Protein AF-A0A970D8H0-F1 (afdb_monomer)

Secondary structure (DSSP, 8-state):
---SS-HHHHHHHHHHHHHHHHHTTTTTTHHHHHHHHHTT--S-HHHHHHHHHHHHHHHHHHHHHHHHHHTT-HHHHHHHHHHHHHHHHHHHHTT-HHHHHHHHHTHHHHHHHHHHHHH-HHHHHHHHHHHHHHHHHHHHHHHHHHHHHHH---TTTTPBTTB-HHHHHHHHHHHHHHHHHHHHTS-HHHHHHH-HHHHHHHHHHHHHHHHHHHHTT-HHHHHHHHHHHHHHHHHHHHH-STTHHHHHHHHHHHHHHHHHHHHHHHH---TT-GGGG--S-SS------S------PPP------------PPPP---PPP---------------------------------------------------------------PPPP---S-----EEEEESS-EEEBSSTT-S--SEEEPTT-EEEEEEETTEEEEEETTEEEEEEGGGEESS-----EEEEESS-EEEBSSTT-S--SEEEPTT-EEEEEEETTEEEEEETTEEEEEEGGGEESSPPPHHHHHHHHHHHHT-TTTT-S-GGG-EEEETTT--EEEHHHHHHHHHHH--S-HHHHHHHHHHHHHHT--SSEE--HHHHHHHHT------HHHHHHHHHHHHHHSTTT-S-TTHHHHHTTT---S-HHHHHHHHHHHHHHHHHHHHHHHHHHHHHHHHHHHT-HHHHHHHHHHHTTHHHHHHT--SSS-HHHHHHHHHHHHHHHHHTT----TTSHHHHHHHHHHTTS---

Sequence (752 aa):
MLIKDSRIMSIIKKTALYFFVLSFSLSNISFFNMVLSYVGYQGNITVLSSAIYAFFNLFILIYFLYYVISHRAYKVLLIIGIVNLIYVMPFLIGLDVRGIALYLMFPLPISLMTGILTLNQELRKELTDVFCKLRYVYGILAIAYICFLVFYPEDGRGTLIDFTYGNVAWFFLPPIFFYTGLLYKQNIKQKFKQNKLAVIERFVILLILNIAVFYTGLRSGIISLVFTNILFLAGYLFFDSKYKKQYLQNFVVILLPFLIAFMVGSLVKLEASRINIISNNFLFEKNIHGVKKINEETSEISDSKTETSEIKIPQTQISNKRDLESEVSESKNSQINNFETKTSEVKVTQTVVSENEVSDKEAQETRVSETKENLSDSVTTTNATIPTDNLSQIGEISRRYVTSPLHVRPEKNTEISLGILPKGSIIEGFQDGAWFKIIYQEKEAYVAFEFTSEEQMLDKKTLYVMYPLPIRPEKNTKELLGVLPRWTKVEGFQDDAWFKFFYDGKEAFIAFSALREEPPTEAELRANEIDHILAENSGCRITEKLNVIDVEDNQVKTVQAVFMKHILENDFPKKYTEKTLREDVLKNTEKYMIVRDRDRDRIARFRFKNDRYNLWNMAFQEFKKSPVIGHGALSFQEKYDNYFPHNIFLEILADFGIVGFAVVMFLVIFLLIKSLKLIKKAKDNLMLILLLFGLSYIPAFLFYNSLYGDNALAYLITLLATYVILNANEKPNHSDETKVNSDEKTFNLENG

Mean predicted aligned error: 16.37 Å

Radius of gyration: 44.58 Å; Cα contacts (8 Å, |Δi|>4): 913; chains: 1; bounding box: 115×64×140 Å

Solvent-accessible surface area (backbone atoms only — not comparable to full-atom values): 43843 Å² total; per-residue (Å²): 134,85,87,79,90,44,75,65,56,59,49,35,49,48,53,21,50,50,48,59,62,44,54,64,23,34,52,73,48,32,49,47,32,25,55,39,56,78,70,63,58,87,65,67,46,70,61,54,24,45,52,54,52,52,57,53,44,48,32,38,53,53,42,42,55,50,50,34,62,76,68,66,38,56,69,57,56,53,53,52,49,51,58,48,49,66,70,49,40,57,30,62,74,71,62,34,64,63,55,46,50,52,36,65,68,49,24,45,51,41,30,54,54,34,44,52,50,59,72,35,67,67,56,48,49,53,49,52,49,46,57,65,62,45,46,59,59,54,36,52,53,27,51,50,51,51,48,42,30,70,76,53,70,50,96,59,35,47,37,52,70,75,32,46,19,58,42,56,25,41,37,44,45,53,60,48,45,49,52,51,41,55,52,61,76,45,62,59,75,60,44,41,72,76,42,46,63,73,47,50,54,54,49,51,40,50,22,48,38,38,35,38,33,48,45,26,41,35,57,50,54,54,49,26,60,55,50,34,55,54,50,50,46,52,52,46,48,69,57,43,64,89,50,42,72,56,48,57,52,43,46,60,61,65,46,42,34,52,54,50,24,51,51,47,65,72,73,51,83,46,84,9,22,32,49,84,71,65,57,90,53,73,87,73,68,70,82,87,74,90,72,79,86,70,82,89,72,80,93,79,88,83,90,83,86,88,83,91,82,91,79,86,84,78,91,76,82,88,79,78,90,83,92,86,87,81,88,93,77,87,83,90,83,82,88,79,87,90,79,87,83,83,88,84,89,85,90,86,86,87,85,81,91,78,82,87,88,86,84,81,88,78,90,85,81,91,87,90,80,88,84,86,83,88,80,84,85,87,88,77,92,78,90,81,88,83,86,86,79,88,90,77,85,84,52,73,75,44,67,33,23,27,70,43,74,37,58,33,13,70,47,83,93,52,91,55,64,82,44,71,44,53,57,60,39,78,47,56,32,25,69,58,81,70,28,28,41,30,74,54,93,96,32,72,25,26,34,59,33,90,43,48,31,77,66,75,79,64,68,73,44,61,34,25,27,71,46,75,40,63,30,16,72,49,85,94,58,89,62,69,79,48,63,44,54,57,65,42,78,46,61,32,28,76,53,87,68,30,30,42,30,73,52,98,91,36,72,27,28,34,60,38,90,48,47,39,73,66,78,78,51,72,67,58,48,51,51,49,50,48,46,57,77,36,45,64,56,65,86,52,86,53,62,57,63,27,48,28,32,34,53,88,79,69,42,82,38,32,46,46,53,55,52,52,49,53,46,64,75,42,87,60,35,34,71,55,47,56,46,56,56,24,48,30,43,67,68,66,65,54,74,60,45,47,68,46,77,95,45,28,73,56,54,40,67,59,75,88,67,89,38,61,71,52,30,44,50,50,30,54,52,51,14,66,77,28,50,57,58,24,71,36,76,63,44,60,24,65,31,45,77,74,42,65,42,24,18,33,68,46,42,38,25,23,19,23,2,54,54,43,39,50,53,53,52,50,51,53,52,50,32,49,55,48,34,55,52,50,36,43,73,70,65,38,68,64,60,49,38,53,54,51,39,38,57,38,46,51,43,38,37,60,62,61,32,53,83,72,77,38,45,58,57,35,30,37,53,34,40,34,51,47,45,35,67,70,56,69,77,67,69,88,75,85,74,59,76,77,55,59,73,57,59,70,66,62,77,78,76,85,87,131

Foldseek 3Di:
DDDDDDPVLVVLLLLLLLLLLQLQQCLQLLVQLLVCVVVVPPDDSSVVSQVVLVVSLVSLVVNLVCVCVVVVVVVLVVLLVVLLCVQCVVCVVVVPPPLNSLSSRFLSSLLSVLLVVLVDPVSLVVSLVSLVVCLVVLLVVLVVLVVCLQPPQDPLLSAGVSRALVSQLSNLLLSLLLLLLVLLVDLLVVVCVVPVPVSVSSLSSNLSSLLSNLQSLPLLSLVLNVVSLVLSLVLVCLQDVVCNVSSVVSSVSSCVSNVVSVVCCVPDDRNSGPNVVCDPPSAADDPPDDDDDPDPDDDDDDDDDDDDDDDDDDDDDDDDDDDDDDDDDDDDDDDDDDDDDDDDDDDDDDDDDDDDDDDDDDDDDDDDDDDDDDDDDDDDDDDDDDDDDDDDDDADKAKKFFQAFWFKAQDPPDPDGPDTDHGGDIFIAGDDDQWGWGQDPNHIIITGCVRIGSDGPFDKAKKFFQAFWFKALDPPDPDGPGTDHGGDIFIAGDDPQWTWGDDPNHIIITGPVRIDRDHDDPVRVVLSVQCVLQVVCPVPPDQQQGWWQFLPVRDTDGLQVLLLVQLQVDLAASVVSLQVVLVCLVVVVCPTIGDRPVCSVVSSPDDHDLGLVSLLVSLVSLLVVVQAFADAPCSSCNRHVNDHNQAALSNQSRHGHPNSSVVVVVVLVVLLVLQSVLCSVVVPSSLSSQLSSLVSCNSSNGHPDYSRSDNSVSSNVSNSSSSNVVCVPDDDDPPCPVPVVVPVVVVPPDDD

Structure (mmCIF, N/CA/C/O backbone):
data_AF-A0A970D8H0-F1
#
_entry.id   AF-A0A970D8H0-F1
#
loop_
_atom_site.group_PDB
_atom_site.id
_atom_site.type_symbol
_atom_site.label_atom_id
_atom_site.label_alt_id
_atom_site.label_comp_id
_atom_site.label_asym_id
_atom_site.label_entity_id
_atom_site.label_seq_id
_atom_site.pdbx_PDB_ins_code
_atom_site.Cartn_x
_atom_site.Cartn_y
_atom_site.Cartn_z
_atom_site.occupancy
_atom_site.B_iso_or_equiv
_atom_site.auth_seq_id
_atom_site.auth_comp_id
_atom_site.auth_asym_id
_atom_site.auth_atom_id
_atom_site.pdbx_PDB_model_num
ATOM 1 N N . MET A 1 1 ? 3.253 -6.433 46.957 1.00 43.56 1 MET A N 1
ATOM 2 C CA . MET A 1 1 ? 3.809 -5.204 47.562 1.00 43.56 1 MET A CA 1
ATOM 3 C C . MET A 1 1 ? 5.094 -4.915 46.810 1.00 43.56 1 MET A C 1
ATOM 5 O O . MET A 1 1 ? 5.953 -5.776 46.836 1.00 43.56 1 MET A O 1
ATOM 9 N N . LEU A 1 2 ? 5.263 -3.827 46.061 1.00 43.75 2 LEU A N 1
ATOM 10 C CA . LEU A 1 2 ? 4.332 -2.762 45.635 1.00 43.75 2 LEU A CA 1
ATOM 11 C C . LEU A 1 2 ? 3.839 -3.105 44.193 1.00 43.75 2 LEU A C 1
ATOM 13 O O . LEU A 1 2 ? 4.274 -4.114 43.657 1.00 43.75 2 LEU A O 1
ATOM 17 N N . ILE A 1 3 ? 2.873 -2.477 43.517 1.00 47.69 3 ILE A N 1
ATOM 18 C CA . ILE A 1 3 ? 2.381 -1.092 43.460 1.00 47.69 3 ILE A CA 1
ATOM 19 C C . ILE A 1 3 ? 0.852 -1.100 43.608 1.00 47.69 3 ILE A C 1
ATOM 21 O O . ILE A 1 3 ? 0.180 -1.871 42.931 1.00 47.69 3 ILE A O 1
ATOM 25 N N . LYS A 1 4 ? 0.303 -0.225 44.457 1.00 48.69 4 LYS A N 1
ATOM 26 C CA . LYS A 1 4 ? -1.138 0.058 44.550 1.00 48.69 4 LYS A CA 1
ATOM 27 C C . LYS A 1 4 ? -1.308 1.565 44.349 1.00 48.69 4 LYS A C 1
ATOM 29 O O . LYS A 1 4 ? -0.745 2.324 45.130 1.00 48.69 4 LYS A O 1
ATOM 34 N N . ASP A 1 5 ? -1.953 1.957 43.251 1.00 61.97 5 ASP A N 1
ATOM 35 C CA . ASP A 1 5 ? -2.220 3.341 42.811 1.00 61.97 5 ASP A CA 1
ATOM 36 C C . ASP A 1 5 ? -1.145 4.392 43.144 1.00 61.97 5 ASP A C 1
ATOM 38 O O . ASP A 1 5 ? -1.390 5.408 43.794 1.00 61.97 5 ASP A O 1
ATOM 42 N N . SER A 1 6 ? 0.074 4.183 42.637 1.00 73.06 6 SER A N 1
ATOM 43 C CA . SER A 1 6 ? 1.087 5.239 42.659 1.00 73.06 6 SER A CA 1
ATOM 44 C C . SER A 1 6 ? 0.789 6.314 41.604 1.00 73.06 6 SER A C 1
ATOM 46 O O . SER A 1 6 ? 0.359 6.022 40.483 1.00 73.06 6 SER A O 1
ATOM 48 N N . ARG A 1 7 ? 1.119 7.576 41.916 1.00 87.19 7 ARG A N 1
ATOM 49 C CA . ARG A 1 7 ? 1.082 8.704 40.960 1.00 87.19 7 ARG A CA 1
ATOM 50 C C . ARG A 1 7 ? 1.844 8.387 39.663 1.00 87.19 7 ARG A C 1
ATOM 52 O O . ARG A 1 7 ? 1.413 8.789 38.586 1.00 87.19 7 ARG A O 1
ATOM 59 N N . ILE A 1 8 ? 2.926 7.612 39.774 1.00 89.50 8 ILE A N 1
ATOM 60 C CA . ILE A 1 8 ? 3.741 7.110 38.659 1.00 89.50 8 ILE A CA 1
ATOM 61 C C . ILE A 1 8 ? 2.909 6.213 37.729 1.00 89.50 8 ILE A C 1
ATOM 63 O O . ILE A 1 8 ? 2.913 6.425 36.521 1.00 89.50 8 ILE A O 1
ATOM 67 N N . MET A 1 9 ? 2.132 5.265 38.263 1.00 91.31 9 MET A N 1
ATOM 68 C CA . MET A 1 9 ? 1.297 4.385 37.437 1.00 91.31 9 MET A CA 1
ATOM 69 C C . MET A 1 9 ? 0.149 5.142 36.744 1.00 91.31 9 MET A C 1
ATOM 71 O O . MET A 1 9 ? -0.193 4.836 35.603 1.00 91.31 9 MET A O 1
ATOM 75 N N . SER A 1 10 ? -0.392 6.193 37.376 1.00 91.75 10 SER A N 1
ATOM 76 C CA . SER A 1 10 ? -1.355 7.100 36.727 1.00 91.75 10 SER A CA 1
ATOM 77 C C . SER A 1 10 ? -0.744 7.834 35.523 1.00 91.75 10 SER A C 1
ATOM 79 O O . SER A 1 10 ? -1.415 8.001 34.504 1.00 91.75 10 SER A O 1
ATOM 81 N N . ILE A 1 11 ? 0.530 8.237 35.614 1.00 94.75 11 ILE A N 1
ATOM 82 C CA . ILE A 1 11 ? 1.281 8.825 34.493 1.00 94.75 11 ILE A CA 1
ATOM 83 C C . ILE A 1 11 ? 1.514 7.770 33.406 1.00 94.75 11 ILE A C 1
ATOM 85 O O . ILE A 1 11 ? 1.162 8.016 32.258 1.00 94.75 11 ILE A O 1
ATOM 89 N N . ILE A 1 12 ? 2.006 6.577 33.762 1.00 96.31 12 ILE A N 1
ATOM 90 C CA . ILE A 1 12 ? 2.275 5.488 32.805 1.00 96.31 12 ILE A CA 1
ATOM 91 C C . ILE A 1 12 ? 1.011 5.105 32.019 1.00 96.31 12 ILE A C 1
ATOM 93 O O . ILE A 1 12 ? 1.059 5.069 30.790 1.00 96.31 12 ILE A O 1
ATOM 97 N N . LYS A 1 13 ? -0.137 4.916 32.694 1.00 95.94 13 LYS A N 1
ATOM 98 C CA . LYS A 1 13 ? -1.435 4.656 32.041 1.00 95.94 13 LYS A CA 1
ATOM 99 C C . LYS A 1 13 ? -1.795 5.750 31.031 1.00 95.94 13 LYS A C 1
ATOM 101 O O . LYS A 1 13 ? -2.219 5.447 29.918 1.00 95.94 13 LYS A O 1
ATOM 106 N N . LYS A 1 14 ? -1.627 7.024 31.407 1.00 96.19 14 LYS A N 1
ATOM 107 C CA . LYS A 1 14 ? -1.938 8.167 30.536 1.00 96.19 14 LYS A CA 1
ATOM 108 C C . LYS A 1 14 ? -1.000 8.221 29.332 1.00 96.19 14 LYS A C 1
ATOM 110 O O . LYS A 1 14 ? -1.498 8.318 28.217 1.00 96.19 14 LYS A O 1
ATOM 115 N N . THR A 1 15 ? 0.313 8.087 29.520 1.00 97.19 15 THR A N 1
ATOM 116 C CA . THR A 1 15 ? 1.281 8.055 28.410 1.00 97.19 15 THR A CA 1
ATOM 117 C C . THR A 1 15 ? 0.987 6.903 27.448 1.00 97.19 15 THR A C 1
ATOM 119 O O . THR A 1 15 ? 0.927 7.131 26.243 1.00 97.19 15 THR A O 1
ATOM 122 N N . ALA A 1 16 ? 0.705 5.700 27.963 1.00 97.88 16 ALA A N 1
ATOM 123 C CA . ALA A 1 16 ? 0.327 4.543 27.150 1.00 97.88 16 ALA A CA 1
ATOM 124 C C . ALA A 1 16 ? -0.957 4.787 26.332 1.00 97.88 16 ALA A C 1
ATOM 126 O O . ALA A 1 16 ? -0.975 4.516 25.135 1.00 97.88 16 ALA A O 1
ATOM 127 N N . LEU A 1 17 ? -2.011 5.348 26.941 1.00 97.44 17 LEU A N 1
ATOM 128 C CA . LEU A 1 17 ? -3.257 5.706 26.247 1.00 97.44 17 LEU A CA 1
ATOM 129 C C . LEU A 1 17 ? -3.054 6.775 25.163 1.00 97.44 17 LEU A C 1
ATOM 131 O O . LEU A 1 17 ? -3.566 6.622 24.056 1.00 97.44 17 LEU A O 1
ATOM 135 N N . TYR A 1 18 ? -2.326 7.854 25.468 1.00 97.69 18 TYR A N 1
ATOM 136 C CA . TYR A 1 18 ? -2.051 8.925 24.505 1.00 97.69 18 TYR A CA 1
ATOM 137 C C . TYR A 1 18 ? -1.205 8.423 23.335 1.00 97.69 18 TYR A C 1
ATOM 139 O O . TYR A 1 18 ? -1.556 8.679 22.184 1.00 97.69 18 TYR A O 1
ATOM 147 N N . PHE A 1 19 ? -0.138 7.666 23.604 1.00 97.38 19 PHE A N 1
ATOM 148 C CA . PHE A 1 19 ? 0.702 7.121 22.543 1.00 97.38 19 PHE A CA 1
ATOM 149 C C . PHE A 1 19 ? -0.032 6.069 21.706 1.00 97.38 19 PHE A C 1
ATOM 151 O O . PHE A 1 19 ? 0.063 6.102 20.485 1.00 97.38 19 PHE A O 1
ATOM 158 N N . PHE A 1 20 ? -0.852 5.208 22.319 1.00 97.12 20 PHE A N 1
ATOM 159 C CA . PHE A 1 20 ? -1.690 4.258 21.583 1.00 97.12 20 PHE A CA 1
ATOM 160 C C . PHE A 1 20 ? -2.683 4.956 20.639 1.00 97.12 20 PHE A C 1
ATOM 162 O O . PHE A 1 20 ? -2.843 4.509 19.509 1.00 97.12 20 PHE A O 1
ATOM 169 N N . VAL A 1 21 ? -3.297 6.082 21.026 1.00 96.19 21 VAL A N 1
ATOM 170 C CA . VAL A 1 21 ? -4.140 6.863 20.094 1.00 96.19 21 VAL A CA 1
ATOM 171 C C . VAL A 1 21 ? -3.310 7.487 18.970 1.00 96.19 21 VAL A C 1
ATOM 173 O O . VAL A 1 21 ? -3.695 7.399 17.806 1.00 96.19 21 VAL A O 1
ATOM 176 N N . LEU A 1 22 ? -2.157 8.078 19.296 1.00 95.75 22 LEU A N 1
ATOM 177 C CA . LEU A 1 22 ? -1.285 8.727 18.312 1.00 95.75 22 LEU A CA 1
ATOM 178 C C . LEU A 1 22 ? -0.647 7.732 17.331 1.00 95.75 22 LEU A C 1
ATOM 180 O O . LEU A 1 22 ? -0.468 8.071 16.166 1.00 95.75 22 LEU A O 1
ATOM 184 N N . SER A 1 23 ? -0.345 6.503 17.754 1.00 94.81 23 SER A N 1
ATOM 185 C CA . SER A 1 23 ? 0.338 5.485 16.940 1.00 94.81 23 SER A CA 1
ATOM 186 C C . SER A 1 23 ? -0.389 5.126 15.634 1.00 94.81 23 SER A C 1
ATOM 188 O O . SER A 1 23 ? 0.272 4.844 14.637 1.00 94.81 23 SER A O 1
ATOM 190 N N . PHE A 1 24 ? -1.725 5.242 15.596 1.00 94.19 24 PHE A N 1
ATOM 191 C CA . PHE A 1 24 ? -2.524 5.111 14.369 1.00 94.19 24 PHE A CA 1
ATOM 192 C C . PHE A 1 24 ? -2.334 6.277 13.383 1.00 94.19 24 PHE A C 1
ATOM 194 O O . PHE A 1 24 ? -2.541 6.096 12.189 1.00 94.19 24 PHE A O 1
ATOM 201 N N . SER A 1 25 ? -1.949 7.463 13.869 1.00 94.06 25 SER A N 1
ATOM 202 C CA . SER A 1 25 ? -1.750 8.683 13.072 1.00 94.06 25 SER A CA 1
ATOM 203 C C . SER A 1 25 ? -0.288 8.925 12.673 1.00 94.06 25 SER A C 1
ATOM 205 O O . SER A 1 25 ? -0.028 9.445 11.592 1.00 94.06 25 SER A O 1
ATOM 207 N N . LEU A 1 26 ? 0.685 8.565 13.519 1.00 91.81 26 LEU A N 1
ATOM 208 C CA . LEU A 1 26 ? 2.108 8.922 13.346 1.00 91.81 26 LEU A CA 1
ATOM 209 C C . LEU A 1 26 ? 2.777 8.344 12.078 1.00 91.81 26 LEU A C 1
ATOM 211 O O . LEU A 1 26 ? 3.888 8.752 11.742 1.00 91.81 26 LEU A O 1
ATOM 215 N N . SER A 1 27 ? 2.113 7.424 11.364 1.00 87.31 27 SER A N 1
ATOM 216 C CA . SER A 1 27 ? 2.677 6.693 10.216 1.00 87.31 27 SER A CA 1
ATOM 217 C C . SER A 1 27 ? 4.005 6.019 10.591 1.00 87.31 27 SER A C 1
ATOM 219 O O . SER A 1 27 ? 5.055 6.280 10.003 1.00 87.31 27 SER A O 1
ATOM 221 N N . ASN A 1 28 ? 3.956 5.182 11.635 1.00 90.12 28 ASN A N 1
ATOM 222 C CA . ASN A 1 28 ? 5.126 4.597 12.295 1.00 90.12 28 ASN A CA 1
ATOM 223 C C . ASN A 1 28 ? 6.135 5.692 12.701 1.00 90.12 28 ASN A C 1
ATOM 225 O O . ASN A 1 28 ? 5.778 6.588 13.465 1.00 90.12 28 ASN A O 1
ATOM 229 N N . ILE A 1 29 ? 7.379 5.641 12.219 1.00 94.12 29 ILE A N 1
ATOM 230 C CA . ILE A 1 29 ? 8.413 6.640 12.544 1.00 94.12 29 ILE A CA 1
ATOM 231 C C . ILE A 1 29 ? 8.333 7.927 11.711 1.00 94.12 29 ILE A C 1
ATOM 233 O O . ILE A 1 29 ? 8.966 8.913 12.083 1.00 94.12 29 ILE A O 1
ATOM 237 N N . SER A 1 30 ? 7.579 7.963 10.605 1.00 94.50 30 SER A N 1
ATOM 238 C CA . SER A 1 30 ? 7.696 9.055 9.628 1.00 94.50 30 SER A CA 1
ATOM 239 C C . SER A 1 30 ? 7.324 10.429 10.192 1.00 94.50 30 SER A C 1
ATOM 241 O O . SER A 1 30 ? 7.944 11.415 9.807 1.00 94.50 30 SER A O 1
ATOM 243 N N . PHE A 1 31 ? 6.373 10.528 11.129 1.00 94.75 31 PHE A N 1
ATOM 244 C CA . PHE A 1 31 ? 6.075 11.811 11.781 1.00 94.75 31 PHE A CA 1
ATOM 245 C C . PHE A 1 31 ? 7.261 12.333 12.610 1.00 94.75 31 PHE A C 1
ATOM 247 O O . PHE A 1 31 ? 7.518 13.534 12.629 1.00 94.75 31 PHE A O 1
ATOM 254 N N . PHE A 1 32 ? 8.010 11.448 13.276 1.00 95.31 32 PHE A N 1
ATOM 255 C CA . PHE A 1 32 ? 9.215 11.850 14.002 1.00 95.31 32 PHE A CA 1
ATOM 256 C C . PHE A 1 32 ? 10.344 12.236 13.041 1.00 95.31 32 PHE A C 1
ATOM 258 O O . PHE A 1 32 ? 11.023 13.225 13.310 1.00 95.31 32 PHE A O 1
ATOM 265 N N . ASN A 1 33 ? 10.476 11.553 11.892 1.00 95.75 33 ASN A N 1
ATOM 266 C CA . ASN A 1 33 ? 11.417 11.961 10.843 1.00 95.75 33 ASN A CA 1
ATOM 267 C C . ASN A 1 33 ? 11.124 13.398 10.388 1.00 95.75 33 ASN A C 1
ATOM 269 O O . ASN A 1 33 ? 11.987 14.260 10.511 1.00 95.75 33 ASN A O 1
ATOM 273 N N . MET A 1 34 ? 9.878 13.667 9.984 1.00 94.94 34 MET A N 1
ATOM 274 C CA . MET A 1 34 ? 9.394 14.991 9.577 1.00 94.94 34 MET A CA 1
ATOM 275 C C . MET A 1 34 ? 9.774 16.089 10.580 1.00 94.94 34 MET A C 1
ATOM 277 O O . MET A 1 34 ? 10.337 17.117 10.209 1.00 94.94 34 MET A O 1
ATOM 281 N N . VAL A 1 35 ? 9.479 15.869 11.867 1.00 94.44 35 VAL A N 1
ATOM 282 C CA . VAL A 1 35 ? 9.750 16.847 12.930 1.00 94.44 35 VAL A CA 1
ATOM 283 C C . VAL A 1 35 ? 11.253 17.069 13.123 1.00 94.44 35 VAL A C 1
ATOM 285 O O . VAL A 1 35 ? 11.673 18.216 13.251 1.00 94.44 35 VAL A O 1
ATOM 288 N N . LEU A 1 36 ? 12.072 16.013 13.111 1.00 95.38 36 LEU A N 1
ATOM 289 C CA . LEU A 1 36 ? 13.529 16.138 13.234 1.00 95.38 36 LEU A CA 1
ATOM 290 C C . LEU A 1 36 ? 14.148 16.876 12.038 1.00 95.38 36 LEU A C 1
ATOM 292 O O . LEU A 1 36 ? 15.030 17.714 12.238 1.00 95.38 36 LEU A O 1
ATOM 296 N N . SER A 1 37 ? 13.651 16.628 10.825 1.00 93.12 37 SER A N 1
ATOM 297 C CA . SER A 1 37 ? 14.110 17.295 9.604 1.00 93.12 37 SER A CA 1
ATOM 298 C C . SER A 1 37 ? 13.735 18.781 9.578 1.00 93.12 37 SER A C 1
ATOM 300 O O . SER A 1 37 ? 14.594 19.610 9.286 1.00 93.12 37 SER A O 1
ATOM 302 N N . TYR A 1 38 ? 12.515 19.161 9.989 1.00 90.94 38 TYR A N 1
ATOM 303 C CA . TYR A 1 38 ? 12.141 20.581 10.148 1.00 90.94 38 TYR A CA 1
ATOM 304 C C . TYR A 1 38 ? 12.889 21.295 11.289 1.00 90.94 38 TYR A C 1
ATOM 306 O O . TYR A 1 38 ? 13.072 22.508 11.229 1.00 90.94 38 TYR A O 1
ATOM 314 N N . VAL A 1 39 ? 13.353 20.565 12.309 1.00 94.69 39 VAL A N 1
ATOM 315 C CA . VAL A 1 39 ? 14.242 21.088 13.368 1.00 94.69 39 VAL A CA 1
ATOM 316 C C . VAL A 1 39 ? 15.717 21.136 12.912 1.00 94.69 39 VAL A C 1
ATOM 318 O O . VAL A 1 39 ? 16.568 21.674 13.616 1.00 94.69 39 VAL A O 1
ATOM 321 N N . GLY A 1 40 ? 16.037 20.630 11.715 1.00 93.12 40 GLY A N 1
ATOM 322 C CA . GLY A 1 40 ? 17.380 20.682 11.133 1.00 93.12 40 GLY A CA 1
ATOM 323 C C . GLY A 1 40 ? 18.371 19.686 11.743 1.00 93.12 40 GLY A C 1
ATOM 324 O O . GLY A 1 40 ? 19.579 19.931 11.714 1.00 93.12 40 GLY A O 1
ATOM 325 N N . TYR A 1 41 ? 17.897 18.574 12.313 1.00 94.62 41 TYR A N 1
ATOM 326 C CA . TYR A 1 41 ? 18.754 17.567 12.944 1.00 94.62 41 TYR A CA 1
ATOM 327 C C . TYR A 1 41 ? 19.682 16.875 11.927 1.00 94.62 41 TYR A C 1
ATOM 329 O O . TYR A 1 41 ? 19.228 16.156 11.043 1.00 94.62 41 TYR A O 1
ATOM 337 N N . GLN A 1 42 ? 20.997 17.057 12.089 1.00 91.25 42 GLN A N 1
ATOM 338 C CA . GLN A 1 42 ? 22.031 16.575 11.154 1.00 91.25 42 GLN A CA 1
ATOM 339 C C . GLN A 1 42 ? 22.482 15.114 11.382 1.00 91.25 42 GLN A C 1
ATOM 341 O O . GLN A 1 42 ? 23.388 14.635 10.702 1.00 91.25 42 GLN A O 1
ATOM 346 N N . GLY A 1 43 ? 21.922 14.415 12.375 1.00 92.62 43 GLY A N 1
ATOM 347 C CA . GLY A 1 43 ? 22.277 13.024 12.684 1.00 92.62 43 GLY A CA 1
ATOM 348 C C . GLY A 1 43 ? 21.445 11.999 11.907 1.00 92.62 43 GLY A C 1
ATOM 349 O O . GLY A 1 43 ? 20.681 12.336 11.006 1.00 92.62 43 GLY A O 1
ATOM 350 N N . ASN A 1 44 ? 21.541 10.719 12.284 1.00 94.19 44 ASN A N 1
ATOM 351 C CA . ASN A 1 44 ? 20.695 9.678 11.693 1.00 94.19 44 ASN A CA 1
ATOM 352 C C . ASN A 1 44 ? 19.252 9.798 12.220 1.00 94.19 44 ASN A C 1
ATOM 354 O O . ASN A 1 44 ? 18.903 9.257 13.273 1.00 94.19 44 ASN A O 1
ATOM 358 N N . ILE A 1 45 ? 18.428 10.528 11.465 1.00 94.56 45 ILE A N 1
ATOM 359 C CA . ILE A 1 45 ? 17.015 10.810 11.744 1.00 94.56 45 ILE A CA 1
ATOM 360 C C . ILE A 1 45 ? 16.233 9.516 12.016 1.00 94.56 45 ILE A C 1
ATOM 362 O O . ILE A 1 45 ? 15.571 9.406 13.045 1.00 94.56 45 ILE A O 1
ATOM 366 N N . THR A 1 46 ? 16.368 8.504 11.154 1.00 92.88 46 THR A N 1
ATOM 367 C CA . THR A 1 46 ? 15.666 7.214 11.276 1.00 92.88 46 THR A CA 1
ATOM 368 C C . THR A 1 46 ? 15.991 6.492 12.585 1.00 92.88 46 THR A C 1
ATOM 370 O O . THR A 1 46 ? 15.085 5.961 13.231 1.00 92.88 46 THR A O 1
ATOM 373 N N . VAL A 1 47 ? 17.257 6.493 13.018 1.00 94.31 47 VAL A N 1
ATOM 374 C CA . VAL A 1 47 ? 17.669 5.885 14.296 1.00 94.31 47 VAL A CA 1
ATOM 375 C C . VAL A 1 47 ? 17.087 6.653 15.484 1.00 94.31 47 VAL A C 1
ATOM 377 O O . VAL A 1 47 ? 16.530 6.030 16.389 1.00 94.31 47 VAL A O 1
ATOM 380 N N . LEU A 1 48 ? 17.142 7.990 15.475 1.00 95.75 48 LEU A N 1
ATOM 381 C CA . LEU A 1 48 ? 16.605 8.804 16.571 1.00 95.75 48 LEU A CA 1
ATOM 382 C C . LEU A 1 48 ? 15.074 8.688 16.673 1.00 95.75 48 LEU A C 1
ATOM 384 O O . LEU A 1 48 ? 14.553 8.428 17.758 1.00 95.75 48 LEU A O 1
ATOM 388 N N . SER A 1 49 ? 14.352 8.776 15.553 1.00 96.12 49 SER A N 1
ATOM 389 C CA . SER A 1 49 ? 12.907 8.518 15.491 1.00 96.12 49 SER A CA 1
ATOM 390 C C . SER A 1 49 ? 12.537 7.129 16.005 1.00 96.12 49 SER A C 1
ATOM 392 O O . SER A 1 49 ? 11.542 6.974 16.716 1.00 96.12 49 SER A O 1
ATOM 394 N N . SER A 1 50 ? 13.347 6.116 15.682 1.00 94.94 50 SER A N 1
ATOM 395 C CA . SER A 1 50 ? 13.115 4.746 16.143 1.00 94.94 50 SER A CA 1
ATOM 396 C C . SER A 1 50 ? 13.327 4.603 17.649 1.00 94.94 50 SER A C 1
ATOM 398 O O . SER A 1 50 ? 12.501 3.985 18.321 1.00 94.94 50 SER A O 1
ATOM 400 N N . ALA A 1 51 ? 14.363 5.238 18.204 1.00 95.31 51 ALA A N 1
ATOM 401 C CA . ALA A 1 51 ? 14.596 5.286 19.645 1.00 95.31 51 ALA A CA 1
ATOM 402 C C . ALA A 1 51 ? 13.458 6.010 20.394 1.00 95.31 51 ALA A C 1
ATOM 404 O O . ALA A 1 51 ? 12.988 5.515 21.418 1.00 95.31 51 ALA A O 1
ATOM 405 N N . ILE A 1 52 ? 12.960 7.132 19.858 1.00 95.25 52 ILE A N 1
ATOM 406 C CA . ILE A 1 52 ? 11.814 7.873 20.416 1.00 95.25 52 ILE A CA 1
ATOM 407 C C . ILE A 1 52 ? 10.548 7.001 20.418 1.00 95.25 52 ILE A C 1
ATOM 409 O O . ILE A 1 52 ? 9.873 6.891 21.443 1.00 95.25 52 ILE A O 1
ATOM 413 N N . TYR A 1 53 ? 10.235 6.340 19.300 1.00 96.06 53 TYR A N 1
ATOM 414 C CA . TYR A 1 53 ? 9.056 5.474 19.190 1.00 96.06 53 TYR A CA 1
ATOM 415 C C . TYR A 1 53 ? 9.157 4.259 20.135 1.00 96.06 53 TYR A C 1
ATOM 417 O O . TYR A 1 53 ? 8.212 3.949 20.863 1.00 96.06 53 TYR A O 1
ATOM 425 N N . ALA A 1 54 ? 10.325 3.607 20.197 1.00 95.06 54 ALA A N 1
ATOM 426 C CA . ALA A 1 54 ? 10.581 2.481 21.097 1.00 95.06 54 ALA A CA 1
ATOM 427 C C . ALA A 1 54 ? 10.504 2.875 22.587 1.00 95.06 54 ALA A C 1
ATOM 429 O O . ALA A 1 54 ? 9.961 2.122 23.398 1.00 95.06 54 ALA A O 1
ATOM 430 N N . PHE A 1 55 ? 10.967 4.076 22.950 1.00 96.06 55 PHE A N 1
ATOM 431 C CA . PHE A 1 55 ? 10.816 4.620 24.301 1.00 96.06 55 PHE A CA 1
ATOM 432 C C . PHE A 1 55 ? 9.340 4.779 24.697 1.00 96.06 55 PHE A C 1
ATOM 434 O O . PHE A 1 55 ? 8.957 4.409 25.807 1.00 96.06 55 PHE A O 1
ATOM 441 N N . PHE A 1 56 ? 8.477 5.255 23.793 1.00 96.31 56 PHE A N 1
ATOM 442 C CA . PHE A 1 56 ? 7.044 5.347 24.080 1.00 96.31 56 PHE A CA 1
ATOM 443 C C . PHE A 1 56 ? 6.342 3.976 24.136 1.00 96.31 56 PHE A C 1
ATOM 445 O O . PHE A 1 56 ? 5.481 3.775 24.999 1.00 96.31 56 PHE A O 1
ATOM 452 N N . ASN A 1 57 ? 6.753 3.001 23.317 1.00 96.56 57 ASN A N 1
ATOM 453 C CA . ASN A 1 57 ? 6.269 1.614 23.409 1.00 96.56 57 ASN A CA 1
ATOM 454 C C . ASN A 1 57 ? 6.502 0.986 24.792 1.00 96.56 57 ASN A C 1
ATOM 456 O O . ASN A 1 57 ? 5.667 0.211 25.266 1.00 96.56 57 ASN A O 1
ATOM 460 N N . LEU A 1 58 ? 7.596 1.343 25.475 1.00 96.62 58 LEU A N 1
ATOM 461 C CA . LEU A 1 58 ? 7.897 0.837 26.815 1.00 96.62 58 LEU A CA 1
ATOM 462 C C . LEU A 1 58 ? 6.798 1.192 27.835 1.00 96.62 58 LEU A C 1
ATOM 464 O O . LEU A 1 58 ? 6.497 0.383 28.711 1.00 96.62 58 LEU A O 1
ATOM 468 N N . PHE A 1 59 ? 6.123 2.341 27.695 1.00 97.62 59 PHE A N 1
ATOM 469 C CA . PHE A 1 59 ? 4.979 2.692 28.549 1.00 97.62 59 PHE A CA 1
ATOM 470 C C . PHE A 1 59 ? 3.775 1.775 28.311 1.00 97.62 59 PHE A C 1
ATOM 472 O O . PHE A 1 59 ? 3.113 1.390 29.276 1.00 97.62 59 PHE A O 1
ATOM 479 N N . ILE A 1 60 ? 3.511 1.390 27.056 1.00 97.69 60 ILE A N 1
ATOM 480 C CA . ILE A 1 60 ? 2.460 0.418 26.723 1.00 97.69 60 ILE A CA 1
ATOM 481 C C . ILE A 1 60 ? 2.803 -0.950 27.324 1.00 97.69 60 ILE A C 1
ATOM 483 O O . ILE A 1 60 ? 1.953 -1.546 27.983 1.00 97.69 60 ILE A O 1
ATOM 487 N N . LEU A 1 61 ? 4.046 -1.419 27.175 1.00 96.94 61 LEU A N 1
ATOM 488 C CA . LEU A 1 61 ? 4.493 -2.702 27.725 1.00 96.94 61 LEU A CA 1
ATOM 489 C C . LEU A 1 61 ? 4.424 -2.739 29.263 1.00 96.94 61 LEU A C 1
ATOM 491 O O . LEU A 1 61 ? 3.878 -3.685 29.831 1.00 96.94 61 LEU A O 1
ATOM 495 N N . ILE A 1 62 ? 4.917 -1.701 29.948 1.00 96.75 62 ILE A N 1
ATOM 496 C CA . ILE A 1 62 ? 4.864 -1.611 31.416 1.00 96.75 62 ILE A CA 1
ATOM 497 C C . ILE A 1 62 ? 3.413 -1.534 31.905 1.00 96.75 62 ILE A C 1
ATOM 499 O O . ILE A 1 62 ? 3.054 -2.244 32.848 1.00 96.75 62 ILE A O 1
ATOM 503 N N . TYR A 1 63 ? 2.560 -0.723 31.264 1.00 96.75 63 TYR A N 1
ATOM 504 C CA . TYR A 1 63 ? 1.140 -0.661 31.619 1.00 96.75 63 TYR A CA 1
ATOM 505 C C . TYR A 1 63 ? 0.441 -2.008 31.399 1.00 96.75 63 TYR A C 1
ATOM 507 O O . TYR A 1 63 ? -0.333 -2.443 32.252 1.00 96.75 63 TYR A O 1
ATOM 515 N N . PHE A 1 64 ? 0.755 -2.694 30.297 1.00 96.62 64 PHE A N 1
ATOM 516 C CA . PHE A 1 64 ? 0.200 -4.002 29.972 1.00 96.62 64 PHE A CA 1
ATOM 517 C C . PHE A 1 64 ? 0.541 -5.052 31.035 1.00 96.62 64 PHE A C 1
ATOM 519 O O . PHE A 1 64 ? -0.358 -5.681 31.597 1.00 96.62 64 PHE A O 1
ATOM 526 N N . LEU A 1 65 ? 1.828 -5.191 31.368 1.00 95.50 65 LEU A N 1
ATOM 527 C CA . LEU A 1 65 ? 2.296 -6.132 32.387 1.00 95.50 65 LEU A CA 1
ATOM 528 C C . LEU A 1 65 ? 1.710 -5.804 33.767 1.00 95.50 65 LEU A C 1
ATOM 530 O O . LEU A 1 65 ? 1.197 -6.700 34.440 1.00 95.50 65 LEU A O 1
ATOM 534 N N . TYR A 1 66 ? 1.701 -4.525 34.161 1.00 94.50 66 TYR A N 1
ATOM 535 C CA . TYR A 1 66 ? 1.060 -4.088 35.404 1.00 94.50 66 TYR A CA 1
ATOM 536 C C . TYR A 1 66 ? -0.425 -4.466 35.438 1.00 94.50 66 TYR A C 1
ATOM 538 O O . TYR A 1 66 ? -0.892 -5.027 36.432 1.00 94.50 66 TYR A O 1
ATOM 546 N N . TYR A 1 67 ? -1.171 -4.197 34.363 1.00 94.38 67 TYR A N 1
ATOM 547 C CA . TYR A 1 67 ? -2.598 -4.492 34.298 1.00 94.38 67 TYR A CA 1
ATOM 548 C C . TYR A 1 67 ? -2.866 -5.997 34.412 1.00 94.38 67 TYR A C 1
ATOM 550 O O . TYR A 1 67 ? -3.684 -6.400 35.242 1.00 94.38 67 TYR A O 1
ATOM 558 N N . VAL A 1 68 ? -2.156 -6.821 33.629 1.00 94.00 68 VAL A N 1
ATOM 559 C CA . VAL A 1 68 ? -2.305 -8.285 33.632 1.00 94.00 68 VAL A CA 1
ATOM 560 C C . VAL A 1 68 ? -2.025 -8.872 35.013 1.00 94.00 68 VAL A C 1
ATOM 562 O O . VAL A 1 68 ? -2.817 -9.683 35.492 1.00 94.00 68 VAL A O 1
ATOM 565 N N . ILE A 1 69 ? -0.949 -8.440 35.677 1.00 93.38 69 ILE A N 1
ATOM 566 C CA . ILE A 1 69 ? -0.587 -8.918 37.017 1.00 93.38 69 ILE A CA 1
ATOM 567 C C . ILE A 1 69 ? -1.628 -8.468 38.052 1.00 93.38 69 ILE A C 1
ATOM 569 O O . ILE A 1 69 ? -2.124 -9.287 38.826 1.00 93.38 69 ILE A O 1
ATOM 573 N N . SER A 1 70 ? -2.008 -7.187 38.042 1.00 90.75 70 SER A N 1
ATOM 574 C CA . SER A 1 70 ? -2.875 -6.595 39.074 1.00 90.75 70 SER A CA 1
ATOM 575 C C . SER A 1 70 ? -4.315 -7.109 39.013 1.00 90.75 70 SER A C 1
ATOM 577 O O . SER A 1 70 ? -4.936 -7.320 40.051 1.00 90.75 70 SER A O 1
ATOM 579 N N . HIS A 1 71 ? -4.830 -7.367 37.807 1.00 89.44 71 HIS A N 1
ATOM 580 C CA . HIS A 1 71 ? -6.187 -7.879 37.577 1.00 89.44 71 HIS A CA 1
ATOM 581 C C . HIS A 1 71 ? -6.222 -9.404 37.361 1.00 89.44 71 HIS A C 1
ATOM 583 O O . HIS A 1 71 ? -7.273 -9.950 37.031 1.00 89.44 71 HIS A O 1
ATOM 589 N N . ARG A 1 72 ? -5.083 -10.101 37.520 1.00 91.00 72 ARG A N 1
ATOM 590 C CA . ARG A 1 72 ? -4.918 -11.550 37.266 1.00 91.00 72 ARG A CA 1
ATOM 591 C C . ARG A 1 72 ? -5.399 -11.987 35.870 1.00 91.00 72 ARG A C 1
ATOM 593 O O . ARG A 1 72 ? -5.893 -13.099 35.681 1.00 91.00 72 ARG A O 1
ATOM 600 N N . ALA A 1 73 ? -5.246 -11.120 34.869 1.00 89.88 73 ALA A N 1
ATOM 601 C CA . ALA A 1 73 ? -5.816 -11.277 33.528 1.00 89.88 73 ALA A CA 1
ATOM 602 C C . ALA A 1 73 ? -5.017 -12.243 32.621 1.00 89.88 73 ALA A C 1
ATOM 604 O O . ALA A 1 73 ? -4.920 -12.045 31.411 1.00 89.88 73 ALA A O 1
ATOM 605 N N . TYR A 1 74 ? -4.441 -13.308 33.185 1.00 91.19 74 TYR A N 1
ATOM 606 C CA . TYR A 1 74 ? -3.496 -14.207 32.507 1.00 91.19 74 TYR A CA 1
ATOM 607 C C . TYR A 1 74 ? -4.076 -14.908 31.265 1.00 91.19 74 TYR A C 1
ATOM 609 O O . TYR A 1 74 ? -3.340 -15.209 30.329 1.00 91.19 74 TYR A O 1
ATOM 617 N N . LYS A 1 75 ? -5.404 -15.099 31.198 1.00 89.31 75 LYS A N 1
ATOM 618 C CA . LYS A 1 75 ? -6.082 -15.591 29.983 1.00 89.31 75 LYS A CA 1
ATOM 619 C C . LYS A 1 75 ? -5.868 -14.660 28.783 1.00 89.31 75 LYS A C 1
ATOM 621 O O . LYS A 1 75 ? -5.678 -15.142 27.674 1.00 89.31 75 LYS A O 1
ATOM 626 N N . VAL A 1 76 ? -5.861 -13.343 29.002 1.00 89.75 76 VAL A N 1
ATOM 627 C CA . VAL A 1 76 ? -5.624 -12.347 27.945 1.00 89.75 76 VAL A CA 1
ATOM 628 C C . VAL A 1 76 ? -4.170 -12.356 27.495 1.00 89.75 76 VAL A C 1
ATOM 630 O O . VAL A 1 76 ? -3.924 -12.333 26.295 1.00 89.75 76 VAL A O 1
ATOM 633 N N . LEU A 1 77 ? -3.220 -12.491 28.427 1.00 92.75 77 LEU A N 1
ATOM 634 C CA . LEU A 1 77 ? -1.803 -12.680 28.099 1.00 92.75 77 LEU A CA 1
ATOM 635 C C . LEU A 1 77 ? -1.591 -13.894 27.180 1.00 92.75 77 LEU A C 1
ATOM 637 O O . LEU A 1 77 ? -0.893 -13.778 26.179 1.00 92.75 77 LEU A O 1
ATOM 641 N N . LEU A 1 78 ? -2.235 -15.028 27.479 1.00 92.44 78 LEU A N 1
ATOM 642 C CA . LEU A 1 78 ? -2.142 -16.242 26.664 1.00 92.44 78 LEU A CA 1
ATOM 643 C C . LEU A 1 78 ? -2.766 -16.067 25.268 1.00 92.44 78 LEU A C 1
ATOM 645 O O . LEU A 1 78 ? -2.146 -16.449 24.279 1.00 92.44 78 LEU A O 1
ATOM 649 N N . ILE A 1 79 ? -3.954 -15.455 25.161 1.00 92.12 79 ILE A N 1
ATOM 650 C CA . ILE A 1 79 ? -4.603 -15.208 23.858 1.00 92.12 79 ILE A CA 1
ATOM 651 C C . ILE A 1 79 ? -3.751 -14.266 22.997 1.00 92.12 79 ILE A C 1
ATOM 653 O O . ILE A 1 79 ? -3.501 -14.559 21.831 1.00 92.12 79 ILE A O 1
ATOM 657 N N . ILE A 1 80 ? -3.277 -13.154 23.570 1.00 94.12 80 ILE A N 1
ATOM 658 C CA . ILE A 1 80 ? -2.413 -12.191 22.872 1.00 94.12 80 ILE A CA 1
ATOM 659 C C . ILE A 1 80 ? -1.096 -12.856 22.465 1.00 94.12 80 ILE A C 1
ATOM 661 O O . ILE A 1 80 ? -0.663 -12.664 21.332 1.00 94.12 80 ILE A O 1
ATOM 665 N N . GLY A 1 81 ? -0.491 -13.663 23.342 1.00 93.25 81 GLY A N 1
ATOM 666 C CA . GLY A 1 81 ? 0.728 -14.414 23.044 1.00 93.25 81 GLY A CA 1
ATOM 667 C C . GLY A 1 81 ? 0.572 -15.323 21.825 1.00 93.25 81 GLY A C 1
ATOM 668 O O . GLY A 1 81 ? 1.413 -15.280 20.935 1.00 93.25 81 GLY A O 1
ATOM 669 N N . ILE A 1 82 ? -0.536 -16.066 21.727 1.00 93.38 82 ILE A N 1
ATOM 670 C CA . ILE A 1 82 ? -0.838 -16.917 20.563 1.00 93.38 82 ILE A CA 1
ATOM 671 C C . ILE A 1 82 ? -1.062 -16.077 19.296 1.00 93.38 82 ILE A C 1
ATOM 673 O O . ILE A 1 82 ? -0.481 -16.384 18.258 1.00 93.38 82 ILE A O 1
ATOM 677 N N . VAL A 1 83 ? -1.857 -15.000 19.368 1.00 92.00 83 VAL A N 1
ATOM 678 C CA . VAL A 1 83 ? -2.114 -14.109 18.216 1.00 92.00 83 VAL A CA 1
ATOM 679 C C . VAL A 1 83 ? -0.815 -13.488 17.690 1.00 92.00 83 VAL A C 1
ATOM 681 O O . VAL A 1 83 ? -0.596 -13.462 16.481 1.00 92.00 83 VAL A O 1
ATOM 684 N N . ASN A 1 84 ? 0.065 -13.036 18.586 1.00 93.75 84 ASN A N 1
ATOM 685 C CA . ASN A 1 84 ? 1.352 -12.452 18.213 1.00 93.75 84 ASN A CA 1
ATOM 686 C C . ASN A 1 84 ? 2.322 -13.500 17.668 1.00 93.75 84 ASN A C 1
ATOM 688 O O . ASN A 1 84 ? 2.975 -13.234 16.665 1.00 93.75 84 ASN A O 1
ATOM 692 N N . LEU A 1 85 ? 2.390 -14.685 18.287 1.00 93.12 85 LEU A N 1
ATOM 693 C CA . LEU A 1 85 ? 3.242 -15.780 17.826 1.00 93.12 85 LEU A CA 1
ATOM 694 C C . LEU A 1 85 ? 2.890 -16.183 16.391 1.00 93.12 85 LEU A C 1
ATOM 696 O O . LEU A 1 85 ? 3.788 -16.267 15.565 1.00 93.12 85 LEU A O 1
ATOM 700 N N . ILE A 1 86 ? 1.600 -16.358 16.078 1.00 90.06 86 ILE A N 1
ATOM 701 C CA . ILE A 1 86 ? 1.130 -16.681 14.720 1.00 90.06 86 ILE A CA 1
ATOM 702 C C . ILE A 1 86 ? 1.546 -15.596 13.717 1.00 90.06 86 ILE A C 1
ATOM 704 O O . ILE A 1 86 ? 2.010 -15.917 12.627 1.00 90.06 86 ILE A O 1
ATOM 708 N N . TYR A 1 87 ? 1.393 -14.320 14.078 1.00 89.31 87 TYR A N 1
ATOM 709 C CA . TYR A 1 87 ? 1.640 -13.207 13.161 1.00 89.31 87 TYR A CA 1
ATOM 710 C C . TYR A 1 87 ? 3.141 -12.943 12.926 1.00 89.31 87 TYR A C 1
ATOM 712 O O . TYR A 1 87 ? 3.530 -12.591 11.815 1.00 89.31 87 TYR A O 1
ATOM 720 N N . VAL A 1 88 ? 3.998 -13.142 13.936 1.00 92.44 88 VAL A N 1
ATOM 721 C CA . VAL A 1 88 ? 5.464 -13.012 13.797 1.00 92.44 88 VAL A CA 1
ATOM 722 C C . VAL A 1 88 ? 6.137 -14.288 13.269 1.00 92.44 88 VAL A C 1
ATOM 724 O O . VAL A 1 88 ? 7.293 -14.239 12.851 1.00 92.44 88 VAL A O 1
ATOM 727 N N . MET A 1 89 ? 5.425 -15.423 13.252 1.00 91.56 89 MET A N 1
ATOM 728 C CA . MET A 1 89 ? 5.951 -16.732 12.844 1.00 91.56 89 MET A CA 1
ATOM 729 C C . MET A 1 89 ? 6.711 -16.732 11.504 1.00 91.56 89 MET A C 1
ATOM 731 O O . MET A 1 89 ? 7.766 -17.360 11.462 1.00 91.56 89 MET A O 1
ATOM 735 N N . PRO A 1 90 ? 6.264 -16.039 10.432 1.00 90.69 90 PRO A N 1
ATOM 736 C CA . PRO A 1 90 ? 6.993 -16.020 9.162 1.00 90.69 90 PRO A CA 1
ATOM 737 C C . PRO A 1 90 ? 8.411 -15.452 9.312 1.00 90.69 90 PRO A C 1
ATOM 739 O O . PRO A 1 90 ? 9.378 -16.090 8.905 1.00 90.69 90 PRO A O 1
ATOM 742 N N . PHE A 1 91 ? 8.549 -14.315 10.004 1.00 91.38 91 PHE A N 1
ATOM 743 C CA . PHE A 1 91 ? 9.848 -13.690 10.269 1.00 91.38 91 PHE A CA 1
ATOM 744 C C . PHE A 1 91 ? 10.719 -14.530 11.219 1.00 91.38 91 PHE A C 1
ATOM 746 O O . PHE A 1 91 ? 11.937 -14.547 11.072 1.00 91.38 91 PHE A O 1
ATOM 753 N N . LEU A 1 92 ? 10.116 -15.264 12.168 1.00 90.88 92 LEU A N 1
ATOM 754 C CA . LEU A 1 92 ? 10.849 -16.212 13.020 1.00 90.88 92 LEU A CA 1
ATOM 755 C C . LEU A 1 92 ? 11.381 -17.420 12.235 1.00 90.88 92 LEU A C 1
ATOM 757 O O . LEU A 1 92 ? 12.499 -17.853 12.496 1.00 90.88 92 LEU A O 1
ATOM 761 N N . ILE A 1 93 ? 10.603 -17.963 11.293 1.00 88.88 93 ILE A N 1
ATOM 762 C CA . ILE A 1 93 ? 11.007 -19.109 10.462 1.00 88.88 93 ILE A CA 1
ATOM 763 C C . ILE A 1 93 ? 12.112 -18.700 9.480 1.00 88.88 93 ILE A C 1
ATOM 765 O O . ILE A 1 93 ? 13.105 -19.413 9.362 1.00 88.88 93 ILE A O 1
ATOM 769 N N . GLY A 1 94 ? 11.978 -17.539 8.829 1.00 83.31 94 GLY A N 1
ATOM 770 C CA . GLY A 1 94 ? 13.005 -16.983 7.938 1.00 83.31 94 GLY A CA 1
ATOM 771 C C . GLY A 1 94 ? 14.222 -16.377 8.653 1.00 83.31 94 GLY A C 1
ATOM 772 O O . GLY A 1 94 ? 15.157 -15.942 7.988 1.00 83.31 94 GLY A O 1
ATOM 773 N N . LEU A 1 95 ? 14.220 -16.327 9.993 1.00 88.81 95 LEU A N 1
ATOM 774 C CA . LEU A 1 95 ? 15.218 -15.637 10.827 1.00 88.81 95 LEU A CA 1
ATOM 775 C C . LEU A 1 95 ? 15.430 -14.153 10.450 1.00 88.81 95 LEU A C 1
ATOM 777 O O . LEU A 1 95 ? 16.503 -13.590 10.680 1.00 88.81 95 LEU A O 1
ATOM 781 N N . ASP A 1 96 ? 14.398 -13.492 9.918 1.00 89.44 96 ASP A N 1
ATOM 782 C CA . ASP A 1 96 ? 14.444 -12.078 9.546 1.00 89.44 96 ASP A CA 1
ATOM 783 C C . ASP A 1 96 ? 14.437 -11.181 10.794 1.00 89.44 96 ASP A C 1
ATOM 785 O O . ASP A 1 96 ? 13.397 -10.754 11.307 1.00 89.44 96 ASP A O 1
ATOM 789 N N . VAL A 1 97 ? 15.641 -10.856 11.265 1.00 92.06 97 VAL A N 1
ATOM 790 C CA . VAL A 1 97 ? 15.889 -9.944 12.390 1.00 92.06 97 VAL A CA 1
ATOM 791 C C . VAL A 1 97 ? 15.222 -8.578 12.177 1.00 92.06 97 VAL A C 1
ATOM 793 O O . VAL A 1 97 ? 14.757 -7.972 13.146 1.00 92.06 97 VAL A O 1
ATOM 796 N N . ARG A 1 98 ? 15.126 -8.091 10.931 1.00 90.94 98 ARG A N 1
ATOM 797 C CA . ARG A 1 98 ? 14.499 -6.802 10.615 1.00 90.94 98 ARG A CA 1
ATOM 798 C C . ARG A 1 98 ? 12.981 -6.901 10.739 1.00 90.94 98 ARG A C 1
ATOM 800 O O . ARG A 1 98 ? 12.391 -6.072 11.427 1.00 90.94 98 ARG A O 1
ATOM 807 N N . GLY A 1 99 ? 12.352 -7.903 10.135 1.00 90.50 99 GLY A N 1
ATOM 808 C CA . GLY A 1 99 ? 10.918 -8.174 10.260 1.00 90.50 99 GLY A CA 1
ATOM 809 C C . GLY A 1 99 ? 10.488 -8.417 11.706 1.00 90.50 99 GLY A C 1
ATOM 810 O O . GLY A 1 99 ? 9.515 -7.817 12.164 1.00 90.50 99 GLY A O 1
ATOM 811 N N . ILE A 1 100 ? 11.271 -9.184 12.475 1.00 93.44 100 ILE A N 1
ATOM 812 C CA . ILE A 1 100 ? 11.072 -9.366 13.922 1.00 93.44 100 ILE A CA 1
ATOM 813 C C . ILE A 1 100 ? 11.149 -8.016 14.653 1.00 93.44 100 ILE A C 1
ATOM 815 O O . ILE A 1 100 ? 10.245 -7.689 15.421 1.00 93.44 100 ILE A O 1
ATOM 819 N N . ALA A 1 101 ? 12.179 -7.200 14.408 1.00 92.81 101 ALA A N 1
ATOM 820 C CA . ALA A 1 101 ? 12.323 -5.896 15.058 1.00 92.81 101 ALA A CA 1
ATOM 821 C C . ALA A 1 101 ? 11.161 -4.941 14.725 1.00 92.81 101 ALA A C 1
ATOM 823 O O . ALA A 1 101 ? 10.591 -4.329 15.629 1.00 92.81 101 ALA A O 1
ATOM 824 N N . LEU A 1 102 ? 10.752 -4.864 13.453 1.00 92.06 102 LEU A N 1
ATOM 825 C CA . LEU A 1 102 ? 9.592 -4.082 13.010 1.00 92.06 102 LEU A CA 1
ATOM 826 C C . LEU A 1 102 ? 8.288 -4.594 13.651 1.00 92.06 102 LEU A C 1
ATOM 828 O O . LEU A 1 102 ? 7.446 -3.790 14.062 1.00 92.06 102 LEU A O 1
ATOM 832 N N . TYR A 1 103 ? 8.137 -5.914 13.810 1.00 93.56 103 TYR A N 1
ATOM 833 C CA . TYR A 1 103 ? 6.979 -6.518 14.468 1.00 93.56 103 TYR A CA 1
ATOM 834 C C . TYR A 1 103 ? 6.896 -6.182 15.968 1.00 93.56 103 TYR A C 1
ATOM 836 O O . TYR A 1 103 ? 5.835 -5.819 16.485 1.00 93.56 103 TYR A O 1
ATOM 844 N N . LEU A 1 104 ? 8.026 -6.260 16.675 1.00 93.62 104 LEU A N 1
ATOM 845 C CA . LEU A 1 104 ? 8.121 -5.863 18.082 1.00 93.62 104 LEU A CA 1
ATOM 846 C C . LEU A 1 104 ? 7.884 -4.353 18.275 1.00 93.62 104 LEU A C 1
ATOM 848 O O . LEU A 1 104 ? 7.478 -3.929 19.358 1.00 93.62 104 LEU A O 1
ATOM 852 N N . MET A 1 105 ? 8.126 -3.549 17.235 1.00 93.38 105 MET A N 1
ATOM 853 C CA . MET A 1 105 ? 8.085 -2.090 17.287 1.00 93.38 105 MET A CA 1
ATOM 854 C C . MET A 1 105 ? 6.722 -1.471 16.941 1.00 93.38 105 MET A C 1
ATOM 856 O O . MET A 1 105 ? 6.391 -0.453 17.550 1.00 93.38 105 MET A O 1
ATOM 860 N N . PHE A 1 106 ? 5.925 -2.036 16.023 1.00 93.31 106 PHE A N 1
ATOM 861 C CA . PHE A 1 106 ? 4.618 -1.448 15.667 1.00 93.31 106 PHE A CA 1
ATOM 862 C C . PHE A 1 106 ? 3.408 -2.357 15.982 1.00 93.31 106 PHE A C 1
ATOM 864 O O . PHE A 1 106 ? 2.630 -1.984 16.867 1.00 93.31 106 PHE A O 1
ATOM 871 N N . PRO A 1 107 ? 3.235 -3.566 15.405 1.00 94.88 107 PRO A N 1
ATOM 872 C CA . PRO A 1 107 ? 2.034 -4.370 15.663 1.00 94.88 107 PRO A CA 1
ATOM 873 C C . PRO A 1 107 ? 1.914 -4.932 17.092 1.00 94.88 107 PRO A C 1
ATOM 875 O O . PRO A 1 107 ? 0.808 -4.961 17.644 1.00 94.88 107 PRO A O 1
ATOM 878 N N . LEU A 1 108 ? 3.020 -5.357 17.726 1.00 95.56 108 LEU A N 1
ATOM 879 C CA . LEU A 1 108 ? 2.975 -5.931 19.079 1.00 95.56 108 LEU A CA 1
ATOM 880 C C . LEU A 1 108 ? 2.392 -4.941 20.116 1.00 95.56 108 LEU A C 1
ATOM 882 O O . LEU A 1 108 ? 1.379 -5.296 20.727 1.00 95.56 108 LEU A O 1
ATOM 886 N N . PRO A 1 109 ? 2.924 -3.713 20.310 1.00 96.12 109 PRO A N 1
ATOM 887 C CA . PRO A 1 109 ? 2.371 -2.733 21.255 1.00 96.12 109 PRO A CA 1
ATOM 888 C C . PRO A 1 109 ? 0.879 -2.443 21.039 1.00 96.12 109 PRO A C 1
ATOM 890 O O . PRO A 1 109 ? 0.115 -2.347 22.005 1.00 96.12 109 PRO A O 1
ATOM 893 N N . ILE A 1 110 ? 0.445 -2.377 19.776 1.00 96.38 110 ILE A N 1
ATOM 894 C CA . ILE A 1 110 ? -0.965 -2.208 19.412 1.00 96.38 110 ILE A CA 1
ATOM 895 C C . ILE A 1 110 ? -1.800 -3.376 19.953 1.00 96.38 110 ILE A C 1
ATOM 897 O O . ILE A 1 110 ? -2.816 -3.146 20.615 1.00 96.38 110 ILE A O 1
ATOM 901 N N . SER A 1 111 ? -1.369 -4.624 19.739 1.00 96.19 111 SER A N 1
ATOM 902 C CA . SER A 1 111 ? -2.081 -5.810 20.240 1.00 96.19 111 SER A CA 1
ATOM 903 C C . SER A 1 111 ? -2.178 -5.842 21.776 1.00 96.19 111 SER A C 1
ATOM 905 O O . SER A 1 111 ? -3.261 -6.098 22.313 1.00 96.19 111 SER A O 1
ATOM 907 N N . LEU A 1 112 ? -1.092 -5.496 22.488 1.00 96.94 112 LEU A N 1
ATOM 908 C CA . LEU A 1 112 ? -1.037 -5.483 23.955 1.00 96.94 112 LEU A CA 1
ATOM 909 C C . LEU A 1 112 ? -2.140 -4.587 24.535 1.00 96.94 112 LEU A C 1
ATOM 911 O O . LEU A 1 112 ? -2.959 -5.023 25.350 1.00 96.94 112 LEU A O 1
ATOM 915 N N . MET A 1 113 ? -2.192 -3.335 24.074 1.00 97.00 113 MET A N 1
ATOM 916 C CA . MET A 1 113 ? -3.169 -2.360 24.554 1.00 97.00 113 MET A CA 1
ATOM 917 C C . MET A 1 113 ? -4.597 -2.716 24.118 1.00 97.00 113 MET A C 1
ATOM 919 O O . MET A 1 113 ? -5.544 -2.573 24.895 1.00 97.00 113 MET A O 1
ATOM 923 N N . THR A 1 114 ? -4.757 -3.249 22.903 1.00 96.94 114 THR A N 1
ATOM 924 C CA . THR A 1 114 ? -6.057 -3.669 22.359 1.00 96.94 114 THR A CA 1
ATOM 925 C C . THR A 1 114 ? -6.711 -4.753 23.208 1.00 96.94 114 THR A C 1
ATOM 927 O O . THR A 1 114 ? -7.889 -4.640 23.544 1.00 96.94 114 THR A O 1
ATOM 930 N N . GLY A 1 115 ? -5.961 -5.779 23.618 1.00 95.12 115 GLY A N 1
ATOM 931 C CA . GLY A 1 115 ? -6.523 -6.855 24.433 1.00 95.12 115 GLY A CA 1
ATOM 932 C C . GLY A 1 115 ? -7.010 -6.381 25.809 1.00 95.12 115 GLY A C 1
ATOM 933 O O . GLY A 1 115 ? -8.075 -6.810 26.253 1.00 95.12 115 GLY A O 1
ATOM 934 N N . ILE A 1 116 ? -6.324 -5.424 26.448 1.00 94.75 116 ILE A N 1
ATOM 935 C CA . ILE A 1 116 ? -6.805 -4.799 27.698 1.00 94.75 116 ILE A CA 1
ATOM 936 C C . ILE A 1 116 ? -8.047 -3.938 27.447 1.00 94.75 116 ILE A C 1
ATOM 938 O O . ILE A 1 116 ? -9.002 -3.983 28.230 1.00 94.75 116 ILE A O 1
ATOM 942 N N . LEU A 1 117 ? -8.078 -3.195 26.337 1.00 95.38 117 LEU A N 1
ATOM 943 C CA . LEU A 1 117 ? -9.256 -2.435 25.917 1.00 95.38 117 LEU A CA 1
ATOM 944 C C . LEU A 1 117 ? -10.479 -3.327 25.660 1.00 95.38 117 LEU A C 1
ATOM 946 O O . LEU A 1 117 ? -11.597 -2.815 25.742 1.00 95.38 117 LEU A O 1
ATOM 950 N N . THR A 1 118 ? -10.319 -4.640 25.429 1.00 93.19 118 THR A N 1
ATOM 951 C CA . THR A 1 118 ? -11.470 -5.559 25.383 1.00 93.19 118 THR A CA 1
ATOM 952 C C . THR A 1 118 ? -12.067 -5.855 26.758 1.00 93.19 118 THR A C 1
ATOM 954 O O . THR A 1 118 ? -13.292 -5.854 26.895 1.00 93.19 118 THR A O 1
ATOM 957 N N . LEU A 1 119 ? -11.235 -5.988 27.797 1.00 90.06 119 LEU A N 1
ATOM 958 C CA . LEU A 1 119 ? -11.681 -6.201 29.177 1.00 90.06 119 LEU A CA 1
ATOM 959 C C . LEU A 1 119 ? -12.344 -4.951 29.770 1.00 90.06 119 LEU A C 1
ATOM 961 O O . LEU A 1 119 ? -13.493 -4.996 30.203 1.00 90.06 119 LEU A O 1
ATOM 965 N N . ASN A 1 120 ? -11.634 -3.821 29.799 1.00 90.44 120 ASN A N 1
ATOM 966 C CA . ASN A 1 120 ? -11.995 -2.719 30.692 1.00 90.44 120 ASN A CA 1
ATOM 967 C C . ASN A 1 120 ? -12.841 -1.621 30.013 1.00 90.44 120 ASN A C 1
ATOM 969 O O . ASN A 1 120 ? -12.335 -0.831 29.216 1.00 90.44 120 ASN A O 1
ATOM 973 N N . GLN A 1 121 ? -14.122 -1.512 30.393 1.00 91.69 121 GLN A N 1
ATOM 974 C CA . GLN A 1 121 ? -15.026 -0.466 29.894 1.00 91.69 121 GLN A CA 1
ATOM 975 C C . GLN A 1 121 ? -14.644 0.949 30.369 1.00 91.69 121 GLN A C 1
ATOM 977 O O . GLN A 1 121 ? -14.872 1.913 29.640 1.00 91.69 121 GLN A O 1
ATOM 982 N N . GLU A 1 122 ? -14.045 1.104 31.553 1.00 93.06 122 GLU A N 1
ATOM 983 C CA . GLU A 1 122 ? -13.514 2.392 32.017 1.00 93.06 122 GLU A CA 1
ATOM 984 C C . GLU A 1 122 ? -12.342 2.841 31.139 1.00 93.06 122 GLU A C 1
ATOM 986 O O . GLU A 1 122 ? -12.329 3.974 30.666 1.00 93.06 122 GLU A O 1
ATOM 991 N N . LEU A 1 123 ? -11.437 1.924 30.786 1.00 95.06 123 LEU A N 1
ATOM 992 C CA . LEU A 1 123 ? -10.336 2.227 29.870 1.00 95.06 123 LEU A CA 1
ATOM 993 C C . LEU A 1 123 ? -10.845 2.603 28.464 1.00 95.06 123 LEU A C 1
ATOM 995 O O . LEU A 1 123 ? -10.281 3.488 27.824 1.00 95.06 123 LEU A O 1
ATOM 999 N N . ARG A 1 124 ? -11.966 2.016 28.005 1.00 96.44 124 ARG A N 1
ATOM 1000 C CA . ARG A 1 124 ? -12.664 2.455 26.776 1.00 96.44 124 ARG A CA 1
ATOM 1001 C C . ARG A 1 124 ? -13.237 3.882 26.894 1.00 96.44 124 ARG A C 1
ATOM 1003 O O . ARG A 1 124 ? -13.283 4.597 25.889 1.00 96.44 124 ARG A O 1
ATOM 1010 N N . LYS A 1 125 ? -13.645 4.328 28.093 1.00 96.56 125 LYS A N 1
ATOM 1011 C CA . LYS A 1 125 ? -14.030 5.731 28.361 1.00 96.56 125 LYS A CA 1
ATOM 1012 C C . LYS A 1 125 ? -12.797 6.643 28.357 1.00 96.56 125 LYS A C 1
ATOM 1014 O O . LYS A 1 125 ? -12.805 7.637 27.642 1.00 96.56 125 LYS A O 1
ATOM 1019 N N . GLU A 1 126 ? -11.716 6.280 29.050 1.00 96.88 126 GLU A N 1
ATOM 1020 C CA . GLU A 1 126 ? -10.467 7.062 29.056 1.00 96.88 126 GLU A CA 1
ATOM 1021 C C . GLU A 1 126 ? -9.869 7.229 27.649 1.00 96.88 126 GLU A C 1
ATOM 1023 O O . GLU A 1 126 ? -9.466 8.329 27.277 1.00 96.88 126 GLU A O 1
ATOM 1028 N N . LEU A 1 127 ? -9.884 6.176 26.826 1.00 97.12 127 LEU A N 1
ATOM 1029 C CA . LEU A 1 127 ? -9.482 6.237 25.418 1.00 97.12 127 LEU A CA 1
ATOM 1030 C C . LEU A 1 127 ? -10.357 7.213 24.610 1.00 97.12 127 LEU A C 1
ATOM 1032 O O . LEU A 1 127 ? -9.847 8.006 23.817 1.00 97.12 127 LEU A O 1
ATOM 1036 N N . THR A 1 128 ? -11.675 7.192 24.843 1.00 96.69 128 THR A N 1
ATOM 1037 C CA . THR A 1 128 ? -12.623 8.134 24.223 1.00 96.69 128 THR A CA 1
ATOM 1038 C C . THR A 1 128 ? -12.296 9.580 24.600 1.00 96.69 128 THR A C 1
ATOM 1040 O O . THR A 1 128 ? -12.345 10.474 23.753 1.00 96.69 128 THR A O 1
ATOM 1043 N N . ASP A 1 129 ? -11.915 9.801 25.853 1.00 96.50 129 ASP A N 1
ATOM 1044 C CA . ASP A 1 129 ? -11.481 11.086 26.387 1.00 96.50 129 ASP A CA 1
ATOM 1045 C C . ASP A 1 129 ? -10.164 11.577 25.772 1.00 96.50 129 ASP A C 1
ATOM 1047 O O . ASP A 1 129 ? -10.028 12.774 25.522 1.00 96.50 129 ASP A O 1
ATOM 1051 N N . VAL A 1 130 ? -9.202 10.685 25.509 1.00 97.62 130 VAL A N 1
ATOM 1052 C CA . VAL A 1 130 ? -7.941 11.022 24.824 1.00 97.62 130 VAL A CA 1
ATOM 1053 C C . VAL A 1 130 ? -8.211 11.494 23.396 1.00 97.62 130 VAL A C 1
ATOM 1055 O O . VAL A 1 130 ? -7.790 12.595 23.042 1.00 97.62 130 VAL A O 1
ATOM 1058 N N . PHE A 1 131 ? -8.994 10.744 22.612 1.00 96.44 131 PHE A N 1
ATOM 1059 C CA . PHE A 1 131 ? -9.463 11.200 21.296 1.00 96.44 131 PHE A CA 1
ATOM 1060 C C . PHE A 1 131 ? -10.179 12.560 21.395 1.00 96.44 131 PHE A C 1
ATOM 1062 O O . PHE A 1 131 ? -9.881 13.482 20.639 1.00 96.44 131 PHE A O 1
ATOM 1069 N N . CYS A 1 132 ? -11.079 12.737 22.370 1.00 94.00 132 CYS A N 1
ATOM 1070 C CA . CYS A 1 132 ? -11.771 14.013 22.567 1.00 94.00 132 CYS A CA 1
ATOM 1071 C C . CYS A 1 132 ? -10.836 15.170 22.969 1.00 94.00 132 CYS A C 1
ATOM 1073 O O . CYS A 1 132 ? -11.152 16.314 22.652 1.00 94.00 132 CYS A O 1
ATOM 1075 N N . LYS A 1 133 ? -9.709 14.921 23.645 1.00 95.62 133 LYS A N 1
ATOM 1076 C CA . LYS A 1 133 ? -8.723 15.953 24.022 1.00 95.62 133 LYS A CA 1
ATOM 1077 C C . LYS A 1 133 ? -7.811 16.319 22.847 1.00 95.62 133 LYS A C 1
ATOM 1079 O O . LYS A 1 133 ? -7.586 17.500 22.601 1.00 95.62 133 LYS A O 1
ATOM 1084 N N . LEU A 1 134 ? -7.378 15.333 22.059 1.00 96.56 134 LEU A N 1
ATOM 1085 C CA . LEU A 1 134 ? -6.524 15.540 20.882 1.00 96.56 134 LEU A CA 1
ATOM 1086 C C . LEU A 1 134 ? -7.236 16.233 19.704 1.00 96.56 134 LEU A C 1
ATOM 1088 O O . LEU A 1 134 ? -6.565 16.712 18.793 1.00 96.56 134 LEU A O 1
ATOM 1092 N N . ARG A 1 135 ? -8.572 16.347 19.709 1.00 95.31 135 ARG A N 1
ATOM 1093 C CA . ARG A 1 135 ? -9.353 16.940 18.602 1.00 95.31 135 ARG A CA 1
ATOM 1094 C C . ARG A 1 135 ? -8.901 18.335 18.162 1.00 95.31 135 ARG A C 1
ATOM 1096 O O . ARG A 1 135 ? -8.914 18.614 16.966 1.00 95.31 135 ARG A O 1
ATOM 1103 N N . TYR A 1 136 ? -8.463 19.178 19.097 1.00 95.44 136 TYR A N 1
ATOM 1104 C CA . TYR A 1 136 ? -7.935 20.506 18.773 1.00 95.44 136 TYR A CA 1
ATOM 1105 C C . TYR A 1 136 ? -6.537 20.432 18.144 1.00 95.44 136 TYR A C 1
ATOM 1107 O O . TYR A 1 136 ? -6.272 21.167 17.202 1.00 95.44 136 TYR A O 1
ATOM 1115 N N . VAL A 1 137 ? -5.679 19.505 18.589 1.00 96.62 137 VAL A N 1
ATOM 1116 C CA . VAL A 1 137 ? -4.351 19.265 17.994 1.00 96.62 137 VAL A CA 1
ATOM 1117 C C . VAL A 1 137 ? -4.502 18.808 16.542 1.00 96.62 137 VAL A C 1
ATOM 1119 O O . VAL A 1 137 ? -3.905 19.396 15.646 1.00 96.62 137 VAL A O 1
ATOM 1122 N N . TYR A 1 138 ? -5.374 17.826 16.290 1.00 97.62 138 TYR A N 1
ATOM 1123 C CA . TYR A 1 138 ? -5.693 17.377 14.933 1.00 97.62 138 TYR A CA 1
ATOM 1124 C C . TYR A 1 138 ? -6.288 18.499 14.066 1.00 97.62 138 TYR A C 1
ATOM 1126 O O . TYR A 1 138 ? -5.891 18.644 12.914 1.00 97.62 138 TYR A O 1
ATOM 1134 N N . GLY A 1 139 ? -7.198 19.316 14.611 1.00 97.44 139 GLY A N 1
ATOM 1135 C CA . GLY A 1 139 ? -7.775 20.461 13.897 1.00 97.44 139 GLY A CA 1
ATOM 1136 C C . GLY A 1 139 ? -6.741 21.531 13.527 1.00 97.44 139 GLY A C 1
ATOM 1137 O O . GLY A 1 139 ? -6.717 21.981 12.386 1.00 97.44 139 GLY A O 1
ATOM 1138 N N . ILE A 1 140 ? -5.851 21.894 14.457 1.00 97.56 140 ILE A N 1
ATOM 1139 C CA . ILE A 1 140 ? -4.768 22.865 14.226 1.00 97.56 140 ILE A CA 1
ATOM 1140 C C . ILE A 1 140 ? -3.784 22.341 13.175 1.00 97.56 140 ILE A C 1
ATOM 1142 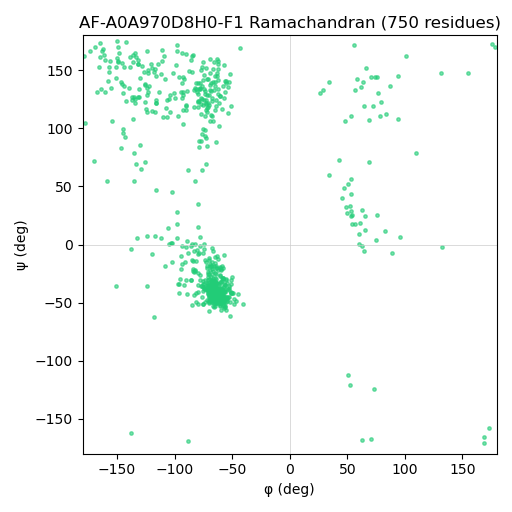O O . ILE A 1 140 ? -3.442 23.076 12.253 1.00 97.56 140 ILE A O 1
ATOM 1146 N N . LEU A 1 141 ? -3.372 21.072 13.258 1.00 96.88 141 LEU A N 1
ATOM 1147 C CA . LEU A 1 141 ? -2.463 20.469 12.276 1.00 96.88 141 LEU A CA 1
ATOM 1148 C C . LEU A 1 141 ? -3.102 20.346 10.882 1.00 96.88 141 LEU A C 1
ATOM 1150 O O . LEU A 1 141 ? -2.416 20.529 9.880 1.00 96.88 141 LEU A O 1
ATOM 1154 N N . ALA A 1 142 ? -4.411 20.098 10.799 1.00 97.94 142 ALA A N 1
ATOM 1155 C CA . ALA A 1 142 ? -5.138 20.090 9.531 1.00 97.94 142 ALA A CA 1
ATOM 1156 C C . ALA A 1 142 ? -5.243 21.493 8.910 1.00 97.94 142 ALA A C 1
ATOM 1158 O O . ALA A 1 142 ? -5.031 21.635 7.707 1.00 97.94 142 ALA A O 1
ATOM 1159 N N . ILE A 1 143 ? -5.485 22.537 9.716 1.00 97.56 143 ILE A N 1
ATOM 1160 C CA . ILE A 1 143 ? -5.401 23.935 9.257 1.00 97.56 143 ILE A CA 1
ATOM 1161 C C . ILE A 1 143 ? -3.976 24.249 8.787 1.00 97.56 143 ILE A C 1
ATOM 1163 O O . ILE A 1 143 ? -3.811 24.779 7.695 1.00 97.56 143 ILE A O 1
ATOM 1167 N N . ALA A 1 144 ? -2.949 23.879 9.558 1.00 95.81 144 ALA A N 1
ATOM 1168 C CA . ALA A 1 144 ? -1.551 24.118 9.200 1.00 95.81 144 ALA A CA 1
ATOM 1169 C C . ALA A 1 144 ? -1.160 23.442 7.873 1.00 95.81 144 ALA A C 1
ATOM 1171 O O . ALA A 1 144 ? -0.488 24.065 7.055 1.00 95.81 144 ALA A O 1
ATOM 1172 N N . TYR A 1 145 ? -1.635 22.218 7.612 1.00 95.75 145 TYR A N 1
ATOM 1173 C CA . TYR A 1 145 ? -1.433 21.546 6.325 1.00 95.75 145 TYR A CA 1
ATOM 1174 C C . TYR A 1 145 ? -2.153 22.254 5.167 1.00 95.75 145 TYR A C 1
ATOM 1176 O O . TYR A 1 145 ? -1.569 22.439 4.103 1.00 95.75 145 TYR A O 1
ATOM 1184 N N . ILE A 1 146 ? -3.395 22.709 5.367 1.00 94.94 146 ILE A N 1
ATOM 1185 C CA . ILE A 1 146 ? -4.124 23.481 4.347 1.00 94.94 146 ILE A CA 1
ATOM 1186 C C . ILE A 1 146 ? -3.414 24.820 4.076 1.00 94.94 146 ILE A C 1
ATOM 1188 O O . ILE A 1 146 ? -3.263 25.197 2.919 1.00 94.94 146 ILE A O 1
ATOM 1192 N N . CYS A 1 147 ? -2.903 25.502 5.106 1.00 94.44 147 CYS A N 1
ATOM 1193 C CA . CYS A 1 147 ? -2.082 26.705 4.950 1.00 94.44 147 CYS A CA 1
ATOM 1194 C C . CYS A 1 147 ? -0.765 26.421 4.209 1.00 94.44 147 CYS A C 1
ATOM 1196 O O . CYS A 1 147 ? -0.391 27.195 3.334 1.00 94.44 147 CYS A O 1
ATOM 1198 N N . PHE A 1 148 ? -0.083 25.307 4.496 1.00 92.62 148 PHE A N 1
ATOM 1199 C CA . PHE A 1 148 ? 1.099 24.878 3.741 1.00 92.62 148 PHE A CA 1
ATOM 1200 C C . PHE A 1 148 ? 0.780 24.724 2.243 1.00 92.62 148 PHE A C 1
ATOM 1202 O O . PHE A 1 148 ? 1.477 25.300 1.414 1.00 92.62 148 PHE A O 1
ATOM 1209 N N . LEU A 1 149 ? -0.333 24.066 1.896 1.00 92.31 149 LEU A N 1
ATOM 1210 C CA . LEU A 1 149 ? -0.785 23.922 0.504 1.00 92.31 149 LEU A CA 1
ATOM 1211 C C . LEU A 1 149 ? -1.192 25.241 -0.186 1.00 92.31 149 LEU A C 1
ATOM 1213 O O . LEU A 1 149 ? -1.291 25.270 -1.412 1.00 92.31 149 LEU A O 1
ATOM 1217 N N . VAL A 1 150 ? -1.464 26.303 0.578 1.00 91.94 150 VAL A N 1
ATOM 1218 C CA . VAL A 1 150 ? -1.782 27.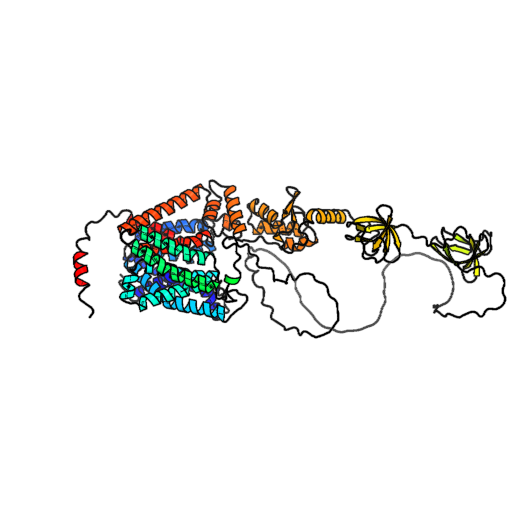648 0.062 1.00 91.94 150 VAL A CA 1
ATOM 1219 C C . VAL A 1 150 ? -0.517 28.491 -0.125 1.00 91.94 150 VAL A C 1
ATOM 1221 O O . VAL A 1 150 ? -0.404 29.193 -1.124 1.00 91.94 150 VAL A O 1
ATOM 1224 N N . PHE A 1 151 ? 0.421 28.444 0.827 1.00 89.12 151 PHE A N 1
ATOM 1225 C CA . PHE A 1 151 ? 1.560 29.371 0.885 1.00 89.12 151 PHE A CA 1
ATOM 1226 C C . PHE A 1 151 ? 2.896 28.791 0.395 1.00 89.12 151 PHE A C 1
ATOM 1228 O O . PHE A 1 151 ? 3.807 29.566 0.119 1.00 89.12 151 PHE A O 1
ATOM 1235 N N . TYR A 1 152 ? 3.018 27.466 0.255 1.00 82.88 152 TYR A N 1
ATOM 1236 C CA . TYR A 1 152 ? 4.242 26.788 -0.196 1.00 82.88 152 TYR A CA 1
ATOM 1237 C C . TYR A 1 152 ? 3.968 25.863 -1.403 1.00 82.88 152 TYR A C 1
ATOM 1239 O O . TYR A 1 152 ? 3.991 24.636 -1.268 1.00 82.88 152 TYR A O 1
ATOM 1247 N N . PRO A 1 153 ? 3.691 26.425 -2.598 1.00 66.88 153 PRO A N 1
ATOM 1248 C CA . PRO A 1 153 ? 3.472 25.668 -3.832 1.00 66.88 153 PRO A CA 1
ATOM 1249 C C . PRO A 1 153 ? 4.785 25.145 -4.444 1.00 66.88 153 PRO A C 1
ATOM 1251 O O . PRO A 1 153 ? 5.169 25.510 -5.551 1.00 66.88 153 PRO A O 1
ATOM 1254 N N . GLU A 1 154 ? 5.476 24.262 -3.724 1.00 66.12 154 GLU A N 1
ATOM 1255 C CA . GLU A 1 154 ? 6.620 23.510 -4.252 1.00 66.12 154 GLU A CA 1
ATOM 1256 C C . GLU A 1 154 ? 6.181 22.225 -4.986 1.00 66.12 154 GLU A C 1
ATOM 1258 O O . GLU A 1 154 ? 5.118 21.651 -4.725 1.00 66.12 154 GLU A O 1
ATOM 1263 N N . ASP A 1 155 ? 7.052 21.709 -5.865 1.00 64.69 155 ASP A N 1
ATOM 1264 C CA . ASP A 1 155 ? 6.840 20.507 -6.698 1.00 64.69 155 ASP A CA 1
ATOM 1265 C C . ASP A 1 155 ? 6.517 19.210 -5.913 1.00 64.69 155 ASP A C 1
ATOM 1267 O O . ASP A 1 155 ? 6.134 18.196 -6.505 1.00 64.69 155 ASP A O 1
ATOM 1271 N N . GLY A 1 156 ? 6.626 19.222 -4.579 1.00 65.12 156 GLY A N 1
ATOM 1272 C CA . GLY A 1 156 ? 6.318 18.097 -3.687 1.00 65.12 156 GLY A CA 1
ATOM 1273 C C . GLY A 1 156 ? 4.844 17.660 -3.653 1.00 65.12 156 GLY A C 1
ATOM 1274 O O . GLY A 1 156 ? 4.539 16.597 -3.101 1.00 65.12 156 GLY A O 1
ATOM 1275 N N . ARG A 1 157 ? 3.916 18.432 -4.244 1.00 80.25 157 ARG A N 1
ATOM 1276 C CA . ARG A 1 157 ? 2.481 18.083 -4.395 1.00 80.25 157 ARG A CA 1
ATOM 1277 C C . ARG A 1 157 ? 1.794 17.689 -3.077 1.00 80.25 157 ARG A C 1
ATOM 1279 O O . ARG A 1 157 ? 1.066 16.695 -3.006 1.00 80.25 157 ARG A O 1
ATOM 1286 N N . GLY A 1 158 ? 2.064 18.448 -2.016 1.00 78.50 158 GLY A N 1
ATOM 1287 C CA . GLY A 1 158 ? 1.484 18.222 -0.692 1.00 78.50 158 GLY A CA 1
ATOM 1288 C C . GLY A 1 158 ? 2.200 17.154 0.134 1.00 78.50 158 GLY A C 1
ATOM 1289 O O . GLY A 1 158 ? 1.677 16.731 1.165 1.00 78.50 158 GLY A O 1
ATOM 1290 N N . THR A 1 159 ? 3.380 16.729 -0.313 1.00 86.19 159 THR A N 1
ATOM 1291 C CA . THR A 1 159 ? 4.391 16.048 0.503 1.00 86.19 159 THR A CA 1
ATOM 1292 C C . THR A 1 159 ? 5.109 17.075 1.377 1.00 86.19 159 THR A C 1
ATOM 1294 O O . THR A 1 159 ? 5.465 18.148 0.897 1.00 86.19 159 THR A O 1
ATOM 1297 N N . LEU A 1 160 ? 5.320 16.735 2.646 1.00 89.25 160 LEU A N 1
ATOM 1298 C CA . LEU A 1 160 ? 6.184 17.460 3.580 1.00 89.25 160 LEU A CA 1
ATOM 1299 C C . LEU A 1 160 ? 7.552 16.756 3.642 1.00 89.25 160 LEU A C 1
ATOM 1301 O O . LEU A 1 160 ? 7.685 15.616 3.187 1.00 89.25 160 LEU A O 1
ATOM 1305 N N . ILE A 1 161 ? 8.569 17.407 4.215 1.00 89.44 161 ILE A N 1
ATOM 1306 C CA . ILE A 1 161 ? 9.913 16.814 4.345 1.00 89.44 161 ILE A CA 1
ATOM 1307 C C . ILE A 1 161 ? 9.814 15.481 5.113 1.00 89.44 161 ILE A C 1
ATOM 1309 O O . ILE A 1 161 ? 9.211 15.421 6.182 1.00 89.44 161 ILE A O 1
ATOM 1313 N N . ASP A 1 162 ? 10.338 14.402 4.524 1.00 87.44 162 ASP A N 1
ATOM 1314 C CA . ASP A 1 162 ? 10.264 13.011 5.014 1.00 87.44 162 ASP A CA 1
ATOM 1315 C C . ASP A 1 162 ? 8.848 12.462 5.314 1.00 87.44 162 ASP A C 1
ATOM 1317 O O . ASP A 1 162 ? 8.690 11.433 5.983 1.00 87.44 162 ASP A O 1
ATOM 1321 N N . PHE A 1 163 ? 7.790 13.105 4.800 1.00 91.69 163 PHE A N 1
ATOM 1322 C CA . PHE A 1 163 ? 6.406 12.769 5.143 1.00 91.69 163 PHE A CA 1
ATOM 1323 C C . PHE A 1 163 ? 5.449 12.930 3.957 1.00 91.69 163 PHE A C 1
ATOM 1325 O O . PHE A 1 163 ? 4.989 14.021 3.617 1.00 91.69 163 PHE A O 1
ATOM 1332 N N . THR A 1 164 ? 5.133 11.804 3.312 1.00 91.88 164 THR A N 1
ATOM 1333 C CA . THR A 1 164 ? 4.319 11.781 2.086 1.00 91.88 164 THR A CA 1
ATOM 1334 C C . THR A 1 164 ? 2.904 12.325 2.307 1.00 91.88 164 THR A C 1
ATOM 1336 O O . THR A 1 164 ? 2.341 12.203 3.395 1.00 91.88 164 THR A O 1
ATOM 1339 N N . TYR A 1 165 ? 2.266 12.817 1.241 1.00 90.56 165 TYR A N 1
ATOM 1340 C CA . TYR A 1 165 ? 0.825 13.121 1.233 1.00 90.56 165 TYR A CA 1
ATOM 1341 C C . TYR A 1 165 ? -0.039 11.942 1.743 1.00 90.56 165 TYR A C 1
ATOM 1343 O O . TYR A 1 165 ? -1.080 12.148 2.366 1.00 90.56 165 TYR A O 1
ATOM 1351 N N . GLY A 1 166 ? 0.403 10.693 1.533 1.00 91.88 166 GLY A N 1
ATOM 1352 C CA . GLY A 1 166 ? -0.254 9.498 2.063 1.00 91.88 166 GLY A CA 1
ATOM 1353 C C . GLY A 1 166 ? -0.141 9.381 3.585 1.00 91.88 166 GLY A C 1
ATOM 1354 O O . GLY A 1 166 ? -1.121 9.034 4.244 1.00 91.88 166 GLY A O 1
ATOM 1355 N N . ASN A 1 167 ? 1.012 9.746 4.151 1.00 94.44 167 ASN A N 1
ATOM 1356 C CA . ASN A 1 167 ? 1.229 9.808 5.597 1.00 94.44 167 ASN A CA 1
ATOM 1357 C C . ASN A 1 167 ? 0.352 10.905 6.225 1.00 94.44 167 ASN A C 1
ATOM 1359 O O . ASN A 1 167 ? -0.256 10.685 7.269 1.00 94.44 167 ASN A O 1
ATOM 1363 N N . VAL A 1 168 ? 0.216 12.063 5.561 1.00 95.88 168 VAL A N 1
ATOM 1364 C CA . VAL A 1 168 ? -0.688 13.145 5.996 1.00 95.88 168 VAL A CA 1
ATOM 1365 C C . VAL A 1 168 ? -2.144 12.672 6.036 1.00 95.88 168 VAL A C 1
ATOM 1367 O O . VAL A 1 168 ? -2.860 12.940 7.001 1.00 95.88 168 VAL A O 1
ATOM 1370 N N . ALA A 1 169 ? -2.591 11.910 5.034 1.00 95.69 169 ALA A N 1
ATOM 1371 C CA . ALA A 1 169 ? -3.942 11.355 5.029 1.00 95.69 169 ALA A CA 1
ATOM 1372 C C . ALA A 1 169 ? -4.148 10.370 6.190 1.00 95.69 169 ALA A C 1
ATOM 1374 O O . ALA A 1 169 ? -5.128 10.483 6.931 1.00 95.69 169 ALA A O 1
ATOM 1375 N N . TRP A 1 170 ? -3.206 9.442 6.395 1.00 94.44 170 TRP A N 1
ATOM 1376 C CA . TRP A 1 170 ? -3.254 8.486 7.505 1.00 94.44 170 TRP A CA 1
ATOM 1377 C C . TRP A 1 170 ? -3.058 9.126 8.884 1.00 94.44 170 TRP A C 1
ATOM 1379 O O . TRP A 1 170 ? -3.528 8.568 9.869 1.00 94.44 170 TRP A O 1
ATOM 1389 N N . PHE A 1 171 ? -2.507 10.337 8.974 1.00 96.62 171 PHE A N 1
ATOM 1390 C CA . PHE A 1 171 ? -2.508 11.113 10.213 1.00 96.62 171 PHE A CA 1
ATOM 1391 C C . PHE A 1 171 ? -3.926 11.558 10.619 1.00 96.62 171 PHE A C 1
ATOM 1393 O O . PHE A 1 171 ? -4.293 11.463 11.795 1.00 96.62 171 PHE A O 1
ATOM 1400 N N . PHE A 1 172 ? -4.752 11.992 9.659 1.00 97.88 172 PHE A N 1
ATOM 1401 C CA . PHE A 1 172 ? -6.096 12.535 9.916 1.00 97.88 172 PHE A CA 1
ATOM 1402 C C . PHE A 1 172 ? -7.246 11.515 9.817 1.00 97.88 172 PHE A C 1
ATOM 1404 O O . PHE A 1 172 ? -8.304 11.741 10.406 1.00 97.88 172 PHE A O 1
ATOM 1411 N N . LEU A 1 173 ? -7.073 10.380 9.135 1.00 97.56 173 LEU A N 1
ATOM 1412 C CA . LEU A 1 173 ? -8.108 9.338 9.015 1.00 97.56 173 LEU A CA 1
ATOM 1413 C C . LEU A 1 173 ? -8.533 8.686 10.357 1.00 97.56 173 LEU A C 1
ATOM 1415 O O . LEU A 1 173 ? -9.740 8.616 10.605 1.00 97.56 173 LEU A O 1
ATOM 1419 N N . PRO A 1 174 ? -7.626 8.280 11.273 1.00 97.50 174 PRO A N 1
ATOM 1420 C CA . PRO A 1 174 ? -8.000 7.670 12.552 1.00 97.50 174 PRO A CA 1
ATOM 1421 C C . PRO A 1 174 ? -8.960 8.520 13.413 1.00 97.50 174 PRO A C 1
ATOM 1423 O O . PRO A 1 174 ? -9.994 7.991 13.839 1.00 97.50 174 PRO A O 1
ATOM 1426 N N . PRO A 1 175 ? -8.715 9.827 13.664 1.00 97.69 175 PRO A N 1
ATOM 1427 C CA . PRO A 1 175 ? -9.673 10.646 14.403 1.00 97.69 175 PRO A CA 1
ATOM 1428 C C . PRO A 1 175 ? -10.992 10.852 13.642 1.00 97.69 175 PRO A C 1
ATOM 1430 O O . PRO A 1 175 ? -12.039 10.874 14.286 1.00 97.69 175 PRO A O 1
ATOM 1433 N N . ILE A 1 176 ? -10.999 10.919 12.300 1.00 97.94 176 ILE A N 1
ATOM 1434 C CA . ILE A 1 176 ? -12.249 10.958 11.511 1.00 97.94 176 ILE A CA 1
ATOM 1435 C C . ILE A 1 176 ? -13.095 9.704 11.772 1.00 97.94 176 ILE A C 1
ATOM 1437 O O . ILE A 1 176 ? -14.290 9.827 12.061 1.00 97.94 176 ILE A O 1
ATOM 1441 N N . PHE A 1 177 ? -12.492 8.510 11.722 1.00 98.00 177 PHE A N 1
ATOM 1442 C CA . PHE A 1 177 ? -13.186 7.244 11.987 1.00 98.00 177 PHE A CA 1
ATOM 1443 C C . PHE A 1 177 ? -13.802 7.233 13.395 1.00 98.00 177 PHE A C 1
ATOM 1445 O O . PHE A 1 177 ? -14.983 6.922 13.573 1.00 98.00 177 PHE A O 1
ATOM 1452 N N . PHE A 1 178 ? -13.027 7.644 14.403 1.00 97.31 178 PHE A N 1
ATOM 1453 C CA . PHE A 1 178 ? -13.473 7.630 15.795 1.00 97.31 178 PHE A CA 1
ATOM 1454 C C . PHE A 1 178 ? -14.553 8.689 16.091 1.00 97.31 178 PHE A C 1
ATOM 1456 O O . PHE A 1 178 ? -15.570 8.382 16.721 1.00 97.31 178 PHE A O 1
ATOM 1463 N N . TYR A 1 179 ? -14.399 9.927 15.601 1.00 95.88 179 TYR A N 1
ATOM 1464 C CA . TYR A 1 179 ? -15.402 10.986 15.785 1.00 95.88 179 TYR A CA 1
ATOM 1465 C C . TYR A 1 179 ? -16.713 10.676 15.055 1.00 95.88 179 TYR A C 1
ATOM 1467 O O . TYR A 1 179 ? -17.783 10.965 15.596 1.00 95.88 179 TYR A O 1
ATOM 1475 N N . THR A 1 180 ? -16.647 10.025 13.888 1.00 96.06 180 THR A N 1
ATOM 1476 C CA . THR A 1 180 ? -17.826 9.504 13.178 1.00 96.06 180 THR A CA 1
ATOM 1477 C C . THR A 1 180 ? -18.613 8.555 14.083 1.00 96.06 180 THR A C 1
ATOM 1479 O O . THR A 1 180 ? -19.794 8.791 14.352 1.00 96.06 180 THR A O 1
ATOM 1482 N N . GLY A 1 181 ? -17.949 7.548 14.663 1.00 94.94 181 GLY A N 1
ATOM 1483 C CA . GLY A 1 181 ? -18.576 6.616 15.603 1.00 94.94 181 GLY A CA 1
ATOM 1484 C C . GLY A 1 181 ? -19.178 7.281 16.843 1.00 94.94 181 GLY A C 1
ATOM 1485 O O . GLY A 1 181 ? -20.288 6.929 17.258 1.00 94.94 181 GLY A O 1
ATOM 1486 N N . LEU A 1 182 ? -18.497 8.286 17.405 1.00 93.38 182 LEU A N 1
ATOM 1487 C CA . LEU A 1 182 ? -19.039 9.074 18.513 1.00 93.38 182 LEU A CA 1
ATOM 1488 C C . LEU A 1 182 ? -20.304 9.842 18.116 1.00 93.38 182 LEU A C 1
ATOM 1490 O O . LEU A 1 182 ? -21.229 9.908 18.925 1.00 93.38 182 LEU A O 1
ATOM 1494 N N . LEU A 1 183 ? -20.375 10.429 16.918 1.00 92.88 183 LEU A N 1
ATOM 1495 C CA . LEU A 1 183 ? -21.565 11.154 16.458 1.00 92.88 183 LEU A CA 1
ATOM 1496 C C . LEU A 1 183 ? -22.761 10.210 16.256 1.00 92.88 183 LEU A C 1
ATOM 1498 O O . LEU A 1 183 ? -23.851 10.527 16.732 1.00 92.88 183 LEU A O 1
ATOM 1502 N N . TYR A 1 184 ? -22.562 9.024 15.668 1.00 92.44 184 TYR A N 1
ATOM 1503 C CA . TYR A 1 184 ? -23.633 8.027 15.512 1.00 92.44 184 TYR A CA 1
ATOM 1504 C C . TYR A 1 184 ? -24.255 7.581 16.841 1.00 92.44 184 TYR A C 1
ATOM 1506 O O . TYR A 1 184 ? -25.476 7.438 16.918 1.00 92.44 184 TYR A O 1
ATOM 1514 N N . LYS A 1 185 ? -23.438 7.429 17.894 1.00 89.38 185 LYS A N 1
ATOM 1515 C CA . LYS A 1 185 ? -23.875 7.071 19.257 1.00 89.38 185 LYS A CA 1
ATOM 1516 C C . LYS A 1 185 ? -24.858 8.078 19.876 1.00 89.38 185 LYS A C 1
ATOM 1518 O O . LYS A 1 185 ? -25.560 7.749 20.829 1.00 89.38 185 LYS A O 1
ATOM 1523 N N . GLN A 1 186 ? -24.880 9.322 19.399 1.00 86.81 186 GLN A N 1
ATOM 1524 C CA . GLN A 1 186 ? -25.597 10.430 20.034 1.00 86.81 186 GLN A CA 1
ATOM 1525 C C . GLN A 1 186 ? -26.922 10.732 19.321 1.00 86.81 186 GLN A C 1
ATOM 1527 O O . GLN A 1 186 ? -27.025 10.648 18.100 1.00 86.81 186 GLN A O 1
ATOM 1532 N N . ASN A 1 187 ? -27.941 11.171 20.065 1.00 85.81 187 ASN A N 1
ATOM 1533 C CA . ASN A 1 187 ? -29.104 11.825 19.462 1.00 85.81 187 ASN A CA 1
ATOM 1534 C C . ASN A 1 187 ? -28.711 13.264 19.094 1.00 85.81 187 ASN A C 1
ATOM 1536 O O . ASN A 1 187 ? -28.838 14.177 19.911 1.00 85.81 187 ASN A O 1
ATOM 1540 N N . ILE A 1 188 ? -28.189 13.461 17.877 1.00 86.62 188 ILE A N 1
ATOM 1541 C CA . ILE A 1 188 ? -27.641 14.752 17.433 1.00 86.62 188 ILE A CA 1
ATOM 1542 C C . ILE A 1 188 ? -28.705 15.856 17.528 1.00 86.62 188 ILE A C 1
ATOM 1544 O O . ILE A 1 188 ? -28.409 16.945 18.013 1.00 86.62 188 ILE A O 1
ATOM 1548 N N . LYS A 1 189 ? -29.964 15.564 17.170 1.00 85.00 189 LYS A N 1
ATOM 1549 C CA . LYS A 1 189 ? -31.076 16.529 17.235 1.00 85.00 189 LYS A CA 1
ATOM 1550 C C . LYS A 1 189 ? -31.393 16.979 18.665 1.00 85.00 189 LYS A C 1
ATOM 1552 O O . LYS A 1 189 ? -31.645 18.162 18.885 1.00 85.00 189 LYS A O 1
ATOM 1557 N N . GLN A 1 190 ? -31.376 16.066 19.637 1.00 86.81 190 GLN A N 1
ATOM 1558 C CA . GLN A 1 190 ? -31.555 16.410 21.053 1.00 86.81 190 GLN A CA 1
ATOM 1559 C C . GLN A 1 190 ? -30.342 17.174 21.592 1.00 86.81 190 GLN A C 1
ATOM 1561 O O . GLN A 1 190 ? -30.500 18.218 22.223 1.00 86.81 190 GLN A O 1
ATOM 1566 N N . LYS A 1 191 ? -29.127 16.711 21.284 1.00 86.31 191 LYS A N 1
ATOM 1567 C CA . LYS A 1 191 ? -27.904 17.326 21.803 1.00 86.31 191 LYS A CA 1
ATOM 1568 C C . LYS A 1 191 ? -27.643 18.720 21.230 1.00 86.31 191 LYS A C 1
ATOM 1570 O O . LYS A 1 191 ? -27.140 19.576 21.944 1.00 86.31 191 LYS A O 1
ATOM 1575 N N . PHE A 1 192 ? -28.054 18.979 19.988 1.00 87.62 192 PHE A N 1
ATOM 1576 C CA . PHE A 1 192 ? -28.012 20.307 19.369 1.00 87.62 192 PHE A CA 1
ATOM 1577 C C . PHE A 1 192 ? -28.972 21.303 20.043 1.00 87.62 192 PHE A C 1
ATOM 1579 O O . PHE A 1 192 ? -28.673 22.493 20.076 1.00 87.62 192 PHE A O 1
ATOM 1586 N N . LYS A 1 193 ? -30.090 20.836 20.628 1.00 89.50 193 LYS A N 1
ATOM 1587 C CA . LYS A 1 193 ? -30.941 21.676 21.494 1.00 89.50 193 LYS A CA 1
ATOM 1588 C C . LYS A 1 193 ? -30.283 21.970 22.846 1.00 89.50 193 LYS A C 1
ATOM 1590 O O . LYS A 1 193 ? -30.417 23.080 23.338 1.00 89.50 193 LYS A O 1
ATOM 1595 N N . GLN A 1 194 ? -29.602 20.987 23.441 1.00 90.31 194 GLN A N 1
ATOM 1596 C CA . GLN A 1 194 ? -28.986 21.110 24.771 1.00 90.31 194 GLN A CA 1
ATOM 1597 C C . GLN A 1 194 ? -27.688 21.933 24.759 1.00 90.31 194 GLN A C 1
ATOM 1599 O O . GLN A 1 194 ? -27.484 22.782 25.615 1.00 90.31 194 GLN A O 1
ATOM 1604 N N . ASN A 1 195 ? -26.797 21.685 23.796 1.00 89.94 195 ASN A N 1
ATOM 1605 C CA . ASN A 1 195 ? -25.544 22.417 23.631 1.00 89.94 195 ASN A CA 1
ATOM 1606 C C . ASN A 1 195 ? -25.190 22.513 22.138 1.00 89.94 195 ASN A C 1
ATOM 1608 O O . ASN A 1 195 ? -24.414 21.722 21.594 1.00 89.94 195 ASN A O 1
ATOM 1612 N N . LYS A 1 196 ? -25.789 23.509 21.474 1.00 90.00 196 LYS A N 1
ATOM 1613 C CA . LYS A 1 196 ? -25.584 23.825 20.053 1.00 90.00 196 LYS A CA 1
ATOM 1614 C C . LYS A 1 196 ? -24.100 23.994 19.704 1.00 90.00 196 LYS A C 1
ATOM 1616 O O . LYS A 1 196 ? -23.642 23.433 18.710 1.00 90.00 196 LYS A O 1
ATOM 1621 N N . LEU A 1 197 ? -23.350 24.731 20.528 1.00 90.00 197 LEU A N 1
ATOM 1622 C CA . LEU A 1 197 ? -21.953 25.083 20.259 1.00 90.00 197 LEU A CA 1
ATOM 1623 C C . LEU A 1 197 ? -21.045 23.844 20.245 1.00 90.00 197 LEU A C 1
ATOM 1625 O O . LEU A 1 197 ? -20.324 23.630 19.276 1.00 90.00 197 LEU A O 1
ATOM 1629 N N . ALA A 1 198 ? -21.148 22.973 21.254 1.00 87.12 198 ALA A N 1
ATOM 1630 C CA . ALA A 1 198 ? -20.341 21.754 21.347 1.00 87.12 198 ALA A CA 1
ATOM 1631 C C . ALA A 1 198 ? -20.688 20.691 20.285 1.00 87.12 198 ALA A C 1
ATOM 1633 O O . ALA A 1 198 ? -19.904 19.764 20.071 1.00 87.12 198 ALA A O 1
ATOM 1634 N N . VAL A 1 199 ? -21.851 20.793 19.628 1.00 88.00 199 VAL A N 1
ATOM 1635 C CA . VAL A 1 199 ? -22.171 19.992 18.435 1.00 88.00 199 VAL A CA 1
ATOM 1636 C C . VAL A 1 199 ? -21.534 20.616 17.192 1.00 88.00 199 VAL A C 1
ATOM 1638 O O . VAL A 1 199 ? -20.833 19.909 16.472 1.00 88.00 199 VAL A O 1
ATOM 1641 N N . ILE A 1 200 ? -21.705 21.925 16.969 1.00 90.50 200 ILE A N 1
ATOM 1642 C CA . ILE A 1 200 ? -21.112 22.641 15.823 1.00 90.50 200 ILE A CA 1
ATOM 1643 C C . ILE A 1 200 ? -19.584 22.508 15.813 1.00 90.50 200 ILE A C 1
ATOM 1645 O O . ILE A 1 200 ? -19.021 22.171 14.779 1.00 90.50 200 ILE A O 1
ATOM 1649 N N . GLU A 1 201 ? -18.917 22.679 16.957 1.00 91.88 201 GLU A N 1
ATOM 1650 C CA . GLU A 1 201 ? -17.460 22.538 17.097 1.00 91.88 201 GLU A CA 1
ATOM 1651 C C . GLU A 1 201 ? -16.953 21.183 16.564 1.00 91.88 201 GLU A C 1
ATOM 1653 O O . GLU A 1 201 ? -16.006 21.124 15.780 1.00 91.88 201 GLU A O 1
ATOM 1658 N N . ARG A 1 202 ? -17.640 20.086 16.910 1.00 90.06 202 ARG A N 1
ATOM 1659 C CA . ARG A 1 202 ? -17.298 18.730 16.447 1.00 90.06 202 ARG A CA 1
ATOM 1660 C C . ARG A 1 202 ? -17.506 18.565 14.944 1.00 90.06 202 ARG A C 1
ATOM 1662 O O . ARG A 1 202 ? -16.716 17.880 14.302 1.00 90.06 202 ARG A O 1
ATOM 1669 N N . PHE A 1 203 ? -18.540 19.196 14.387 1.00 92.50 203 PHE A N 1
ATOM 1670 C CA . PHE A 1 203 ? -18.795 19.205 12.946 1.00 92.50 203 PHE A CA 1
ATOM 1671 C C . PHE A 1 203 ? -17.763 20.031 12.171 1.00 92.50 203 PHE A C 1
ATOM 1673 O O . PHE A 1 203 ? -17.318 19.585 11.118 1.00 92.50 203 PHE A O 1
ATOM 1680 N N . VAL A 1 204 ? -17.328 21.175 12.706 1.00 95.12 204 VAL A N 1
ATOM 1681 C CA . VAL A 1 204 ? -16.264 22.006 12.118 1.00 95.12 204 VAL A CA 1
ATOM 1682 C C . VAL A 1 204 ? -14.926 21.265 12.129 1.00 95.12 204 VAL A C 1
ATOM 1684 O O . VAL A 1 204 ? -14.268 21.197 11.095 1.00 95.12 204 VAL A O 1
ATOM 1687 N N . ILE A 1 205 ? -14.552 20.630 13.246 1.00 96.12 205 ILE A N 1
ATOM 1688 C CA . ILE A 1 205 ? -13.332 19.807 13.320 1.00 96.12 205 ILE A CA 1
ATOM 1689 C C . ILE A 1 205 ? -13.402 18.642 12.321 1.00 96.12 205 ILE A C 1
ATOM 1691 O O . ILE A 1 205 ? -12.453 18.422 11.572 1.00 96.12 205 ILE A O 1
ATOM 1695 N N . LEU A 1 206 ? -14.528 17.921 12.257 1.00 96.38 206 LEU A N 1
ATOM 1696 C CA . LEU A 1 206 ? -14.704 16.817 11.309 1.00 96.38 206 LEU A CA 1
ATOM 1697 C C . LEU A 1 206 ? -14.616 17.291 9.847 1.00 96.38 206 LEU A C 1
ATOM 1699 O O . LEU A 1 206 ? -13.987 16.616 9.034 1.00 96.38 206 LEU A O 1
ATOM 1703 N N . LEU A 1 207 ? -15.191 18.453 9.521 1.00 97.50 207 LEU A N 1
ATOM 1704 C CA . LEU A 1 207 ? -15.108 19.072 8.196 1.00 97.50 207 LEU A CA 1
ATOM 1705 C C . LEU A 1 207 ? -13.666 19.443 7.823 1.00 97.50 207 LEU A C 1
ATOM 1707 O O . LEU A 1 207 ? -13.204 19.046 6.759 1.00 97.50 207 LEU A O 1
ATOM 1711 N N . ILE A 1 208 ? -12.941 20.138 8.703 1.00 97.94 208 ILE A N 1
ATOM 1712 C CA . ILE A 1 208 ? -11.541 20.533 8.476 1.00 97.94 208 ILE A CA 1
ATOM 1713 C C . ILE A 1 208 ? -10.657 19.299 8.231 1.00 97.94 208 ILE A C 1
ATOM 1715 O O . ILE A 1 208 ? -9.852 19.290 7.302 1.00 97.94 208 ILE A O 1
ATOM 1719 N N . LEU A 1 209 ? -10.855 18.225 9.005 1.00 98.19 209 LEU A N 1
ATOM 1720 C CA . LEU A 1 209 ? -10.134 16.963 8.817 1.00 98.19 209 LEU A CA 1
ATOM 1721 C C . LEU A 1 209 ? -10.483 16.283 7.481 1.00 98.19 209 LEU A C 1
ATOM 1723 O O . LEU A 1 209 ? -9.587 15.781 6.806 1.00 98.19 209 LEU A O 1
ATOM 1727 N N . ASN A 1 210 ? -11.755 16.301 7.061 1.00 97.50 210 ASN A N 1
ATOM 1728 C CA . ASN A 1 210 ? -12.153 15.795 5.742 1.00 97.50 210 ASN A CA 1
ATOM 1729 C C . ASN A 1 210 ? -11.509 16.620 4.612 1.00 97.50 210 ASN A C 1
ATOM 1731 O O . ASN A 1 210 ? -10.975 16.030 3.678 1.00 97.50 210 ASN A O 1
ATOM 1735 N N . ILE A 1 211 ? -11.505 17.957 4.709 1.00 97.00 211 ILE A N 1
ATOM 1736 C CA . ILE A 1 211 ? -10.872 18.856 3.726 1.00 97.00 211 ILE A CA 1
ATOM 1737 C C . ILE A 1 211 ? -9.369 18.562 3.604 1.00 97.00 211 ILE A C 1
ATOM 1739 O O . ILE A 1 211 ? -8.869 18.411 2.491 1.00 97.00 211 ILE A O 1
ATOM 1743 N N . ALA A 1 212 ? -8.659 18.412 4.728 1.00 96.69 212 ALA A N 1
ATOM 1744 C CA . ALA A 1 212 ? -7.239 18.063 4.718 1.00 96.69 212 ALA A CA 1
ATOM 1745 C C . ALA A 1 212 ? -6.985 16.711 4.025 1.00 96.69 212 ALA A C 1
ATOM 1747 O O . ALA A 1 212 ? -6.140 16.640 3.135 1.00 96.69 212 ALA A O 1
ATOM 1748 N N . VAL A 1 213 ? -7.756 15.662 4.355 1.00 96.50 213 VAL A N 1
ATOM 1749 C CA . VAL A 1 213 ? -7.651 14.347 3.688 1.00 96.50 213 VAL A CA 1
ATOM 1750 C C . VAL A 1 213 ? -7.952 14.449 2.190 1.00 96.50 213 VAL A C 1
ATOM 1752 O O . VAL A 1 213 ? -7.213 13.865 1.398 1.00 96.50 213 VAL A O 1
ATOM 1755 N N . PHE A 1 214 ? -8.969 15.209 1.773 1.00 93.94 214 PHE A N 1
ATOM 1756 C CA . PHE A 1 214 ? -9.262 15.436 0.354 1.00 93.94 214 PHE A CA 1
ATOM 1757 C C . PHE A 1 214 ? -8.071 16.064 -0.383 1.00 93.94 214 PHE A C 1
ATOM 1759 O O . PHE A 1 214 ? -7.632 15.521 -1.398 1.00 93.94 214 PHE A O 1
ATOM 1766 N N . TYR A 1 215 ? -7.481 17.137 0.152 1.00 93.94 215 TYR A N 1
ATOM 1767 C CA . TYR A 1 215 ? -6.346 17.805 -0.491 1.00 93.94 215 TYR A CA 1
ATOM 1768 C C . TYR A 1 215 ? -5.028 17.006 -0.484 1.00 93.94 215 TYR A C 1
ATOM 1770 O O . TYR A 1 215 ? -4.128 17.341 -1.254 1.00 93.94 215 TYR A O 1
ATOM 1778 N N . THR A 1 216 ? -4.904 15.908 0.271 1.00 93.62 216 THR A N 1
ATOM 1779 C CA . THR A 1 216 ? -3.784 14.962 0.061 1.00 93.62 216 THR A CA 1
ATOM 1780 C C . THR A 1 216 ? -3.866 14.222 -1.277 1.00 93.62 216 THR A C 1
ATOM 1782 O O . THR A 1 216 ? -2.883 13.642 -1.731 1.00 93.62 216 THR A O 1
ATOM 1785 N N . GLY A 1 217 ? -5.053 14.150 -1.891 1.00 90.06 217 GLY A N 1
ATOM 1786 C CA . GLY A 1 217 ? -5.303 13.325 -3.069 1.00 90.06 217 GLY A CA 1
ATOM 1787 C C . GLY A 1 217 ? -5.080 11.817 -2.861 1.00 90.06 217 GLY A C 1
ATOM 1788 O O . GLY A 1 217 ? -4.920 11.086 -3.848 1.00 90.06 217 GLY A O 1
ATOM 1789 N N . LEU A 1 218 ? -5.052 11.318 -1.613 1.00 89.81 218 LEU A N 1
ATOM 1790 C CA . LEU A 1 218 ? -4.948 9.884 -1.337 1.00 89.81 218 LEU A CA 1
ATOM 1791 C C . LEU A 1 218 ? -6.291 9.187 -1.613 1.00 89.81 218 LEU A C 1
ATOM 1793 O O . LEU A 1 218 ? -7.187 9.147 -0.770 1.00 89.81 218 LEU A O 1
ATOM 1797 N N . ARG A 1 219 ? -6.391 8.562 -2.790 1.00 87.31 219 ARG A N 1
ATOM 1798 C CA . ARG A 1 219 ? -7.568 7.816 -3.280 1.00 87.31 219 ARG A CA 1
ATOM 1799 C C . ARG A 1 219 ? -8.157 6.843 -2.243 1.00 87.31 219 ARG A C 1
ATOM 1801 O O . ARG A 1 219 ? -9.356 6.880 -1.989 1.00 87.31 219 ARG A O 1
ATOM 1808 N N . SER A 1 220 ? -7.327 6.013 -1.602 1.00 88.31 220 SER A N 1
ATOM 1809 C CA . SER A 1 220 ? -7.760 5.058 -0.562 1.00 88.31 220 SER A CA 1
ATOM 1810 C C . SER A 1 220 ? -8.255 5.747 0.715 1.00 88.31 220 SER A C 1
ATOM 1812 O O . SER A 1 220 ? -9.203 5.269 1.340 1.00 88.31 220 SER A O 1
ATOM 1814 N N . GLY A 1 221 ? -7.681 6.899 1.070 1.00 91.88 221 GLY A N 1
ATOM 1815 C CA . GLY A 1 221 ? -8.168 7.744 2.160 1.00 91.88 221 GLY A CA 1
ATOM 1816 C C . GLY A 1 221 ? -9.557 8.311 1.871 1.00 91.88 221 GLY A C 1
ATOM 1817 O O . GLY A 1 221 ? -10.465 8.140 2.678 1.00 91.88 221 GLY A O 1
ATOM 1818 N N . ILE A 1 222 ? -9.761 8.883 0.680 1.00 92.12 222 ILE A N 1
ATOM 1819 C CA . ILE A 1 222 ? -11.062 9.418 0.238 1.00 92.12 222 ILE A CA 1
ATOM 1820 C C . ILE A 1 222 ? -12.136 8.312 0.202 1.00 92.12 222 ILE A C 1
ATOM 1822 O O . ILE A 1 222 ? -13.246 8.522 0.693 1.00 92.12 222 ILE A O 1
ATOM 1826 N N . ILE A 1 223 ? -11.802 7.108 -0.286 1.00 93.00 223 ILE A N 1
ATOM 1827 C CA . ILE A 1 223 ? -12.692 5.931 -0.219 1.00 93.00 223 ILE A CA 1
ATOM 1828 C C . ILE A 1 223 ? -13.036 5.594 1.240 1.00 93.00 223 ILE A C 1
ATOM 1830 O O . ILE A 1 223 ? -14.200 5.337 1.551 1.00 93.00 223 ILE A O 1
ATOM 1834 N N . SER A 1 224 ? -12.055 5.642 2.147 1.00 94.94 224 SER A N 1
ATOM 1835 C CA . SER A 1 224 ? -12.262 5.368 3.575 1.00 94.94 224 SER A CA 1
ATOM 1836 C C . SER A 1 224 ? -13.235 6.350 4.235 1.00 94.94 224 SER A C 1
ATOM 1838 O O . SER A 1 224 ? -14.017 5.919 5.078 1.00 94.94 224 SER A O 1
ATOM 1840 N N . LEU A 1 225 ? -13.278 7.628 3.833 1.00 94.56 225 LEU A N 1
ATOM 1841 C CA . LEU A 1 225 ? -14.259 8.602 4.348 1.00 94.56 225 LEU A CA 1
ATOM 1842 C C . LEU A 1 225 ? -15.712 8.167 4.062 1.00 94.56 225 LEU A C 1
ATOM 1844 O O . LEU A 1 225 ? -16.564 8.182 4.958 1.00 94.56 225 LEU A O 1
ATOM 1848 N N . VAL A 1 226 ? -15.994 7.734 2.827 1.00 93.38 226 VAL A N 1
ATOM 1849 C CA . VAL A 1 226 ? -17.323 7.243 2.414 1.00 93.38 226 VAL A CA 1
ATOM 1850 C C . VAL A 1 226 ? -17.627 5.896 3.063 1.00 93.38 226 VAL A C 1
ATOM 1852 O O . VAL A 1 226 ? -18.694 5.709 3.653 1.00 93.38 226 VAL A O 1
ATOM 1855 N N . PHE A 1 227 ? -16.671 4.967 2.992 1.00 96.44 227 PHE A N 1
ATOM 1856 C CA . PHE A 1 227 ? -16.806 3.616 3.525 1.00 96.44 227 PHE A CA 1
ATOM 1857 C C . PHE A 1 227 ? -17.112 3.630 5.028 1.00 96.44 227 PHE A C 1
ATOM 1859 O O . PHE A 1 227 ? -18.052 2.968 5.460 1.00 96.44 227 PHE A O 1
ATOM 1866 N N . THR A 1 228 ? -16.406 4.461 5.802 1.00 96.88 228 THR A N 1
ATOM 1867 C CA . THR A 1 228 ? -16.644 4.678 7.241 1.00 96.88 228 THR A CA 1
ATOM 1868 C C . THR A 1 228 ? -18.092 5.082 7.516 1.00 96.88 228 THR A C 1
ATOM 1870 O O . THR A 1 228 ? -18.742 4.512 8.391 1.00 96.88 228 THR A O 1
ATOM 1873 N N . ASN A 1 229 ? -18.640 6.035 6.756 1.00 94.56 229 ASN A N 1
ATOM 1874 C CA . ASN A 1 229 ? -20.011 6.510 6.957 1.00 94.56 229 ASN A CA 1
ATOM 1875 C C . ASN A 1 229 ? -21.064 5.420 6.701 1.00 94.56 229 ASN A C 1
ATOM 1877 O O . ASN A 1 229 ? -22.009 5.287 7.480 1.00 94.56 229 ASN A O 1
ATOM 1881 N N . ILE A 1 230 ? -20.879 4.614 5.653 1.00 96.56 230 ILE A N 1
ATOM 1882 C CA . ILE A 1 230 ? -21.758 3.481 5.325 1.00 96.56 230 ILE A CA 1
ATOM 1883 C C . ILE A 1 230 ? -21.623 2.369 6.380 1.00 96.56 230 ILE A C 1
ATOM 1885 O O . ILE A 1 230 ? -22.628 1.865 6.884 1.00 96.56 230 ILE A O 1
ATOM 1889 N N . LEU A 1 231 ? -20.388 2.028 6.759 1.00 97.38 231 LEU A N 1
ATOM 1890 C CA . LEU A 1 231 ? -20.051 1.020 7.766 1.00 97.38 231 LEU A CA 1
ATOM 1891 C C . LEU A 1 231 ? -20.663 1.347 9.134 1.00 97.38 231 LEU A C 1
ATOM 1893 O O . LEU A 1 231 ? -21.279 0.480 9.756 1.00 97.38 231 LEU A O 1
ATOM 1897 N N . PHE A 1 232 ? -20.543 2.594 9.599 1.00 96.81 232 PHE A N 1
ATOM 1898 C CA . PHE A 1 232 ? -21.118 3.005 10.878 1.00 96.81 232 PHE A CA 1
ATOM 1899 C C . PHE A 1 232 ? -22.652 3.022 10.857 1.00 96.81 232 PHE A C 1
ATOM 1901 O O . PHE A 1 232 ? -23.261 2.566 11.828 1.00 96.81 232 PHE A O 1
ATOM 1908 N N . LEU A 1 233 ? -23.292 3.446 9.757 1.00 95.81 233 LEU A N 1
ATOM 1909 C CA . LEU A 1 233 ? -24.745 3.309 9.608 1.00 95.81 233 LEU A CA 1
ATOM 1910 C C . LEU A 1 233 ? -25.170 1.833 9.679 1.00 95.81 233 LEU A C 1
ATOM 1912 O O . LEU A 1 233 ? -26.058 1.494 10.461 1.00 95.81 233 LEU A O 1
ATOM 1916 N N . ALA A 1 234 ? -24.527 0.948 8.913 1.00 95.38 234 ALA A N 1
ATOM 1917 C CA . ALA A 1 234 ? -24.837 -0.482 8.906 1.00 95.38 234 ALA A CA 1
ATOM 1918 C C . ALA A 1 234 ? -24.641 -1.126 10.292 1.00 95.38 234 ALA A C 1
ATOM 1920 O O . ALA A 1 234 ? -25.514 -1.856 10.767 1.00 95.38 234 ALA A O 1
ATOM 1921 N N . GLY A 1 235 ? -23.538 -0.800 10.975 1.00 94.88 235 GLY A N 1
ATOM 1922 C CA . GLY A 1 235 ? -23.233 -1.281 12.322 1.00 94.88 235 GLY A CA 1
ATOM 1923 C C . GLY A 1 235 ? -24.279 -0.868 13.359 1.00 94.88 235 GLY A C 1
ATOM 1924 O O . GLY A 1 235 ? -24.767 -1.718 14.105 1.00 94.88 235 GLY A O 1
ATOM 1925 N N . TYR A 1 236 ? -24.690 0.405 13.378 1.00 94.06 236 TYR A N 1
ATOM 1926 C CA . TYR A 1 236 ? -25.720 0.879 14.310 1.00 94.06 236 TYR A CA 1
ATOM 1927 C C . TYR A 1 236 ? -27.129 0.364 13.973 1.00 94.06 236 TYR A C 1
ATOM 1929 O O . TYR A 1 236 ? -27.876 0.024 14.891 1.00 94.06 236 TYR A O 1
ATOM 1937 N N . LEU A 1 237 ? -27.477 0.213 12.687 1.00 93.12 237 LEU A N 1
ATOM 1938 C CA . LEU A 1 237 ? -28.739 -0.412 12.265 1.00 93.12 237 LEU A CA 1
ATOM 1939 C C . LEU A 1 237 ? -28.827 -1.898 12.648 1.00 93.12 237 LEU A C 1
ATOM 1941 O O . LEU A 1 237 ? -29.906 -2.369 13.006 1.00 93.12 237 LEU A O 1
ATOM 1945 N N . PHE A 1 238 ? -27.711 -2.634 12.596 1.00 90.00 238 PHE A N 1
ATOM 1946 C CA . PHE A 1 238 ? -27.643 -4.000 13.116 1.00 90.00 238 PHE A CA 1
ATOM 1947 C C . PHE A 1 238 ? -27.739 -4.024 14.647 1.00 90.00 238 PHE A C 1
ATOM 1949 O O . PHE A 1 238 ? -28.430 -4.876 15.212 1.00 90.00 238 PHE A O 1
ATOM 1956 N N . PHE A 1 239 ? -27.047 -3.107 15.326 1.00 89.56 239 PHE A N 1
ATOM 1957 C CA . PHE A 1 239 ? -26.948 -3.061 16.782 1.00 89.56 239 PHE A CA 1
ATOM 1958 C C . PHE A 1 239 ? -28.295 -2.755 17.456 1.00 89.56 239 PHE A C 1
ATOM 1960 O O . PHE A 1 239 ? -28.750 -3.575 18.253 1.00 89.56 239 PHE A O 1
ATOM 1967 N N . ASP A 1 240 ? -28.981 -1.667 17.089 1.00 85.62 240 ASP A N 1
ATOM 1968 C CA . ASP A 1 240 ? -30.302 -1.329 17.642 1.00 85.62 240 ASP A CA 1
ATOM 1969 C C . ASP A 1 240 ? -31.301 -0.876 16.559 1.00 85.62 240 ASP A C 1
ATOM 1971 O O . ASP A 1 240 ? -31.258 0.233 16.024 1.00 85.62 240 ASP A O 1
ATOM 1975 N N . SER A 1 241 ? -32.274 -1.738 16.265 1.00 80.81 241 SER A N 1
ATOM 1976 C CA . SER A 1 241 ? -33.337 -1.458 15.300 1.00 80.81 241 SER A CA 1
ATOM 1977 C C . SER A 1 241 ? -34.367 -0.432 15.794 1.00 80.81 241 SER A C 1
ATOM 1979 O O . SER A 1 241 ? -35.046 0.175 14.963 1.00 80.81 241 SER A O 1
ATOM 1981 N N . LYS A 1 242 ? -34.485 -0.192 17.111 1.00 86.88 242 LYS A N 1
ATOM 1982 C CA . LYS A 1 242 ? -35.461 0.743 17.706 1.00 86.88 242 LYS A CA 1
ATOM 1983 C C . LYS A 1 242 ? -35.192 2.187 17.281 1.00 86.88 242 LYS A C 1
ATOM 1985 O O . LYS A 1 242 ? -36.127 2.937 17.006 1.00 86.88 242 LYS A O 1
ATOM 1990 N N . TYR A 1 243 ? -33.919 2.565 17.156 1.00 87.94 243 TYR A N 1
ATOM 1991 C CA . TYR A 1 243 ? -33.500 3.924 16.797 1.00 87.94 243 TYR A CA 1
ATOM 1992 C C . TYR A 1 243 ? -33.175 4.100 15.301 1.00 87.94 243 TYR A C 1
ATOM 1994 O O . TYR A 1 243 ? -32.595 5.115 14.918 1.00 87.94 243 TYR A O 1
ATOM 2002 N N . LYS A 1 244 ? -33.613 3.183 14.419 1.00 90.06 244 LYS A N 1
ATOM 2003 C CA . LYS A 1 244 ? -33.385 3.232 12.954 1.00 90.06 244 LYS A CA 1
ATOM 2004 C C . LYS A 1 244 ? -33.623 4.616 12.325 1.00 90.06 244 LYS A C 1
ATOM 2006 O O . LYS A 1 244 ? -32.812 5.068 11.519 1.00 90.06 244 LYS A O 1
ATOM 2011 N N . LYS A 1 245 ? -34.697 5.318 12.715 1.00 90.56 245 LYS A N 1
ATOM 2012 C CA . LYS A 1 245 ? -35.011 6.675 12.218 1.00 90.56 245 LYS A CA 1
ATOM 2013 C C . LYS A 1 245 ? -33.983 7.725 12.665 1.00 90.56 245 LYS A C 1
ATOM 2015 O O . LYS A 1 245 ? -33.655 8.611 11.883 1.00 90.56 245 LYS A O 1
ATOM 2020 N N . GLN A 1 246 ? -33.456 7.612 13.885 1.00 91.06 246 GLN A N 1
ATOM 2021 C CA . GLN A 1 246 ? -32.396 8.482 14.402 1.00 91.06 246 GLN A CA 1
ATOM 2022 C C . GLN A 1 246 ? -31.060 8.192 13.710 1.00 91.06 246 GLN A C 1
ATOM 2024 O O . GLN A 1 246 ? -30.382 9.132 13.315 1.00 91.06 246 GLN A O 1
ATOM 2029 N N . TYR A 1 247 ? -30.692 6.924 13.501 1.00 92.88 247 TYR A N 1
ATOM 2030 C CA . TYR A 1 247 ? -29.435 6.585 12.821 1.00 92.88 247 TYR A CA 1
ATOM 2031 C C . TYR A 1 247 ? -29.421 7.021 11.351 1.00 92.88 247 TYR A C 1
ATOM 2033 O O . TYR A 1 247 ? -28.407 7.536 10.888 1.00 92.88 247 TYR A O 1
ATOM 2041 N N . LEU A 1 248 ? -30.551 6.915 10.643 1.00 92.69 248 LEU A N 1
ATOM 2042 C CA . LEU A 1 248 ? -30.674 7.436 9.279 1.00 92.69 248 LEU A CA 1
ATOM 2043 C C . LEU A 1 248 ? -30.605 8.976 9.232 1.00 92.69 248 LEU A C 1
ATOM 2045 O O . LEU A 1 248 ? -29.995 9.535 8.327 1.00 92.69 248 LEU A O 1
ATOM 2049 N N . GLN A 1 249 ? -31.171 9.670 10.229 1.00 90.62 249 GLN A N 1
ATOM 2050 C CA . GLN A 1 249 ? -31.008 11.123 10.372 1.00 90.62 249 GLN A CA 1
ATOM 2051 C C . GLN A 1 249 ? -29.556 11.505 10.691 1.00 90.62 249 GLN A C 1
ATOM 2053 O O . GLN A 1 249 ? -29.023 12.421 10.070 1.00 90.62 249 GLN A O 1
ATOM 2058 N N . ASN A 1 250 ? -28.894 10.780 11.598 1.00 92.69 250 ASN A N 1
ATOM 2059 C CA . ASN A 1 250 ? -27.480 10.977 11.910 1.00 92.69 250 ASN A CA 1
ATOM 2060 C C . ASN A 1 250 ? -26.604 10.786 10.659 1.00 92.69 250 ASN A C 1
ATOM 2062 O O . ASN A 1 250 ? -25.756 11.636 10.412 1.00 92.69 250 ASN A O 1
ATOM 2066 N N . PHE A 1 251 ? -26.841 9.755 9.836 1.00 94.12 251 PHE A N 1
ATOM 2067 C CA . PHE A 1 251 ? -26.106 9.536 8.580 1.00 94.12 251 PHE A CA 1
ATOM 2068 C C . PHE A 1 251 ? -26.142 10.759 7.658 1.00 94.12 251 PHE A C 1
ATOM 2070 O O . PHE A 1 251 ? -25.088 11.212 7.225 1.00 94.12 251 PHE A O 1
ATOM 2077 N N . VAL A 1 252 ? -27.317 11.354 7.419 1.00 92.19 252 VAL A N 1
ATOM 2078 C CA . VAL A 1 252 ? -27.434 12.540 6.548 1.00 92.19 252 VAL A CA 1
ATOM 2079 C C . VAL A 1 252 ? -26.631 13.730 7.092 1.00 92.19 252 VAL A C 1
ATOM 2081 O O . VAL A 1 252 ? -25.982 14.433 6.321 1.00 92.19 252 VAL A O 1
ATOM 2084 N N . VAL A 1 253 ? -26.621 13.945 8.413 1.00 91.31 253 VAL A N 1
ATOM 2085 C CA . VAL A 1 253 ? -25.865 15.057 9.019 1.00 91.31 253 VAL A CA 1
ATOM 2086 C C . VAL A 1 253 ? -24.355 14.769 9.057 1.00 91.31 253 VAL A C 1
ATOM 2088 O O . VAL A 1 253 ? -23.565 15.681 8.839 1.00 91.31 253 VAL A O 1
ATOM 2091 N N . ILE A 1 254 ? -23.929 13.523 9.293 1.00 93.44 254 ILE A N 1
ATOM 2092 C CA . ILE A 1 254 ? -22.503 13.140 9.366 1.00 93.44 254 ILE A CA 1
ATOM 2093 C C . ILE A 1 254 ? -21.867 13.015 7.967 1.00 93.44 254 ILE A C 1
ATOM 2095 O O . ILE A 1 254 ? -20.677 13.286 7.810 1.00 93.44 254 ILE A O 1
ATOM 2099 N N . LEU A 1 255 ? -22.661 12.721 6.933 1.00 94.38 255 LEU A N 1
ATOM 2100 C CA . LEU A 1 255 ? -22.234 12.760 5.531 1.00 94.38 255 LEU A CA 1
ATOM 2101 C C . LEU A 1 255 ? -22.007 14.198 5.018 1.00 94.38 255 LEU A C 1
ATOM 2103 O O . LEU A 1 255 ? -21.216 14.403 4.098 1.00 94.38 255 LEU A O 1
ATOM 2107 N N . LEU A 1 256 ? -22.654 15.209 5.611 1.00 94.19 256 LEU A N 1
ATOM 2108 C CA . LEU A 1 256 ? -22.559 16.601 5.156 1.00 94.19 256 LEU A CA 1
ATOM 2109 C C . LEU A 1 256 ? -21.114 17.163 5.180 1.00 94.19 256 LEU A C 1
ATOM 2111 O O . LEU A 1 256 ? -20.712 17.725 4.165 1.00 94.19 256 LEU A O 1
ATOM 2115 N N . PRO A 1 257 ? -20.291 16.979 6.236 1.00 94.62 257 PRO A N 1
ATOM 2116 C CA . PRO A 1 257 ? -18.858 17.292 6.204 1.00 94.62 257 PRO A CA 1
ATOM 2117 C C . PRO A 1 257 ? -18.083 16.704 5.020 1.00 94.62 257 PRO A C 1
ATOM 2119 O O . PRO A 1 257 ? -17.250 17.399 4.444 1.00 94.62 257 PRO A O 1
ATOM 2122 N N . PHE A 1 258 ? -18.366 15.458 4.629 1.00 93.75 258 PHE A N 1
ATOM 2123 C CA . PHE A 1 258 ? -17.734 14.831 3.465 1.00 93.75 258 PHE A CA 1
ATOM 2124 C C . PHE A 1 258 ? -18.181 15.505 2.159 1.00 93.75 258 PHE A C 1
ATOM 2126 O O . PHE A 1 258 ? -17.344 15.828 1.320 1.00 93.75 258 PHE A O 1
ATOM 2133 N N . LEU A 1 259 ? -19.483 15.774 2.005 1.00 94.94 259 LEU A N 1
ATOM 2134 C CA . LEU A 1 259 ? -20.028 16.440 0.816 1.00 94.94 259 LEU A CA 1
ATOM 2135 C C . LEU A 1 259 ? -19.511 17.878 0.671 1.00 94.94 259 LEU A C 1
ATOM 2137 O O . LEU A 1 259 ? -19.159 18.286 -0.431 1.00 94.94 259 LEU A O 1
ATOM 2141 N N . ILE A 1 260 ? -19.404 18.632 1.770 1.00 95.75 260 ILE A N 1
ATOM 2142 C CA . ILE A 1 260 ? -18.811 19.977 1.752 1.00 95.75 260 ILE A CA 1
ATOM 2143 C C . ILE A 1 260 ? -17.320 19.892 1.405 1.00 95.75 260 ILE A C 1
ATOM 2145 O O . ILE A 1 260 ? -16.863 20.667 0.573 1.00 95.75 260 ILE A O 1
ATOM 2149 N N . ALA A 1 261 ? -16.565 18.946 1.975 1.00 94.12 261 ALA A N 1
ATOM 2150 C CA . ALA A 1 261 ? -15.148 18.780 1.650 1.00 94.12 261 ALA A CA 1
ATOM 2151 C C . ALA A 1 261 ? -14.915 18.393 0.176 1.00 94.12 261 ALA A C 1
ATOM 2153 O O . ALA A 1 261 ? -14.008 18.936 -0.454 1.00 94.12 261 ALA A O 1
ATOM 2154 N N . PHE A 1 262 ? -15.771 17.536 -0.392 1.00 91.94 262 PHE A N 1
ATOM 2155 C CA . PHE A 1 262 ? -15.785 17.222 -1.823 1.00 91.94 262 PHE A CA 1
ATOM 2156 C C . PHE A 1 262 ? -16.072 18.466 -2.675 1.00 91.94 262 PHE A C 1
ATOM 2158 O O . PHE A 1 262 ? -15.304 18.776 -3.583 1.00 91.94 262 PHE A O 1
ATOM 2165 N N . MET A 1 263 ? -17.133 19.219 -2.354 1.00 93.12 263 MET A N 1
ATOM 2166 C CA . MET A 1 263 ? -17.475 20.455 -3.068 1.00 93.12 263 MET A CA 1
ATOM 2167 C C . MET A 1 263 ? -16.326 21.469 -3.010 1.00 93.12 263 MET A C 1
ATOM 2169 O O . MET A 1 263 ? -15.912 21.971 -4.053 1.00 93.12 263 MET A O 1
ATOM 2173 N N . VAL A 1 264 ? -15.753 21.711 -1.825 1.00 92.94 264 VAL A N 1
ATOM 2174 C CA . VAL A 1 264 ? -14.600 22.606 -1.632 1.00 92.94 264 VAL A CA 1
ATOM 2175 C C . VAL A 1 264 ? -13.410 22.152 -2.477 1.00 92.94 264 VAL A C 1
ATOM 2177 O O . VAL A 1 264 ? -12.927 22.946 -3.274 1.00 92.94 264 VAL A O 1
ATOM 2180 N N . GLY A 1 265 ? -12.992 20.885 -2.388 1.00 86.31 265 GLY A N 1
ATOM 2181 C CA . GLY A 1 265 ? -11.862 20.359 -3.166 1.00 86.31 265 GLY A CA 1
ATOM 2182 C C . GLY A 1 265 ? -12.104 20.263 -4.681 1.00 86.31 265 GLY A C 1
ATOM 2183 O O . GLY A 1 265 ? -11.149 20.102 -5.436 1.00 86.31 265 GLY A O 1
ATOM 2184 N N . SER A 1 266 ? -13.359 20.364 -5.136 1.00 85.94 266 SER A N 1
ATOM 2185 C CA . SER A 1 266 ? -13.716 20.427 -6.563 1.00 85.94 266 SER A CA 1
ATOM 2186 C C . SER A 1 266 ? -13.768 21.855 -7.125 1.00 85.94 266 SER A C 1
ATOM 2188 O O . SER A 1 266 ? -13.488 22.057 -8.306 1.00 85.94 266 SER A O 1
ATOM 2190 N N . LEU A 1 267 ? -14.111 22.842 -6.286 1.00 88.69 267 LEU A N 1
ATOM 2191 C CA . LEU A 1 267 ? -14.269 24.251 -6.669 1.00 88.69 267 LEU A CA 1
ATOM 2192 C C . LEU A 1 267 ? -13.008 25.085 -6.404 1.00 88.69 267 LEU A C 1
ATOM 2194 O O . LEU A 1 267 ? -12.711 26.007 -7.159 1.00 88.69 267 LEU A O 1
ATOM 2198 N N . VAL A 1 268 ? -12.269 24.770 -5.339 1.00 91.38 268 VAL A N 1
ATOM 2199 C CA . VAL A 1 268 ? -11.055 25.473 -4.918 1.00 91.38 268 VAL A CA 1
ATOM 2200 C C . VAL A 1 268 ? -9.850 24.594 -5.235 1.00 91.38 268 VAL A C 1
ATOM 2202 O O . VAL A 1 268 ? -9.622 23.566 -4.601 1.00 91.38 268 VAL A O 1
ATOM 2205 N N . LYS A 1 269 ? -9.060 25.005 -6.228 1.00 87.75 269 LYS A N 1
ATOM 2206 C CA . LYS A 1 269 ? -7.797 24.346 -6.570 1.00 87.75 269 LYS A CA 1
ATOM 2207 C C . LYS A 1 269 ? -6.665 24.983 -5.774 1.00 87.75 269 LYS A C 1
ATOM 2209 O O . LYS A 1 269 ? -6.358 26.153 -5.972 1.00 87.75 269 LYS A O 1
ATOM 2214 N N . LEU A 1 270 ? -6.040 24.204 -4.897 1.00 89.62 270 LEU A N 1
ATOM 2215 C CA . LEU A 1 270 ? -4.756 24.550 -4.285 1.00 89.62 270 LEU A CA 1
ATOM 2216 C C . LEU A 1 270 ? -3.666 23.931 -5.153 1.00 89.62 270 LEU A C 1
ATOM 2218 O O . LEU A 1 270 ? -3.645 22.709 -5.271 1.00 89.62 270 LEU A O 1
ATOM 2222 N N . GLU A 1 271 ? -2.801 24.722 -5.788 1.00 86.12 271 GLU A N 1
ATOM 2223 C CA . GLU A 1 271 ? -1.846 24.222 -6.798 1.00 86.12 271 GLU A CA 1
ATOM 2224 C C . GLU A 1 271 ? -0.930 23.123 -6.243 1.00 86.12 271 GLU A C 1
ATOM 2226 O O . GLU A 1 271 ? -0.752 22.080 -6.876 1.00 86.12 271 GLU A O 1
ATOM 2231 N N . ALA A 1 272 ? -0.479 23.297 -4.997 1.00 88.12 272 ALA A N 1
ATOM 2232 C CA . ALA A 1 272 ? 0.309 22.328 -4.243 1.00 88.12 272 ALA A CA 1
ATOM 2233 C C . ALA A 1 272 ? -0.411 20.989 -3.976 1.00 88.12 272 ALA A C 1
ATOM 2235 O O . ALA A 1 272 ? 0.218 20.046 -3.512 1.00 88.12 272 ALA A O 1
ATOM 2236 N N . SER A 1 273 ? -1.722 20.864 -4.199 1.00 90.06 273 SER A N 1
ATOM 2237 C CA . SER A 1 273 ? -2.468 19.641 -3.883 1.00 90.06 273 SER A CA 1
ATOM 2238 C C . SER A 1 273 ? -2.335 18.565 -4.964 1.00 90.06 273 SER A C 1
ATOM 2240 O O . SER A 1 273 ? -2.596 18.794 -6.148 1.00 90.06 273 SER A O 1
ATOM 2242 N N . ARG A 1 274 ? -2.075 17.319 -4.538 1.00 88.00 274 ARG A N 1
ATOM 2243 C CA . ARG A 1 274 ? -2.140 16.136 -5.413 1.00 88.00 274 ARG A CA 1
ATOM 2244 C C . ARG A 1 274 ? -3.528 15.922 -6.046 1.00 88.00 274 ARG A C 1
ATOM 2246 O O . ARG A 1 274 ? -3.610 15.209 -7.044 1.00 88.00 274 ARG A O 1
ATOM 2253 N N . ILE A 1 275 ? -4.614 16.512 -5.522 1.00 86.69 275 ILE A N 1
ATOM 2254 C CA . ILE A 1 275 ? -5.966 16.339 -6.094 1.00 86.69 275 ILE A CA 1
ATOM 2255 C C . ILE A 1 275 ? -6.014 16.748 -7.579 1.00 86.69 275 ILE A C 1
ATOM 2257 O O . ILE A 1 275 ? -6.656 16.071 -8.379 1.00 86.69 275 ILE A O 1
ATOM 2261 N N . ASN A 1 276 ? -5.248 17.778 -7.963 1.00 84.81 276 ASN A N 1
ATOM 2262 C CA . ASN A 1 276 ? -5.231 18.369 -9.306 1.00 84.81 276 ASN A CA 1
ATOM 2263 C C . ASN A 1 276 ? -4.734 17.423 -10.414 1.00 84.81 276 ASN A C 1
ATOM 2265 O O . ASN A 1 276 ? -4.954 17.699 -11.592 1.00 84.81 276 ASN A O 1
ATOM 2269 N N . ILE A 1 277 ? -4.035 16.341 -10.053 1.00 80.44 277 ILE A N 1
ATOM 2270 C CA . ILE A 1 277 ? -3.378 15.419 -10.995 1.00 80.44 277 ILE A CA 1
ATOM 2271 C C . ILE A 1 277 ? -3.943 13.992 -10.954 1.00 80.44 277 ILE A C 1
ATOM 2273 O O . ILE A 1 277 ? -3.377 13.087 -11.565 1.00 80.44 277 ILE A O 1
ATOM 2277 N N . ILE A 1 278 ? -5.036 13.765 -10.219 1.00 75.50 278 ILE A N 1
ATOM 2278 C CA . ILE A 1 278 ? -5.696 12.457 -10.146 1.00 75.50 278 ILE A CA 1
ATOM 2279 C C . ILE A 1 278 ? -6.332 12.141 -11.501 1.00 75.50 278 ILE A C 1
ATOM 2281 O O . ILE A 1 278 ? -7.318 12.756 -11.896 1.00 75.50 278 ILE A O 1
ATOM 2285 N N . SER A 1 279 ? -5.791 11.144 -12.202 1.00 67.38 279 SER A N 1
ATOM 2286 C CA . SER A 1 279 ? -6.377 10.655 -13.453 1.00 67.38 279 SER A CA 1
ATOM 2287 C C . SER A 1 279 ? -7.781 10.062 -13.256 1.00 67.38 279 SER A C 1
ATOM 2289 O O . SER A 1 279 ? -8.039 9.368 -12.266 1.00 67.38 279 SER A O 1
ATOM 2291 N N . ASN A 1 280 ? -8.653 10.258 -14.256 1.00 65.06 280 ASN A N 1
ATOM 2292 C CA . ASN A 1 280 ? -10.053 9.795 -14.286 1.00 65.06 280 ASN A CA 1
ATOM 2293 C C . ASN A 1 280 ? -10.224 8.303 -13.932 1.00 65.06 280 ASN A C 1
ATOM 2295 O O . ASN A 1 280 ? -11.246 7.910 -13.370 1.00 65.06 280 ASN A O 1
ATOM 2299 N N . ASN A 1 281 ? -9.206 7.471 -14.185 1.00 62.88 281 ASN A N 1
ATOM 2300 C CA . ASN A 1 281 ? -9.132 6.091 -13.703 1.00 62.88 281 ASN A CA 1
ATOM 2301 C C . ASN A 1 281 ? -8.839 6.055 -12.189 1.00 62.88 281 ASN A C 1
ATOM 2303 O O . ASN A 1 281 ? -7.758 5.646 -11.762 1.00 62.88 281 ASN A O 1
ATOM 2307 N N . PHE A 1 282 ? -9.809 6.470 -11.365 1.00 65.81 282 PHE A N 1
ATOM 2308 C CA . PHE A 1 282 ? -9.677 6.695 -9.915 1.00 65.81 282 PHE A CA 1
ATOM 2309 C C . PHE A 1 282 ? -9.219 5.467 -9.091 1.00 65.81 282 PHE A C 1
ATOM 2311 O O . PHE A 1 282 ? -8.623 5.622 -8.021 1.00 65.81 282 PHE A O 1
ATOM 2318 N N . LEU A 1 283 ? -9.376 4.247 -9.611 1.00 61.25 283 LEU A N 1
ATOM 2319 C CA . LEU A 1 283 ? -8.863 3.019 -8.982 1.00 61.25 283 LEU A CA 1
ATOM 2320 C C . LEU A 1 283 ? -7.495 2.567 -9.540 1.00 61.25 283 LEU A C 1
ATOM 2322 O O . LEU A 1 283 ? -6.609 2.203 -8.766 1.00 61.25 283 LEU A O 1
ATOM 2326 N N . PHE A 1 284 ? -7.300 2.648 -10.862 1.00 55.59 284 PHE A N 1
ATOM 2327 C CA . PHE A 1 284 ? -6.227 1.963 -11.606 1.00 55.59 284 PHE A CA 1
ATOM 2328 C C . PHE A 1 284 ? -5.225 2.926 -12.279 1.00 55.59 284 PHE A C 1
ATOM 2330 O O . PHE A 1 284 ? -4.898 2.792 -13.458 1.00 55.59 284 PHE A O 1
ATOM 2337 N N . GLU A 1 285 ? -4.744 3.929 -11.543 1.00 49.97 285 GLU A N 1
ATOM 2338 C CA . GLU A 1 285 ? -3.710 4.859 -12.023 1.00 49.97 285 GLU A CA 1
ATOM 2339 C C . GLU A 1 285 ? -2.359 4.147 -12.173 1.00 49.97 285 GLU A C 1
ATOM 2341 O O . GLU A 1 285 ? -1.685 3.847 -11.188 1.00 49.97 285 GLU A O 1
ATOM 2346 N N . LYS A 1 286 ? -1.955 3.895 -13.426 1.00 51.34 286 LYS A N 1
ATOM 2347 C CA . LYS A 1 286 ? -0.554 3.612 -13.762 1.00 51.34 286 LYS A CA 1
ATOM 2348 C C . LYS A 1 286 ? 0.274 4.864 -13.462 1.00 51.34 286 LYS A C 1
ATOM 2350 O O . LYS A 1 286 ? -0.162 5.975 -13.762 1.00 51.34 286 LYS A O 1
ATOM 2355 N N . ASN A 1 287 ? 1.476 4.697 -12.912 1.00 41.25 287 ASN A N 1
ATOM 2356 C CA . ASN A 1 287 ? 2.357 5.819 -12.570 1.00 41.25 287 ASN A CA 1
ATOM 2357 C C . ASN A 1 287 ? 2.949 6.479 -13.833 1.00 41.25 287 ASN A C 1
ATOM 2359 O O . ASN A 1 287 ? 4.071 6.179 -14.248 1.00 41.25 287 ASN A O 1
ATOM 2363 N N . ILE A 1 288 ? 2.192 7.402 -14.438 1.00 36.22 288 ILE A N 1
ATOM 2364 C CA . ILE A 1 288 ? 2.636 8.284 -15.530 1.00 36.22 288 ILE A CA 1
ATOM 2365 C C . ILE A 1 288 ? 3.247 9.558 -14.923 1.00 36.22 288 ILE A C 1
ATOM 2367 O O . ILE A 1 288 ? 2.732 10.667 -15.060 1.00 36.22 288 ILE A O 1
ATOM 2371 N N . HIS A 1 289 ? 4.349 9.394 -14.194 1.00 32.09 289 HIS A N 1
ATOM 2372 C CA . HIS A 1 289 ? 5.203 10.487 -13.725 1.00 32.09 289 HIS A CA 1
ATOM 2373 C C . HIS A 1 289 ? 6.624 10.219 -14.233 1.00 32.09 289 HIS A C 1
ATOM 2375 O O . HIS A 1 289 ? 7.120 9.101 -14.118 1.00 32.09 289 HIS A O 1
ATOM 2381 N N . GLY A 1 290 ? 7.235 11.221 -14.873 1.00 33.16 290 GLY A N 1
ATOM 2382 C CA . GLY A 1 290 ? 8.456 11.054 -15.678 1.00 33.16 290 GLY A CA 1
ATOM 2383 C C . GLY A 1 290 ? 8.404 11.707 -17.066 1.00 33.16 290 GLY A C 1
ATOM 2384 O O . GLY A 1 290 ? 9.399 11.687 -17.781 1.00 33.16 290 GLY A O 1
ATOM 2385 N N . VAL A 1 291 ? 7.278 12.322 -17.445 1.00 27.97 291 VAL A N 1
ATOM 2386 C CA . VAL A 1 291 ? 7.175 13.188 -18.629 1.00 27.97 291 VAL A CA 1
ATOM 2387 C C . VAL A 1 291 ? 6.992 14.628 -18.152 1.00 27.97 291 VAL A C 1
ATOM 2389 O O . VAL A 1 291 ? 5.931 14.972 -17.632 1.00 27.97 291 VAL A O 1
ATOM 2392 N N . LYS A 1 292 ? 8.011 15.482 -18.339 1.00 27.78 292 LYS A N 1
ATOM 2393 C CA . LYS A 1 292 ? 7.761 16.926 -18.463 1.00 27.78 292 LYS A CA 1
ATOM 2394 C C . LYS A 1 292 ? 6.852 17.100 -19.679 1.00 27.78 292 LYS A C 1
ATOM 2396 O O . LYS A 1 292 ? 7.205 16.605 -20.749 1.00 27.78 292 LYS A O 1
ATOM 2401 N N . LYS A 1 293 ? 5.727 17.807 -19.538 1.00 26.52 293 LYS A N 1
ATOM 2402 C CA . LYS A 1 293 ? 5.021 18.339 -20.709 1.00 26.52 293 LYS A CA 1
ATOM 2403 C C . LYS A 1 293 ? 5.973 19.303 -21.419 1.00 26.52 293 LYS A C 1
ATOM 2405 O O . LYS A 1 293 ? 6.182 20.418 -20.960 1.00 26.52 293 LYS A O 1
ATOM 2410 N N . ILE A 1 294 ? 6.569 18.837 -22.508 1.00 26.38 294 ILE A N 1
ATOM 2411 C CA . ILE A 1 294 ? 6.881 19.698 -23.644 1.00 26.38 294 ILE A CA 1
ATOM 2412 C C . ILE A 1 294 ? 5.549 19.812 -24.385 1.00 26.38 294 ILE A C 1
ATOM 2414 O O . ILE A 1 294 ? 4.896 18.783 -24.579 1.00 26.38 294 ILE A O 1
ATOM 2418 N N . ASN A 1 295 ? 5.105 21.026 -24.705 1.00 25.86 295 ASN A N 1
ATOM 2419 C CA . ASN A 1 295 ? 3.812 21.214 -25.355 1.00 25.86 295 ASN A CA 1
ATOM 2420 C C . ASN A 1 295 ? 3.807 20.524 -26.723 1.00 25.86 295 ASN A C 1
ATOM 2422 O O . ASN A 1 295 ? 4.694 20.743 -27.546 1.00 25.86 295 ASN A O 1
ATOM 2426 N N . GLU A 1 296 ? 2.779 19.714 -26.960 1.00 27.09 296 GLU A N 1
ATOM 2427 C CA . GLU A 1 296 ? 2.334 19.375 -28.307 1.00 27.09 296 GLU A CA 1
ATOM 2428 C C . GLU A 1 296 ? 1.508 20.565 -28.803 1.00 27.09 296 GLU A C 1
ATOM 2430 O O . GLU A 1 296 ? 0.289 20.596 -28.647 1.00 27.09 296 GLU A O 1
ATOM 2435 N N . GLU A 1 297 ? 2.189 21.580 -29.331 1.00 25.25 297 GLU A N 1
ATOM 2436 C CA . GLU A 1 297 ? 1.552 22.600 -30.164 1.00 25.25 297 GLU A CA 1
ATOM 2437 C C . GLU A 1 297 ? 1.691 22.200 -31.635 1.00 25.25 297 GLU A C 1
ATOM 2439 O O . GLU A 1 297 ? 2.687 21.611 -32.063 1.00 25.25 297 GLU A O 1
ATOM 2444 N N . THR A 1 298 ? 0.609 22.414 -32.376 1.00 24.72 298 THR A N 1
ATOM 2445 C CA . THR A 1 298 ? 0.391 21.877 -33.719 1.00 24.72 298 THR A CA 1
ATOM 2446 C C . THR A 1 298 ? 1.257 22.555 -34.771 1.00 24.72 298 THR A C 1
ATOM 2448 O O . THR A 1 298 ? 1.593 23.731 -34.668 1.00 24.72 298 THR A O 1
ATOM 2451 N N . SER A 1 299 ? 1.565 21.812 -35.832 1.00 24.42 299 SER A N 1
ATOM 2452 C CA . SER A 1 299 ? 2.242 22.333 -37.015 1.00 24.42 299 SER A CA 1
ATOM 2453 C C . SER A 1 299 ? 1.393 23.374 -37.747 1.00 24.42 299 SER A C 1
ATOM 2455 O O . SER A 1 299 ? 0.355 23.023 -38.306 1.00 24.42 299 SER A O 1
ATOM 2457 N N . GLU A 1 300 ? 1.894 24.600 -37.852 1.00 22.89 300 GLU A N 1
ATOM 2458 C CA . GLU A 1 300 ? 1.509 25.549 -38.899 1.00 22.89 300 GLU A CA 1
ATOM 2459 C C . GLU A 1 300 ? 2.739 26.372 -39.320 1.00 22.89 300 GLU A C 1
ATOM 2461 O O . GLU A 1 300 ? 3.710 26.477 -38.569 1.00 22.89 300 GLU A O 1
ATOM 2466 N N . ILE A 1 301 ? 2.754 26.858 -40.565 1.00 24.03 301 ILE A N 1
ATOM 2467 C CA . ILE A 1 301 ? 3.952 27.402 -41.226 1.00 24.03 301 ILE A CA 1
ATOM 2468 C C . ILE A 1 301 ? 3.750 28.886 -41.534 1.00 24.03 301 ILE A C 1
ATOM 2470 O O . ILE A 1 301 ? 2.848 29.238 -42.291 1.00 24.03 301 ILE A O 1
ATOM 2474 N N . SER A 1 302 ? 4.653 29.740 -41.048 1.00 22.50 302 SER A N 1
ATOM 2475 C CA . SER A 1 302 ? 4.854 31.094 -41.580 1.00 22.50 302 SER A CA 1
ATOM 2476 C C . SER A 1 302 ? 6.266 31.598 -41.280 1.00 22.50 302 SER A C 1
ATOM 2478 O O . SER A 1 302 ? 6.742 31.464 -40.153 1.00 22.50 302 SER A O 1
ATOM 2480 N N . ASP A 1 303 ? 6.928 32.192 -42.271 1.00 23.12 303 ASP A N 1
ATOM 2481 C CA . ASP A 1 303 ? 8.318 32.634 -42.163 1.00 23.12 303 ASP A CA 1
ATOM 2482 C C . ASP A 1 303 ? 8.518 33.943 -41.374 1.00 23.12 303 ASP A C 1
ATOM 2484 O O . ASP A 1 303 ? 7.756 34.903 -41.502 1.00 23.12 303 ASP A O 1
ATOM 2488 N N . SER A 1 304 ? 9.687 34.040 -40.731 1.00 22.92 304 SER A N 1
ATOM 2489 C CA . SER A 1 304 ? 10.728 35.042 -41.047 1.00 22.92 304 SER A CA 1
ATOM 2490 C C . SER A 1 304 ? 11.324 35.838 -39.873 1.00 22.92 304 SER A C 1
ATOM 2492 O O . SER A 1 304 ? 10.653 36.237 -38.929 1.00 22.92 304 SER A O 1
ATOM 2494 N N . LYS A 1 305 ? 12.610 36.157 -40.082 1.00 24.20 305 LYS A N 1
ATOM 2495 C CA . LYS A 1 305 ? 13.453 37.191 -39.457 1.00 24.20 305 LYS A CA 1
ATOM 2496 C C . LYS A 1 305 ? 14.009 36.958 -38.046 1.00 24.20 305 LYS A C 1
ATOM 2498 O O . LYS A 1 305 ? 13.341 36.630 -37.077 1.00 24.20 305 LYS A O 1
ATOM 2503 N N . THR A 1 306 ? 15.315 37.193 -38.008 1.00 22.69 306 THR A N 1
ATOM 2504 C CA . THR A 1 306 ? 16.231 37.274 -36.874 1.00 22.69 306 THR A CA 1
ATOM 2505 C C . THR A 1 306 ? 15.936 38.446 -35.948 1.00 22.69 306 THR A C 1
ATOM 2507 O O . THR A 1 306 ? 15.756 39.558 -36.437 1.00 22.69 306 THR A O 1
ATOM 2510 N N . GLU A 1 307 ? 16.146 38.247 -34.647 1.00 22.23 307 GLU A N 1
ATOM 2511 C CA . GLU A 1 307 ? 16.879 39.226 -33.837 1.00 22.23 307 GLU A CA 1
ATOM 2512 C C . GLU A 1 307 ? 17.604 38.535 -32.669 1.00 22.23 307 GLU A C 1
ATOM 2514 O O . GLU A 1 307 ? 17.228 37.441 -32.246 1.00 22.23 307 GLU A O 1
ATOM 2519 N N . THR A 1 308 ? 18.704 39.127 -32.199 1.00 23.47 308 THR A N 1
ATOM 2520 C CA . THR A 1 308 ? 19.583 38.554 -31.167 1.00 23.47 308 THR A CA 1
ATOM 2521 C C . THR A 1 308 ? 19.372 39.224 -29.814 1.00 23.47 308 THR A C 1
ATOM 2523 O O . THR A 1 308 ? 19.528 40.438 -29.709 1.00 23.47 308 THR A O 1
ATOM 2526 N N . SER A 1 309 ? 19.155 38.442 -28.755 1.00 23.31 309 SER A N 1
ATOM 2527 C CA . SER A 1 309 ? 19.228 38.933 -27.372 1.00 23.31 309 SER A CA 1
ATOM 2528 C C . SER A 1 309 ? 19.778 37.869 -26.421 1.00 23.31 309 SER A C 1
ATOM 2530 O O . SER A 1 309 ? 19.412 36.697 -26.509 1.00 23.31 309 SER A O 1
ATOM 2532 N N . GLU A 1 310 ? 20.647 38.281 -25.500 1.00 22.89 310 GLU A N 1
ATOM 2533 C CA . GLU A 1 310 ? 21.303 37.404 -24.526 1.00 22.89 310 GLU A CA 1
ATOM 2534 C C . GLU A 1 310 ? 20.329 36.889 -23.452 1.00 22.89 310 GLU A C 1
ATOM 2536 O O . GLU A 1 310 ? 19.517 37.650 -22.925 1.00 22.89 310 GLU A O 1
ATOM 2541 N N . ILE A 1 311 ? 20.481 35.629 -23.028 1.00 23.47 311 ILE A N 1
ATOM 2542 C CA . ILE A 1 311 ? 19.833 35.109 -21.814 1.00 23.47 311 ILE A CA 1
ATOM 2543 C C . ILE A 1 311 ? 20.911 34.644 -20.834 1.00 23.47 311 ILE A C 1
ATOM 2545 O O . ILE A 1 311 ? 21.650 33.693 -21.086 1.00 23.47 311 ILE A O 1
ATOM 2549 N N . LYS A 1 312 ? 20.996 35.332 -19.690 1.00 22.06 312 LYS A N 1
ATOM 2550 C CA . LYS A 1 312 ? 21.932 35.015 -18.603 1.00 22.06 312 LYS A CA 1
ATOM 2551 C C . LYS A 1 312 ? 21.540 33.704 -17.924 1.00 22.06 312 LYS A C 1
ATOM 2553 O O . LYS A 1 312 ? 20.385 33.527 -17.549 1.00 22.06 312 LYS A O 1
ATOM 2558 N N . ILE A 1 313 ? 22.517 32.826 -17.704 1.00 21.36 313 ILE A N 1
ATOM 2559 C CA . ILE A 1 313 ? 22.348 31.559 -16.979 1.00 21.36 313 ILE A CA 1
ATOM 2560 C C . ILE A 1 313 ? 22.349 31.831 -15.462 1.00 21.36 313 ILE A C 1
ATOM 2562 O O . ILE A 1 313 ? 23.379 32.268 -14.942 1.00 21.36 313 ILE A O 1
ATOM 2566 N N . PRO A 1 314 ? 21.269 31.533 -14.715 1.00 22.30 314 PRO A N 1
ATOM 2567 C CA . PRO A 1 314 ? 21.298 31.535 -13.257 1.00 22.30 314 PRO A CA 1
ATOM 2568 C C . PRO A 1 314 ? 21.855 30.196 -12.759 1.00 22.30 314 PRO A C 1
ATOM 2570 O O . PRO A 1 314 ? 21.260 29.140 -12.983 1.00 22.30 314 PRO A O 1
ATOM 2573 N N . GLN A 1 315 ? 22.986 30.224 -12.055 1.00 24.48 315 GLN A N 1
ATOM 2574 C CA . GLN A 1 315 ? 23.495 29.041 -11.359 1.00 24.48 315 GLN A CA 1
ATOM 2575 C C . GLN A 1 315 ? 22.510 28.621 -10.257 1.00 24.48 315 GLN A C 1
ATOM 2577 O O . GLN A 1 315 ? 22.203 29.405 -9.361 1.00 24.48 315 GLN A O 1
ATOM 2582 N N . THR A 1 316 ? 22.044 27.373 -10.293 1.00 23.83 316 THR A N 1
ATOM 2583 C CA . THR A 1 316 ? 21.277 26.744 -9.205 1.00 23.83 316 THR A CA 1
ATOM 2584 C C . THR A 1 316 ? 21.845 25.362 -8.885 1.00 23.83 316 THR A C 1
ATOM 2586 O O . THR A 1 316 ? 22.594 24.780 -9.670 1.00 23.83 316 THR A O 1
ATOM 2589 N N . GLN A 1 317 ? 21.621 24.911 -7.651 1.00 23.70 317 GLN A N 1
ATOM 2590 C CA . GLN A 1 317 ? 22.570 24.043 -6.952 1.00 23.70 317 GLN A CA 1
ATOM 2591 C C . GLN A 1 317 ? 22.432 22.549 -7.273 1.00 23.70 317 GLN A C 1
ATOM 2593 O O . GLN A 1 317 ? 21.340 22.022 -7.475 1.00 23.70 317 GLN A O 1
ATOM 2598 N N . ILE A 1 318 ? 23.570 21.852 -7.222 1.00 22.14 318 ILE A N 1
ATOM 2599 C CA . ILE A 1 318 ? 23.650 20.391 -7.279 1.00 22.14 318 ILE A CA 1
ATOM 2600 C C . ILE A 1 318 ? 23.162 19.827 -5.936 1.00 22.14 318 ILE A C 1
ATOM 2602 O O . ILE A 1 318 ? 23.917 19.762 -4.965 1.00 22.14 318 ILE A O 1
ATOM 2606 N N . SER A 1 319 ? 21.900 19.400 -5.872 1.00 23.36 319 SER A N 1
ATOM 2607 C CA . SER A 1 319 ? 21.408 18.573 -4.768 1.00 23.36 319 SER A CA 1
ATOM 2608 C C . SER A 1 319 ? 21.930 17.140 -4.932 1.00 23.36 319 SER A C 1
ATOM 2610 O O . SER A 1 319 ? 21.725 16.481 -5.953 1.00 23.36 319 SER A O 1
ATOM 2612 N N . ASN A 1 320 ? 22.688 16.663 -3.943 1.00 23.77 320 ASN A N 1
ATOM 2613 C CA . ASN A 1 320 ? 23.445 15.420 -4.076 1.00 23.77 320 ASN A CA 1
ATOM 2614 C C . ASN A 1 320 ? 22.555 14.169 -4.110 1.00 23.77 320 ASN A C 1
ATOM 2616 O O . ASN A 1 320 ? 21.808 13.896 -3.172 1.00 23.77 320 ASN A O 1
ATOM 2620 N N . LYS A 1 321 ? 22.767 13.325 -5.127 1.00 24.30 321 LYS A N 1
ATOM 2621 C CA . LYS A 1 321 ? 22.419 11.898 -5.075 1.00 24.30 321 LYS A CA 1
ATOM 2622 C C . LYS A 1 321 ? 23.168 11.234 -3.914 1.00 24.30 321 LYS A C 1
ATOM 2624 O O . LYS A 1 321 ? 24.388 11.114 -3.978 1.00 24.30 321 LYS A O 1
ATOM 2629 N N . ARG A 1 322 ? 22.445 10.714 -2.921 1.00 23.42 322 ARG A N 1
ATOM 2630 C CA . ARG A 1 322 ? 22.915 9.645 -2.024 1.00 23.42 322 ARG A CA 1
ATOM 2631 C C . ARG A 1 322 ? 21.743 8.735 -1.671 1.00 23.42 322 ARG A C 1
ATOM 2633 O O . ARG A 1 322 ? 20.986 9.045 -0.767 1.00 23.42 322 ARG A O 1
ATOM 2640 N N . ASP A 1 323 ? 21.624 7.643 -2.420 1.00 23.39 323 ASP A N 1
ATOM 2641 C CA . ASP A 1 323 ? 20.735 6.505 -2.139 1.00 23.39 323 ASP A CA 1
ATOM 2642 C C . ASP A 1 323 ? 21.254 5.269 -2.900 1.00 23.39 323 ASP A C 1
ATOM 2644 O O . ASP A 1 323 ? 20.594 4.693 -3.766 1.00 23.39 323 ASP A O 1
ATOM 2648 N N . LEU A 1 324 ? 22.531 4.940 -2.665 1.00 25.88 324 LEU A N 1
ATOM 2649 C CA . LEU A 1 324 ? 23.206 3.752 -3.200 1.00 25.88 324 LEU A CA 1
ATOM 2650 C C . LEU A 1 324 ? 24.579 3.573 -2.525 1.00 25.88 324 LEU A C 1
ATOM 2652 O O . LEU A 1 324 ? 25.594 3.838 -3.148 1.00 25.88 324 LEU A O 1
ATOM 2656 N N . GLU A 1 325 ? 24.599 3.172 -1.247 1.00 22.00 325 GLU A N 1
ATOM 2657 C CA . GLU A 1 325 ? 25.685 2.367 -0.641 1.00 22.00 325 GLU A CA 1
ATOM 2658 C C . GLU A 1 325 ? 25.389 2.014 0.828 1.00 22.00 325 GLU A C 1
ATOM 2660 O O . GLU A 1 325 ? 25.536 2.828 1.737 1.00 22.00 325 GLU A O 1
ATOM 2665 N N . SER A 1 326 ? 25.001 0.759 1.056 1.00 22.05 326 SER A N 1
ATOM 2666 C CA . SER A 1 326 ? 25.131 0.058 2.337 1.00 22.05 326 SER A CA 1
ATOM 2667 C C . SER A 1 326 ? 25.110 -1.452 2.077 1.00 22.05 326 SER A C 1
ATOM 2669 O O . SER A 1 326 ? 24.328 -1.912 1.247 1.00 22.05 326 SER A O 1
ATOM 2671 N N . GLU A 1 327 ? 25.938 -2.200 2.810 1.00 22.14 327 GLU A N 1
ATOM 2672 C CA . GLU A 1 327 ? 25.928 -3.674 2.899 1.00 22.14 327 GLU A CA 1
ATOM 2673 C C . GLU A 1 327 ? 26.350 -4.460 1.636 1.00 22.14 327 GLU A C 1
ATOM 2675 O O . GLU A 1 327 ? 25.576 -5.203 1.037 1.00 22.14 327 GLU A O 1
ATOM 2680 N N . VAL A 1 328 ? 27.656 -4.410 1.328 1.00 22.11 328 VAL A N 1
ATOM 2681 C CA . VAL A 1 328 ? 28.423 -5.636 1.013 1.00 22.11 328 VAL A CA 1
ATOM 2682 C C . VAL A 1 328 ? 29.714 -5.658 1.840 1.00 22.11 328 VAL A C 1
ATOM 2684 O O . VAL A 1 328 ? 30.777 -5.230 1.398 1.00 22.11 328 VAL A O 1
ATOM 2687 N N . SER A 1 329 ? 29.607 -6.174 3.059 1.00 21.89 329 SER A N 1
ATOM 2688 C CA . SER A 1 329 ? 30.707 -6.711 3.867 1.00 21.89 329 SER A CA 1
ATOM 2689 C C . SER A 1 329 ? 30.088 -7.686 4.894 1.00 21.89 329 SER A C 1
ATOM 2691 O O . SER A 1 329 ? 28.906 -7.577 5.202 1.00 21.89 329 SER A O 1
ATOM 2693 N N . GLU A 1 330 ? 30.772 -8.709 5.405 1.00 23.61 330 GLU A N 1
ATOM 2694 C CA . GLU A 1 330 ? 32.198 -9.017 5.309 1.00 23.61 330 GLU A CA 1
ATOM 2695 C C . GLU A 1 330 ? 32.443 -10.539 5.394 1.00 23.61 330 GLU A C 1
ATOM 2697 O O . GLU A 1 330 ? 31.813 -11.223 6.197 1.00 23.61 330 GLU A O 1
ATOM 2702 N N . SER A 1 331 ? 33.410 -11.072 4.639 1.00 21.42 331 SER A N 1
ATOM 2703 C CA . SER A 1 331 ? 33.981 -12.405 4.891 1.00 21.42 331 SER A CA 1
ATOM 2704 C C . SER A 1 331 ? 35.484 -12.400 4.594 1.00 21.42 331 SER A C 1
ATOM 2706 O O . SER A 1 331 ? 35.914 -12.576 3.454 1.00 21.42 331 SER A O 1
ATOM 2708 N N . LYS A 1 332 ? 36.297 -12.142 5.623 1.00 24.08 332 LYS A N 1
ATOM 2709 C CA . LYS A 1 332 ? 37.766 -12.135 5.532 1.00 24.08 332 LYS A CA 1
ATOM 2710 C C . LYS A 1 332 ? 38.312 -13.564 5.374 1.00 24.08 332 LYS A C 1
ATOM 2712 O O . LYS A 1 332 ? 37.869 -14.436 6.115 1.00 24.08 332 LYS A O 1
ATOM 2717 N N . ASN A 1 333 ? 39.364 -13.769 4.569 1.00 22.20 333 ASN A N 1
ATOM 2718 C CA . ASN A 1 333 ? 40.738 -13.789 5.109 1.00 22.20 333 ASN A CA 1
ATOM 2719 C C . ASN A 1 333 ? 41.855 -13.779 4.027 1.00 22.20 333 ASN A C 1
ATOM 2721 O O . ASN A 1 333 ? 41.602 -13.994 2.849 1.00 22.20 333 ASN A O 1
ATOM 2725 N N . SER A 1 334 ? 43.088 -13.581 4.516 1.00 22.11 334 SER A N 1
ATOM 2726 C CA . SER A 1 334 ? 44.412 -13.966 3.988 1.00 22.11 334 SER A CA 1
ATOM 2727 C C . SER A 1 334 ? 45.002 -13.314 2.720 1.00 22.11 334 SER A C 1
ATOM 2729 O O . SER A 1 334 ? 44.731 -13.760 1.615 1.00 22.11 334 SER A O 1
ATOM 2731 N N . GLN A 1 335 ? 46.013 -12.457 2.977 1.00 21.98 335 GLN A N 1
ATOM 2732 C CA . GLN A 1 335 ? 47.382 -12.499 2.398 1.00 21.98 335 GLN A CA 1
ATOM 2733 C C . GLN A 1 335 ? 47.613 -12.036 0.934 1.00 21.98 335 GLN A C 1
ATOM 2735 O O . GLN A 1 335 ? 46.809 -12.322 0.062 1.00 21.98 335 GLN A O 1
ATOM 2740 N N . ILE A 1 336 ? 48.732 -11.378 0.562 1.00 22.25 336 ILE A N 1
ATOM 2741 C CA . ILE A 1 336 ? 49.773 -10.592 1.287 1.00 22.25 336 ILE A CA 1
ATOM 2742 C C . ILE A 1 336 ? 50.593 -9.767 0.243 1.00 22.25 336 ILE A C 1
ATOM 2744 O O . ILE A 1 336 ? 50.438 -10.024 -0.947 1.00 22.25 336 ILE A O 1
ATOM 2748 N N . ASN A 1 337 ? 51.503 -8.871 0.676 1.00 23.27 337 ASN A N 1
ATOM 2749 C CA . ASN A 1 337 ? 52.475 -8.080 -0.131 1.00 23.27 337 ASN A CA 1
ATOM 2750 C C . ASN A 1 337 ? 51.871 -6.925 -0.981 1.00 23.27 337 ASN A C 1
ATOM 2752 O O . ASN A 1 337 ? 50.913 -7.128 -1.712 1.00 23.27 337 ASN A O 1
ATOM 2756 N N . ASN A 1 338 ? 52.244 -5.650 -0.774 1.00 21.89 338 ASN A N 1
ATOM 2757 C CA . ASN A 1 338 ? 53.504 -4.911 -1.073 1.00 21.89 338 ASN A CA 1
ATOM 2758 C C . ASN A 1 338 ? 53.499 -4.321 -2.510 1.00 21.89 338 ASN A C 1
ATOM 2760 O O . ASN A 1 338 ? 53.118 -5.023 -3.435 1.00 21.89 338 ASN A O 1
ATOM 2764 N N . PHE A 1 339 ? 53.924 -3.078 -2.789 1.00 23.48 339 PHE A N 1
ATOM 2765 C CA . PHE A 1 339 ? 54.506 -2.033 -1.927 1.00 23.48 339 PHE A CA 1
ATOM 2766 C C . PHE A 1 339 ? 54.181 -0.605 -2.441 1.00 23.48 339 PHE A C 1
ATOM 2768 O O . PHE A 1 339 ? 53.580 -0.405 -3.491 1.00 23.48 339 PHE A O 1
ATOM 2775 N N . GLU A 1 340 ? 54.613 0.356 -1.632 1.00 21.41 340 GLU A N 1
ATOM 2776 C CA . GLU A 1 340 ? 54.817 1.805 -1.806 1.00 21.41 340 GLU A CA 1
ATOM 2777 C C . GLU A 1 340 ? 55.490 2.272 -3.139 1.00 21.41 340 GLU A C 1
ATOM 2779 O O . GLU A 1 340 ? 56.044 1.441 -3.846 1.0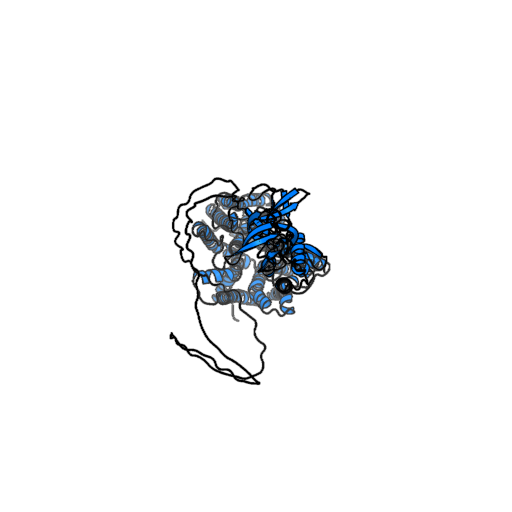0 21.41 340 GLU A O 1
ATOM 2784 N N . THR A 1 341 ? 55.562 3.563 -3.546 1.00 22.06 341 THR A N 1
ATOM 2785 C CA . THR A 1 341 ? 55.128 4.859 -2.948 1.00 22.06 341 THR A CA 1
ATOM 2786 C C . THR A 1 341 ? 54.916 6.001 -3.987 1.00 22.06 341 THR A C 1
ATOM 2788 O O . THR A 1 341 ? 55.641 6.111 -4.965 1.00 22.06 341 THR A O 1
ATOM 2791 N N . LYS A 1 342 ? 53.968 6.909 -3.681 1.00 22.00 342 LYS A N 1
ATOM 2792 C CA . LYS A 1 342 ? 53.976 8.403 -3.767 1.00 22.00 342 LYS A CA 1
ATOM 2793 C C . LYS A 1 342 ? 54.828 9.219 -4.793 1.00 22.00 342 LYS A C 1
ATOM 2795 O O . LYS A 1 342 ? 56.048 9.183 -4.763 1.00 22.00 342 LYS A O 1
ATOM 2800 N N . THR A 1 343 ? 54.134 10.193 -5.418 1.00 20.67 343 THR A N 1
ATOM 2801 C CA . THR A 1 343 ? 54.493 11.631 -5.673 1.00 20.67 343 THR A CA 1
ATOM 2802 C C . THR A 1 343 ? 55.782 12.004 -6.433 1.00 20.67 343 THR A C 1
ATOM 2804 O O . THR A 1 343 ? 56.882 11.651 -6.028 1.00 20.67 343 THR A O 1
ATOM 2807 N N . SER A 1 344 ? 55.715 12.917 -7.413 1.00 23.03 344 SER A N 1
ATOM 2808 C CA . SER A 1 344 ? 55.755 14.382 -7.158 1.00 23.03 344 SER A CA 1
ATOM 2809 C C . SER A 1 344 ? 55.249 15.238 -8.337 1.00 23.03 344 SER A C 1
ATOM 2811 O O . SER A 1 344 ? 55.063 14.740 -9.443 1.00 23.03 344 SER A O 1
ATOM 2813 N N . GLU A 1 345 ? 55.028 16.533 -8.090 1.00 20.06 345 GLU A N 1
ATOM 2814 C CA . GLU A 1 345 ? 54.642 17.551 -9.084 1.00 20.06 345 GLU A CA 1
ATOM 2815 C C . GLU A 1 345 ? 55.860 18.243 -9.736 1.00 20.06 345 GLU A C 1
ATOM 2817 O O . GLU A 1 345 ? 56.945 18.223 -9.160 1.00 20.06 345 GLU A O 1
ATOM 2822 N N . VAL A 1 346 ? 55.644 18.939 -10.870 1.00 21.97 346 VAL A N 1
ATOM 2823 C CA . VAL A 1 346 ? 56.019 20.356 -11.163 1.00 21.97 346 VAL A CA 1
ATOM 2824 C C . VAL A 1 346 ? 56.188 20.605 -12.682 1.00 21.97 346 VAL A C 1
ATOM 2826 O O . VAL A 1 346 ? 56.560 19.726 -13.451 1.00 21.97 346 VAL A O 1
ATOM 2829 N N . LYS A 1 347 ? 55.851 21.827 -13.124 1.00 20.95 347 LYS A N 1
ATOM 2830 C CA . LYS A 1 347 ? 55.971 22.339 -14.507 1.00 20.95 347 LYS A CA 1
ATOM 2831 C C . LYS A 1 347 ? 57.428 22.671 -14.883 1.00 20.95 347 LYS A C 1
ATOM 2833 O O . LYS A 1 347 ? 58.154 23.148 -14.021 1.00 20.95 347 LYS A O 1
ATOM 2838 N N . VAL A 1 348 ? 57.757 22.681 -16.182 1.00 20.62 348 VAL A N 1
ATOM 2839 C CA . VAL A 1 348 ? 58.031 23.909 -16.984 1.00 20.62 348 VAL A CA 1
ATOM 2840 C C . VAL A 1 348 ? 58.345 23.543 -18.451 1.00 20.62 348 VAL A C 1
ATOM 2842 O O . VAL A 1 348 ? 58.538 22.382 -18.794 1.00 20.62 348 VAL A O 1
ATOM 2845 N N . THR A 1 349 ? 58.247 24.538 -19.330 1.00 20.12 349 THR A N 1
ATOM 2846 C CA . THR A 1 349 ? 58.213 24.474 -20.796 1.00 20.12 349 THR A CA 1
ATOM 2847 C C . THR A 1 349 ? 59.595 24.406 -21.485 1.00 20.12 349 THR A C 1
ATOM 2849 O O . THR A 1 349 ? 60.578 24.909 -20.956 1.00 20.12 349 THR A O 1
ATOM 2852 N N . GLN A 1 350 ? 59.570 23.988 -22.762 1.00 22.20 350 GLN A N 1
ATOM 2853 C CA . GLN A 1 350 ? 60.316 24.562 -23.910 1.00 22.20 350 GLN A CA 1
ATOM 2854 C C . GLN A 1 350 ? 61.708 24.018 -24.364 1.00 22.20 350 GLN A C 1
ATOM 2856 O O . GLN A 1 350 ? 62.755 24.480 -23.925 1.00 22.20 350 GLN A O 1
ATOM 2861 N N . THR A 1 351 ? 61.652 23.329 -25.521 1.00 20.22 351 THR A N 1
ATOM 2862 C CA . THR A 1 351 ? 62.474 23.503 -26.761 1.00 20.22 351 THR A CA 1
ATOM 2863 C C . THR A 1 351 ? 63.767 22.700 -27.049 1.00 20.22 351 THR A C 1
ATOM 2865 O O . THR A 1 351 ? 64.625 22.527 -26.198 1.00 20.22 351 THR A O 1
ATOM 2868 N N . VAL A 1 352 ? 63.906 22.423 -28.365 1.00 21.55 352 VAL A N 1
ATOM 2869 C CA . VAL A 1 352 ? 65.071 22.090 -29.236 1.00 21.55 352 VAL A CA 1
ATOM 2870 C C . VAL A 1 352 ? 65.749 20.705 -29.167 1.00 21.55 352 VAL A C 1
ATOM 2872 O O . VAL A 1 352 ? 65.944 20.167 -28.089 1.00 21.55 352 VAL A O 1
ATOM 2875 N N . VAL A 1 353 ? 66.192 20.246 -30.361 1.00 21.55 353 VAL A N 1
ATOM 2876 C CA . VAL A 1 353 ? 67.186 19.182 -30.680 1.00 21.55 353 VAL A CA 1
ATOM 2877 C C . VAL A 1 353 ? 66.817 17.753 -30.230 1.00 21.55 353 VAL A C 1
ATOM 2879 O O . VAL A 1 353 ? 66.427 17.551 -29.091 1.00 21.55 353 VAL A O 1
ATOM 2882 N N . SER A 1 354 ? 67.045 16.665 -30.969 1.00 20.25 354 SER A N 1
ATOM 2883 C CA . SER A 1 354 ? 66.999 16.232 -32.385 1.00 20.25 354 SER A CA 1
ATOM 2884 C C . SER A 1 354 ? 67.486 14.760 -32.375 1.00 20.25 354 SER A C 1
ATOM 2886 O O . SER A 1 354 ? 67.954 14.279 -31.348 1.00 20.25 354 SER A O 1
ATOM 2888 N N . GLU A 1 355 ? 67.342 14.058 -33.501 1.00 20.98 355 GLU A N 1
ATOM 2889 C CA . GLU A 1 355 ? 68.111 12.859 -33.906 1.00 20.98 355 GLU A CA 1
ATOM 2890 C C . GLU A 1 355 ? 68.222 11.627 -32.971 1.00 20.98 355 GLU A C 1
ATOM 2892 O O . GLU A 1 355 ? 68.941 11.581 -31.981 1.00 20.98 355 GLU A O 1
ATOM 2897 N N . ASN A 1 356 ? 67.555 10.555 -33.414 1.00 23.77 356 ASN A N 1
ATOM 2898 C CA . ASN A 1 356 ? 68.163 9.277 -33.815 1.00 23.77 356 ASN A CA 1
ATOM 2899 C C . ASN A 1 356 ? 69.524 8.876 -33.204 1.00 23.77 356 ASN A C 1
ATOM 2901 O O . ASN A 1 356 ? 70.535 9.507 -33.490 1.00 23.77 356 ASN A O 1
ATOM 2905 N N . GLU A 1 357 ? 69.597 7.638 -32.701 1.00 23.80 357 GLU A N 1
ATOM 2906 C CA . GLU A 1 357 ? 70.368 6.624 -33.440 1.00 23.80 357 GLU A CA 1
ATOM 2907 C C . GLU A 1 357 ? 69.806 5.204 -33.243 1.00 23.80 357 GLU A C 1
ATOM 2909 O O . GLU A 1 357 ? 68.874 4.993 -32.463 1.00 23.80 357 GLU A O 1
ATOM 2914 N N . VAL A 1 358 ? 70.308 4.248 -34.031 1.00 28.34 358 VAL A N 1
ATOM 2915 C CA . VAL A 1 358 ? 69.785 2.879 -34.187 1.00 28.34 358 VAL A CA 1
ATOM 2916 C C . VAL A 1 358 ? 70.898 1.861 -33.933 1.00 28.34 358 VAL A C 1
ATOM 2918 O O . VAL A 1 358 ? 72.054 2.104 -34.257 1.00 28.34 358 VAL A O 1
ATOM 2921 N N . SER A 1 359 ? 70.531 0.694 -33.405 1.00 22.83 359 SER A N 1
ATOM 2922 C CA . SER A 1 359 ? 71.375 -0.500 -33.289 1.00 22.83 359 SER A CA 1
ATOM 2923 C C . SER A 1 359 ? 70.453 -1.723 -33.490 1.00 22.83 359 SER A C 1
ATOM 2925 O O . SER A 1 359 ? 69.372 -1.760 -32.905 1.00 22.83 359 SER A O 1
ATOM 2927 N N . ASP A 1 360 ? 70.752 -2.713 -34.339 1.00 25.28 360 ASP A N 1
ATOM 2928 C CA . ASP A 1 360 ? 71.951 -2.882 -35.172 1.00 25.28 360 ASP A CA 1
ATOM 2929 C C . ASP A 1 360 ? 71.755 -3.910 -36.311 1.00 25.28 360 ASP A C 1
ATOM 2931 O O . ASP A 1 360 ? 70.866 -4.755 -36.212 1.00 25.28 360 ASP A O 1
ATOM 2935 N N . LYS A 1 361 ? 72.700 -3.910 -37.273 1.00 27.88 361 LYS A N 1
ATOM 2936 C CA . LYS A 1 361 ? 73.095 -5.038 -38.166 1.00 27.88 361 LYS A CA 1
ATOM 2937 C C . LYS A 1 361 ? 72.082 -5.562 -39.208 1.00 27.88 361 LYS A C 1
ATOM 2939 O O . LYS A 1 361 ? 70.876 -5.499 -39.027 1.00 27.88 361 LYS A O 1
ATOM 2944 N N . GLU A 1 362 ? 72.504 -6.129 -40.346 1.00 25.44 362 GLU A N 1
ATOM 2945 C CA . GLU A 1 362 ? 73.838 -6.306 -40.972 1.00 25.44 362 GLU A CA 1
ATOM 2946 C C . GLU A 1 362 ? 73.635 -6.163 -42.513 1.00 25.44 362 GLU A C 1
ATOM 2948 O O . GLU A 1 362 ? 72.553 -6.463 -43.011 1.00 25.44 362 GLU A O 1
ATOM 2953 N N . ALA A 1 363 ? 74.499 -5.449 -43.254 1.00 26.23 363 ALA A N 1
ATOM 2954 C CA . ALA A 1 363 ? 75.592 -5.988 -44.100 1.00 26.23 363 ALA A CA 1
ATOM 2955 C C . ALA A 1 363 ? 75.108 -6.902 -45.266 1.00 26.23 363 ALA A C 1
ATOM 2957 O O . ALA A 1 363 ? 74.289 -7.781 -45.041 1.00 26.23 363 ALA A O 1
ATOM 2958 N N . GLN A 1 364 ? 75.571 -6.837 -46.527 1.00 27.45 364 GLN A N 1
ATOM 2959 C CA . GLN A 1 364 ? 76.676 -6.142 -47.235 1.00 27.45 364 GLN A CA 1
ATOM 2960 C C . GLN A 1 364 ? 76.486 -6.437 -48.774 1.00 27.45 364 GLN A C 1
ATOM 2962 O O . GLN A 1 364 ? 75.724 -7.344 -49.095 1.00 27.45 364 GLN A O 1
ATOM 2967 N N . GLU A 1 365 ? 77.082 -5.819 -49.817 1.00 27.61 365 GLU A N 1
ATOM 2968 C CA . GLU A 1 365 ? 77.983 -4.657 -49.974 1.00 27.61 365 GLU A CA 1
ATOM 2969 C C . GLU A 1 365 ? 78.115 -4.190 -51.463 1.00 27.61 365 GLU A C 1
ATOM 2971 O O . GLU A 1 365 ? 78.504 -4.995 -52.300 1.00 27.61 365 GLU A O 1
ATOM 2976 N N . THR A 1 366 ? 77.976 -2.883 -51.769 1.00 25.45 366 THR A N 1
ATOM 2977 C CA . THR A 1 366 ? 78.638 -2.128 -52.895 1.00 25.45 366 THR A CA 1
ATOM 2978 C C . THR A 1 366 ? 78.480 -2.601 -54.375 1.00 25.45 366 THR A C 1
ATOM 2980 O O . THR A 1 366 ? 77.902 -3.643 -54.635 1.00 25.45 366 THR A O 1
ATOM 2983 N N . ARG A 1 367 ? 78.903 -1.909 -55.462 1.00 24.42 367 ARG A N 1
ATOM 2984 C CA . ARG A 1 367 ? 79.574 -0.609 -55.805 1.00 24.42 367 ARG A CA 1
ATOM 2985 C C . ARG A 1 367 ? 79.261 -0.329 -57.308 1.00 24.42 367 ARG A C 1
ATOM 2987 O O . ARG A 1 367 ? 79.004 -1.300 -58.009 1.00 24.42 367 ARG A O 1
ATOM 2994 N N . VAL A 1 368 ? 79.298 0.848 -57.952 1.00 26.52 368 VAL A N 1
ATOM 2995 C CA . VAL A 1 368 ? 79.563 2.299 -57.695 1.00 26.52 368 VAL A CA 1
ATOM 2996 C C . VAL A 1 368 ? 78.455 3.082 -58.500 1.00 26.52 368 VAL A C 1
ATOM 2998 O O . VAL A 1 368 ? 77.481 2.433 -58.865 1.00 26.52 368 VAL A O 1
ATOM 3001 N N . SER A 1 369 ? 78.409 4.379 -58.875 1.00 25.22 369 SER A N 1
ATOM 3002 C CA . SER A 1 369 ? 79.191 5.636 -58.722 1.00 25.22 369 SER A CA 1
ATOM 3003 C C . SER A 1 369 ? 78.335 6.860 -59.140 1.00 25.22 369 SER A C 1
ATOM 3005 O O . SER A 1 369 ? 77.476 6.722 -59.999 1.00 25.22 369 SER A O 1
ATOM 3007 N N . GLU A 1 370 ? 78.633 8.031 -58.556 1.00 25.30 370 GLU A N 1
ATOM 3008 C CA . GLU A 1 370 ? 78.832 9.382 -59.159 1.00 25.30 370 GLU A CA 1
ATOM 3009 C C . GLU A 1 370 ? 78.022 9.854 -60.407 1.00 25.30 370 GLU A C 1
ATOM 3011 O O . GLU A 1 370 ? 77.926 9.138 -61.392 1.00 25.30 370 GLU A O 1
ATOM 3016 N N . THR A 1 371 ? 77.545 11.112 -60.520 1.00 22.92 371 THR A N 1
ATOM 3017 C CA . THR A 1 371 ? 77.531 12.280 -59.595 1.00 22.92 371 THR A CA 1
ATOM 3018 C C . THR A 1 371 ? 76.481 13.357 -59.980 1.00 22.92 371 THR A C 1
ATOM 3020 O O . THR A 1 371 ? 76.109 13.468 -61.141 1.00 22.92 371 THR A O 1
ATOM 3023 N N . LYS A 1 372 ? 76.180 14.243 -59.004 1.00 24.06 372 LYS A N 1
ATOM 3024 C CA . LYS A 1 372 ? 75.887 15.703 -59.114 1.00 24.06 372 LYS A CA 1
ATOM 3025 C C . LYS A 1 372 ? 74.506 16.258 -59.563 1.00 24.06 372 LYS A C 1
ATOM 3027 O O . LYS A 1 372 ? 74.094 16.141 -60.705 1.00 24.06 372 LYS A O 1
ATOM 3032 N N . GLU A 1 373 ? 73.974 17.078 -58.639 1.00 23.52 373 GLU A N 1
ATOM 3033 C CA . GLU A 1 373 ? 73.478 18.470 -58.803 1.00 23.52 373 GLU A CA 1
ATOM 3034 C C . GLU A 1 373 ? 72.051 18.792 -59.322 1.00 23.52 373 GLU A C 1
ATOM 3036 O O . GLU A 1 373 ? 71.787 18.753 -60.514 1.00 23.52 373 GLU A O 1
ATOM 3041 N N . ASN A 1 374 ? 71.247 19.346 -58.388 1.00 23.62 374 ASN A N 1
ATOM 3042 C CA . ASN A 1 374 ? 70.525 20.643 -58.470 1.00 23.62 374 ASN A CA 1
ATOM 3043 C C . ASN A 1 374 ? 69.313 20.811 -59.429 1.00 23.62 374 ASN A C 1
ATOM 3045 O O . ASN A 1 374 ? 69.342 20.358 -60.562 1.00 23.62 374 ASN A O 1
ATOM 3049 N N . LEU A 1 375 ? 68.247 21.567 -59.098 1.00 25.33 375 LEU A N 1
ATOM 3050 C CA . LEU A 1 375 ? 67.713 22.085 -57.815 1.00 25.33 375 LEU A CA 1
ATOM 3051 C C . LEU A 1 375 ? 66.245 22.567 -58.025 1.00 25.33 375 LEU A C 1
ATOM 3053 O O . LEU A 1 375 ? 65.866 22.871 -59.150 1.00 25.33 375 LEU A O 1
ATOM 3057 N N . SER A 1 376 ? 65.477 22.709 -56.936 1.00 24.12 376 SER A N 1
ATOM 3058 C CA . SER A 1 376 ? 64.375 23.682 -56.715 1.00 24.12 376 SER A CA 1
ATOM 3059 C C . SER A 1 376 ? 63.272 23.905 -57.778 1.00 24.12 376 SER A C 1
ATOM 3061 O O . SER A 1 376 ? 63.440 24.672 -58.721 1.00 24.12 376 SER A O 1
ATOM 3063 N N . ASP A 1 377 ? 62.088 23.373 -57.463 1.00 24.38 377 ASP A N 1
ATOM 3064 C CA . ASP A 1 377 ? 60.854 24.119 -57.137 1.00 24.38 377 ASP A CA 1
ATOM 3065 C C . ASP A 1 377 ? 60.162 25.130 -58.082 1.00 24.38 377 ASP A C 1
ATOM 3067 O O . ASP A 1 377 ? 60.721 26.087 -58.607 1.00 24.38 377 ASP A O 1
ATOM 3071 N N . SER A 1 378 ? 58.827 25.042 -57.989 1.00 24.77 378 SER A N 1
ATOM 3072 C CA . SER A 1 378 ? 57.811 26.097 -58.154 1.00 24.77 378 SER A CA 1
ATOM 3073 C C . SER A 1 378 ? 57.419 26.547 -59.571 1.00 24.77 378 SER A C 1
ATOM 3075 O O . SER A 1 378 ? 58.110 27.296 -60.253 1.00 24.77 378 SER A O 1
ATOM 3077 N N . VAL A 1 379 ? 56.181 26.202 -59.942 1.00 25.44 379 VAL A N 1
ATOM 3078 C CA . VAL A 1 379 ? 55.395 26.909 -60.963 1.00 25.44 379 VAL A CA 1
ATOM 3079 C C . VAL A 1 379 ? 54.294 27.685 -60.244 1.00 25.44 379 VAL A C 1
ATOM 3081 O O . VAL A 1 379 ? 53.438 27.090 -59.593 1.00 25.44 379 VAL A O 1
ATOM 3084 N N . THR A 1 380 ? 54.312 29.014 -60.361 1.00 23.50 380 THR A N 1
ATOM 3085 C CA . THR A 1 380 ? 53.194 29.885 -59.962 1.00 23.50 380 THR A CA 1
ATOM 3086 C C . THR A 1 380 ? 52.526 30.439 -61.217 1.00 23.50 380 THR A C 1
ATOM 3088 O O . THR A 1 380 ? 53.192 30.742 -62.201 1.00 23.50 380 THR A O 1
ATOM 3091 N N . THR A 1 381 ? 51.201 30.557 -61.188 1.00 25.78 381 THR A N 1
ATOM 3092 C CA . THR A 1 381 ? 50.364 30.976 -62.318 1.00 25.78 381 THR A CA 1
ATOM 3093 C C . THR A 1 381 ? 50.654 32.393 -62.820 1.00 25.78 381 THR A C 1
ATOM 3095 O O . THR A 1 381 ? 50.586 33.343 -62.038 1.00 25.78 381 THR A O 1
ATOM 3098 N N . THR A 1 382 ? 50.769 32.561 -64.139 1.00 24.47 382 THR A N 1
ATOM 3099 C CA . THR A 1 382 ? 50.493 33.830 -64.832 1.00 24.47 382 THR A CA 1
ATOM 3100 C C . THR A 1 382 ? 49.699 33.580 -66.115 1.00 24.47 382 THR A C 1
ATOM 3102 O O . THR A 1 382 ? 50.102 32.802 -66.973 1.00 24.47 382 THR A O 1
ATOM 3105 N N . ASN A 1 383 ? 48.564 34.268 -66.263 1.00 27.20 383 ASN A N 1
ATOM 3106 C CA . ASN A 1 383 ? 47.864 34.370 -67.545 1.00 27.20 383 ASN A CA 1
ATOM 3107 C C . ASN A 1 383 ? 48.525 35.472 -68.384 1.00 27.20 383 ASN A C 1
ATOM 3109 O O . ASN A 1 383 ? 48.734 36.574 -67.874 1.00 27.20 383 ASN A O 1
ATOM 3113 N N . ALA A 1 384 ? 48.779 35.219 -69.669 1.00 26.06 384 ALA A N 1
ATOM 3114 C CA . ALA A 1 384 ? 49.199 36.241 -70.626 1.00 26.06 384 ALA A CA 1
ATOM 3115 C C . ALA A 1 384 ? 48.549 35.992 -71.997 1.00 26.06 384 ALA A C 1
ATOM 3117 O O . ALA A 1 384 ? 48.684 34.916 -72.574 1.00 26.06 384 ALA A O 1
ATOM 3118 N N . THR A 1 385 ? 47.823 36.987 -72.507 1.00 26.50 385 THR A N 1
ATOM 3119 C CA . THR A 1 385 ? 47.099 36.905 -73.785 1.00 26.50 385 THR A CA 1
ATOM 3120 C C . THR A 1 385 ? 48.050 37.073 -74.971 1.00 26.50 385 THR A C 1
ATOM 3122 O O . THR A 1 385 ? 48.860 37.999 -74.992 1.00 26.50 385 THR A O 1
ATOM 3125 N N . ILE A 1 386 ? 47.914 36.217 -75.986 1.00 32.06 386 ILE A N 1
ATOM 3126 C CA . ILE A 1 386 ? 48.678 36.289 -77.241 1.00 32.06 386 ILE A CA 1
ATOM 3127 C C . ILE A 1 386 ? 48.008 37.289 -78.208 1.00 32.06 386 ILE A C 1
ATOM 3129 O O . ILE A 1 386 ? 46.794 37.199 -78.404 1.00 32.06 386 ILE A O 1
ATOM 3133 N N . PRO A 1 387 ? 48.751 38.218 -78.844 1.00 29.70 387 PRO A N 1
ATOM 3134 C CA . PRO A 1 387 ? 48.230 39.031 -79.939 1.00 29.70 387 PRO A CA 1
ATOM 3135 C C . PRO A 1 387 ? 48.185 38.225 -81.248 1.00 29.70 387 PRO A C 1
ATOM 3137 O O . PRO A 1 387 ? 49.144 37.546 -81.612 1.00 29.70 387 PRO A O 1
ATOM 3140 N N . THR A 1 388 ? 47.069 38.311 -81.967 1.00 32.16 388 THR A N 1
ATOM 3141 C CA . THR A 1 388 ? 46.848 37.636 -83.254 1.00 32.16 388 THR A CA 1
ATOM 3142 C C . THR A 1 388 ? 47.499 38.374 -84.418 1.00 32.16 388 THR A C 1
ATOM 3144 O O . THR A 1 388 ? 47.283 39.578 -84.539 1.00 32.16 388 THR A O 1
ATOM 3147 N N . ASP A 1 389 ? 48.118 37.648 -85.354 1.00 27.58 389 ASP A N 1
A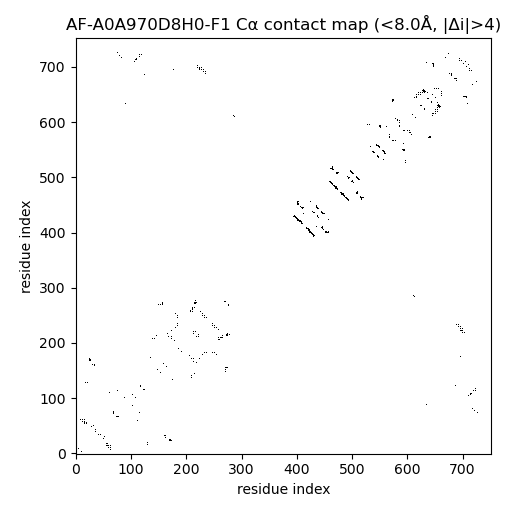TOM 3148 C CA . ASP A 1 389 ? 48.046 38.029 -86.770 1.00 27.58 389 ASP A CA 1
ATOM 3149 C C . ASP A 1 389 ? 48.279 36.847 -87.735 1.00 27.58 389 ASP A C 1
ATOM 3151 O O . ASP A 1 389 ? 48.915 35.860 -87.370 1.00 27.58 389 ASP A O 1
ATOM 3155 N N . ASN A 1 390 ? 47.786 36.991 -88.972 1.00 27.45 390 ASN A N 1
ATOM 3156 C CA . ASN A 1 390 ? 47.779 36.024 -90.091 1.00 27.45 390 ASN A CA 1
ATOM 3157 C C . ASN A 1 390 ? 46.960 34.720 -89.918 1.00 27.45 390 ASN A C 1
ATOM 3159 O O . ASN A 1 390 ? 47.241 33.857 -89.092 1.00 27.45 390 ASN A O 1
ATOM 3163 N N . LEU A 1 391 ? 45.968 34.535 -90.802 1.00 30.78 391 LEU A N 1
ATOM 3164 C CA . LEU A 1 391 ? 45.090 33.360 -90.856 1.00 30.78 391 LEU A CA 1
ATOM 3165 C C . LEU A 1 391 ? 45.620 32.271 -91.803 1.00 30.78 391 LEU A C 1
ATOM 3167 O O . LEU A 1 391 ? 45.974 32.557 -92.944 1.00 30.78 391 LEU A O 1
ATOM 3171 N N . SER A 1 392 ? 45.444 31.003 -91.424 1.00 29.70 392 SER A N 1
ATOM 3172 C CA . SER A 1 392 ? 44.763 30.020 -92.291 1.00 29.70 392 SER A CA 1
ATOM 3173 C C . SER A 1 392 ? 44.264 28.814 -91.479 1.00 29.70 392 SER A C 1
ATOM 3175 O O . SER A 1 392 ? 45.000 28.262 -90.674 1.00 29.70 392 SER A O 1
ATOM 3177 N N . GLN A 1 393 ? 42.991 28.444 -91.676 1.00 40.91 393 GLN A N 1
ATOM 3178 C CA . GLN A 1 393 ? 42.311 27.262 -91.106 1.00 40.91 393 GLN A CA 1
ATOM 3179 C C . GLN A 1 393 ? 42.585 26.952 -89.617 1.00 40.91 393 GLN A C 1
ATOM 3181 O O . GLN A 1 393 ? 43.192 25.940 -89.275 1.00 40.91 393 GLN A O 1
ATOM 3186 N N . ILE A 1 394 ? 42.020 27.765 -88.718 1.00 41.78 394 ILE A N 1
ATOM 3187 C CA . ILE A 1 394 ? 41.773 27.325 -87.337 1.00 41.78 394 ILE A CA 1
ATOM 3188 C C . ILE A 1 394 ? 40.536 26.419 -87.353 1.00 41.78 394 ILE A C 1
ATOM 3190 O O . ILE A 1 394 ? 39.431 26.889 -87.626 1.00 41.78 394 ILE A O 1
ATOM 3194 N N . GLY A 1 395 ? 40.725 25.125 -87.085 1.00 54.34 395 GLY A N 1
ATOM 3195 C CA . GLY A 1 395 ? 39.627 24.231 -86.717 1.00 54.34 395 GLY A CA 1
ATOM 3196 C C . GLY A 1 395 ? 39.101 24.590 -85.326 1.00 54.34 395 GLY A C 1
ATOM 3197 O O . GLY A 1 395 ? 39.864 25.049 -84.477 1.00 54.34 395 GLY A O 1
ATOM 3198 N N . GLU A 1 396 ? 37.803 24.407 -85.088 1.00 65.94 396 GLU A N 1
ATOM 3199 C CA . GLU A 1 396 ? 37.174 24.796 -83.823 1.00 65.94 396 GLU A CA 1
ATOM 3200 C C . GLU A 1 396 ? 37.793 24.026 -82.642 1.00 65.94 396 GLU A C 1
ATOM 3202 O O . GLU A 1 396 ? 37.824 22.790 -82.627 1.00 65.94 396 GLU A O 1
ATOM 3207 N N . ILE A 1 397 ? 38.339 24.769 -81.670 1.00 75.75 397 ILE A N 1
ATOM 3208 C CA . ILE A 1 397 ? 38.997 24.175 -80.505 1.00 75.75 397 ILE A CA 1
ATOM 3209 C C . ILE A 1 397 ? 37.916 23.591 -79.599 1.00 75.75 397 ILE A C 1
ATOM 3211 O O . ILE A 1 397 ? 37.091 24.314 -79.044 1.00 75.75 397 ILE A O 1
ATOM 3215 N N . SER A 1 398 ? 37.943 22.274 -79.440 1.00 80.56 398 SER A N 1
ATOM 3216 C CA . SER A 1 398 ? 37.014 21.510 -78.616 1.00 80.56 398 SER A CA 1
ATOM 3217 C C . SER A 1 398 ? 37.751 20.816 -77.472 1.00 80.56 398 SER A C 1
ATOM 3219 O O . SER A 1 398 ? 38.929 20.463 -77.571 1.00 80.56 398 SER A O 1
ATOM 3221 N N . ARG A 1 399 ? 37.036 20.607 -76.365 1.00 84.38 399 ARG A N 1
ATOM 3222 C CA . ARG A 1 399 ? 37.454 19.717 -75.281 1.00 84.38 399 ARG A CA 1
ATOM 3223 C C . ARG A 1 399 ? 36.856 18.338 -75.543 1.00 84.38 399 ARG A C 1
ATOM 3225 O O . ARG A 1 399 ? 35.660 18.237 -75.801 1.00 84.38 399 ARG A O 1
ATOM 3232 N N . ARG A 1 400 ? 37.672 17.286 -75.471 1.00 86.69 400 ARG A N 1
ATOM 3233 C CA . ARG A 1 400 ? 37.247 15.889 -75.657 1.00 86.69 400 ARG A CA 1
ATOM 3234 C C . ARG A 1 400 ? 37.818 14.990 -74.560 1.00 86.69 400 ARG A C 1
ATOM 3236 O O . ARG A 1 400 ? 38.793 15.338 -73.896 1.00 86.69 400 ARG A O 1
ATOM 3243 N N . TYR A 1 401 ? 37.216 13.820 -74.398 1.00 82.56 401 TYR A N 1
ATOM 3244 C CA . TYR A 1 401 ? 37.590 12.773 -73.454 1.00 82.56 401 TYR A CA 1
ATOM 3245 C C . TYR A 1 401 ? 38.085 11.540 -74.212 1.00 82.56 401 TYR A C 1
ATOM 3247 O O . TYR A 1 401 ? 37.423 11.052 -75.130 1.00 82.56 401 TYR A O 1
ATOM 3255 N N . VAL A 1 402 ? 39.237 11.010 -73.811 1.00 84.44 402 VAL A N 1
ATOM 3256 C CA . VAL A 1 402 ? 39.846 9.803 -74.388 1.00 84.44 402 VAL A CA 1
ATOM 3257 C C . VAL A 1 402 ? 39.026 8.555 -74.021 1.00 84.44 402 VAL A C 1
ATOM 3259 O O . VAL A 1 402 ? 38.853 8.248 -72.841 1.00 84.44 402 VAL A O 1
ATOM 3262 N N . THR A 1 403 ? 38.510 7.813 -75.007 1.00 80.38 403 THR A N 1
ATOM 3263 C CA . THR A 1 403 ? 37.552 6.705 -74.775 1.00 80.38 403 THR A CA 1
ATOM 3264 C C . THR A 1 403 ? 38.212 5.367 -74.426 1.00 80.38 403 THR A C 1
ATOM 3266 O O . THR A 1 403 ? 37.593 4.517 -73.786 1.00 80.38 403 THR A O 1
ATOM 3269 N N . SER A 1 404 ? 39.476 5.186 -74.804 1.00 78.38 404 SER A N 1
ATOM 3270 C CA . SER A 1 404 ? 40.330 4.017 -74.541 1.00 78.38 404 SER A CA 1
ATOM 3271 C C . SER A 1 404 ? 41.791 4.471 -74.445 1.00 78.38 404 SER A C 1
ATOM 3273 O O . SER A 1 404 ? 42.094 5.503 -75.033 1.00 78.38 404 SER A O 1
ATOM 3275 N N . PRO A 1 405 ? 42.712 3.747 -73.775 1.00 84.31 405 PRO A N 1
ATOM 3276 C CA . PRO A 1 405 ? 44.116 4.161 -73.673 1.00 84.31 405 PRO A CA 1
ATOM 3277 C C . PRO A 1 405 ? 44.725 4.491 -75.046 1.00 84.31 405 PRO A C 1
ATOM 3279 O O . PRO A 1 405 ? 44.736 3.645 -75.939 1.00 84.31 405 PRO A O 1
ATOM 3282 N N . LEU A 1 406 ? 45.180 5.734 -75.226 1.00 88.31 406 LEU A N 1
ATOM 3283 C CA . LEU A 1 406 ? 45.405 6.328 -76.545 1.00 88.31 406 LEU A CA 1
ATOM 3284 C C . LEU A 1 406 ? 46.831 6.858 -76.685 1.00 88.31 406 LEU A C 1
ATOM 3286 O O . LEU A 1 406 ? 47.280 7.706 -75.915 1.00 88.31 406 LEU A O 1
ATOM 3290 N N . HIS A 1 407 ? 47.542 6.355 -77.692 1.00 89.88 407 HIS A N 1
ATOM 3291 C CA . HIS A 1 407 ? 48.906 6.775 -77.999 1.00 89.88 407 HIS A CA 1
ATOM 3292 C C . HIS A 1 407 ? 48.936 8.194 -78.574 1.00 89.88 407 HIS A C 1
ATOM 3294 O O . HIS A 1 407 ? 48.361 8.451 -79.633 1.00 89.88 407 HIS A O 1
ATOM 3300 N N . VAL A 1 408 ? 49.673 9.077 -77.904 1.00 89.44 408 VAL A N 1
ATOM 3301 C CA . VAL A 1 408 ? 50.047 10.405 -78.398 1.00 89.44 408 VAL A CA 1
ATOM 3302 C C . VAL A 1 408 ? 51.202 10.242 -79.377 1.00 89.44 408 VAL A C 1
ATOM 3304 O O . VAL A 1 408 ? 52.232 9.675 -79.017 1.00 89.44 408 VAL A O 1
ATOM 3307 N N . ARG A 1 409 ? 51.046 10.721 -80.611 1.00 89.94 409 ARG A N 1
ATOM 3308 C CA . ARG A 1 409 ? 52.023 10.556 -81.701 1.00 89.94 409 ARG A CA 1
ATOM 3309 C C . ARG A 1 409 ? 52.569 11.925 -82.131 1.00 89.94 409 ARG A C 1
ATOM 3311 O O . ARG A 1 409 ? 51.807 12.891 -82.104 1.00 89.94 409 ARG A O 1
ATOM 3318 N N . PRO A 1 410 ? 53.852 12.046 -82.522 1.00 88.19 410 PRO A N 1
ATOM 3319 C CA . PRO A 1 410 ? 54.419 13.328 -82.952 1.00 88.19 410 PRO A CA 1
ATOM 3320 C C . PRO A 1 410 ? 53.813 13.794 -84.281 1.00 88.19 410 PRO A C 1
ATOM 3322 O O . PRO A 1 410 ? 53.574 14.979 -84.484 1.00 88.19 410 PRO A O 1
ATOM 3325 N N . GLU A 1 411 ? 53.504 12.848 -85.168 1.00 85.12 411 GLU A N 1
ATOM 3326 C CA . GLU A 1 411 ? 52.930 13.091 -86.488 1.00 85.12 411 GLU A CA 1
ATOM 3327 C C . GLU A 1 411 ? 51.835 12.059 -86.791 1.00 85.12 411 GLU A C 1
ATOM 3329 O O . GLU A 1 411 ? 51.868 10.919 -86.305 1.00 85.12 411 GLU A O 1
ATOM 3334 N N . LYS A 1 412 ? 50.868 12.448 -87.629 1.00 85.62 412 LYS A N 1
ATOM 3335 C CA . LYS A 1 412 ? 49.771 11.583 -88.090 1.00 85.62 412 LYS A CA 1
ATOM 3336 C C . LYS A 1 412 ? 50.310 10.275 -88.674 1.00 85.62 412 LYS A C 1
ATOM 3338 O O . LYS A 1 412 ? 51.283 10.275 -89.419 1.00 85.62 412 LYS A O 1
ATOM 3343 N N . ASN A 1 413 ? 49.635 9.167 -88.381 1.00 81.69 413 ASN A N 1
ATOM 3344 C CA . ASN A 1 413 ? 49.943 7.817 -88.875 1.00 81.69 413 ASN A CA 1
ATOM 3345 C C . ASN A 1 413 ? 51.315 7.228 -88.457 1.00 81.69 413 ASN A C 1
ATOM 3347 O O . ASN A 1 413 ? 51.588 6.082 -88.801 1.00 81.69 413 ASN A O 1
ATOM 3351 N N . THR A 1 414 ? 52.166 7.936 -87.703 1.00 85.50 414 THR A N 1
ATOM 3352 C CA . THR A 1 414 ? 53.466 7.391 -87.252 1.00 85.50 414 THR A CA 1
ATOM 3353 C C . THR A 1 414 ? 53.301 6.386 -86.111 1.00 85.50 414 THR A C 1
ATOM 3355 O O . THR A 1 414 ? 52.478 6.588 -85.224 1.00 85.50 414 THR A O 1
ATOM 3358 N N . GLU A 1 415 ? 54.079 5.299 -86.084 1.00 82.44 415 GLU A N 1
ATOM 3359 C CA . GLU A 1 415 ? 54.040 4.308 -84.985 1.00 82.44 415 GLU A CA 1
ATOM 3360 C C . GLU A 1 415 ? 54.737 4.786 -83.694 1.00 82.44 415 GLU A C 1
ATOM 3362 O O . GLU A 1 415 ? 54.633 4.147 -82.648 1.00 82.44 415 GLU A O 1
ATOM 3367 N N . ILE A 1 416 ? 55.419 5.933 -83.744 1.00 82.88 416 ILE A N 1
ATOM 3368 C CA . ILE A 1 416 ? 56.157 6.515 -82.620 1.00 82.88 416 ILE A CA 1
ATOM 3369 C C . ILE A 1 416 ? 55.178 7.083 -81.585 1.00 82.88 416 ILE A C 1
ATOM 3371 O O . ILE A 1 416 ? 54.392 7.980 -81.878 1.00 82.88 416 ILE A O 1
ATOM 3375 N N . SER A 1 417 ? 55.266 6.595 -80.349 1.00 88.31 417 SER A N 1
ATOM 3376 C CA . SER A 1 417 ? 54.431 7.023 -79.223 1.00 88.31 417 SER A CA 1
ATOM 3377 C C . SER A 1 417 ? 55.213 7.938 -78.273 1.00 88.31 417 SER A C 1
ATOM 3379 O O . SER A 1 417 ? 56.116 7.472 -77.585 1.00 88.31 417 SER A O 1
ATOM 3381 N N . LEU A 1 418 ? 54.825 9.213 -78.174 1.00 85.88 418 LEU A N 1
ATOM 3382 C CA . LEU A 1 418 ? 55.329 10.175 -77.177 1.00 85.88 418 LEU A CA 1
ATOM 3383 C C . LEU A 1 418 ? 54.822 9.877 -75.756 1.00 85.88 418 LEU A C 1
ATOM 3385 O O . LEU A 1 418 ? 55.427 10.289 -74.769 1.00 85.88 418 LEU A O 1
ATOM 3389 N N . GLY A 1 419 ? 53.692 9.179 -75.645 1.00 85.75 419 GLY A N 1
ATOM 3390 C CA . GLY A 1 419 ? 53.068 8.802 -74.381 1.00 85.75 419 GLY A CA 1
ATOM 3391 C C . GLY A 1 419 ? 51.728 8.110 -74.607 1.00 85.75 419 GLY A C 1
ATOM 3392 O O . GLY A 1 419 ? 51.236 8.057 -75.733 1.00 85.75 419 GLY A O 1
ATOM 3393 N N . ILE A 1 420 ? 51.133 7.586 -73.537 1.00 87.62 420 ILE A N 1
ATOM 3394 C CA . ILE A 1 420 ? 49.781 7.015 -73.557 1.00 87.62 420 ILE A CA 1
ATOM 3395 C C . ILE A 1 420 ? 48.907 7.863 -72.639 1.00 87.62 420 ILE A C 1
ATOM 3397 O O . ILE A 1 420 ? 49.189 7.976 -71.447 1.00 87.62 420 ILE A O 1
ATOM 3401 N N . LEU A 1 421 ? 47.835 8.430 -73.186 1.00 86.12 421 LEU A N 1
ATOM 3402 C CA . LEU A 1 421 ? 46.764 9.018 -72.391 1.00 86.12 421 LEU A CA 1
ATOM 3403 C C . LEU A 1 421 ? 45.858 7.885 -71.885 1.00 86.12 421 LEU A C 1
ATOM 3405 O O . LEU A 1 421 ? 45.361 7.112 -72.710 1.00 86.12 421 LEU A O 1
ATOM 3409 N N . PRO A 1 422 ? 45.633 7.733 -70.568 1.00 80.00 422 PRO A N 1
ATOM 3410 C CA . PRO A 1 422 ? 44.664 6.767 -70.060 1.00 80.00 422 PRO A CA 1
ATOM 3411 C C . PRO A 1 422 ? 43.228 7.099 -70.506 1.00 80.00 422 PRO A C 1
ATOM 3413 O O . PRO A 1 422 ? 42.899 8.235 -70.855 1.00 80.00 422 PRO A O 1
ATOM 3416 N N . LYS A 1 423 ? 42.338 6.096 -70.460 1.00 79.19 423 LYS A N 1
ATOM 3417 C CA . LYS A 1 423 ? 40.891 6.313 -70.637 1.00 79.19 423 LYS A CA 1
ATOM 3418 C C . LYS A 1 423 ? 40.409 7.382 -69.647 1.00 79.19 423 LYS A C 1
ATOM 3420 O O . LYS A 1 423 ? 40.763 7.340 -68.473 1.00 79.19 423 LYS A O 1
ATOM 3425 N N . GLY A 1 424 ? 39.585 8.309 -70.126 1.00 69.75 424 GLY A N 1
ATOM 3426 C CA . GLY A 1 424 ? 39.049 9.427 -69.352 1.00 69.75 424 GLY A CA 1
ATOM 3427 C C . GLY A 1 424 ? 39.921 10.686 -69.349 1.00 69.75 424 GLY A C 1
ATOM 3428 O O . GLY A 1 424 ? 39.450 11.716 -68.873 1.00 69.75 424 GLY A O 1
ATOM 3429 N N . SER A 1 425 ? 41.143 10.658 -69.902 1.00 80.62 425 SER A N 1
ATOM 3430 C CA . SER A 1 425 ? 41.958 11.870 -70.057 1.00 80.62 425 SER A CA 1
ATOM 3431 C C . SER A 1 425 ? 41.220 12.953 -70.842 1.00 80.62 425 SER A C 1
ATOM 3433 O O . SER A 1 425 ? 40.698 12.697 -71.928 1.00 80.62 425 SER A O 1
ATOM 3435 N N . ILE A 1 426 ? 41.228 14.169 -70.296 1.00 83.31 426 ILE A N 1
ATOM 3436 C CA . ILE A 1 426 ? 40.755 15.376 -70.972 1.00 83.31 426 ILE A CA 1
ATOM 3437 C C . ILE A 1 426 ? 41.848 15.847 -71.933 1.00 83.31 426 ILE A C 1
ATOM 3439 O O . ILE A 1 426 ? 43.017 15.926 -71.557 1.00 83.31 426 ILE A O 1
ATOM 3443 N N . ILE A 1 427 ? 41.455 16.173 -73.159 1.00 86.81 427 ILE A N 1
ATOM 3444 C CA . ILE A 1 427 ? 42.305 16.770 -74.187 1.00 86.81 427 ILE A CA 1
ATOM 3445 C C . ILE A 1 427 ? 41.613 17.991 -74.788 1.00 86.81 427 ILE A C 1
ATOM 3447 O O . ILE A 1 427 ? 40.398 17.999 -74.982 1.00 86.81 427 ILE A O 1
ATOM 3451 N N . GLU A 1 428 ? 42.398 19.016 -75.100 1.00 88.00 428 GLU A N 1
ATOM 3452 C CA . GLU A 1 428 ? 41.946 20.228 -75.782 1.00 88.00 428 GLU A CA 1
ATOM 3453 C C . GLU A 1 428 ? 42.763 20.406 -77.059 1.00 88.00 428 GLU A C 1
ATOM 3455 O O . GLU A 1 428 ? 43.972 20.158 -77.083 1.00 88.00 428 GLU A O 1
ATOM 3460 N N . GLY A 1 429 ? 42.078 20.755 -78.143 1.00 87.69 429 GLY A N 1
ATOM 3461 C CA . GLY A 1 429 ? 42.640 20.678 -79.484 1.00 87.69 429 GLY A CA 1
ATOM 3462 C C . GLY A 1 429 ? 41.579 20.870 -80.558 1.00 87.69 429 GLY A C 1
ATOM 3463 O O . GLY A 1 429 ? 40.438 21.205 -80.250 1.00 87.69 429 GLY A O 1
ATOM 3464 N N . PHE A 1 430 ? 41.934 20.639 -81.819 1.00 86.19 430 PHE A N 1
ATOM 3465 C CA . PHE A 1 430 ? 40.984 20.699 -82.934 1.00 86.19 430 PHE A CA 1
ATOM 3466 C C . PHE A 1 430 ? 41.028 19.430 -83.789 1.00 86.19 430 PHE A C 1
ATOM 3468 O O . PHE A 1 430 ? 42.043 18.730 -83.857 1.00 86.19 430 PHE A O 1
ATOM 3475 N N . GLN A 1 431 ? 39.906 19.119 -84.445 1.00 85.94 431 GLN A N 1
ATOM 3476 C CA . GLN A 1 431 ? 39.830 17.982 -85.358 1.00 85.94 431 GLN A CA 1
ATOM 3477 C C . GLN A 1 431 ? 40.571 18.286 -86.664 1.00 85.94 431 GLN A C 1
ATOM 3479 O O . GLN A 1 431 ? 40.363 19.317 -87.298 1.00 85.94 431 GLN A O 1
ATOM 3484 N N . ASP A 1 432 ? 41.405 17.340 -87.077 1.00 83.06 432 ASP A N 1
ATOM 3485 C CA . ASP A 1 432 ? 42.261 17.398 -88.254 1.00 83.06 432 ASP A CA 1
ATOM 3486 C C . ASP A 1 432 ? 42.138 16.065 -89.026 1.00 83.06 432 ASP A C 1
ATOM 3488 O O . ASP A 1 432 ? 43.017 15.192 -89.036 1.00 83.06 432 ASP A O 1
ATOM 3492 N N . GLY A 1 433 ? 40.952 15.874 -89.614 1.00 84.38 433 GLY A N 1
ATOM 3493 C CA . GLY A 1 433 ? 40.540 14.646 -90.295 1.00 84.38 433 GLY A CA 1
ATOM 3494 C C . GLY A 1 433 ? 40.233 13.504 -89.320 1.00 84.38 433 GLY A C 1
ATOM 3495 O O . GLY A 1 433 ? 39.403 13.647 -88.423 1.00 84.38 433 GLY A O 1
ATOM 3496 N N . ALA A 1 434 ? 40.904 12.364 -89.505 1.00 85.44 434 ALA A N 1
ATOM 3497 C CA . ALA A 1 434 ? 40.849 11.215 -88.591 1.00 85.44 434 ALA A CA 1
ATOM 3498 C C . ALA A 1 434 ? 41.709 11.403 -87.320 1.00 85.44 434 ALA A C 1
ATOM 3500 O O . ALA A 1 434 ? 41.746 10.530 -86.455 1.00 85.44 434 ALA A O 1
ATOM 3501 N N . TRP A 1 435 ? 42.407 12.535 -87.203 1.00 89.75 435 TRP A N 1
ATOM 3502 C CA . TRP A 1 435 ? 43.276 12.872 -86.081 1.00 89.75 435 TRP A CA 1
ATOM 3503 C C . TRP A 1 435 ? 42.723 14.076 -85.315 1.00 89.75 435 TRP A C 1
ATOM 3505 O O . TRP A 1 435 ? 41.993 14.899 -85.858 1.00 89.75 435 TRP A O 1
ATOM 3515 N N . PHE A 1 436 ? 43.080 14.180 -84.042 1.00 90.06 436 PHE A N 1
ATOM 3516 C CA . PHE A 1 436 ? 42.818 15.326 -83.185 1.00 90.06 436 PHE A CA 1
ATOM 3517 C C . PHE A 1 436 ? 44.166 15.925 -82.790 1.00 90.06 436 PHE A C 1
ATOM 3519 O O . PHE A 1 436 ? 45.023 15.213 -82.253 1.00 90.06 436 PHE A O 1
ATOM 3526 N N . LYS A 1 437 ? 44.382 17.202 -83.115 1.00 90.69 437 LYS A N 1
ATOM 3527 C CA . LYS A 1 437 ? 45.648 17.895 -82.868 1.00 90.69 437 LYS A CA 1
ATOM 3528 C C . LYS A 1 437 ? 45.613 18.541 -81.489 1.00 90.69 437 LYS A C 1
ATOM 3530 O O . LYS A 1 437 ? 44.758 19.384 -81.235 1.00 90.69 437 LYS A O 1
ATOM 3535 N N . ILE A 1 438 ? 46.545 18.149 -80.627 1.00 91.62 438 ILE A N 1
ATOM 3536 C CA . ILE A 1 438 ? 46.662 18.582 -79.229 1.00 91.62 438 ILE A CA 1
ATOM 3537 C C . ILE A 1 438 ? 48.049 19.182 -78.970 1.00 91.62 438 ILE A C 1
ATOM 3539 O O . ILE A 1 438 ? 48.977 18.984 -79.758 1.00 91.62 438 ILE A O 1
ATOM 3543 N N . ILE A 1 439 ? 48.214 19.863 -77.835 1.00 89.00 439 ILE A N 1
ATOM 3544 C CA . ILE A 1 439 ? 49.540 20.181 -77.289 1.00 89.00 439 ILE A CA 1
ATOM 3545 C C . ILE A 1 439 ? 49.853 19.176 -76.177 1.00 89.00 439 ILE A C 1
ATOM 3547 O O . ILE A 1 439 ? 49.074 19.010 -75.240 1.00 89.00 439 ILE A O 1
ATOM 3551 N N . TYR A 1 440 ? 50.996 18.501 -76.276 1.00 84.44 440 TYR A N 1
ATOM 3552 C CA . TYR A 1 440 ? 51.476 17.530 -75.295 1.00 84.44 440 TYR A CA 1
ATOM 3553 C C . TYR A 1 440 ? 52.958 17.790 -75.014 1.00 84.44 440 TYR A C 1
ATOM 3555 O O . TYR A 1 440 ? 53.773 17.788 -75.933 1.00 84.44 440 TYR A O 1
ATOM 3563 N N . GLN A 1 441 ? 53.306 18.040 -73.745 1.00 85.81 441 GLN A N 1
ATOM 3564 C CA . GLN A 1 441 ? 54.668 18.423 -73.326 1.00 85.81 441 GLN A CA 1
ATOM 3565 C C . GLN A 1 441 ? 55.236 19.594 -74.160 1.00 85.81 441 GLN A C 1
ATOM 3567 O O . GLN A 1 441 ? 56.310 19.493 -74.752 1.00 85.81 441 GLN A O 1
ATOM 3572 N N . GLU A 1 442 ? 54.462 20.686 -74.242 1.00 83.50 442 GLU A N 1
ATOM 3573 C CA . GLU A 1 442 ? 54.779 21.930 -74.977 1.00 83.50 442 GLU A CA 1
ATOM 3574 C C . GLU A 1 442 ? 54.989 21.773 -76.497 1.00 83.50 442 GLU A C 1
ATOM 3576 O O . GLU A 1 442 ? 55.386 22.719 -77.176 1.00 83.50 442 GLU A O 1
ATOM 3581 N N . LYS A 1 443 ? 54.687 20.599 -77.063 1.00 83.75 443 LYS A N 1
ATOM 3582 C CA . LYS A 1 443 ? 54.837 20.297 -78.491 1.00 83.75 443 LYS A CA 1
ATOM 3583 C C . LYS A 1 443 ? 53.504 19.927 -79.118 1.00 83.75 443 LYS A C 1
ATOM 3585 O O . LYS A 1 443 ? 52.613 19.399 -78.454 1.00 83.75 443 LYS A O 1
ATOM 3590 N N . GLU A 1 444 ? 53.378 20.191 -80.413 1.00 88.19 444 GLU A N 1
ATOM 3591 C CA . GLU A 1 444 ? 52.246 19.702 -81.194 1.00 88.19 444 GLU A CA 1
ATOM 3592 C C . GLU A 1 444 ? 52.282 18.171 -81.267 1.00 88.19 444 GLU A C 1
ATOM 3594 O O . GLU A 1 444 ? 53.339 17.576 -81.485 1.00 88.19 444 GLU A O 1
ATOM 3599 N N . ALA A 1 445 ? 51.127 17.538 -81.084 1.00 90.31 445 ALA A N 1
ATOM 3600 C CA . ALA A 1 445 ? 50.979 16.095 -81.171 1.00 90.31 445 ALA A CA 1
ATOM 3601 C C . ALA A 1 445 ? 49.584 15.709 -81.682 1.00 90.31 445 ALA A C 1
ATOM 3603 O O . ALA A 1 445 ? 48.651 16.513 -81.687 1.00 90.31 445 ALA A O 1
ATOM 3604 N N . TYR A 1 446 ? 49.438 14.454 -82.096 1.00 90.69 446 TYR A N 1
ATOM 3605 C CA . TYR A 1 446 ? 48.214 13.918 -82.681 1.00 90.69 446 TYR A CA 1
ATOM 3606 C C . TYR A 1 446 ? 47.751 12.668 -81.934 1.00 90.69 446 TYR A C 1
ATOM 3608 O O . TYR A 1 446 ? 48.543 11.776 -81.623 1.00 90.69 446 TYR A O 1
ATOM 3616 N N . VAL A 1 447 ? 46.444 12.580 -81.697 1.00 90.00 447 VAL A N 1
ATOM 3617 C CA . VAL A 1 447 ? 45.755 11.370 -81.223 1.00 90.00 447 VAL A CA 1
ATOM 3618 C C . VAL A 1 447 ? 44.641 11.003 -82.205 1.00 90.00 447 VAL A C 1
ATOM 3620 O O . VAL A 1 447 ? 44.116 11.879 -82.887 1.00 90.00 447 VAL A O 1
ATOM 3623 N N . ALA A 1 448 ? 44.299 9.722 -82.347 1.00 88.75 448 ALA A N 1
ATOM 3624 C CA . ALA A 1 448 ? 43.277 9.305 -83.312 1.00 88.75 448 ALA A CA 1
ATOM 3625 C C . ALA A 1 448 ? 41.872 9.719 -82.828 1.00 88.75 448 ALA A C 1
ATOM 3627 O O . ALA A 1 448 ? 41.466 9.379 -81.717 1.00 88.75 448 ALA A O 1
ATOM 3628 N N . PHE A 1 449 ? 41.145 10.475 -83.658 1.00 86.81 449 PHE A N 1
ATOM 3629 C CA . PHE A 1 449 ? 39.904 11.168 -83.284 1.00 86.81 449 PHE A CA 1
ATOM 3630 C C . PHE A 1 449 ? 38.760 10.209 -82.932 1.00 86.81 449 PHE A C 1
ATOM 3632 O O . PHE A 1 449 ? 37.959 10.504 -82.049 1.00 86.81 449 PHE A O 1
ATOM 3639 N N . GLU A 1 450 ? 38.716 9.039 -83.573 1.00 87.06 450 GLU A N 1
ATOM 3640 C CA . GLU A 1 450 ? 37.711 7.993 -83.330 1.00 87.06 450 GLU A CA 1
ATOM 3641 C C . GLU A 1 450 ? 37.707 7.463 -81.882 1.00 87.06 450 GLU A C 1
ATOM 3643 O O . GLU A 1 450 ? 36.686 6.971 -81.409 1.00 87.06 450 GLU A O 1
ATOM 3648 N N . PHE A 1 451 ? 38.813 7.636 -81.146 1.00 87.31 451 PHE A N 1
ATOM 3649 C CA . PHE A 1 451 ? 38.932 7.293 -79.725 1.00 87.31 451 PHE A CA 1
ATOM 3650 C C . PHE A 1 451 ? 38.732 8.515 -78.802 1.00 87.31 451 PHE A C 1
ATOM 3652 O O . PHE A 1 451 ? 39.293 8.577 -77.702 1.00 87.31 451 PHE A O 1
ATOM 3659 N N . THR A 1 452 ? 37.958 9.516 -79.249 1.00 83.75 452 THR A N 1
ATOM 3660 C CA . THR A 1 452 ? 37.694 10.763 -78.508 1.00 83.75 452 THR A CA 1
ATOM 3661 C C . THR A 1 452 ? 36.212 11.172 -78.538 1.00 83.75 452 THR A C 1
ATOM 3663 O O . THR A 1 452 ? 35.598 11.327 -79.595 1.00 83.75 452 THR A O 1
ATOM 3666 N N . SER A 1 453 ? 35.632 11.399 -77.360 1.00 79.00 453 SER A N 1
ATOM 3667 C CA . SER A 1 453 ? 34.219 11.758 -77.160 1.00 79.00 453 SER A CA 1
ATOM 3668 C C . SER A 1 453 ? 34.070 13.198 -76.660 1.00 79.00 453 SER A C 1
ATOM 3670 O O . SER A 1 453 ? 34.906 13.660 -75.892 1.00 79.00 453 SER A O 1
ATOM 3672 N N . GLU A 1 454 ? 33.003 13.903 -77.035 1.00 78.00 454 GLU A N 1
ATOM 3673 C CA . GLU A 1 454 ? 32.586 15.137 -76.336 1.00 78.00 454 GLU A CA 1
ATOM 3674 C C . GLU A 1 454 ? 31.910 14.828 -74.993 1.00 78.00 454 GLU A C 1
ATOM 3676 O O . GLU A 1 454 ? 32.042 15.586 -74.036 1.00 78.00 454 GLU A O 1
ATOM 3681 N N . GLU A 1 455 ? 31.219 13.690 -74.901 1.00 68.69 455 GLU A N 1
ATOM 3682 C CA . GLU A 1 455 ? 30.550 13.241 -73.683 1.00 68.69 455 GLU A CA 1
ATOM 3683 C C . GLU A 1 455 ? 31.548 12.576 -72.725 1.00 68.69 455 GLU A C 1
ATOM 3685 O O . GLU A 1 455 ? 32.329 11.699 -73.120 1.00 68.69 455 GLU A O 1
ATOM 3690 N N . GLN A 1 456 ? 31.512 12.990 -71.456 1.00 64.56 456 GLN A N 1
ATOM 3691 C CA . GLN A 1 456 ? 32.365 12.450 -70.403 1.00 64.56 456 GLN A CA 1
ATOM 3692 C C . GLN A 1 456 ? 31.993 10.995 -70.094 1.00 64.56 456 GLN A C 1
ATOM 3694 O O . GLN A 1 456 ? 30.870 10.697 -69.694 1.00 64.56 456 GLN A O 1
ATOM 3699 N N . MET A 1 457 ? 32.975 10.096 -70.197 1.00 56.06 457 MET A N 1
ATOM 3700 C CA . MET A 1 457 ? 32.863 8.701 -69.759 1.00 56.06 457 MET A CA 1
ATOM 3701 C C . MET A 1 457 ? 32.657 8.624 -68.237 1.00 56.06 457 MET A C 1
ATOM 3703 O O . MET A 1 457 ? 33.619 8.508 -67.477 1.00 56.06 457 MET A O 1
ATOM 3707 N N . LEU A 1 458 ? 31.403 8.678 -67.784 1.00 61.53 458 LEU A N 1
ATOM 3708 C CA . LEU A 1 458 ? 31.037 8.356 -66.408 1.00 61.53 458 LEU A CA 1
ATOM 3709 C C . LEU A 1 458 ? 31.127 6.839 -66.214 1.00 61.53 458 LEU A C 1
ATOM 3711 O O . LEU A 1 458 ? 30.321 6.082 -66.755 1.00 61.53 458 LEU A O 1
ATOM 3715 N N . ASP A 1 459 ? 32.105 6.381 -65.435 1.00 66.00 459 ASP A N 1
ATOM 3716 C CA . ASP A 1 459 ? 32.214 4.962 -65.103 1.00 66.00 459 ASP A CA 1
ATOM 3717 C C . ASP A 1 459 ? 31.045 4.533 -64.200 1.00 66.00 459 ASP A C 1
ATOM 3719 O O . ASP A 1 459 ? 30.768 5.133 -63.157 1.00 66.00 459 ASP A O 1
ATOM 3723 N N . LYS A 1 460 ? 30.331 3.485 -64.629 1.00 78.56 460 LYS A N 1
ATOM 3724 C CA . LYS A 1 460 ? 29.134 2.975 -63.952 1.00 78.56 460 LYS A CA 1
ATOM 3725 C C . LYS A 1 460 ? 29.511 2.361 -62.599 1.00 78.56 460 LYS A C 1
ATOM 3727 O O . LYS A 1 460 ? 30.094 1.277 -62.547 1.00 78.56 460 LYS A O 1
ATOM 3732 N N . LYS A 1 461 ? 29.120 3.010 -61.502 1.00 86.75 461 LYS A N 1
ATOM 3733 C CA . LYS A 1 461 ? 29.337 2.516 -60.137 1.00 86.75 461 LYS A CA 1
ATOM 3734 C C . LYS A 1 461 ? 28.205 1.594 -59.681 1.00 86.75 461 LYS A C 1
ATOM 3736 O O . LYS A 1 461 ? 27.043 1.760 -60.056 1.00 86.75 461 LYS A O 1
ATOM 3741 N N . THR A 1 462 ? 28.561 0.646 -58.818 1.00 90.94 462 THR A N 1
ATOM 3742 C CA . THR A 1 462 ? 27.630 -0.098 -57.959 1.00 90.94 462 THR A CA 1
ATOM 3743 C C . THR A 1 462 ? 27.772 0.450 -56.547 1.00 90.94 462 THR A C 1
ATOM 3745 O O . THR A 1 462 ? 28.886 0.478 -56.034 1.00 90.94 462 THR A O 1
ATOM 3748 N N . LEU A 1 463 ? 26.674 0.889 -55.932 1.00 93.19 463 LEU A N 1
ATOM 3749 C CA . LEU A 1 463 ? 26.670 1.522 -54.611 1.00 93.19 463 LEU A CA 1
ATOM 3750 C C . LEU A 1 463 ? 25.553 0.959 -53.724 1.00 93.19 463 LEU A C 1
ATOM 3752 O O . LEU A 1 463 ? 24.599 0.349 -54.211 1.00 93.19 463 LEU A O 1
ATOM 3756 N N . TYR A 1 464 ? 25.646 1.215 -52.421 1.00 92.81 464 TYR A N 1
ATOM 3757 C CA . TYR A 1 464 ? 24.677 0.783 -51.415 1.00 92.81 464 TYR A CA 1
ATOM 3758 C C . TYR A 1 464 ? 24.129 1.974 -50.628 1.00 92.81 464 TYR A C 1
ATOM 3760 O O . TYR A 1 464 ? 24.877 2.823 -50.140 1.00 92.81 464 TYR A O 1
ATOM 3768 N N . VAL A 1 465 ? 22.802 2.025 -50.506 1.00 92.38 465 VAL A N 1
ATOM 3769 C CA . VAL A 1 465 ? 22.052 3.102 -49.845 1.00 92.38 465 VAL A CA 1
ATOM 3770 C C . VAL A 1 465 ? 22.236 3.051 -48.322 1.00 92.38 465 VAL A C 1
ATOM 3772 O O . VAL A 1 465 ? 21.831 2.086 -47.683 1.00 92.38 465 VAL A O 1
ATOM 3775 N N . MET A 1 466 ? 22.813 4.085 -47.702 1.00 87.56 466 MET A N 1
ATOM 3776 C CA . MET A 1 466 ? 23.178 4.058 -46.273 1.00 87.56 466 MET A CA 1
ATOM 3777 C C . MET A 1 466 ? 22.009 4.308 -45.305 1.00 87.56 466 MET A C 1
ATOM 3779 O O . MET A 1 466 ? 22.062 3.863 -44.157 1.00 87.56 466 MET A O 1
ATOM 3783 N N . TYR A 1 467 ? 20.958 4.997 -45.758 1.00 84.62 467 TYR A N 1
ATOM 3784 C CA . TYR A 1 467 ? 19.753 5.381 -45.001 1.00 84.62 467 TYR A CA 1
ATOM 3785 C C . TYR A 1 467 ? 18.553 5.449 -45.963 1.00 84.62 467 TYR A C 1
ATOM 3787 O O . TYR A 1 467 ? 18.797 5.596 -47.156 1.00 84.62 467 TYR A O 1
ATOM 3795 N N . PRO A 1 468 ? 17.282 5.391 -45.513 1.00 86.94 468 PRO A N 1
ATOM 3796 C CA . PRO A 1 468 ? 16.127 5.504 -46.411 1.00 86.94 468 PRO A CA 1
ATOM 3797 C C . PRO A 1 468 ? 16.190 6.775 -47.277 1.00 86.94 468 PRO A C 1
ATOM 3799 O O . PRO A 1 468 ? 16.132 7.889 -46.753 1.00 86.94 468 PRO A O 1
ATOM 3802 N N . LEU A 1 469 ? 16.354 6.606 -48.593 1.00 91.12 469 LEU A N 1
ATOM 3803 C CA . LEU A 1 469 ? 16.836 7.657 -49.495 1.00 91.12 469 LEU A CA 1
ATOM 3804 C C . LEU A 1 469 ? 15.769 8.031 -50.539 1.00 91.12 469 LEU A C 1
ATOM 3806 O O . LEU A 1 469 ? 15.424 7.190 -51.372 1.00 91.12 469 LEU A O 1
ATOM 3810 N N . PRO A 1 470 ? 15.219 9.261 -50.513 1.00 91.38 470 PRO A N 1
ATOM 3811 C CA . PRO A 1 470 ? 14.153 9.654 -51.431 1.00 91.38 470 PRO A CA 1
ATOM 3812 C C . PRO A 1 470 ? 14.625 9.765 -52.889 1.00 91.38 470 PRO A C 1
ATOM 3814 O O . PRO A 1 470 ? 15.635 10.409 -53.173 1.00 91.38 470 PRO A O 1
ATOM 3817 N N . ILE A 1 471 ? 13.861 9.161 -53.801 1.00 93.69 471 ILE A N 1
ATOM 3818 C CA . ILE A 1 471 ? 14.103 9.111 -55.250 1.00 93.69 471 ILE A CA 1
ATOM 3819 C C . ILE A 1 471 ? 13.449 10.323 -55.909 1.00 93.69 471 ILE A C 1
ATOM 3821 O O . ILE A 1 471 ? 12.269 10.576 -55.664 1.00 93.69 471 ILE A O 1
ATOM 3825 N N . ARG A 1 472 ? 14.167 11.041 -56.776 1.00 92.75 472 ARG A N 1
ATOM 3826 C CA . ARG A 1 472 ? 13.660 12.228 -57.487 1.00 92.75 472 ARG A CA 1
ATOM 3827 C C . ARG A 1 472 ? 13.643 12.023 -59.003 1.00 92.75 472 ARG A C 1
ATOM 3829 O O . ARG A 1 472 ? 14.530 11.334 -59.503 1.00 92.75 472 ARG A O 1
ATOM 3836 N N . PRO A 1 473 ? 12.699 12.640 -59.740 1.00 91.94 473 PRO A N 1
ATOM 3837 C CA . PRO A 1 473 ? 12.723 12.625 -61.205 1.00 91.94 473 PRO A CA 1
ATOM 3838 C C . PRO A 1 473 ? 13.851 13.496 -61.780 1.00 91.94 473 PRO A C 1
ATOM 3840 O O . PRO A 1 473 ? 14.378 13.202 -62.844 1.00 91.94 473 PRO A O 1
ATOM 3843 N N . GLU A 1 474 ? 14.256 14.542 -61.057 1.00 89.00 474 GLU A N 1
ATOM 3844 C CA . GLU A 1 474 ? 15.254 15.529 -61.483 1.00 89.00 474 GLU A CA 1
ATOM 3845 C C . GLU A 1 474 ? 16.075 16.014 -60.276 1.00 89.00 474 GLU A C 1
ATOM 3847 O O . GLU A 1 474 ? 15.605 15.984 -59.131 1.00 89.00 474 GLU A O 1
ATOM 3852 N N . LYS A 1 475 ? 17.298 16.503 -60.523 1.00 88.25 475 LYS A N 1
ATOM 3853 C CA . LYS A 1 475 ? 18.169 17.094 -59.492 1.00 88.25 475 LYS A CA 1
ATOM 3854 C C . LYS A 1 475 ? 17.464 18.243 -58.759 1.00 88.25 475 LYS A C 1
ATOM 3856 O O . LYS A 1 475 ? 16.839 19.099 -59.374 1.00 88.25 475 LYS A O 1
ATOM 3861 N N . ASN A 1 476 ? 17.644 18.315 -57.441 1.00 84.75 476 ASN A N 1
ATOM 3862 C CA . ASN A 1 476 ? 17.159 19.392 -56.558 1.00 84.75 476 ASN A CA 1
ATOM 3863 C C . ASN A 1 476 ? 15.630 19.633 -56.500 1.00 84.75 476 ASN A C 1
ATOM 3865 O O . ASN A 1 476 ? 15.202 20.514 -55.751 1.00 84.75 476 ASN A O 1
ATOM 3869 N N . THR A 1 477 ? 14.790 18.885 -57.223 1.00 88.81 477 THR A N 1
ATOM 3870 C CA . THR A 1 477 ? 13.330 19.070 -57.161 1.00 88.81 477 THR A CA 1
ATOM 3871 C C . THR A 1 477 ? 12.762 18.619 -55.811 1.00 88.81 477 THR A C 1
ATOM 3873 O O . THR A 1 477 ? 13.388 17.860 -55.071 1.00 88.81 477 THR A O 1
ATOM 3876 N N . LYS A 1 478 ? 11.560 19.091 -55.451 1.00 85.31 478 LYS A N 1
ATOM 3877 C CA . LYS A 1 478 ? 10.856 18.641 -54.232 1.00 85.31 478 LYS A CA 1
ATOM 3878 C C . LYS A 1 478 ? 10.059 17.351 -54.445 1.00 85.31 478 LYS A C 1
ATOM 3880 O O . LYS A 1 478 ? 9.787 16.655 -53.470 1.00 85.31 478 LYS A O 1
ATOM 3885 N N . GLU A 1 479 ? 9.727 17.039 -55.696 1.00 87.25 479 GLU A N 1
ATOM 3886 C CA . GLU A 1 479 ? 8.982 15.850 -56.110 1.00 87.25 479 GLU A CA 1
ATOM 3887 C C . GLU A 1 479 ? 9.728 14.553 -55.766 1.00 87.25 479 GLU A C 1
ATOM 3889 O O . GLU A 1 479 ? 10.961 14.532 -55.681 1.00 87.25 479 GLU A O 1
ATOM 3894 N N . LEU A 1 480 ? 8.960 13.486 -55.527 1.00 89.56 480 LEU A N 1
ATOM 3895 C CA . LEU A 1 480 ? 9.447 12.175 -55.116 1.00 89.56 480 LEU A CA 1
ATOM 3896 C C . LEU A 1 480 ? 8.769 11.069 -55.926 1.00 89.56 480 LEU A C 1
ATOM 3898 O O . LEU A 1 480 ? 7.547 10.960 -55.912 1.00 89.56 480 LEU A O 1
ATOM 3902 N N . LEU A 1 481 ? 9.574 10.216 -56.560 1.00 87.81 481 LEU A N 1
ATOM 3903 C CA . LEU A 1 481 ? 9.113 8.985 -57.214 1.00 87.81 481 LEU A CA 1
ATOM 3904 C C . LEU A 1 481 ? 8.949 7.826 -56.217 1.00 87.81 481 LEU A C 1
ATOM 3906 O O . LEU A 1 481 ? 8.218 6.879 -56.477 1.00 87.81 481 LEU A O 1
ATOM 3910 N N . GLY A 1 482 ? 9.637 7.896 -55.075 1.00 88.75 482 GLY A N 1
ATOM 3911 C CA . GLY A 1 482 ? 9.642 6.858 -54.049 1.00 88.75 482 GLY A CA 1
ATOM 3912 C C . GLY A 1 482 ? 10.732 7.092 -53.003 1.00 88.75 482 GLY A C 1
ATOM 3913 O O . GLY A 1 482 ? 11.324 8.171 -52.930 1.00 88.75 482 GLY A O 1
ATOM 3914 N N . VAL A 1 483 ? 11.018 6.069 -52.198 1.00 90.25 483 VAL A N 1
ATOM 3915 C CA . VAL A 1 483 ? 12.130 6.048 -51.235 1.00 90.25 483 VAL A CA 1
ATOM 3916 C C . VAL A 1 483 ? 12.802 4.683 -51.319 1.00 90.25 483 VAL A C 1
ATOM 3918 O O . VAL A 1 483 ? 12.136 3.665 -51.138 1.00 90.25 483 VAL A O 1
ATOM 3921 N N . LEU A 1 484 ? 14.111 4.648 -51.571 1.00 89.88 484 LEU A N 1
ATOM 3922 C CA . LEU A 1 484 ? 14.883 3.408 -51.512 1.00 89.88 484 LEU A CA 1
ATOM 3923 C C . LEU A 1 484 ? 15.089 3.002 -50.045 1.00 89.88 484 LEU A C 1
ATOM 3925 O O . LEU A 1 484 ? 15.561 3.829 -49.257 1.00 89.88 484 LEU A O 1
ATOM 3929 N N . PRO A 1 485 ? 14.790 1.749 -49.658 1.00 86.81 485 PRO A N 1
ATOM 3930 C CA . PRO A 1 485 ? 15.163 1.221 -48.353 1.00 86.81 485 PRO A CA 1
ATOM 3931 C C . PRO A 1 485 ? 16.672 1.298 -48.098 1.00 86.81 485 PRO A C 1
ATOM 3933 O O . PRO A 1 485 ? 17.493 1.243 -49.021 1.00 86.81 485 PRO A O 1
ATOM 3936 N N . ARG A 1 486 ? 17.046 1.353 -46.818 1.00 88.88 486 ARG A N 1
ATOM 3937 C CA . ARG A 1 486 ? 18.437 1.190 -46.388 1.00 88.88 486 ARG A CA 1
ATOM 3938 C C . ARG A 1 486 ? 18.997 -0.152 -46.883 1.00 88.88 486 ARG A C 1
ATOM 3940 O O . ARG A 1 486 ? 18.293 -1.157 -46.883 1.00 88.88 486 ARG A O 1
ATOM 3947 N N . TRP A 1 487 ? 20.258 -0.123 -47.301 1.00 89.94 487 TRP A N 1
ATOM 3948 C CA . TRP A 1 487 ? 21.033 -1.197 -47.930 1.00 89.94 487 TRP A CA 1
ATOM 3949 C C . TRP A 1 487 ? 20.561 -1.672 -49.310 1.00 89.94 487 TRP A C 1
ATOM 3951 O O . TRP A 1 487 ? 21.090 -2.654 -49.828 1.00 89.94 487 TRP A O 1
ATOM 3961 N N . THR A 1 488 ? 19.654 -0.943 -49.970 1.00 90.56 488 THR A N 1
ATOM 3962 C CA . THR A 1 488 ? 19.342 -1.201 -51.385 1.00 90.56 488 THR A CA 1
ATOM 3963 C C . THR A 1 488 ? 20.597 -1.028 -52.248 1.00 90.56 488 THR A C 1
ATOM 3965 O O . THR A 1 488 ? 21.260 0.012 -52.179 1.00 90.56 488 THR A O 1
ATOM 3968 N N . LYS A 1 489 ? 20.908 -2.036 -53.072 1.00 92.88 489 LYS A N 1
ATOM 3969 C CA . LYS A 1 489 ? 21.928 -1.957 -54.127 1.00 92.88 489 LYS A CA 1
ATOM 3970 C C . LYS A 1 489 ? 21.411 -1.064 -55.257 1.00 92.88 489 LYS A C 1
ATOM 3972 O O . LYS A 1 489 ? 20.324 -1.308 -55.775 1.00 92.88 489 LYS A O 1
ATOM 3977 N N . VAL A 1 490 ? 22.202 -0.082 -55.673 1.00 92.38 490 VAL A N 1
ATOM 3978 C CA . VAL A 1 490 ? 21.929 0.770 -56.837 1.00 92.38 490 VAL A CA 1
ATOM 3979 C C . VAL A 1 490 ? 23.082 0.707 -57.832 1.00 92.38 490 VAL A C 1
ATOM 3981 O O . VAL A 1 490 ? 24.244 0.550 -57.461 1.00 92.38 490 VAL A O 1
ATOM 3984 N N . GLU A 1 491 ? 22.756 0.833 -59.113 1.00 91.19 491 GLU A N 1
ATOM 3985 C CA . GLU A 1 491 ? 23.713 0.808 -60.216 1.00 91.19 491 GLU A CA 1
ATOM 3986 C C . GLU A 1 491 ? 23.455 2.000 -61.137 1.00 91.19 491 GLU A C 1
ATOM 3988 O O . GLU A 1 491 ? 22.327 2.202 -61.585 1.00 91.19 491 GLU A O 1
ATOM 3993 N N . GLY A 1 492 ? 24.487 2.793 -61.420 1.00 89.62 492 GLY A N 1
ATOM 3994 C CA . GLY A 1 492 ? 24.313 4.080 -62.089 1.00 89.62 492 GLY A CA 1
ATOM 3995 C C . GLY A 1 492 ? 25.597 4.897 -62.167 1.00 89.62 492 GLY A C 1
ATOM 3996 O O . GLY A 1 492 ? 26.699 4.357 -62.082 1.00 89.62 492 GLY A O 1
ATOM 3997 N N . PHE A 1 493 ? 25.445 6.205 -62.330 1.00 85.81 493 PHE A N 1
ATOM 3998 C CA . PHE A 1 493 ? 26.518 7.141 -62.646 1.00 85.81 493 PHE A CA 1
ATOM 3999 C C . PHE A 1 493 ? 26.588 8.253 -61.596 1.00 85.81 493 PHE A C 1
ATOM 4001 O O . PHE A 1 493 ? 25.563 8.814 -61.204 1.00 85.81 493 PHE A O 1
ATOM 4008 N N . GLN A 1 494 ? 27.796 8.573 -61.129 1.00 84.56 494 GLN A N 1
ATOM 4009 C CA . GLN A 1 494 ? 28.017 9.704 -60.227 1.00 84.56 494 GLN A CA 1
ATOM 4010 C C . GLN A 1 494 ? 27.982 11.009 -61.030 1.00 84.56 494 GLN A C 1
ATOM 4012 O O . GLN A 1 494 ? 28.696 11.144 -62.017 1.00 84.56 494 GLN A O 1
ATOM 4017 N N . ASP A 1 495 ? 27.144 11.945 -60.599 1.00 82.12 495 ASP A N 1
ATOM 4018 C CA . ASP A 1 495 ? 26.779 13.159 -61.325 1.00 82.12 495 ASP A CA 1
ATOM 4019 C C . ASP A 1 495 ? 26.824 14.346 -60.338 1.00 82.12 495 ASP A C 1
ATOM 4021 O O . ASP A 1 495 ? 25.824 14.749 -59.732 1.00 82.12 495 ASP A O 1
ATOM 4025 N N . ASP A 1 496 ? 28.051 14.810 -60.085 1.00 83.12 496 ASP A N 1
ATOM 4026 C CA . ASP A 1 496 ? 28.459 15.683 -58.977 1.00 83.12 496 ASP A CA 1
ATOM 4027 C C . ASP A 1 496 ? 27.986 15.179 -57.597 1.00 83.12 496 ASP A C 1
ATOM 4029 O O . ASP A 1 496 ? 28.452 14.152 -57.095 1.00 83.12 496 ASP A O 1
ATOM 4033 N N . ALA A 1 497 ? 27.066 15.914 -56.962 1.00 87.44 497 ALA A N 1
ATOM 4034 C CA . ALA A 1 497 ? 26.460 15.586 -55.670 1.00 87.44 497 ALA A CA 1
ATOM 4035 C C . ALA A 1 497 ? 25.284 14.592 -55.782 1.00 87.44 497 ALA A C 1
ATOM 4037 O O . 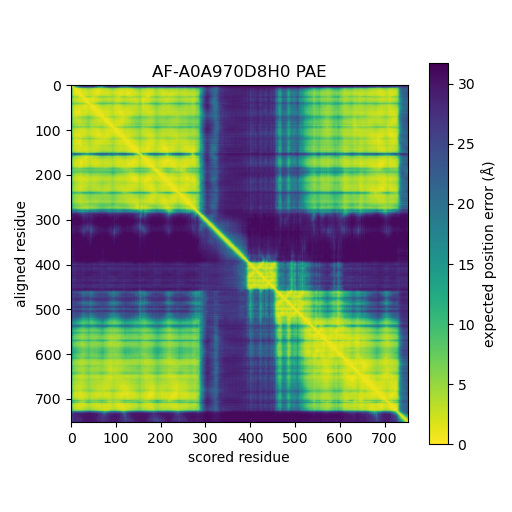ALA A 1 497 ? 24.732 14.160 -54.764 1.00 87.44 497 ALA A O 1
ATOM 4038 N N . TRP A 1 498 ? 24.888 14.239 -57.005 1.00 89.88 498 TRP A N 1
ATOM 4039 C CA . TRP A 1 498 ? 23.791 13.329 -57.308 1.00 89.88 498 TRP A CA 1
ATOM 4040 C C . TRP A 1 498 ? 24.315 12.003 -57.867 1.00 89.88 498 TRP A C 1
ATOM 4042 O O . TRP A 1 498 ? 25.455 11.875 -58.308 1.00 89.88 498 TRP A O 1
ATOM 4052 N N . PHE A 1 499 ? 23.461 10.990 -57.833 1.00 91.38 499 PHE A N 1
ATOM 4053 C CA . PHE A 1 499 ? 23.687 9.702 -58.465 1.00 91.38 499 PHE A CA 1
ATOM 4054 C C . PHE A 1 499 ? 22.509 9.410 -59.394 1.00 91.38 499 PHE A C 1
ATOM 4056 O O . PHE A 1 499 ? 21.362 9.329 -58.944 1.00 91.38 499 PHE A O 1
ATOM 4063 N N . LYS A 1 500 ? 22.810 9.312 -60.689 1.00 90.25 500 LYS A N 1
ATOM 4064 C CA . LYS A 1 500 ? 21.874 9.089 -61.791 1.00 90.25 500 LYS A CA 1
ATOM 4065 C C . LYS A 1 500 ? 21.727 7.589 -62.028 1.00 90.25 500 LYS A C 1
ATOM 4067 O O . LYS A 1 500 ? 22.705 6.911 -62.339 1.00 90.25 500 LYS A O 1
ATOM 4072 N N . PHE A 1 501 ? 20.517 7.064 -61.883 1.00 91.94 501 PHE A N 1
ATOM 4073 C CA . PHE A 1 501 ? 20.211 5.640 -62.050 1.00 91.94 501 PHE A CA 1
ATOM 4074 C C . PHE A 1 501 ? 18.848 5.451 -62.730 1.00 91.94 501 PHE A C 1
ATOM 4076 O O . PHE A 1 501 ? 18.134 6.423 -62.979 1.00 91.94 501 PHE A O 1
ATOM 4083 N N . PHE A 1 502 ? 18.488 4.205 -63.045 1.00 89.19 502 PHE A N 1
ATOM 4084 C CA . PHE A 1 502 ? 17.175 3.879 -63.603 1.00 89.19 502 PHE A CA 1
ATOM 4085 C C . PHE A 1 502 ? 16.231 3.322 -62.532 1.00 89.19 502 PHE A C 1
ATOM 4087 O O . PHE A 1 502 ? 16.581 2.383 -61.817 1.00 89.19 502 PHE A O 1
ATOM 4094 N N . TYR A 1 503 ? 15.019 3.873 -62.465 1.00 88.56 503 TYR A N 1
ATOM 4095 C CA . TYR A 1 503 ? 13.928 3.450 -61.586 1.00 88.56 503 TYR A CA 1
ATOM 4096 C C . TYR A 1 503 ? 12.640 3.328 -62.411 1.00 88.56 503 TYR A C 1
ATOM 4098 O O . TYR A 1 503 ? 12.303 4.242 -63.161 1.00 88.56 503 TYR A O 1
ATOM 4106 N N . ASP A 1 504 ? 11.965 2.176 -62.349 1.00 86.31 504 ASP A N 1
ATOM 4107 C CA . ASP A 1 504 ? 10.790 1.829 -63.173 1.00 86.31 504 ASP A CA 1
ATOM 4108 C C . ASP A 1 504 ? 10.937 2.173 -64.674 1.00 86.31 504 ASP A C 1
ATOM 4110 O O . ASP A 1 504 ? 10.018 2.657 -65.338 1.00 86.31 504 ASP A O 1
ATOM 4114 N N . GLY A 1 505 ? 12.136 1.936 -65.220 1.00 84.25 505 GLY A N 1
ATOM 4115 C CA . GLY A 1 505 ? 12.477 2.194 -66.625 1.00 84.25 505 GLY A CA 1
ATOM 4116 C C . GLY A 1 505 ? 12.692 3.669 -66.990 1.00 84.25 505 GLY A C 1
ATOM 4117 O O . GLY A 1 505 ? 12.924 3.968 -68.159 1.00 84.25 505 GLY A O 1
ATOM 4118 N N . LYS A 1 506 ? 12.642 4.588 -66.019 1.00 87.00 506 LYS A N 1
ATOM 4119 C CA . LYS A 1 506 ? 12.902 6.024 -66.192 1.00 87.00 506 LYS A CA 1
ATOM 4120 C C . LYS A 1 506 ? 14.202 6.438 -65.512 1.00 87.00 506 LYS A C 1
ATOM 4122 O O . LYS A 1 506 ? 14.677 5.767 -64.600 1.00 87.00 506 LYS A O 1
ATOM 4127 N N . GLU A 1 507 ? 14.764 7.555 -65.957 1.00 89.06 507 GLU A N 1
ATOM 4128 C CA . GLU A 1 507 ? 15.884 8.205 -65.277 1.00 89.06 507 GLU A CA 1
ATOM 4129 C C . GLU A 1 507 ? 15.433 8.783 -63.926 1.00 89.06 507 GLU A C 1
ATOM 4131 O O . GLU A 1 507 ? 14.336 9.332 -63.812 1.00 89.06 507 GLU A O 1
ATOM 4136 N N . ALA A 1 508 ? 16.271 8.627 -62.902 1.00 92.62 508 ALA A N 1
ATOM 4137 C CA . ALA A 1 508 ? 16.016 9.109 -61.554 1.00 92.62 508 ALA A CA 1
ATOM 4138 C C . ALA A 1 508 ? 17.317 9.490 -60.830 1.00 92.62 508 ALA A C 1
ATOM 4140 O O . ALA A 1 508 ? 18.404 8.995 -61.141 1.00 92.62 508 ALA A O 1
ATOM 4141 N N . PHE A 1 509 ? 17.188 10.349 -59.817 1.00 92.19 509 PHE A N 1
ATOM 4142 C CA . PHE A 1 509 ? 18.300 10.914 -59.057 1.00 92.19 509 PHE A CA 1
ATOM 4143 C C . PHE A 1 509 ? 18.142 10.676 -57.551 1.00 92.19 509 PHE A C 1
ATOM 4145 O O . PHE A 1 509 ? 17.064 10.860 -56.980 1.00 92.19 509 PHE A O 1
ATOM 4152 N N . ILE A 1 510 ? 19.249 10.324 -56.896 1.00 93.19 510 ILE A N 1
ATOM 4153 C CA . ILE A 1 510 ? 19.399 10.239 -55.433 1.00 93.19 510 ILE A CA 1
ATOM 4154 C C . ILE A 1 510 ? 20.676 10.970 -54.992 1.00 93.19 510 ILE A C 1
ATOM 4156 O O . ILE A 1 510 ? 21.567 11.202 -55.805 1.00 93.19 510 ILE A O 1
ATOM 4160 N N . ALA A 1 511 ? 20.777 11.372 -53.723 1.00 92.38 511 ALA A N 1
ATOM 4161 C CA . ALA A 1 511 ? 21.953 12.095 -53.226 1.00 92.38 511 ALA A CA 1
ATOM 4162 C C . ALA A 1 511 ? 23.160 11.153 -53.061 1.00 92.38 511 ALA A C 1
ATOM 4164 O O . ALA A 1 511 ? 23.075 10.165 -52.330 1.00 92.38 511 ALA A O 1
ATOM 4165 N N . PHE A 1 512 ? 24.294 11.476 -53.693 1.00 89.69 512 PHE A N 1
ATOM 4166 C CA . PHE A 1 512 ? 25.496 10.633 -53.671 1.00 89.69 512 PHE A CA 1
ATOM 4167 C C . PHE A 1 512 ? 26.104 10.508 -52.262 1.00 89.69 512 PHE A C 1
ATOM 4169 O O . PHE A 1 512 ? 26.588 9.446 -51.885 1.00 89.69 512 PHE A O 1
ATOM 4176 N N . SER A 1 513 ? 25.994 11.553 -51.436 1.00 91.38 513 SER A N 1
ATOM 4177 C CA . SER A 1 513 ? 26.481 11.581 -50.046 1.00 91.38 513 SER A CA 1
ATOM 4178 C C . SER A 1 513 ? 25.759 10.632 -49.075 1.00 91.38 513 SER A C 1
ATOM 4180 O O . SER A 1 513 ? 26.166 10.520 -47.921 1.00 91.38 513 SER A O 1
ATOM 4182 N N . ALA A 1 514 ? 24.697 9.951 -49.519 1.00 91.19 514 ALA A N 1
ATOM 4183 C CA . ALA A 1 514 ? 23.986 8.920 -48.761 1.00 91.19 514 ALA A CA 1
ATOM 4184 C C . ALA A 1 514 ? 24.275 7.491 -49.273 1.00 91.19 514 ALA A C 1
ATOM 4186 O O . ALA A 1 514 ? 23.544 6.556 -48.933 1.00 91.19 514 ALA A O 1
ATOM 4187 N N . LEU A 1 515 ? 25.313 7.323 -50.099 1.00 92.81 515 LEU A N 1
ATOM 4188 C CA . LEU A 1 515 ? 25.724 6.064 -50.719 1.00 92.81 515 LEU A CA 1
ATOM 4189 C C . LEU A 1 515 ? 27.160 5.694 -50.314 1.00 92.81 515 LEU A C 1
ATOM 4191 O O . LEU A 1 515 ? 27.973 6.571 -50.026 1.00 92.81 515 LEU A O 1
ATOM 4195 N N . ARG A 1 516 ? 27.497 4.400 -50.363 1.00 93.75 516 ARG A N 1
ATOM 4196 C CA . ARG A 1 516 ? 28.888 3.915 -50.285 1.00 93.75 516 ARG A CA 1
ATOM 4197 C C . ARG A 1 516 ? 29.176 2.820 -51.315 1.00 93.75 516 ARG A C 1
ATOM 4199 O O . ARG A 1 516 ? 28.252 2.149 -51.769 1.00 93.75 516 ARG A O 1
ATOM 4206 N N . GLU A 1 517 ? 30.448 2.637 -51.658 1.00 90.12 517 GLU A N 1
ATOM 4207 C CA . GLU A 1 517 ? 30.913 1.598 -52.598 1.00 90.12 517 GLU A CA 1
ATOM 4208 C C . GLU A 1 517 ? 30.976 0.202 -51.944 1.00 90.12 517 GLU A C 1
ATOM 4210 O O . GLU A 1 517 ? 30.712 -0.806 -52.597 1.00 90.12 517 GLU A O 1
ATOM 4215 N N . GLU A 1 518 ? 31.240 0.131 -50.636 1.00 91.62 518 GLU A N 1
ATOM 4216 C CA . GLU A 1 518 ? 31.329 -1.131 -49.892 1.00 91.62 518 GLU A CA 1
ATOM 4217 C C . GLU A 1 518 ? 29.949 -1.775 -49.632 1.00 91.62 518 GLU A C 1
ATOM 4219 O O . GLU A 1 518 ? 29.030 -1.090 -49.160 1.00 91.62 518 GLU A O 1
ATOM 4224 N N . PRO A 1 519 ? 29.782 -3.094 -49.855 1.00 89.75 519 PRO A N 1
ATOM 4225 C CA . PRO A 1 519 ? 28.541 -3.798 -49.535 1.00 89.75 519 PRO A CA 1
ATOM 4226 C C . PRO A 1 519 ? 28.222 -3.767 -48.028 1.00 89.75 519 PRO A C 1
ATOM 4228 O O . PRO A 1 519 ? 29.112 -3.563 -47.198 1.00 89.75 519 PRO A O 1
ATOM 4231 N N . PRO A 1 520 ? 26.951 -3.953 -47.636 1.00 90.50 520 PRO A N 1
ATOM 4232 C CA . PRO A 1 520 ? 26.578 -4.147 -46.240 1.00 90.50 520 PRO A CA 1
ATOM 4233 C C . PRO A 1 520 ? 27.153 -5.462 -45.706 1.00 90.50 520 PRO A C 1
ATOM 4235 O O . PRO A 1 520 ? 27.043 -6.512 -46.339 1.00 90.50 520 PRO A O 1
ATOM 4238 N N . THR A 1 521 ? 27.755 -5.402 -44.521 1.00 92.38 521 THR A N 1
ATOM 4239 C CA . THR A 1 521 ? 28.148 -6.601 -43.770 1.00 92.38 521 THR A CA 1
ATOM 4240 C C . THR A 1 521 ? 26.911 -7.387 -43.324 1.00 92.38 521 THR A C 1
ATOM 4242 O O . THR A 1 521 ? 25.830 -6.820 -43.156 1.00 92.38 521 THR A O 1
ATOM 4245 N N . GLU A 1 522 ? 27.055 -8.689 -43.061 1.00 89.06 522 GLU A N 1
ATOM 4246 C CA . GLU A 1 522 ? 25.950 -9.522 -42.551 1.00 89.06 522 GLU A CA 1
ATOM 4247 C C . GLU A 1 522 ? 25.348 -8.953 -41.253 1.00 89.06 522 GLU A C 1
ATOM 4249 O O . GLU A 1 522 ? 24.134 -8.978 -41.060 1.00 89.06 522 GLU A O 1
ATOM 4254 N N . ALA A 1 523 ? 26.184 -8.354 -40.396 1.00 86.31 523 ALA A N 1
ATOM 4255 C CA . ALA A 1 523 ? 25.749 -7.662 -39.186 1.00 86.31 523 ALA A CA 1
ATOM 4256 C C . ALA A 1 523 ? 24.896 -6.414 -39.488 1.00 86.31 523 ALA A C 1
ATOM 4258 O O . ALA A 1 523 ? 23.877 -6.196 -38.835 1.00 86.31 523 ALA A O 1
ATOM 4259 N N . GLU A 1 524 ? 25.266 -5.609 -40.489 1.00 88.31 524 GLU A N 1
ATOM 4260 C CA . GLU A 1 524 ? 24.493 -4.434 -40.913 1.00 88.31 524 GLU A CA 1
ATOM 4261 C C . GLU A 1 524 ? 23.167 -4.803 -41.589 1.00 88.31 524 GLU A C 1
ATOM 4263 O O . GLU A 1 524 ? 22.179 -4.084 -41.404 1.00 88.31 524 GLU A O 1
ATOM 4268 N N . LEU A 1 525 ? 23.129 -5.907 -42.345 1.00 88.56 525 LEU A N 1
ATOM 4269 C CA . LEU A 1 525 ? 21.897 -6.469 -42.906 1.00 88.56 525 LEU A CA 1
ATOM 4270 C C . LEU A 1 525 ? 20.968 -6.952 -41.787 1.00 88.56 525 LEU A C 1
ATOM 4272 O O . LEU A 1 525 ? 19.837 -6.481 -41.690 1.00 88.56 525 LEU A O 1
ATOM 4276 N N . ARG A 1 526 ? 21.472 -7.796 -40.879 1.00 88.94 526 ARG A N 1
ATOM 4277 C CA . ARG A 1 526 ? 20.717 -8.323 -39.733 1.00 88.94 526 ARG A CA 1
ATOM 4278 C C . ARG A 1 526 ? 20.196 -7.211 -38.819 1.00 88.94 526 ARG A C 1
ATOM 4280 O O . ARG A 1 526 ? 19.045 -7.250 -38.390 1.00 88.94 526 ARG A O 1
ATOM 4287 N N . ALA A 1 527 ? 21.000 -6.179 -38.556 1.00 87.12 527 ALA A N 1
ATOM 4288 C CA . ALA A 1 527 ? 20.564 -5.011 -37.791 1.00 87.12 527 ALA A CA 1
ATOM 4289 C C . ALA A 1 527 ? 19.426 -4.248 -38.494 1.00 87.12 527 ALA A C 1
ATOM 4291 O O . ALA A 1 527 ? 18.493 -3.802 -37.831 1.00 87.12 527 ALA A O 1
ATOM 4292 N N . ASN A 1 528 ? 19.466 -4.135 -39.827 1.00 87.69 528 ASN A N 1
ATOM 4293 C CA . ASN A 1 528 ? 18.418 -3.503 -40.634 1.00 87.69 528 ASN A CA 1
ATOM 4294 C C . ASN A 1 528 ? 17.119 -4.332 -40.664 1.00 87.69 528 ASN A C 1
ATOM 4296 O O . ASN A 1 528 ? 16.031 -3.765 -40.575 1.00 87.69 528 ASN A O 1
ATOM 4300 N N . GLU A 1 529 ? 17.218 -5.664 -40.709 1.00 90.12 529 GLU A N 1
ATOM 4301 C CA . GLU A 1 529 ? 16.076 -6.577 -40.556 1.00 90.12 529 GLU A CA 1
ATOM 4302 C C . GLU A 1 529 ? 15.426 -6.448 -39.172 1.00 90.12 529 GLU A C 1
ATOM 4304 O O . GLU A 1 529 ? 14.207 -6.314 -39.078 1.00 90.12 529 GLU A O 1
ATOM 4309 N N . ILE A 1 530 ? 16.221 -6.402 -38.096 1.00 90.88 530 ILE A N 1
ATOM 4310 C CA . ILE A 1 530 ? 15.731 -6.175 -36.725 1.00 90.88 530 ILE A CA 1
ATOM 4311 C C . ILE A 1 530 ? 15.065 -4.792 -36.605 1.00 90.88 530 ILE A C 1
ATOM 4313 O O . ILE A 1 530 ? 13.992 -4.674 -36.009 1.00 90.88 530 ILE A O 1
ATOM 4317 N N . ASP A 1 531 ? 15.655 -3.746 -37.196 1.00 88.38 531 ASP A N 1
ATOM 4318 C CA . ASP A 1 531 ? 15.073 -2.397 -37.227 1.00 88.38 531 ASP A CA 1
ATOM 4319 C C . ASP A 1 531 ? 13.730 -2.356 -37.980 1.00 88.38 531 ASP A C 1
ATOM 4321 O O . ASP A 1 531 ? 12.835 -1.607 -37.577 1.00 88.38 531 ASP A O 1
ATOM 4325 N N . HIS A 1 532 ? 13.575 -3.176 -39.029 1.00 88.12 532 HIS A N 1
ATOM 4326 C CA . HIS A 1 532 ? 12.350 -3.326 -39.819 1.00 88.12 532 HIS A CA 1
ATOM 4327 C C . HIS A 1 532 ? 11.271 -4.145 -39.088 1.00 88.12 532 HIS A C 1
ATOM 4329 O O . HIS A 1 532 ? 10.146 -3.673 -38.940 1.00 88.12 532 HIS A O 1
ATOM 4335 N N . ILE A 1 533 ? 11.606 -5.335 -38.570 1.00 90.81 533 ILE A N 1
ATOM 4336 C CA . ILE A 1 533 ? 10.692 -6.198 -37.792 1.00 90.81 533 ILE A CA 1
ATOM 4337 C C . ILE A 1 533 ? 10.133 -5.440 -36.585 1.00 90.81 533 ILE A C 1
ATOM 4339 O O . ILE A 1 533 ? 8.944 -5.522 -36.278 1.00 90.81 533 ILE A O 1
ATOM 4343 N N . LEU A 1 534 ? 10.981 -4.663 -35.910 1.00 91.44 534 LEU A N 1
ATOM 4344 C CA . LEU A 1 534 ? 10.589 -3.888 -34.740 1.00 91.44 534 LEU A CA 1
ATOM 4345 C C . LEU A 1 534 ? 10.071 -2.485 -35.087 1.00 91.44 534 LEU A C 1
ATOM 4347 O O . LEU A 1 534 ? 9.779 -1.740 -34.158 1.00 91.44 534 LEU A O 1
ATOM 4351 N N . ALA A 1 535 ? 9.954 -2.084 -36.361 1.00 85.50 535 ALA A N 1
ATOM 4352 C CA . ALA A 1 535 ? 9.702 -0.692 -36.771 1.00 85.50 535 ALA A CA 1
ATOM 4353 C C . ALA A 1 535 ? 8.449 -0.051 -36.141 1.00 85.50 535 ALA A C 1
ATOM 4355 O O . ALA A 1 535 ? 8.426 1.163 -35.897 1.00 85.50 535 ALA A O 1
ATOM 4356 N N . GLU A 1 536 ? 7.431 -0.853 -35.827 1.00 82.81 536 GLU A N 1
ATOM 4357 C CA . GLU A 1 536 ? 6.261 -0.420 -35.067 1.00 82.81 536 GLU A CA 1
ATOM 4358 C C . GLU A 1 536 ? 6.669 0.150 -33.689 1.00 82.81 536 GLU A C 1
ATOM 4360 O O . GLU A 1 536 ? 7.535 -0.376 -32.988 1.00 82.81 536 GLU A O 1
ATOM 4365 N N . ASN A 1 537 ? 6.069 1.273 -33.288 1.00 78.06 537 ASN A N 1
ATOM 4366 C CA . ASN A 1 537 ? 6.414 1.996 -32.055 1.00 78.06 537 ASN A CA 1
ATOM 4367 C C . ASN A 1 537 ? 7.900 2.428 -31.942 1.00 78.06 537 ASN A C 1
ATOM 4369 O O . ASN A 1 537 ? 8.352 2.799 -30.856 1.00 78.06 537 ASN A O 1
ATOM 4373 N N . SER A 1 538 ? 8.665 2.465 -33.044 1.00 76.38 538 SER A N 1
ATOM 4374 C CA . SER A 1 538 ? 10.070 2.922 -33.065 1.00 76.38 538 SER A CA 1
ATOM 4375 C C . SER A 1 538 ? 10.281 4.345 -32.532 1.00 76.38 538 SER A C 1
ATOM 4377 O O . SER A 1 538 ? 11.250 4.600 -31.822 1.00 76.38 538 SER A O 1
ATOM 4379 N N . GLY A 1 539 ? 9.344 5.261 -32.787 1.00 78.00 539 GLY A N 1
ATOM 4380 C CA . GLY A 1 539 ? 9.361 6.620 -32.230 1.00 78.00 539 GLY A CA 1
ATOM 4381 C C . GLY A 1 539 ? 8.977 6.724 -30.744 1.00 78.00 539 GLY A C 1
ATOM 4382 O O . GLY A 1 539 ? 8.925 7.830 -30.202 1.00 78.00 539 GLY A O 1
ATOM 4383 N N . CYS A 1 540 ? 8.661 5.618 -30.056 1.00 79.06 540 CYS A N 1
ATOM 4384 C CA . CYS A 1 540 ? 8.097 5.687 -28.710 1.00 79.06 540 CYS A CA 1
ATOM 4385 C C . CYS A 1 540 ? 9.131 6.147 -27.669 1.00 79.06 540 CYS A C 1
ATOM 4387 O O . CYS A 1 540 ? 10.115 5.465 -27.375 1.00 79.06 540 CYS A O 1
ATOM 4389 N N . ARG A 1 541 ? 8.867 7.285 -27.016 1.00 83.94 541 ARG A N 1
ATOM 4390 C CA . ARG A 1 541 ? 9.693 7.791 -25.902 1.00 83.94 541 ARG A CA 1
ATOM 4391 C C . ARG A 1 541 ? 9.578 6.938 -24.626 1.00 83.94 541 ARG A C 1
ATOM 4393 O O . ARG A 1 541 ? 10.470 6.994 -23.782 1.00 83.94 541 ARG A O 1
ATOM 4400 N N . ILE A 1 542 ? 8.537 6.111 -24.494 1.00 86.94 542 ILE A N 1
ATOM 4401 C CA . ILE A 1 542 ? 8.280 5.289 -23.302 1.00 86.94 542 ILE A CA 1
ATOM 4402 C C . ILE A 1 542 ? 8.916 3.899 -23.467 1.00 86.94 542 ILE A C 1
ATOM 4404 O O . ILE A 1 542 ? 8.362 3.046 -24.153 1.00 86.94 542 ILE A O 1
ATOM 4408 N N . THR A 1 543 ? 10.047 3.647 -22.797 1.00 90.56 543 THR A N 1
ATOM 4409 C CA . THR A 1 543 ? 10.823 2.393 -22.922 1.00 90.56 543 THR A CA 1
ATOM 4410 C C . THR A 1 543 ? 9.990 1.125 -22.703 1.00 90.56 543 THR A C 1
ATOM 4412 O O . THR A 1 543 ? 10.174 0.145 -23.410 1.00 90.56 543 THR A O 1
ATOM 4415 N N . GLU A 1 544 ? 9.032 1.148 -21.770 1.00 90.44 544 GLU A N 1
ATOM 4416 C CA . GLU A 1 544 ? 8.182 -0.010 -21.434 1.00 90.44 544 GLU A CA 1
ATOM 4417 C C . GLU A 1 544 ? 7.277 -0.475 -22.595 1.00 90.44 544 GLU A C 1
ATOM 4419 O O . GLU A 1 544 ? 6.828 -1.620 -22.601 1.00 90.44 544 GLU A O 1
ATOM 4424 N N . LYS A 1 545 ? 7.039 0.402 -23.583 1.00 91.56 545 LYS A N 1
ATOM 4425 C CA . LYS A 1 545 ? 6.231 0.159 -24.787 1.00 91.56 545 LYS A CA 1
ATOM 4426 C C . LYS A 1 545 ? 7.059 -0.085 -26.055 1.00 91.56 545 LYS A C 1
ATOM 4428 O O . LYS A 1 545 ? 6.471 -0.226 -27.121 1.00 91.56 545 LYS A O 1
ATOM 4433 N N . LEU A 1 546 ? 8.391 -0.083 -25.978 1.00 93.56 546 LEU A N 1
ATOM 4434 C CA . LEU A 1 546 ? 9.219 -0.425 -27.137 1.00 93.56 546 LEU A CA 1
ATOM 4435 C C . LEU A 1 546 ? 9.020 -1.899 -27.489 1.00 93.56 546 LEU A C 1
ATOM 4437 O O . LEU A 1 546 ? 8.966 -2.737 -26.587 1.00 93.56 546 LEU A O 1
ATOM 4441 N N . ASN A 1 547 ? 8.947 -2.195 -28.783 1.00 95.25 547 ASN A N 1
ATOM 4442 C CA . ASN A 1 547 ? 8.912 -3.558 -29.291 1.00 95.25 547 ASN A CA 1
ATOM 4443 C C . ASN A 1 547 ? 10.325 -4.174 -29.274 1.00 95.25 547 ASN A C 1
ATOM 4445 O O . ASN A 1 547 ? 11.306 -3.511 -29.617 1.00 95.25 547 ASN A O 1
ATOM 4449 N N . VAL A 1 548 ? 10.402 -5.443 -28.878 1.00 95.94 548 VAL A N 1
ATOM 4450 C CA . VAL A 1 548 ? 11.576 -6.333 -28.876 1.00 95.94 548 VAL A CA 1
ATOM 4451 C C . VAL A 1 548 ? 11.135 -7.720 -29.350 1.00 95.94 548 VAL A C 1
ATOM 4453 O O . VAL A 1 548 ? 9.942 -8.022 -29.305 1.00 95.94 548 VAL A O 1
ATOM 4456 N N . ILE A 1 549 ? 12.064 -8.571 -29.787 1.00 96.56 549 ILE A N 1
ATOM 4457 C CA . ILE A 1 549 ? 11.750 -9.980 -30.080 1.00 96.56 549 ILE A CA 1
ATOM 4458 C C . ILE A 1 549 ? 12.050 -10.805 -28.826 1.00 96.56 549 ILE A C 1
ATOM 4460 O O . ILE A 1 549 ? 13.157 -10.723 -28.294 1.00 96.56 549 ILE A O 1
ATOM 4464 N N . ASP A 1 550 ? 11.073 -11.573 -28.347 1.00 96.38 550 ASP A N 1
ATOM 4465 C CA . ASP A 1 550 ? 11.258 -12.591 -27.305 1.00 96.38 550 ASP A CA 1
ATOM 4466 C C . ASP A 1 550 ? 11.918 -13.822 -27.935 1.00 96.38 550 ASP A C 1
ATOM 4468 O O . ASP A 1 550 ? 11.390 -14.386 -28.892 1.00 96.38 550 ASP A O 1
A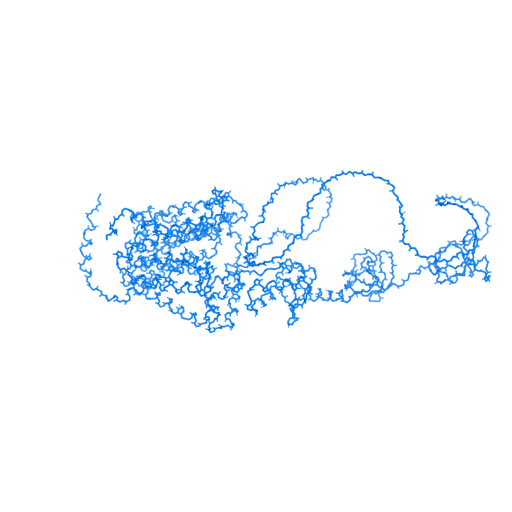TOM 4472 N N . VAL A 1 551 ? 13.092 -14.215 -27.438 1.00 96.06 551 VAL A N 1
ATOM 4473 C CA . VAL A 1 551 ? 13.922 -15.263 -28.064 1.00 96.06 551 VAL A CA 1
ATOM 4474 C C . VAL A 1 551 ? 13.293 -16.656 -27.944 1.00 96.06 551 VAL A C 1
ATOM 4476 O O . VAL A 1 551 ? 13.595 -17.536 -28.745 1.00 96.06 551 VAL A O 1
ATOM 4479 N N . GLU A 1 552 ? 12.393 -16.868 -26.983 1.00 93.94 552 GLU A N 1
ATOM 4480 C CA . GLU A 1 552 ? 11.837 -18.192 -26.684 1.00 93.94 552 GLU A CA 1
ATOM 4481 C C . GLU A 1 552 ? 10.720 -18.621 -27.651 1.00 93.94 552 GLU A C 1
ATOM 4483 O O . GLU A 1 552 ? 10.611 -19.801 -27.977 1.00 93.94 552 GLU A O 1
ATOM 4488 N N . ASP A 1 553 ? 9.901 -17.677 -28.131 1.00 94.38 553 ASP A N 1
ATOM 4489 C CA . ASP A 1 553 ? 8.821 -17.933 -29.104 1.00 94.38 553 ASP A CA 1
ATOM 4490 C C . ASP A 1 553 ? 8.917 -17.086 -30.388 1.00 94.38 553 ASP A C 1
ATOM 4492 O O . ASP A 1 553 ? 8.024 -17.124 -31.243 1.00 94.38 553 ASP A O 1
ATOM 4496 N N . ASN A 1 554 ? 10.019 -16.344 -30.543 1.00 93.94 554 ASN A N 1
ATOM 4497 C CA . ASN A 1 554 ? 10.336 -15.477 -31.681 1.00 93.94 554 ASN A CA 1
ATOM 4498 C C . ASN A 1 554 ? 9.233 -14.446 -32.009 1.00 93.94 554 ASN A C 1
ATOM 4500 O O . ASN A 1 554 ? 9.096 -14.006 -33.151 1.00 93.94 554 ASN A O 1
ATOM 4504 N N . GLN A 1 555 ? 8.411 -14.074 -31.020 1.00 95.69 555 GLN A N 1
ATOM 4505 C CA . GLN A 1 555 ? 7.329 -13.103 -31.190 1.00 95.69 555 GLN A CA 1
ATOM 4506 C C . GLN A 1 555 ? 7.782 -11.683 -30.846 1.00 95.69 555 GLN A C 1
ATOM 4508 O O . GLN A 1 555 ? 8.513 -11.453 -29.878 1.00 95.69 555 GLN A O 1
ATOM 4513 N N . VAL A 1 556 ? 7.259 -10.704 -31.587 1.00 95.19 556 VAL A N 1
ATOM 4514 C CA . VAL A 1 556 ? 7.404 -9.286 -31.239 1.00 95.19 556 VAL A CA 1
ATOM 4515 C C . VAL A 1 556 ? 6.517 -8.965 -30.035 1.00 95.19 556 VAL A C 1
ATOM 4517 O O . VAL A 1 556 ? 5.299 -9.140 -30.071 1.00 95.19 556 VAL A O 1
ATOM 4520 N N . LYS A 1 557 ? 7.131 -8.489 -28.951 1.00 95.62 557 LYS A N 1
ATOM 4521 C CA . LYS A 1 557 ? 6.480 -8.147 -27.678 1.00 95.62 557 LYS A CA 1
ATOM 4522 C C . LYS A 1 557 ? 7.015 -6.819 -27.155 1.00 95.62 557 LYS A C 1
ATOM 4524 O O . LYS A 1 557 ? 8.078 -6.362 -27.561 1.00 95.62 557 LYS A O 1
ATOM 4529 N N . THR A 1 558 ? 6.312 -6.191 -26.214 1.00 95.12 558 THR A N 1
ATOM 4530 C CA . THR A 1 558 ? 6.859 -5.000 -25.549 1.00 95.12 558 THR A CA 1
ATOM 4531 C C . THR A 1 558 ? 7.926 -5.374 -24.520 1.00 95.12 558 THR A C 1
ATOM 4533 O O . THR A 1 558 ? 7.852 -6.433 -23.893 1.00 95.12 558 THR A O 1
ATOM 4536 N N . VAL A 1 559 ? 8.871 -4.465 -24.258 1.00 94.81 559 VAL A N 1
ATOM 4537 C CA . VAL A 1 559 ? 9.847 -4.590 -23.156 1.00 94.81 559 VAL A CA 1
ATOM 4538 C C . VAL A 1 559 ? 9.150 -4.918 -21.829 1.00 94.81 559 VAL A C 1
ATOM 4540 O O . VAL A 1 559 ? 9.614 -5.784 -21.090 1.00 94.81 559 VAL A O 1
ATOM 4543 N N . GLN A 1 560 ? 8.005 -4.284 -21.528 1.00 93.38 560 GLN A N 1
ATOM 4544 C CA . GLN A 1 560 ? 7.234 -4.607 -20.324 1.00 93.38 560 GLN A CA 1
ATOM 4545 C C . GLN A 1 560 ? 6.739 -6.063 -20.320 1.00 93.38 560 GLN A C 1
ATOM 4547 O O . GLN A 1 560 ? 6.771 -6.700 -19.270 1.00 93.38 560 GLN A O 1
ATOM 4552 N N . ALA A 1 561 ? 6.287 -6.593 -21.460 1.00 93.94 561 ALA A N 1
ATOM 4553 C CA . ALA A 1 561 ? 5.775 -7.957 -21.551 1.00 93.94 561 ALA A CA 1
ATOM 4554 C C . ALA A 1 561 ? 6.876 -9.006 -21.336 1.00 93.94 561 ALA A C 1
ATOM 4556 O O . ALA A 1 561 ? 6.681 -9.896 -20.512 1.00 93.94 561 ALA A O 1
ATOM 4557 N N . VAL A 1 562 ? 8.039 -8.879 -21.990 1.00 95.38 562 VAL A N 1
ATOM 4558 C CA . VAL A 1 562 ? 9.134 -9.865 -21.854 1.00 95.38 562 VAL A CA 1
ATOM 4559 C C . VAL A 1 562 ? 9.775 -9.814 -20.461 1.00 95.38 562 VAL A C 1
ATOM 4561 O O . VAL A 1 562 ? 10.028 -10.856 -19.859 1.00 95.38 562 VAL A O 1
ATOM 4564 N N . PHE A 1 563 ? 9.952 -8.619 -19.879 1.00 95.50 563 PHE A N 1
ATOM 4565 C CA . PHE A 1 563 ? 10.388 -8.513 -18.479 1.00 95.50 563 PHE A CA 1
ATOM 4566 C C . PHE A 1 563 ? 9.369 -9.152 -17.524 1.00 95.50 563 PHE A C 1
ATOM 4568 O O . PHE A 1 563 ? 9.768 -9.927 -16.661 1.00 95.50 563 PHE A O 1
ATOM 4575 N N . MET A 1 564 ? 8.067 -8.873 -17.680 1.00 93.88 564 MET A N 1
ATOM 4576 C CA . MET A 1 564 ? 7.021 -9.465 -16.832 1.00 93.88 564 MET A CA 1
ATOM 4577 C C . MET A 1 564 ? 6.987 -10.992 -16.945 1.00 93.88 564 MET A C 1
ATOM 4579 O O . MET A 1 564 ? 6.917 -11.672 -15.926 1.00 93.88 564 MET A O 1
ATOM 4583 N N . LYS A 1 565 ? 7.057 -11.514 -18.176 1.00 94.38 565 LYS A N 1
ATOM 4584 C CA . LYS A 1 565 ? 7.077 -12.942 -18.502 1.00 94.38 565 LYS A CA 1
ATOM 4585 C C . LYS A 1 565 ? 8.166 -13.664 -17.696 1.00 94.38 565 LYS A C 1
ATOM 4587 O O . LYS A 1 565 ? 7.850 -14.465 -16.819 1.00 94.38 565 LYS A O 1
ATOM 4592 N N . HIS A 1 566 ? 9.428 -13.284 -17.879 1.00 94.44 566 HIS A N 1
ATOM 4593 C CA . HIS A 1 566 ? 10.532 -13.967 -17.205 1.00 94.44 566 HIS A CA 1
ATOM 4594 C C . HIS A 1 566 ? 10.590 -13.710 -15.689 1.00 94.44 566 HIS A C 1
ATOM 4596 O O . HIS A 1 566 ? 11.028 -14.590 -14.948 1.00 94.44 566 HIS A O 1
ATOM 4602 N N . ILE A 1 567 ? 10.132 -12.546 -15.199 1.00 94.69 567 ILE A N 1
ATOM 4603 C CA . ILE A 1 567 ? 9.981 -12.265 -13.754 1.00 94.69 567 ILE A CA 1
ATOM 4604 C C . ILE A 1 567 ? 8.941 -13.196 -13.100 1.00 94.69 567 ILE A C 1
ATOM 4606 O O . ILE A 1 567 ? 9.062 -13.509 -11.915 1.00 94.69 567 ILE A O 1
ATOM 4610 N N . LEU A 1 568 ? 7.931 -13.645 -13.849 1.00 93.31 568 LEU A N 1
ATOM 4611 C CA . LEU A 1 568 ? 6.960 -14.638 -13.388 1.00 93.31 568 LEU A CA 1
ATOM 4612 C C . LEU A 1 568 ? 7.520 -16.061 -13.473 1.00 93.31 568 LEU A C 1
ATOM 4614 O O . LEU A 1 568 ? 7.481 -16.784 -12.479 1.00 93.31 568 LEU A O 1
ATOM 4618 N N . GLU A 1 569 ? 8.050 -16.454 -14.631 1.00 91.44 569 GLU A N 1
ATOM 4619 C CA . GLU A 1 569 ? 8.517 -17.822 -14.916 1.00 91.44 569 GLU A CA 1
ATOM 4620 C C . GLU A 1 569 ? 9.669 -18.278 -14.019 1.00 91.44 569 GLU A C 1
ATOM 4622 O O . GLU A 1 569 ? 9.695 -19.430 -13.600 1.00 91.44 569 GLU A O 1
ATOM 4627 N N . ASN A 1 570 ? 10.608 -17.384 -13.703 1.00 88.00 570 ASN A N 1
ATOM 4628 C CA . ASN A 1 570 ? 11.717 -17.694 -12.806 1.00 88.00 570 ASN A CA 1
ATOM 4629 C C . ASN A 1 570 ? 11.272 -17.580 -11.347 1.00 88.00 570 ASN A C 1
ATOM 4631 O O . ASN A 1 570 ? 10.634 -16.597 -10.976 1.00 88.00 570 ASN A O 1
ATOM 4635 N N . ASP A 1 571 ? 11.705 -18.507 -10.494 1.00 87.94 571 ASP A N 1
ATOM 4636 C CA . ASP A 1 571 ? 11.481 -18.427 -9.042 1.00 87.94 571 ASP A CA 1
ATOM 4637 C C . ASP A 1 571 ? 12.558 -17.602 -8.307 1.00 87.94 571 ASP A C 1
ATOM 4639 O O . ASP A 1 571 ? 12.464 -17.362 -7.106 1.00 87.94 571 ASP A O 1
ATOM 4643 N N . PHE A 1 572 ? 13.558 -17.091 -9.034 1.00 90.31 572 PHE A N 1
ATOM 4644 C CA . PHE A 1 572 ? 14.523 -16.124 -8.508 1.00 90.31 572 PHE A CA 1
ATOM 4645 C C . PHE A 1 572 ? 13.865 -14.769 -8.169 1.00 90.31 572 PHE A C 1
ATOM 4647 O O . PHE A 1 572 ? 12.935 -14.347 -8.864 1.00 90.31 572 PHE A O 1
ATOM 4654 N N . PRO A 1 573 ? 14.395 -14.019 -7.180 1.00 93.00 573 PRO A N 1
ATOM 4655 C CA . PRO A 1 573 ? 13.925 -12.671 -6.877 1.00 93.00 573 PRO A CA 1
ATOM 4656 C C . PRO A 1 573 ? 13.977 -11.734 -8.089 1.00 93.00 573 PRO A C 1
ATOM 4658 O O . PRO A 1 573 ? 14.951 -11.710 -8.847 1.00 93.00 573 PRO A O 1
ATOM 4661 N N . LYS A 1 574 ? 12.955 -10.892 -8.235 1.00 94.44 574 LYS A N 1
ATOM 4662 C CA . LYS A 1 574 ? 12.747 -9.959 -9.350 1.00 94.44 574 LYS A CA 1
ATOM 4663 C C . LYS A 1 574 ? 13.990 -9.128 -9.691 1.00 94.44 574 LYS A C 1
ATOM 4665 O O . LYS A 1 574 ? 14.371 -9.064 -10.859 1.00 94.44 574 LYS A O 1
ATOM 4670 N N . LYS A 1 575 ? 14.675 -8.542 -8.701 1.00 94.19 575 LYS A N 1
ATOM 4671 C CA . LYS A 1 575 ? 15.942 -7.798 -8.873 1.00 94.19 575 LYS A CA 1
ATOM 4672 C C . LYS A 1 575 ? 17.075 -8.617 -9.514 1.00 94.19 575 LYS A C 1
ATOM 4674 O O . LYS A 1 575 ? 17.922 -8.018 -10.184 1.00 94.19 575 LYS A O 1
ATOM 4679 N N . TYR A 1 576 ? 17.106 -9.941 -9.336 1.00 94.81 576 TYR A N 1
ATOM 4680 C CA . TYR A 1 576 ? 18.050 -10.838 -10.014 1.00 94.81 576 TYR A CA 1
ATOM 4681 C C . TYR A 1 576 ? 17.649 -11.047 -11.477 1.00 94.81 576 TYR A C 1
ATOM 4683 O O . TYR A 1 576 ? 18.453 -10.780 -12.367 1.00 94.81 576 TYR A O 1
ATOM 4691 N N . THR A 1 577 ? 16.392 -11.404 -11.749 1.00 95.06 577 THR A N 1
ATOM 4692 C CA . THR A 1 577 ? 15.890 -11.587 -13.123 1.00 95.06 577 THR A CA 1
ATOM 4693 C C . THR A 1 577 ? 16.014 -10.299 -13.948 1.00 95.06 577 THR A C 1
ATOM 4695 O O . THR A 1 577 ? 16.548 -10.318 -15.056 1.00 95.06 577 THR A O 1
ATOM 4698 N N . GLU A 1 578 ? 15.666 -9.139 -13.377 1.00 95.38 578 GLU A N 1
ATOM 4699 C CA . GLU A 1 578 ? 15.932 -7.827 -13.985 1.00 95.38 578 GLU A CA 1
ATOM 4700 C C . GLU A 1 578 ? 17.423 -7.571 -14.250 1.00 95.38 578 GLU A C 1
ATOM 4702 O O . GLU A 1 578 ? 17.757 -6.818 -15.162 1.00 95.38 578 GLU A O 1
ATOM 4707 N N . LYS A 1 579 ? 18.346 -8.101 -13.437 1.00 95.75 579 LYS A N 1
ATOM 4708 C CA . LYS A 1 579 ? 19.788 -7.963 -13.687 1.00 95.75 579 LYS A CA 1
ATOM 4709 C C . LYS A 1 579 ? 20.192 -8.794 -14.901 1.00 95.75 579 LYS A C 1
ATOM 4711 O O . LYS A 1 579 ? 20.802 -8.235 -15.807 1.00 95.75 579 LYS A O 1
ATOM 4716 N N . THR A 1 580 ? 19.780 -10.056 -14.952 1.00 95.88 580 THR A N 1
ATOM 4717 C CA . THR A 1 580 ? 20.071 -10.978 -16.057 1.00 95.88 580 THR A CA 1
ATOM 4718 C C . THR A 1 580 ? 19.583 -10.436 -17.405 1.00 95.88 580 THR A C 1
ATOM 4720 O O . THR A 1 580 ? 20.375 -10.353 -18.338 1.00 95.88 580 THR A O 1
ATOM 4723 N N . LEU A 1 581 ? 18.332 -9.963 -17.497 1.00 96.44 581 LEU A N 1
ATOM 4724 C CA . LEU A 1 581 ? 17.780 -9.414 -18.748 1.00 96.44 581 LEU A CA 1
ATOM 4725 C C . LEU A 1 581 ? 18.496 -8.138 -19.216 1.00 96.44 581 LEU A C 1
ATOM 4727 O O . LEU A 1 581 ? 18.730 -7.946 -20.405 1.00 96.44 581 LEU A O 1
ATOM 4731 N N . ARG A 1 582 ? 18.877 -7.249 -18.292 1.00 96.56 582 ARG A N 1
ATOM 4732 C CA . ARG A 1 582 ? 19.593 -6.012 -18.652 1.00 96.56 582 ARG A CA 1
ATOM 4733 C C . ARG A 1 582 ? 21.046 -6.279 -19.036 1.00 96.56 582 ARG A C 1
ATOM 4735 O O . ARG A 1 582 ? 21.583 -5.544 -19.856 1.00 96.56 582 ARG A O 1
ATOM 4742 N N . GLU A 1 583 ? 21.681 -7.304 -18.468 1.00 96.56 583 GLU A N 1
ATOM 4743 C CA . GLU A 1 583 ? 23.012 -7.739 -18.902 1.00 96.56 583 GLU A CA 1
ATOM 4744 C C . GLU A 1 583 ? 22.987 -8.405 -20.282 1.00 96.56 583 GLU A C 1
ATOM 4746 O O . GLU A 1 583 ? 23.905 -8.156 -21.058 1.00 96.56 583 GLU A O 1
ATOM 4751 N N . ASP A 1 584 ? 21.937 -9.163 -20.615 1.00 96.56 584 ASP A N 1
ATOM 4752 C CA . ASP A 1 584 ? 21.733 -9.727 -21.959 1.00 96.56 584 ASP A CA 1
ATOM 4753 C C . ASP A 1 584 ? 21.644 -8.625 -23.027 1.00 96.56 584 ASP A C 1
ATOM 4755 O O . ASP A 1 584 ? 22.386 -8.621 -24.011 1.00 96.56 584 ASP A O 1
ATOM 4759 N N . VAL A 1 585 ? 20.816 -7.611 -22.753 1.00 96.19 585 VAL A N 1
ATOM 4760 C CA . VAL A 1 585 ? 20.664 -6.412 -23.588 1.00 96.19 585 VAL A CA 1
ATOM 4761 C C . VAL A 1 585 ? 21.978 -5.632 -23.723 1.00 96.19 585 VAL A C 1
ATOM 4763 O O . VAL A 1 585 ? 22.340 -5.245 -24.835 1.00 96.19 585 VAL A O 1
ATOM 4766 N N . LEU A 1 586 ? 22.708 -5.407 -22.621 1.00 94.94 586 LEU A N 1
ATOM 4767 C CA . LEU A 1 586 ? 23.980 -4.667 -22.626 1.00 94.94 586 LEU A CA 1
ATOM 4768 C C . LEU A 1 586 ? 25.090 -5.376 -23.406 1.00 94.94 586 LEU A C 1
ATOM 4770 O O . LEU A 1 586 ? 25.850 -4.715 -24.105 1.00 94.94 586 LEU A O 1
ATOM 4774 N N . LYS A 1 587 ? 25.201 -6.700 -23.263 1.00 95.31 587 LYS A N 1
ATOM 4775 C CA . LYS A 1 587 ? 26.272 -7.507 -23.874 1.00 95.31 587 LYS A CA 1
ATOM 4776 C C . LYS A 1 587 ? 25.930 -7.991 -25.287 1.00 95.31 587 LYS A C 1
ATOM 4778 O O . LYS A 1 587 ? 26.787 -8.579 -25.934 1.00 95.31 587 LYS A O 1
ATOM 4783 N N . ASN A 1 588 ? 24.689 -7.776 -25.732 1.00 93.69 588 ASN A N 1
ATOM 4784 C CA . ASN A 1 588 ? 24.091 -8.395 -26.914 1.00 93.69 588 ASN A CA 1
ATOM 4785 C C . ASN A 1 588 ? 24.312 -9.916 -26.976 1.00 93.69 588 ASN A C 1
ATOM 4787 O O . ASN A 1 588 ? 24.739 -10.446 -27.997 1.00 93.69 588 ASN A O 1
ATOM 4791 N N . THR A 1 589 ? 24.039 -10.622 -25.875 1.00 95.44 589 THR A N 1
ATOM 4792 C CA . THR A 1 589 ? 24.110 -12.093 -25.873 1.00 95.44 589 THR A CA 1
ATOM 4793 C C . THR A 1 589 ? 22.876 -12.764 -26.476 1.00 95.44 589 THR A C 1
ATOM 4795 O O . THR A 1 589 ? 22.905 -13.974 -26.671 1.00 95.44 589 THR A O 1
ATOM 4798 N N . GLU A 1 590 ? 21.825 -11.989 -26.783 1.00 94.50 590 GLU A N 1
ATOM 4799 C CA . GLU A 1 590 ? 20.597 -12.415 -27.480 1.00 94.50 590 GLU A CA 1
ATOM 4800 C C . GLU A 1 590 ? 19.965 -13.690 -26.891 1.00 94.50 590 GLU A C 1
ATOM 4802 O O . GLU A 1 590 ? 19.370 -14.500 -27.598 1.00 94.50 590 GLU A O 1
ATOM 4807 N N . LYS A 1 591 ? 20.100 -13.881 -25.574 1.00 95.94 591 LYS A N 1
ATOM 4808 C CA . LYS A 1 591 ? 19.670 -15.095 -24.874 1.00 95.94 591 LYS A CA 1
ATOM 4809 C C . LYS A 1 591 ? 18.192 -15.052 -24.479 1.00 95.94 591 LYS A C 1
ATOM 4811 O O . LYS A 1 591 ? 17.561 -16.102 -24.388 1.00 95.94 591 LYS A O 1
ATOM 4816 N N . TYR A 1 592 ? 17.659 -13.862 -24.210 1.00 95.56 592 TYR A N 1
ATOM 4817 C CA . TYR A 1 592 ? 16.269 -13.652 -23.791 1.00 95.56 592 TYR A CA 1
ATOM 4818 C C . TYR A 1 592 ? 15.535 -12.674 -24.714 1.00 95.56 592 TYR A C 1
ATOM 4820 O O . TYR A 1 592 ? 14.347 -12.858 -24.981 1.00 95.56 592 TYR A O 1
ATOM 4828 N N . MET A 1 593 ? 16.218 -11.641 -25.223 1.00 95.31 593 MET A N 1
ATOM 4829 C CA . MET A 1 593 ? 15.607 -10.694 -26.163 1.00 95.31 593 MET A CA 1
ATOM 4830 C C . MET A 1 593 ? 16.565 -10.133 -27.214 1.00 95.31 593 MET A C 1
ATOM 4832 O O . MET A 1 593 ? 17.688 -9.734 -26.905 1.00 95.31 593 MET A O 1
ATOM 4836 N N . ILE A 1 594 ? 16.067 -10.013 -28.446 1.00 95.88 594 ILE A N 1
ATOM 4837 C CA . ILE A 1 594 ? 16.723 -9.271 -29.529 1.00 95.88 594 ILE A CA 1
ATOM 4838 C C . ILE A 1 594 ? 16.152 -7.849 -29.547 1.00 95.88 594 ILE A C 1
ATOM 4840 O O . ILE A 1 594 ? 14.934 -7.642 -29.504 1.00 95.88 594 ILE A O 1
ATOM 4844 N N . VAL A 1 595 ? 17.042 -6.856 -29.594 1.00 94.81 595 VAL A N 1
ATOM 4845 C CA . VAL A 1 595 ? 16.713 -5.428 -29.485 1.00 94.81 595 VAL A CA 1
ATOM 4846 C C . VAL A 1 595 ? 17.390 -4.621 -30.590 1.00 94.81 595 VAL A C 1
ATOM 4848 O O . VAL A 1 595 ? 18.456 -4.991 -31.073 1.00 94.81 595 VAL A O 1
ATOM 4851 N N . ARG A 1 596 ? 16.817 -3.465 -30.940 1.00 92.12 596 ARG A N 1
ATOM 4852 C CA . ARG A 1 596 ? 17.486 -2.473 -31.796 1.00 92.12 596 ARG A CA 1
ATOM 4853 C C . ARG A 1 596 ? 18.650 -1.818 -31.057 1.00 92.12 596 ARG A C 1
ATOM 4855 O O . ARG A 1 596 ? 18.466 -1.358 -29.928 1.00 92.12 596 ARG A O 1
ATOM 4862 N N . ASP A 1 597 ? 19.789 -1.629 -31.720 1.00 89.38 597 ASP A N 1
ATOM 4863 C CA . ASP A 1 597 ? 20.964 -0.976 -31.118 1.00 89.38 597 ASP A CA 1
ATOM 4864 C C . ASP A 1 597 ? 20.671 0.431 -30.584 1.00 89.38 597 ASP A C 1
ATOM 4866 O O . ASP A 1 597 ? 21.050 0.763 -29.462 1.00 89.38 597 ASP A O 1
ATOM 4870 N N . ARG A 1 598 ? 19.891 1.225 -31.329 1.00 88.62 598 ARG A N 1
ATOM 4871 C CA . ARG A 1 598 ? 19.444 2.570 -30.915 1.00 88.62 598 ARG A CA 1
ATOM 4872 C C . ARG A 1 598 ? 18.595 2.604 -29.635 1.00 88.62 598 ARG A C 1
ATOM 4874 O O . ARG A 1 598 ? 18.490 3.656 -29.008 1.00 88.62 598 ARG A O 1
ATOM 4881 N N . ASP A 1 599 ? 18.003 1.478 -29.233 1.00 92.31 599 ASP A N 1
ATOM 4882 C CA . ASP A 1 599 ? 17.207 1.353 -28.005 1.00 92.31 599 ASP A CA 1
ATOM 4883 C C . ASP A 1 599 ? 17.889 0.545 -26.899 1.00 92.31 599 ASP A C 1
ATOM 4885 O O . ASP A 1 599 ? 17.516 0.696 -25.733 1.00 92.31 599 ASP A O 1
ATOM 4889 N N . ARG A 1 600 ? 18.897 -0.268 -27.234 1.00 93.00 600 ARG A N 1
ATOM 4890 C CA . ARG A 1 600 ? 19.684 -1.116 -26.323 1.00 93.00 600 ARG A CA 1
ATOM 4891 C C . ARG A 1 600 ? 20.004 -0.415 -25.007 1.00 93.00 600 ARG A C 1
ATOM 4893 O O . ARG A 1 600 ? 19.684 -0.903 -23.927 1.00 93.00 600 ARG A O 1
ATOM 4900 N N . ASP A 1 601 ? 20.537 0.793 -25.115 1.00 92.81 601 ASP A N 1
ATOM 4901 C CA . ASP A 1 601 ? 20.983 1.629 -24.005 1.00 92.81 601 ASP A CA 1
ATOM 4902 C C . ASP A 1 601 ? 19.821 2.114 -23.100 1.00 92.81 601 ASP A C 1
ATOM 4904 O O . ASP A 1 601 ? 19.949 2.240 -21.879 1.00 92.81 601 ASP A O 1
ATOM 4908 N N . ARG A 1 602 ? 18.629 2.321 -23.678 1.00 92.75 602 ARG A N 1
ATOM 4909 C CA . ARG A 1 602 ? 17.389 2.669 -22.956 1.00 92.75 602 ARG A CA 1
ATOM 4910 C C . ARG A 1 602 ? 16.799 1.449 -22.245 1.00 92.75 602 ARG A C 1
ATOM 4912 O O . ARG A 1 602 ? 16.327 1.579 -21.116 1.00 92.75 602 ARG A O 1
ATOM 4919 N N . ILE A 1 603 ? 16.833 0.285 -22.894 1.00 94.88 603 ILE A N 1
ATOM 4920 C CA . ILE A 1 603 ? 16.283 -0.984 -22.393 1.00 94.88 603 ILE A CA 1
ATOM 4921 C C . ILE A 1 603 ? 17.181 -1.565 -21.285 1.00 94.88 603 ILE A C 1
ATOM 4923 O O . ILE A 1 603 ? 16.679 -1.990 -20.249 1.00 94.88 603 ILE A O 1
ATOM 4927 N N . ALA A 1 604 ? 18.506 -1.454 -21.407 1.00 94.75 604 ALA A N 1
ATOM 4928 C CA . ALA A 1 604 ? 19.482 -1.787 -20.362 1.00 94.75 604 ALA A CA 1
ATOM 4929 C C . ALA A 1 604 ? 19.252 -1.046 -19.027 1.00 94.75 604 ALA A C 1
ATOM 4931 O O . ALA A 1 604 ? 19.568 -1.550 -17.939 1.00 94.75 604 ALA A O 1
ATOM 4932 N N . ARG A 1 605 ? 18.695 0.169 -19.111 1.00 94.06 605 ARG A N 1
ATOM 4933 C CA . ARG A 1 605 ? 18.320 1.020 -17.972 1.00 94.06 605 ARG A CA 1
ATOM 4934 C C . ARG A 1 605 ? 16.859 0.856 -17.535 1.00 94.06 605 ARG A C 1
ATOM 4936 O O . ARG A 1 605 ? 16.455 1.497 -16.566 1.00 94.06 605 ARG A O 1
ATOM 4943 N N . PHE A 1 606 ? 16.069 0.012 -18.204 1.00 93.38 606 PHE A N 1
ATOM 4944 C CA . PHE A 1 606 ? 14.690 -0.271 -17.807 1.00 93.38 606 PHE A CA 1
ATOM 4945 C C . PHE A 1 606 ? 14.631 -0.932 -16.422 1.00 93.38 606 PHE A C 1
ATOM 4947 O O . PHE A 1 606 ? 15.531 -1.667 -16.020 1.00 93.38 606 PHE A O 1
ATOM 4954 N N . ARG A 1 607 ? 13.557 -0.653 -15.682 1.00 90.69 607 ARG A N 1
ATOM 4955 C CA . ARG A 1 607 ? 13.253 -1.224 -14.367 1.00 90.69 607 ARG A CA 1
ATOM 4956 C C . ARG A 1 607 ? 11.767 -1.516 -14.305 1.00 90.69 607 ARG A C 1
ATOM 4958 O O . ARG A 1 607 ? 10.964 -0.677 -14.721 1.00 90.69 607 ARG A O 1
ATOM 4965 N N . PHE A 1 608 ? 11.399 -2.689 -13.805 1.00 89.75 608 PHE A N 1
ATOM 4966 C CA . PHE A 1 608 ? 10.007 -3.098 -13.816 1.00 89.75 608 PHE A CA 1
ATOM 4967 C C . PHE A 1 608 ? 9.256 -2.423 -12.660 1.00 89.75 608 PHE A C 1
ATOM 4969 O O . PHE A 1 608 ? 9.652 -2.512 -11.496 1.00 89.75 608 PHE A O 1
ATOM 4976 N N . LYS A 1 609 ? 8.199 -1.676 -12.998 1.00 87.38 609 LYS A N 1
ATOM 4977 C CA . LYS A 1 609 ? 7.502 -0.778 -12.067 1.00 87.38 609 LYS A CA 1
ATOM 4978 C C . LYS A 1 609 ? 6.604 -1.552 -11.105 1.00 87.38 609 LYS A C 1
ATOM 4980 O O . LYS A 1 609 ? 5.667 -2.218 -11.542 1.00 87.38 609 LYS A O 1
ATOM 4985 N N . ASN A 1 610 ? 6.794 -1.346 -9.805 1.00 86.56 610 ASN A N 1
ATOM 4986 C CA . ASN A 1 610 ? 5.934 -1.893 -8.751 1.00 86.56 610 ASN A CA 1
ATOM 4987 C C . ASN A 1 610 ? 4.676 -1.014 -8.555 1.00 86.56 610 ASN A C 1
ATOM 4989 O O . ASN A 1 610 ? 4.411 -0.513 -7.467 1.00 86.56 610 ASN A O 1
ATOM 4993 N N . ASP A 1 611 ? 3.919 -0.762 -9.630 1.00 85.56 611 ASP A N 1
ATOM 4994 C CA . ASP A 1 611 ? 2.591 -0.139 -9.542 1.00 85.56 611 ASP A CA 1
ATOM 4995 C C . ASP A 1 611 ? 1.495 -1.184 -9.265 1.00 85.56 611 ASP A C 1
ATOM 4997 O O . ASP A 1 611 ? 1.704 -2.381 -9.466 1.00 85.56 611 ASP A O 1
ATOM 5001 N N . ARG A 1 612 ? 0.312 -0.744 -8.807 1.00 85.12 612 ARG A N 1
ATOM 5002 C CA . ARG A 1 612 ? -0.785 -1.656 -8.425 1.00 85.12 612 ARG A CA 1
ATOM 5003 C C . ARG A 1 612 ? -1.204 -2.609 -9.543 1.00 85.12 612 ARG A C 1
ATOM 5005 O O . ARG A 1 612 ? -1.523 -3.751 -9.247 1.00 85.12 612 ARG A O 1
ATOM 5012 N N . TYR A 1 613 ? -1.232 -2.166 -10.802 1.00 86.06 613 TYR A N 1
ATOM 5013 C CA . TYR A 1 613 ? -1.662 -3.025 -11.908 1.00 86.06 613 TYR A CA 1
ATOM 5014 C C . TYR A 1 613 ? -0.654 -4.159 -12.122 1.00 86.06 613 TYR A C 1
ATOM 5016 O O . TYR A 1 613 ? -1.038 -5.324 -12.225 1.00 86.06 613 TYR A O 1
ATOM 5024 N N . ASN A 1 614 ? 0.638 -3.824 -12.114 1.00 89.44 614 ASN A N 1
ATOM 5025 C CA . ASN A 1 614 ? 1.707 -4.811 -12.212 1.00 89.44 614 ASN A CA 1
ATOM 5026 C C . ASN A 1 614 ? 1.726 -5.753 -10.998 1.00 89.44 614 ASN A C 1
ATOM 5028 O O . ASN A 1 614 ? 1.741 -6.966 -11.186 1.00 89.44 614 ASN A O 1
ATOM 5032 N N . LEU A 1 615 ? 1.662 -5.222 -9.773 1.00 91.62 615 LEU A N 1
ATOM 5033 C CA . LEU A 1 615 ? 1.656 -6.004 -8.529 1.00 91.62 615 LEU A CA 1
ATOM 5034 C C . LEU A 1 615 ? 0.448 -6.949 -8.428 1.00 91.62 615 LEU A C 1
ATOM 5036 O O . LEU A 1 615 ? 0.611 -8.103 -8.041 1.00 91.62 615 LEU A O 1
ATOM 5040 N N . TRP A 1 616 ? -0.751 -6.500 -8.817 1.00 93.06 616 TRP A N 1
ATOM 5041 C CA . TRP A 1 616 ? -1.960 -7.333 -8.794 1.00 93.06 616 TRP A CA 1
ATOM 5042 C C . TRP A 1 616 ? -1.920 -8.430 -9.855 1.00 93.06 616 TRP A C 1
ATOM 5044 O O . TRP A 1 616 ? -2.319 -9.558 -9.570 1.00 93.06 616 TRP A O 1
ATOM 5054 N N . ASN A 1 617 ? -1.407 -8.130 -11.055 1.00 92.25 617 ASN A N 1
ATOM 5055 C CA . ASN A 1 617 ? -1.170 -9.161 -12.062 1.00 92.25 617 ASN A CA 1
ATOM 5056 C C . ASN A 1 617 ? -0.137 -10.174 -11.548 1.00 92.25 617 ASN A C 1
ATOM 5058 O O . ASN A 1 617 ? -0.414 -11.363 -11.591 1.00 92.25 617 ASN A O 1
ATOM 5062 N N . MET A 1 618 ? 0.996 -9.734 -10.985 1.00 94.44 618 MET A N 1
ATOM 5063 C CA . MET A 1 618 ? 2.005 -10.655 -10.441 1.00 94.44 618 MET A CA 1
ATOM 5064 C C . MET A 1 618 ? 1.419 -11.574 -9.362 1.00 94.44 618 MET A C 1
ATOM 5066 O O . MET A 1 618 ? 1.513 -12.789 -9.494 1.00 94.44 618 MET A O 1
ATOM 5070 N N . ALA A 1 619 ? 0.708 -11.028 -8.371 1.00 96.00 619 ALA A N 1
ATOM 5071 C CA . ALA A 1 619 ? 0.105 -11.829 -7.301 1.00 96.00 619 ALA A CA 1
ATOM 5072 C C . ALA A 1 619 ? -0.926 -12.845 -7.826 1.00 96.00 619 ALA A C 1
ATOM 5074 O O . ALA A 1 619 ? -0.969 -13.988 -7.376 1.00 96.00 619 ALA A O 1
ATOM 5075 N N . PHE A 1 620 ? -1.726 -12.458 -8.824 1.00 96.62 620 PHE A N 1
ATOM 5076 C CA . PHE A 1 620 ? -2.706 -13.351 -9.439 1.00 96.62 620 PHE A CA 1
ATOM 5077 C C . PHE A 1 620 ? -2.069 -14.447 -10.311 1.00 96.62 620 PHE A C 1
ATOM 5079 O O . PHE A 1 620 ? -2.604 -15.552 -10.380 1.00 96.62 620 PHE A O 1
ATOM 5086 N N . GLN A 1 621 ? -0.940 -14.176 -10.970 1.00 95.81 621 GLN A N 1
ATOM 5087 C CA . GLN A 1 621 ? -0.223 -15.184 -11.760 1.00 95.81 621 GLN A CA 1
ATOM 5088 C C . GLN A 1 621 ? 0.582 -16.136 -10.858 1.00 95.81 621 GLN A C 1
ATOM 5090 O O . GLN A 1 621 ? 0.594 -17.333 -11.129 1.00 95.81 621 GLN A O 1
ATOM 5095 N N . GLU A 1 622 ? 1.160 -15.662 -9.748 1.00 96.38 622 GLU A N 1
ATOM 5096 C CA . GLU A 1 622 ? 1.763 -16.552 -8.746 1.00 96.38 622 GLU A CA 1
ATOM 5097 C C . GLU A 1 622 ? 0.700 -17.454 -8.094 1.00 96.38 622 GLU A C 1
ATOM 5099 O O . GLU A 1 622 ? 0.884 -18.671 -8.067 1.00 96.38 622 GLU A O 1
ATOM 5104 N N . PHE A 1 623 ? -0.467 -16.919 -7.702 1.00 97.56 623 PHE A N 1
ATOM 5105 C CA . PHE A 1 623 ? -1.611 -17.735 -7.257 1.00 97.56 623 PHE A CA 1
ATOM 5106 C C . PHE A 1 623 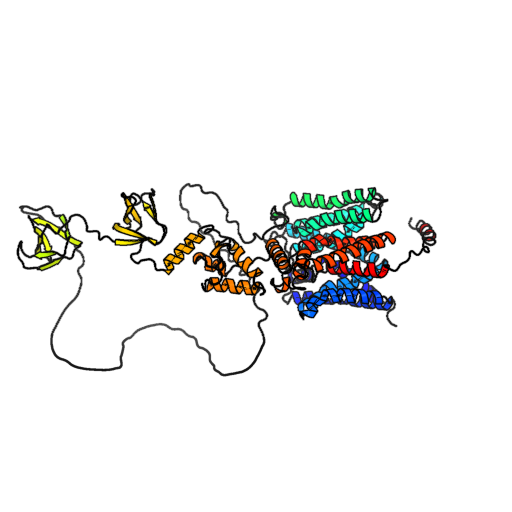? -1.971 -18.849 -8.258 1.00 97.56 623 PHE A C 1
ATOM 5108 O O . PHE A 1 623 ? -2.215 -19.981 -7.850 1.00 97.56 623 PHE A O 1
ATOM 5115 N N . LYS A 1 624 ? -1.959 -18.581 -9.573 1.00 97.06 624 LYS A N 1
ATOM 5116 C CA . LYS A 1 624 ? -2.254 -19.611 -10.588 1.00 97.06 624 LYS A CA 1
ATOM 5117 C C . LYS A 1 624 ? -1.244 -20.759 -10.640 1.00 97.06 624 LYS A C 1
ATOM 5119 O O . LYS A 1 624 ? -1.633 -21.833 -11.092 1.00 97.06 624 LYS A O 1
ATOM 5124 N N . LYS A 1 625 ? 0.010 -20.565 -10.213 1.00 95.56 625 LYS A N 1
ATOM 5125 C CA . LYS A 1 625 ? 0.996 -21.660 -10.141 1.00 95.56 625 LYS A CA 1
ATOM 5126 C C . LYS A 1 625 ? 0.671 -22.647 -9.017 1.00 95.56 625 LYS A C 1
ATOM 5128 O O . LYS A 1 625 ? 0.817 -23.848 -9.205 1.00 95.56 625 LYS A O 1
ATOM 5133 N N . SER A 1 626 ? 0.217 -22.144 -7.865 1.00 96.75 626 SER A N 1
ATOM 5134 C CA . SER A 1 626 ? -0.130 -22.953 -6.686 1.00 96.75 626 SER A CA 1
ATOM 5135 C C . SER A 1 626 ? -1.530 -22.599 -6.149 1.00 96.75 626 SER A C 1
ATOM 5137 O O . SER A 1 626 ? -1.682 -22.093 -5.034 1.00 96.75 626 SER A O 1
ATOM 5139 N N . PRO A 1 627 ? -2.605 -22.858 -6.919 1.00 98.00 627 PRO A N 1
ATOM 5140 C CA . PRO A 1 627 ? -3.931 -22.318 -6.613 1.00 98.00 627 PRO A CA 1
ATOM 5141 C C . PRO A 1 627 ? -4.590 -22.965 -5.390 1.00 98.00 627 PRO A C 1
ATOM 5143 O O . PRO A 1 627 ? -5.520 -22.397 -4.819 1.00 98.00 627 PRO A O 1
ATOM 5146 N N . VAL A 1 628 ? -4.129 -24.149 -4.971 1.00 98.06 628 VAL A N 1
ATOM 5147 C CA . VAL A 1 628 ? -4.689 -24.873 -3.820 1.00 98.06 628 VAL A CA 1
ATOM 5148 C C . VAL A 1 628 ? -4.070 -24.392 -2.507 1.00 98.06 628 VAL A C 1
ATOM 5150 O O . VAL A 1 628 ? -4.815 -24.037 -1.594 1.00 98.06 628 VAL A O 1
ATOM 5153 N N . ILE A 1 629 ? -2.733 -24.366 -2.426 1.00 96.69 629 ILE A N 1
ATOM 5154 C CA . ILE A 1 629 ? -1.971 -24.191 -1.175 1.00 96.69 629 ILE A CA 1
ATOM 5155 C C . ILE A 1 629 ? -1.059 -22.955 -1.137 1.00 96.69 629 ILE A C 1
ATOM 5157 O O . ILE A 1 629 ? -0.529 -22.656 -0.073 1.00 96.69 629 ILE A O 1
ATOM 5161 N N . GLY A 1 630 ? -0.888 -22.233 -2.250 1.00 97.00 630 GLY A N 1
ATOM 5162 C CA . GLY A 1 630 ? 0.020 -21.086 -2.346 1.00 97.00 630 GLY A CA 1
ATOM 5163 C C . GLY A 1 630 ? 1.503 -21.468 -2.323 1.00 97.00 630 GLY A C 1
ATOM 5164 O O . GLY A 1 630 ? 1.859 -22.638 -2.488 1.00 97.00 630 GLY A O 1
ATOM 5165 N N . HIS A 1 631 ? 2.364 -20.467 -2.152 1.00 95.12 631 HIS A N 1
ATOM 5166 C CA . HIS A 1 631 ? 3.830 -20.607 -2.165 1.00 95.12 631 HIS A CA 1
ATOM 5167 C C . HIS A 1 631 ? 4.486 -20.535 -0.777 1.00 95.12 631 HIS A C 1
ATOM 5169 O O . HIS A 1 631 ? 5.700 -20.667 -0.659 1.00 95.12 631 HIS A O 1
ATOM 5175 N N . GLY A 1 632 ? 3.694 -20.359 0.282 1.00 93.75 632 GLY A N 1
ATOM 5176 C CA . GLY A 1 632 ? 4.158 -20.135 1.650 1.00 93.75 632 GLY A CA 1
ATOM 5177 C C . GLY A 1 632 ? 4.104 -18.661 2.061 1.00 93.75 632 GLY A C 1
ATOM 5178 O O . GLY A 1 632 ? 4.012 -17.759 1.230 1.00 93.75 632 GLY A O 1
ATOM 5179 N N . ALA A 1 633 ? 4.154 -18.418 3.372 1.00 92.50 633 ALA A N 1
ATOM 5180 C CA . ALA A 1 633 ? 4.122 -17.071 3.938 1.00 92.50 633 ALA A CA 1
ATOM 5181 C C . ALA A 1 633 ? 5.336 -16.235 3.498 1.00 92.50 633 ALA A C 1
ATOM 5183 O O . ALA A 1 633 ? 6.442 -16.763 3.466 1.00 92.50 633 ALA A O 1
ATOM 5184 N N . LEU A 1 634 ? 5.130 -14.942 3.225 1.00 91.56 634 LEU A N 1
ATOM 5185 C CA . LEU A 1 634 ? 6.127 -13.973 2.731 1.00 91.56 634 LEU A CA 1
ATOM 5186 C C . LEU A 1 634 ? 6.706 -14.260 1.335 1.00 91.56 634 LEU A C 1
ATOM 5188 O O . LEU A 1 634 ? 7.396 -13.392 0.799 1.00 91.56 634 LEU A O 1
ATOM 5192 N N . SER A 1 635 ? 6.387 -15.395 0.706 1.00 92.75 635 SER A N 1
ATOM 5193 C CA . SER A 1 635 ? 6.941 -15.806 -0.596 1.00 92.75 635 SER A CA 1
ATOM 5194 C C . SER A 1 635 ? 6.787 -14.738 -1.689 1.00 92.75 635 SER A C 1
ATOM 5196 O O . SER A 1 635 ? 7.728 -14.481 -2.445 1.00 92.75 635 SER A O 1
ATOM 5198 N N . PHE A 1 636 ? 5.645 -14.037 -1.735 1.00 94.19 636 PHE A N 1
ATOM 5199 C CA . PHE A 1 636 ? 5.469 -12.898 -2.636 1.00 94.19 636 PHE A CA 1
ATOM 5200 C C . PHE A 1 636 ? 6.457 -11.758 -2.323 1.00 94.19 636 PHE A C 1
ATOM 5202 O O . PHE A 1 636 ? 7.080 -11.211 -3.233 1.00 94.19 636 PHE A O 1
ATOM 5209 N N . GLN A 1 637 ? 6.629 -11.391 -1.051 1.00 91.94 637 GLN A N 1
ATOM 5210 C CA . GLN A 1 637 ? 7.492 -10.271 -0.661 1.00 91.94 637 GLN A CA 1
ATOM 5211 C C . GLN A 1 637 ? 8.971 -10.569 -0.931 1.00 91.94 637 GLN A C 1
ATOM 5213 O O . GLN A 1 637 ? 9.672 -9.721 -1.486 1.00 91.94 637 GLN A O 1
ATOM 5218 N N . GLU A 1 638 ? 9.428 -11.782 -0.613 1.00 90.81 638 GLU A N 1
ATOM 5219 C CA . GLU A 1 638 ? 10.794 -12.241 -0.890 1.00 90.81 638 GLU A CA 1
ATOM 5220 C C . GLU A 1 638 ? 11.102 -12.220 -2.394 1.00 90.81 638 GLU A C 1
ATOM 5222 O O . GLU A 1 638 ? 12.148 -11.713 -2.816 1.00 90.81 638 GLU A O 1
ATOM 5227 N N . LYS A 1 639 ? 10.159 -12.686 -3.228 1.00 93.38 639 LYS A N 1
ATOM 5228 C CA . LYS A 1 639 ? 10.308 -12.658 -4.688 1.00 93.38 639 LYS A CA 1
ATOM 5229 C C . LYS A 1 639 ? 10.284 -11.238 -5.259 1.00 93.38 639 LYS A C 1
ATOM 5231 O O . LYS A 1 639 ? 11.061 -10.940 -6.167 1.00 93.38 639 LYS A O 1
ATOM 5236 N N . TYR A 1 640 ? 9.430 -10.349 -4.753 1.00 93.62 640 TYR A N 1
ATOM 5237 C CA . TYR A 1 640 ? 9.182 -9.024 -5.341 1.00 93.62 640 TYR A CA 1
ATOM 5238 C C . TYR A 1 640 ? 9.876 -7.866 -4.617 1.00 93.62 640 TYR A C 1
ATOM 5240 O O . TYR A 1 640 ? 9.309 -6.790 -4.438 1.00 93.62 640 TYR A O 1
ATOM 5248 N N . ASP A 1 641 ? 11.153 -8.045 -4.280 1.00 89.56 641 ASP A N 1
ATOM 5249 C CA . ASP A 1 641 ? 12.037 -6.988 -3.767 1.00 89.56 641 ASP A CA 1
ATOM 5250 C C . ASP A 1 641 ? 11.577 -6.381 -2.413 1.00 89.56 641 ASP A C 1
ATOM 5252 O O . ASP A 1 641 ? 11.856 -5.214 -2.130 1.00 89.56 641 ASP A O 1
ATOM 5256 N N . ASN A 1 642 ? 10.887 -7.163 -1.570 1.00 87.44 642 ASN A N 1
ATOM 5257 C CA . ASN A 1 642 ? 10.149 -6.747 -0.361 1.00 87.44 642 ASN A CA 1
ATOM 5258 C C . ASN A 1 642 ? 8.935 -5.830 -0.625 1.00 87.44 642 ASN A C 1
ATOM 5260 O O . ASN A 1 642 ? 8.516 -5.072 0.253 1.00 87.44 642 ASN A O 1
ATOM 5264 N N . TYR A 1 643 ? 8.347 -5.893 -1.823 1.00 89.56 643 TYR A N 1
ATOM 5265 C CA . TYR A 1 643 ? 7.032 -5.314 -2.106 1.00 89.56 643 TYR A CA 1
ATOM 5266 C C . TYR A 1 643 ? 5.942 -6.376 -1.994 1.00 89.56 643 TYR A C 1
ATOM 5268 O O . TYR A 1 643 ? 6.106 -7.518 -2.405 1.00 89.56 643 TYR A O 1
ATOM 5276 N N . PHE A 1 644 ? 4.788 -5.952 -1.497 1.00 90.25 644 PHE A N 1
ATOM 5277 C CA . PHE A 1 644 ? 3.573 -6.749 -1.364 1.00 90.25 644 PHE A CA 1
ATOM 5278 C C . PHE A 1 644 ? 2.497 -6.248 -2.349 1.00 90.25 644 PHE A C 1
ATOM 5280 O O . PHE A 1 644 ? 2.636 -5.153 -2.903 1.00 90.25 644 PHE A O 1
ATOM 5287 N N . PRO A 1 645 ? 1.394 -6.984 -2.587 1.00 90.44 645 PRO A N 1
ATOM 5288 C CA . PRO A 1 645 ? 0.435 -6.641 -3.644 1.00 90.44 645 PRO A CA 1
ATOM 5289 C C . PRO A 1 645 ? -0.365 -5.341 -3.424 1.00 90.44 645 PRO A C 1
ATOM 5291 O O . PRO A 1 645 ? -1.195 -4.985 -4.258 1.00 90.44 645 PRO A O 1
ATOM 5294 N N . HIS A 1 646 ? -0.201 -4.653 -2.287 1.00 88.69 646 HIS A N 1
ATOM 5295 C CA . HIS A 1 646 ? -1.118 -3.620 -1.776 1.00 88.69 646 HIS A CA 1
ATOM 5296 C C . HIS A 1 646 ? -2.597 -4.067 -1.743 1.00 88.69 646 HIS A C 1
ATOM 5298 O O . HIS A 1 646 ? -3.501 -3.240 -1.873 1.00 88.69 646 HIS A O 1
ATOM 5304 N N . ASN A 1 647 ? -2.847 -5.375 -1.625 1.00 92.94 647 ASN A N 1
ATOM 5305 C CA . ASN A 1 647 ? -4.170 -5.984 -1.543 1.00 92.94 647 ASN A CA 1
ATOM 5306 C C . ASN A 1 647 ? -4.055 -7.328 -0.810 1.00 92.94 647 ASN A C 1
ATOM 5308 O O . ASN A 1 647 ? -3.590 -8.318 -1.378 1.00 92.94 647 ASN A O 1
ATOM 5312 N N . ILE A 1 648 ? -4.517 -7.350 0.439 1.00 93.94 648 ILE A N 1
ATOM 5313 C CA . ILE A 1 648 ? -4.389 -8.484 1.359 1.00 93.94 648 ILE A CA 1
ATOM 5314 C C . ILE A 1 648 ? -5.033 -9.775 0.830 1.00 93.94 648 ILE A C 1
ATOM 5316 O O . ILE A 1 648 ? -4.577 -10.866 1.153 1.00 93.94 648 ILE A O 1
ATOM 5320 N N . PHE A 1 649 ? -6.076 -9.689 -0.005 1.00 95.69 649 PHE A N 1
ATOM 5321 C CA . PHE A 1 649 ? -6.721 -10.881 -0.565 1.00 95.69 649 PHE A CA 1
ATOM 5322 C C . PHE A 1 649 ? -5.864 -11.532 -1.652 1.00 95.69 649 PHE A C 1
ATOM 5324 O O . PHE A 1 649 ? -5.802 -12.755 -1.712 1.00 95.69 649 PHE A O 1
ATOM 5331 N N . LEU A 1 650 ? -5.180 -10.734 -2.480 1.00 96.69 650 LEU A N 1
ATOM 5332 C CA . LEU A 1 650 ? -4.238 -11.259 -3.473 1.00 96.69 650 LEU A CA 1
ATOM 5333 C C . LEU A 1 650 ? -2.972 -11.812 -2.809 1.00 96.69 650 LEU A C 1
ATOM 5335 O O . LEU A 1 650 ? -2.434 -12.805 -3.279 1.00 96.69 650 LEU A O 1
ATOM 5339 N N . GLU A 1 651 ? -2.544 -11.212 -1.697 1.00 96.00 651 GLU A N 1
ATOM 5340 C CA . GLU A 1 651 ? -1.421 -11.695 -0.886 1.00 96.00 651 GLU A CA 1
ATOM 5341 C C . GLU A 1 651 ? -1.737 -13.047 -0.228 1.00 96.00 651 GLU A C 1
ATOM 5343 O O . GLU A 1 651 ? -1.007 -14.008 -0.435 1.00 96.00 651 GLU A O 1
ATOM 5348 N N . ILE A 1 652 ? -2.890 -13.182 0.446 1.00 96.31 652 ILE A N 1
ATOM 5349 C CA . ILE A 1 652 ? -3.335 -14.468 1.018 1.00 96.31 652 ILE A CA 1
ATOM 5350 C C . ILE A 1 652 ? -3.497 -15.549 -0.067 1.00 96.31 652 ILE A C 1
ATOM 5352 O O . ILE A 1 652 ? -3.206 -16.716 0.191 1.00 96.31 652 ILE A O 1
ATOM 5356 N N . LEU A 1 653 ? -3.963 -15.190 -1.270 1.00 97.81 653 LEU A N 1
ATOM 5357 C CA . LEU A 1 653 ? -4.103 -16.138 -2.381 1.00 97.81 653 LEU A CA 1
ATOM 5358 C C . LEU A 1 653 ? -2.746 -16.573 -2.959 1.00 97.81 653 LEU A C 1
ATOM 5360 O O . LEU A 1 653 ? -2.592 -17.751 -3.266 1.00 97.81 653 LEU A O 1
ATOM 5364 N N . ALA A 1 654 ? -1.767 -15.674 -3.087 1.00 97.12 654 ALA A N 1
ATOM 5365 C CA . ALA A 1 654 ? -0.418 -16.035 -3.529 1.00 97.12 654 ALA A CA 1
ATOM 5366 C C . ALA A 1 654 ? 0.306 -16.909 -2.485 1.00 97.12 654 ALA A C 1
ATOM 5368 O O . ALA A 1 654 ? 0.826 -17.974 -2.822 1.00 97.12 654 ALA A O 1
ATOM 5369 N N . ASP A 1 655 ? 0.268 -16.506 -1.214 1.00 95.94 655 ASP A N 1
ATOM 5370 C CA . ASP A 1 655 ? 1.001 -17.167 -0.132 1.00 95.94 655 ASP A CA 1
ATOM 5371 C C . ASP A 1 655 ? 0.345 -18.488 0.315 1.00 95.94 655 ASP A C 1
ATOM 5373 O O . ASP A 1 655 ? 1.055 -19.440 0.634 1.00 95.94 655 ASP A O 1
ATOM 5377 N N . PHE A 1 656 ? -0.993 -18.596 0.316 1.00 96.81 656 PHE A N 1
ATOM 5378 C CA . PHE A 1 656 ? -1.710 -19.752 0.895 1.00 96.81 656 PHE A CA 1
ATOM 5379 C C . PHE A 1 656 ? -2.819 -20.369 0.020 1.00 96.81 656 PHE A C 1
ATOM 5381 O O . PHE A 1 656 ? -3.553 -21.257 0.477 1.00 96.81 656 PHE A O 1
ATOM 5388 N N . GLY A 1 657 ? -2.978 -19.911 -1.225 1.00 98.06 657 GLY A N 1
ATOM 5389 C CA . GLY A 1 657 ? -3.955 -20.453 -2.170 1.00 98.06 657 GLY A CA 1
ATOM 5390 C C . GLY A 1 657 ? -5.412 -20.295 -1.723 1.00 98.06 657 GLY A C 1
ATOM 5391 O O . GLY A 1 657 ? -5.748 -19.582 -0.770 1.00 98.06 657 GLY A O 1
ATOM 5392 N N . ILE A 1 658 ? -6.320 -20.985 -2.417 1.00 98.38 658 ILE A N 1
ATOM 5393 C CA . ILE A 1 658 ? -7.755 -20.915 -2.113 1.00 98.38 658 ILE A CA 1
ATOM 5394 C C . ILE A 1 658 ? -8.107 -21.566 -0.767 1.00 98.38 658 ILE A C 1
ATOM 5396 O O . ILE A 1 658 ? -9.064 -21.138 -0.121 1.00 98.38 658 ILE A O 1
ATOM 5400 N N . VAL A 1 659 ? -7.333 -22.561 -0.309 1.00 98.12 659 VAL A N 1
ATOM 5401 C CA . VAL A 1 659 ? -7.568 -23.230 0.983 1.00 98.12 659 VAL A CA 1
ATOM 5402 C C . VAL A 1 659 ? -7.240 -22.289 2.141 1.00 98.12 659 VAL A C 1
ATOM 5404 O O . VAL A 1 659 ? -8.082 -22.094 3.020 1.00 98.12 659 VAL A O 1
ATOM 5407 N N . GLY A 1 660 ? -6.068 -21.645 2.125 1.00 96.38 660 GLY A N 1
ATOM 5408 C CA . GLY A 1 660 ? -5.706 -20.652 3.136 1.00 96.38 660 GLY A CA 1
ATOM 5409 C C . GLY A 1 660 ? -6.648 -19.452 3.128 1.00 96.38 660 GLY A C 1
ATOM 5410 O O . GLY A 1 660 ? -7.139 -19.049 4.185 1.00 96.38 660 GLY A O 1
ATOM 5411 N N . PHE A 1 661 ? -7.000 -18.947 1.940 1.00 97.31 661 PHE A N 1
ATOM 5412 C CA . PHE A 1 661 ? -7.995 -17.884 1.794 1.00 97.31 661 PHE A CA 1
ATOM 5413 C C . PHE A 1 661 ? -9.351 -18.261 2.409 1.00 97.31 661 PHE A C 1
ATOM 5415 O O . PHE A 1 661 ? -9.906 -17.487 3.192 1.00 97.31 661 PHE A O 1
ATOM 5422 N N . ALA A 1 662 ? -9.869 -19.461 2.129 1.00 98.06 662 ALA A N 1
ATOM 5423 C CA . ALA A 1 662 ? -11.131 -19.933 2.695 1.00 98.06 662 ALA A CA 1
ATOM 5424 C C . ALA A 1 662 ? -11.084 -20.047 4.230 1.00 98.06 662 ALA A C 1
ATOM 5426 O O . ALA A 1 662 ? -12.024 -19.616 4.900 1.00 98.06 662 ALA A O 1
ATOM 5427 N N . VAL A 1 663 ? -9.988 -20.566 4.798 1.00 96.69 663 VAL A N 1
ATOM 5428 C CA . VAL A 1 663 ? -9.803 -20.690 6.256 1.00 96.69 663 VAL A CA 1
ATOM 5429 C C . VAL A 1 663 ? -9.718 -19.317 6.933 1.00 96.69 663 VAL A C 1
ATOM 5431 O O . VAL A 1 663 ? -10.421 -19.080 7.918 1.00 96.69 663 VAL A O 1
ATOM 5434 N N . VAL A 1 664 ? -8.915 -18.391 6.396 1.00 94.56 664 VAL A N 1
ATOM 5435 C CA . VAL A 1 664 ? -8.772 -17.030 6.942 1.00 94.56 664 VAL A CA 1
ATOM 5436 C C . VAL A 1 664 ? -10.095 -16.270 6.855 1.00 94.56 664 VAL A C 1
ATOM 5438 O O . VAL A 1 664 ? -10.544 -15.704 7.855 1.00 94.56 664 VAL A O 1
ATOM 5441 N N . MET A 1 665 ? -10.774 -16.304 5.704 1.00 95.62 665 MET A N 1
ATOM 5442 C CA . MET A 1 665 ? -12.062 -15.628 5.534 1.00 95.62 665 MET A CA 1
ATOM 5443 C C . MET A 1 665 ? -13.152 -16.228 6.427 1.00 95.62 665 MET A C 1
ATOM 5445 O O . MET A 1 665 ? -13.902 -15.472 7.047 1.00 95.62 665 MET A O 1
ATOM 5449 N N . PHE A 1 666 ? -13.216 -17.557 6.572 1.00 97.12 666 PHE A N 1
ATOM 5450 C CA . PHE A 1 666 ? -14.127 -18.208 7.518 1.00 97.12 666 PHE A CA 1
ATOM 5451 C C . PHE A 1 666 ? -13.874 -17.742 8.957 1.00 97.12 666 PHE A C 1
ATOM 5453 O O . PHE A 1 666 ? -14.819 -17.347 9.643 1.00 97.12 666 PHE A O 1
ATOM 5460 N N . LEU A 1 667 ? -12.613 -17.727 9.404 1.00 95.19 667 LEU A N 1
ATOM 5461 C CA . LEU A 1 667 ? -12.240 -17.312 10.757 1.00 95.19 667 LEU A CA 1
ATOM 5462 C C . LEU A 1 667 ? -12.596 -15.840 11.024 1.00 95.19 667 LEU A C 1
ATOM 5464 O O . LEU A 1 667 ? -13.225 -15.536 12.040 1.00 95.19 667 LEU A O 1
ATOM 5468 N N . VAL A 1 668 ? -12.256 -14.934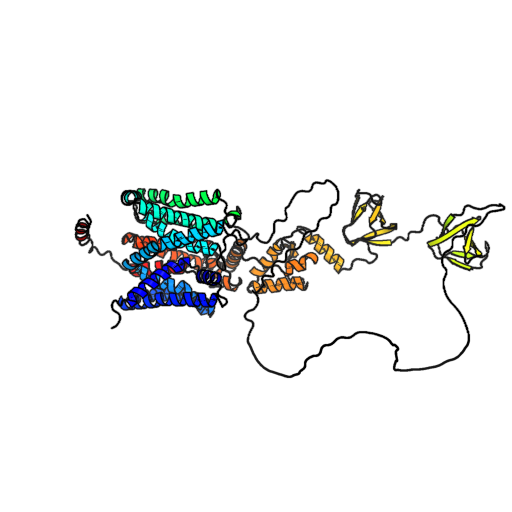 10.102 1.00 94.69 668 VAL A N 1
ATOM 5469 C CA . VAL A 1 668 ? -12.563 -13.498 10.218 1.00 94.69 668 VAL A CA 1
ATOM 5470 C C . VAL A 1 668 ? -14.075 -13.259 10.248 1.00 94.69 668 VAL A C 1
ATOM 5472 O O . VAL A 1 668 ? -14.565 -12.558 11.136 1.00 94.69 668 VAL A O 1
ATOM 5475 N N . ILE A 1 669 ? -14.840 -13.882 9.344 1.00 96.12 669 ILE A N 1
ATOM 5476 C CA . ILE A 1 669 ? -16.305 -13.751 9.293 1.00 96.12 669 ILE A CA 1
ATOM 5477 C C . ILE A 1 669 ? -16.951 -14.335 10.560 1.00 96.12 669 ILE A C 1
ATOM 5479 O O . ILE A 1 669 ? -17.839 -13.708 11.146 1.00 96.12 669 ILE A O 1
ATOM 5483 N N . PHE A 1 670 ? -16.488 -15.495 11.034 1.00 96.56 670 PHE A N 1
ATOM 5484 C CA . PHE A 1 670 ? -16.966 -16.119 12.269 1.00 96.56 670 PHE A CA 1
ATOM 5485 C C . PHE A 1 670 ? -16.734 -15.218 13.488 1.00 96.56 670 PHE A C 1
ATOM 5487 O O . PHE A 1 670 ? -17.680 -14.937 14.231 1.00 96.56 670 PHE A O 1
ATOM 5494 N N . LEU A 1 671 ? -15.504 -14.727 13.680 1.00 96.25 671 LEU A N 1
ATOM 5495 C CA . LEU A 1 671 ? -15.159 -13.855 14.804 1.00 96.25 671 LEU A CA 1
ATOM 5496 C C . LEU A 1 671 ? -15.903 -12.515 14.735 1.00 96.25 671 LEU A C 1
ATOM 5498 O O . LEU A 1 671 ? -16.361 -12.023 15.768 1.00 96.25 671 LEU A O 1
ATOM 5502 N N . LEU A 1 672 ? -16.096 -11.949 13.540 1.00 96.62 672 LEU A N 1
ATOM 5503 C CA . LEU A 1 672 ? -16.862 -10.718 13.333 1.00 96.62 672 LEU A CA 1
ATOM 5504 C C . LEU A 1 672 ? -18.341 -10.899 13.704 1.00 96.62 672 LEU A C 1
ATOM 5506 O O . LEU A 1 672 ? -18.881 -10.130 14.502 1.00 96.62 672 LEU A O 1
ATOM 5510 N N . ILE A 1 673 ? -18.995 -11.949 13.195 1.00 95.38 673 ILE A N 1
ATOM 5511 C CA . ILE A 1 673 ? -20.403 -12.249 13.502 1.00 95.38 673 ILE A CA 1
ATOM 5512 C C . ILE A 1 673 ? -20.587 -12.567 14.995 1.00 95.38 673 ILE A C 1
ATOM 5514 O O . ILE A 1 673 ? -21.581 -12.146 15.595 1.00 95.38 673 ILE A O 1
ATOM 5518 N N . LYS A 1 674 ? -19.645 -13.286 15.621 1.00 95.81 674 LYS A N 1
ATOM 5519 C CA . LYS A 1 674 ? -19.663 -13.558 17.068 1.00 95.81 674 LYS A CA 1
ATOM 5520 C C . LYS A 1 674 ? -19.484 -12.269 17.876 1.00 95.81 674 LYS A C 1
ATOM 5522 O O . LYS A 1 674 ? -20.292 -12.025 18.771 1.00 95.81 674 LYS A O 1
ATOM 5527 N N . SER A 1 675 ? -18.519 -11.421 17.517 1.00 95.50 675 SER A N 1
ATOM 5528 C CA . SER A 1 675 ? -18.285 -10.117 18.156 1.00 95.50 675 SER A CA 1
ATOM 5529 C C . SER A 1 675 ? -19.525 -9.232 18.093 1.00 95.50 675 SER A C 1
ATOM 5531 O O . SER A 1 675 ? -20.003 -8.787 19.129 1.00 95.50 675 SER A O 1
ATOM 5533 N N . LEU A 1 676 ? -20.118 -9.044 16.910 1.00 94.88 676 LEU A N 1
ATOM 5534 C CA . LEU A 1 676 ? -21.321 -8.223 16.734 1.00 94.88 676 LEU A CA 1
ATOM 5535 C C . LEU A 1 676 ? -22.510 -8.728 17.570 1.00 94.88 676 LEU A C 1
ATOM 5537 O O . LEU A 1 676 ? -23.234 -7.924 18.160 1.00 94.88 676 LEU A O 1
ATOM 5541 N N . LYS A 1 677 ? -22.699 -10.052 17.676 1.00 93.81 677 LYS A N 1
ATOM 5542 C CA . LYS A 1 677 ? -23.741 -10.657 18.527 1.00 93.81 677 LYS A CA 1
ATOM 5543 C C . LYS A 1 677 ? -23.477 -10.436 20.023 1.00 93.81 677 LYS A C 1
ATOM 5545 O O . LYS A 1 677 ? -24.410 -10.104 20.752 1.00 93.81 677 LYS A O 1
ATOM 5550 N N . LEU A 1 678 ? -22.229 -10.577 20.472 1.00 94.25 678 LEU A N 1
ATOM 5551 C CA . LEU A 1 678 ? -21.821 -10.360 21.867 1.00 94.25 678 LEU A CA 1
ATOM 5552 C C . LEU A 1 678 ? -21.915 -8.875 22.267 1.00 94.25 678 LEU A C 1
ATOM 5554 O O . LEU A 1 678 ? -22.552 -8.558 23.269 1.00 94.25 678 LEU A O 1
ATOM 5558 N N . ILE A 1 679 ? -21.405 -7.965 21.429 1.00 94.25 679 ILE A N 1
ATOM 5559 C CA . ILE A 1 679 ? -21.507 -6.504 21.596 1.00 94.25 679 ILE A CA 1
ATOM 5560 C C . ILE A 1 679 ? -22.974 -6.081 21.734 1.00 94.25 679 ILE A C 1
ATOM 5562 O O . ILE A 1 679 ? -23.319 -5.322 22.641 1.00 94.25 679 ILE A O 1
ATOM 5566 N N . LYS A 1 680 ? -23.853 -6.607 20.867 1.00 92.81 680 LYS A N 1
ATOM 5567 C CA . LYS A 1 680 ? -25.298 -6.343 20.910 1.00 92.81 680 LYS A CA 1
ATOM 5568 C C . LYS A 1 680 ? -25.959 -6.889 22.182 1.00 92.81 680 LYS A C 1
ATOM 5570 O O . LYS A 1 680 ? -26.737 -6.163 22.796 1.00 92.81 680 LYS A O 1
ATOM 5575 N N . LYS A 1 681 ? -25.626 -8.114 22.616 1.00 91.81 681 LYS A N 1
ATOM 5576 C CA . LYS A 1 681 ? -26.100 -8.698 23.892 1.00 91.81 681 LYS A CA 1
ATOM 5577 C C . LYS A 1 681 ? -25.711 -7.812 25.086 1.00 91.81 681 LYS A C 1
ATOM 5579 O O . LYS A 1 681 ? -26.556 -7.526 25.925 1.00 91.81 681 LYS A O 1
ATOM 5584 N N . ALA A 1 682 ? -24.462 -7.347 25.126 1.00 91.19 682 ALA A N 1
ATOM 5585 C CA . ALA A 1 682 ? -23.921 -6.501 26.192 1.00 91.19 682 ALA A CA 1
ATOM 5586 C C . ALA A 1 682 ? -24.328 -5.013 26.097 1.00 91.19 682 ALA A C 1
ATOM 5588 O O . ALA A 1 682 ? -24.007 -4.233 26.992 1.00 91.19 682 ALA A O 1
ATOM 5589 N N . LYS A 1 683 ? -24.991 -4.592 25.008 1.00 90.56 683 LYS A N 1
ATOM 5590 C CA . LYS A 1 683 ? -25.308 -3.185 24.683 1.00 90.56 683 LYS A CA 1
ATOM 5591 C C . LYS A 1 683 ? -24.078 -2.246 24.702 1.00 90.56 683 LYS A C 1
ATOM 5593 O O . LYS A 1 683 ? -24.224 -1.027 24.852 1.00 90.56 683 LYS A O 1
ATOM 5598 N N . ASP A 1 684 ? -22.862 -2.771 24.503 1.00 92.25 684 ASP A N 1
ATOM 5599 C CA . ASP A 1 684 ? -21.626 -1.980 24.611 1.00 92.25 684 ASP A CA 1
ATOM 5600 C C . ASP A 1 684 ? -21.362 -1.131 23.356 1.00 92.25 684 ASP A C 1
ATOM 5602 O O . ASP A 1 684 ? -20.647 -1.501 22.424 1.00 92.25 684 ASP A O 1
ATOM 5606 N N . ASN A 1 685 ? -21.913 0.079 23.390 1.00 92.31 685 ASN A N 1
ATOM 5607 C CA . ASN A 1 685 ? -21.729 1.108 22.374 1.00 92.31 685 ASN A CA 1
ATOM 5608 C C . ASN A 1 685 ? -20.264 1.573 22.216 1.00 92.31 685 ASN A C 1
ATOM 5610 O O . ASN A 1 685 ? -19.934 2.149 21.184 1.00 92.31 685 ASN A O 1
ATOM 5614 N N . LEU A 1 686 ? -19.387 1.400 23.216 1.00 95.38 686 LEU A N 1
ATOM 5615 C CA . LEU A 1 686 ? -17.965 1.743 23.076 1.00 95.38 686 LEU A CA 1
ATOM 5616 C C . LEU A 1 686 ? -17.203 0.626 22.363 1.00 95.38 686 LEU A C 1
ATOM 5618 O O . LEU A 1 686 ? -16.425 0.921 21.460 1.00 95.38 686 LEU A O 1
ATOM 5622 N N . MET A 1 687 ? -17.474 -0.641 22.691 1.00 95.88 687 MET A N 1
ATOM 5623 C CA . MET A 1 687 ? -16.908 -1.767 21.938 1.00 95.88 687 MET A CA 1
ATOM 5624 C C . MET A 1 687 ? -17.365 -1.758 20.473 1.00 95.88 687 MET A C 1
ATOM 5626 O O . MET A 1 687 ? -16.559 -2.014 19.582 1.00 95.88 687 MET A O 1
ATOM 5630 N N . LEU A 1 688 ? -18.624 -1.386 20.203 1.00 96.50 688 LEU A N 1
ATOM 5631 C CA . LEU A 1 688 ? -19.109 -1.204 18.832 1.00 96.50 688 LEU A CA 1
ATOM 5632 C C . LEU A 1 688 ? -18.287 -0.156 18.063 1.00 96.50 688 LEU A C 1
ATOM 5634 O O . LEU A 1 688 ? -17.908 -0.404 16.922 1.00 96.50 688 LEU A O 1
ATOM 5638 N N . ILE A 1 689 ? -17.978 0.993 18.680 1.00 97.25 689 ILE A N 1
ATOM 5639 C CA . ILE A 1 689 ? -17.152 2.031 18.042 1.00 97.25 689 ILE A CA 1
ATOM 5640 C C . ILE A 1 689 ? -15.736 1.519 17.769 1.00 97.25 689 ILE A C 1
ATOM 5642 O O . ILE A 1 689 ? -15.220 1.782 16.689 1.00 97.25 689 ILE A O 1
ATOM 5646 N N . LEU A 1 690 ? -15.126 0.768 18.690 1.00 97.75 690 LEU A N 1
ATOM 5647 C CA . LEU A 1 690 ? -13.785 0.199 18.498 1.00 97.75 690 LEU A CA 1
ATOM 5648 C C . LEU A 1 690 ? -13.741 -0.836 17.362 1.00 97.75 690 LEU A C 1
ATOM 5650 O O . LEU A 1 690 ? -12.869 -0.768 16.497 1.00 97.75 690 LEU A O 1
ATOM 5654 N N . LEU A 1 691 ? -14.726 -1.734 17.296 1.00 97.88 691 LEU A N 1
ATOM 5655 C CA . LEU A 1 691 ? -14.844 -2.694 16.198 1.00 97.88 691 LEU A CA 1
ATOM 5656 C C . LEU A 1 691 ? -15.025 -1.989 14.842 1.00 97.88 691 LEU A C 1
ATOM 5658 O O . LEU A 1 691 ? -14.332 -2.313 13.880 1.00 97.88 691 LEU A O 1
ATOM 5662 N N . LEU A 1 692 ? -15.924 -1.003 14.760 1.00 98.12 692 LEU A N 1
ATOM 5663 C CA . LEU A 1 692 ? -16.181 -0.261 13.520 1.00 98.12 692 LEU A CA 1
ATOM 5664 C C . LEU A 1 692 ? -15.013 0.669 13.139 1.00 98.12 692 LEU A C 1
ATOM 5666 O O . LEU A 1 692 ? -14.745 0.841 11.953 1.00 98.12 692 LEU A O 1
ATOM 5670 N N . PHE A 1 693 ? -14.265 1.202 14.111 1.00 98.00 693 PHE A N 1
ATOM 5671 C CA . PHE A 1 693 ? -13.001 1.914 13.888 1.00 98.00 693 PHE A CA 1
ATOM 5672 C C . PHE A 1 693 ? -11.961 1.000 13.225 1.00 98.00 693 PHE A C 1
ATOM 5674 O O . PHE A 1 693 ? -11.427 1.363 12.181 1.00 98.00 693 PHE A O 1
ATOM 5681 N N . GLY A 1 694 ? -11.734 -0.209 13.754 1.00 97.19 694 GLY A N 1
ATOM 5682 C CA . GLY A 1 694 ? -10.812 -1.178 13.144 1.00 97.19 694 GLY A CA 1
ATOM 5683 C C . GLY A 1 694 ? -11.247 -1.614 11.741 1.00 97.19 694 GLY A C 1
ATOM 5684 O O . GLY A 1 694 ? -10.439 -1.655 10.818 1.00 97.19 694 GLY A O 1
ATOM 5685 N N . LEU A 1 695 ? -12.546 -1.857 11.546 1.00 97.56 695 LEU A N 1
ATOM 5686 C CA . LEU A 1 695 ? -13.113 -2.191 10.234 1.00 97.56 695 LEU A CA 1
ATOM 5687 C C . LEU A 1 695 ? -13.043 -1.029 9.225 1.00 97.56 695 LEU A C 1
ATOM 5689 O O . LEU A 1 695 ? -13.036 -1.284 8.024 1.00 97.56 695 LEU A O 1
ATOM 5693 N N . SER A 1 696 ? -12.943 0.231 9.667 1.00 97.62 696 SER A N 1
ATOM 5694 C CA . SER A 1 696 ? -12.839 1.396 8.766 1.00 97.62 696 SER A CA 1
ATOM 5695 C C . SER A 1 696 ? -11.545 1.403 7.933 1.00 97.62 696 SER A C 1
ATOM 5697 O O . SER A 1 696 ? -11.490 2.074 6.906 1.00 97.62 696 SER A O 1
ATOM 5699 N N . TYR A 1 697 ? -10.542 0.599 8.310 1.00 95.88 697 TYR A N 1
ATOM 5700 C CA . TYR A 1 697 ? -9.298 0.396 7.558 1.00 95.88 697 TYR A CA 1
ATOM 5701 C C . TYR A 1 697 ? -9.404 -0.626 6.409 1.00 95.88 697 TYR A C 1
ATOM 5703 O O . TYR A 1 697 ? -8.425 -0.822 5.696 1.00 95.88 697 TYR A O 1
ATOM 5711 N N . ILE A 1 698 ? -10.564 -1.248 6.152 1.00 94.88 698 ILE A N 1
ATOM 5712 C CA . ILE A 1 698 ? -10.726 -2.201 5.031 1.00 94.88 698 ILE A CA 1
ATOM 5713 C C . ILE A 1 698 ? -10.236 -1.642 3.672 1.00 94.88 698 ILE A C 1
ATOM 5715 O O . ILE A 1 698 ? -9.526 -2.364 2.970 1.00 94.88 698 ILE A O 1
ATOM 5719 N N . PRO A 1 699 ? -10.486 -0.372 3.290 1.00 93.88 699 PRO A N 1
ATOM 5720 C CA . PRO A 1 699 ? -9.914 0.193 2.064 1.00 93.88 699 PRO A CA 1
ATOM 5721 C C . PRO A 1 699 ? -8.385 0.386 2.101 1.00 93.88 699 PRO A C 1
ATOM 5723 O O . PRO A 1 699 ? -7.769 0.493 1.045 1.00 93.88 699 PRO A O 1
ATOM 5726 N N . ALA A 1 700 ? -7.744 0.404 3.275 1.00 91.00 700 ALA A N 1
ATOM 5727 C CA . ALA A 1 700 ? -6.287 0.295 3.375 1.00 91.00 700 ALA A CA 1
ATOM 5728 C C . ALA A 1 700 ? -5.839 -1.121 2.997 1.00 91.00 700 ALA A C 1
ATOM 5730 O O . ALA A 1 700 ? -4.999 -1.283 2.115 1.00 91.00 700 ALA A O 1
ATOM 5731 N N . PHE A 1 701 ? -6.462 -2.144 3.591 1.00 91.88 701 PHE A N 1
ATOM 5732 C CA . PHE A 1 701 ? -6.141 -3.559 3.355 1.00 91.88 701 PHE A CA 1
ATOM 5733 C C . PHE A 1 701 ? -6.335 -3.988 1.888 1.00 91.88 701 PHE A C 1
ATOM 5735 O O . PHE A 1 701 ? -5.658 -4.897 1.418 1.00 91.88 701 PHE A O 1
ATOM 5742 N N . LEU A 1 702 ? -7.229 -3.321 1.148 1.00 90.38 702 LEU A N 1
ATOM 5743 C CA . LEU A 1 702 ? -7.522 -3.614 -0.262 1.00 90.38 702 LEU A CA 1
ATOM 5744 C C . LEU A 1 702 ? -6.714 -2.793 -1.284 1.00 90.38 702 LEU A C 1
ATOM 5746 O O . LEU A 1 702 ? -6.716 -3.155 -2.459 1.00 90.38 702 LEU A O 1
ATOM 5750 N N . PHE A 1 703 ? -6.078 -1.682 -0.884 1.00 85.62 703 PHE A N 1
ATOM 5751 C CA . PHE A 1 703 ? -5.427 -0.752 -1.827 1.00 85.62 703 PHE A CA 1
ATOM 5752 C C . PHE A 1 703 ? -4.047 -0.214 -1.396 1.00 85.62 703 PHE A C 1
ATOM 5754 O O . PHE A 1 703 ? -3.452 0.567 -2.151 1.00 85.62 703 PHE A O 1
ATOM 5761 N N . TYR A 1 704 ? -3.547 -0.531 -0.198 1.00 81.81 704 TYR A N 1
ATOM 5762 C CA . TYR A 1 704 ? -2.307 0.055 0.334 1.00 81.81 704 TYR A CA 1
ATOM 5763 C C . TYR A 1 704 ? -1.515 -0.832 1.310 1.00 81.81 704 TYR A C 1
ATOM 5765 O O . TYR A 1 704 ? -0.289 -0.790 1.251 1.00 81.81 704 TYR A O 1
ATOM 5773 N N . ASN A 1 705 ? -2.168 -1.628 2.164 1.00 84.38 705 ASN A N 1
ATOM 5774 C CA . ASN A 1 705 ? -1.521 -2.397 3.240 1.00 84.38 705 ASN A CA 1
ATOM 5775 C C . ASN A 1 705 ? -1.148 -3.838 2.839 1.00 84.38 705 ASN A C 1
ATOM 5777 O O . ASN A 1 705 ? -1.621 -4.367 1.832 1.00 84.38 705 ASN A O 1
ATOM 5781 N N . SER A 1 706 ? -0.285 -4.424 3.672 1.00 88.06 706 SER A N 1
ATOM 5782 C CA . SER A 1 706 ? 0.243 -5.794 3.648 1.00 88.06 706 SER A CA 1
ATOM 5783 C C . SER A 1 706 ? -0.517 -6.684 4.643 1.00 88.06 706 SER A C 1
ATOM 5785 O O . SER A 1 706 ? -1.029 -6.186 5.651 1.00 88.06 706 SER A O 1
ATOM 5787 N N . LEU A 1 707 ? -0.545 -7.997 4.407 1.00 88.19 707 LEU A N 1
ATOM 5788 C CA . LEU A 1 707 ? -0.914 -9.009 5.404 1.00 88.19 707 LEU A CA 1
ATOM 5789 C C . LEU A 1 707 ? 0.022 -8.966 6.622 1.00 88.19 707 LEU A C 1
ATOM 5791 O O . LEU A 1 707 ? -0.431 -9.117 7.758 1.00 88.19 707 LEU A O 1
ATOM 5795 N N . TYR A 1 708 ? 1.312 -8.729 6.381 1.00 86.25 708 TYR A N 1
ATOM 5796 C CA . TYR A 1 708 ? 2.388 -8.765 7.367 1.00 86.25 708 TYR A CA 1
ATOM 5797 C C . TYR A 1 708 ? 2.883 -7.355 7.717 1.00 86.25 708 TYR A C 1
ATOM 5799 O O . TYR A 1 708 ? 3.302 -6.592 6.847 1.00 86.25 708 TYR A O 1
ATOM 5807 N N . GLY A 1 709 ? 2.865 -7.022 9.007 1.00 76.50 709 GLY A N 1
ATOM 5808 C CA . GLY A 1 709 ? 3.426 -5.790 9.571 1.00 76.50 709 GLY A CA 1
ATOM 5809 C C . GLY A 1 709 ? 2.443 -4.630 9.776 1.00 76.50 709 GLY A C 1
ATOM 5810 O O . GLY A 1 709 ? 2.888 -3.543 10.138 1.00 76.50 709 GLY A O 1
ATOM 5811 N N . ASP A 1 710 ? 1.134 -4.820 9.574 1.00 88.25 710 ASP A N 1
ATOM 5812 C CA . ASP A 1 710 ? 0.152 -3.733 9.702 1.00 88.25 710 ASP A CA 1
ATOM 5813 C C . ASP A 1 710 ? -0.482 -3.606 11.100 1.00 88.25 710 ASP A C 1
ATOM 5815 O O . ASP A 1 710 ? -1.075 -4.537 11.653 1.00 88.25 710 ASP A O 1
ATOM 5819 N N . ASN A 1 711 ? -0.443 -2.382 11.630 1.00 91.75 711 ASN A N 1
ATOM 5820 C CA . ASN A 1 711 ? -0.972 -2.018 12.942 1.00 91.75 711 ASN A CA 1
ATOM 5821 C C . ASN A 1 711 ? -2.501 -2.133 13.019 1.00 91.75 711 ASN A C 1
ATOM 5823 O O . ASN A 1 711 ? -3.036 -2.594 14.028 1.00 91.75 711 ASN A O 1
ATOM 5827 N N . ALA A 1 712 ? -3.224 -1.706 11.978 1.00 93.69 712 ALA A N 1
ATOM 5828 C CA . ALA A 1 712 ? -4.687 -1.692 11.994 1.00 93.69 712 ALA A CA 1
ATOM 5829 C C . ALA A 1 712 ? -5.277 -3.106 11.851 1.00 93.69 712 ALA A C 1
ATOM 5831 O O . ALA A 1 712 ? -6.280 -3.432 12.493 1.00 93.69 712 ALA A O 1
ATOM 5832 N N . LEU A 1 713 ? -4.616 -3.972 11.083 1.00 93.06 713 LEU A N 1
ATOM 5833 C CA . LEU A 1 713 ? -4.915 -5.397 11.011 1.00 93.06 713 LEU A CA 1
ATOM 5834 C C . LEU A 1 713 ? -4.607 -6.113 12.336 1.00 93.06 713 LEU A C 1
ATOM 5836 O O . LEU A 1 713 ? -5.466 -6.834 12.845 1.00 93.06 713 LEU A O 1
ATOM 5840 N N . ALA A 1 714 ? -3.437 -5.873 12.940 1.00 93.69 714 ALA A N 1
ATOM 5841 C CA . ALA A 1 714 ? -3.081 -6.447 14.240 1.00 93.69 714 ALA A CA 1
ATOM 5842 C C . ALA A 1 714 ? -4.049 -6.007 15.355 1.00 93.69 714 ALA A C 1
ATOM 5844 O O . ALA A 1 714 ? -4.480 -6.835 16.164 1.00 93.69 714 ALA A O 1
ATOM 5845 N N . TYR A 1 715 ? -4.469 -4.735 15.354 1.00 96.50 715 TYR A N 1
ATOM 5846 C CA . TYR A 1 715 ? -5.565 -4.222 16.183 1.00 96.50 715 TYR A CA 1
ATOM 5847 C C . TYR A 1 715 ? -6.857 -5.022 15.968 1.00 96.50 715 TYR A C 1
ATOM 5849 O O . TYR A 1 715 ? -7.414 -5.573 16.919 1.00 96.50 715 TYR A O 1
ATOM 5857 N N . LEU A 1 716 ? -7.330 -5.118 14.721 1.00 96.12 716 LEU A N 1
ATOM 5858 C CA . LEU A 1 716 ? -8.620 -5.729 14.403 1.00 96.12 716 LEU A CA 1
ATOM 5859 C C . LEU A 1 716 ? -8.650 -7.226 14.747 1.00 96.12 716 LEU A C 1
ATOM 5861 O O . LEU A 1 716 ? -9.593 -7.678 15.398 1.00 96.12 716 LEU A O 1
ATOM 5865 N N . ILE A 1 717 ? -7.612 -7.983 14.376 1.00 94.25 717 ILE A N 1
ATOM 5866 C CA . ILE A 1 717 ? -7.486 -9.414 14.696 1.00 94.25 717 ILE A CA 1
ATOM 5867 C C . ILE A 1 717 ? -7.438 -9.616 16.214 1.00 94.25 717 ILE A C 1
ATOM 5869 O O . ILE A 1 717 ? -8.172 -10.455 16.741 1.00 94.25 717 ILE A O 1
ATOM 5873 N N . THR A 1 718 ? -6.640 -8.822 16.938 1.00 95.50 718 THR A N 1
ATOM 5874 C CA . THR A 1 718 ? -6.539 -8.943 18.400 1.00 95.50 718 THR A CA 1
ATOM 5875 C C . THR A 1 718 ? -7.867 -8.630 19.083 1.00 95.50 718 THR A C 1
ATOM 5877 O O . THR A 1 718 ? -8.283 -9.389 19.960 1.00 95.50 718 THR A O 1
ATOM 5880 N N . LEU A 1 719 ? -8.561 -7.559 18.675 1.00 96.69 719 LEU A N 1
ATOM 5881 C CA . LEU A 1 719 ? -9.869 -7.171 19.214 1.00 96.69 719 LEU A CA 1
ATOM 5882 C C . LEU A 1 719 ? -10.915 -8.269 18.985 1.00 96.69 719 LEU A C 1
ATOM 5884 O O . LEU A 1 719 ? -11.606 -8.659 19.925 1.00 96.69 719 LEU A O 1
ATOM 5888 N N . LEU A 1 720 ? -10.998 -8.798 17.761 1.00 95.69 720 LEU A N 1
ATOM 5889 C CA . LEU A 1 720 ? -11.912 -9.881 17.393 1.00 95.69 720 LEU A CA 1
ATOM 5890 C C . LEU A 1 720 ? -11.632 -11.171 18.180 1.00 95.69 720 LEU A C 1
ATOM 5892 O O . LEU A 1 720 ? -12.553 -11.755 18.752 1.00 95.69 720 LEU A O 1
ATOM 5896 N N . ALA A 1 721 ? -10.372 -11.610 18.241 1.00 93.88 721 ALA A N 1
ATOM 5897 C CA . ALA A 1 721 ? -9.994 -12.844 18.925 1.00 93.88 721 ALA A CA 1
ATOM 5898 C C . ALA A 1 721 ? -10.207 -12.742 20.444 1.00 93.88 721 ALA A C 1
ATOM 5900 O O . ALA A 1 721 ? -10.912 -13.569 21.028 1.00 93.88 721 ALA A O 1
ATOM 5901 N N . THR A 1 722 ? -9.648 -11.711 21.091 1.00 94.25 722 THR A N 1
ATOM 5902 C CA . THR A 1 722 ? -9.762 -11.537 22.550 1.00 94.25 722 THR A CA 1
ATOM 5903 C C . THR A 1 722 ? -11.213 -11.343 22.981 1.00 94.25 722 THR A C 1
ATOM 5905 O O . THR A 1 722 ? -11.679 -12.075 23.855 1.00 94.25 722 THR A O 1
ATOM 5908 N N . TYR A 1 723 ? -11.976 -10.452 22.338 1.00 94.19 723 TYR A N 1
ATOM 5909 C CA . TYR A 1 723 ? -13.358 -10.200 22.747 1.00 94.19 723 TYR A CA 1
ATOM 5910 C C . TYR A 1 723 ? -14.262 -11.433 22.582 1.00 94.19 723 TYR A C 1
ATOM 5912 O O . TYR A 1 723 ? -15.058 -11.718 23.479 1.00 94.19 723 TYR A O 1
ATOM 5920 N N . VAL A 1 724 ? -14.121 -12.218 21.505 1.00 94.06 724 VAL A N 1
ATOM 5921 C CA . VAL A 1 724 ? -14.909 -13.454 21.347 1.00 94.06 724 VAL A CA 1
ATOM 5922 C C . VAL A 1 724 ? -14.508 -14.513 22.372 1.00 94.06 724 VAL A C 1
ATOM 5924 O O . VAL A 1 724 ? -15.391 -15.061 23.028 1.00 94.06 724 VAL A O 1
ATOM 5927 N N . ILE A 1 725 ? -13.213 -14.800 22.541 1.00 91.75 725 ILE A N 1
ATOM 5928 C CA . ILE A 1 725 ? -12.748 -15.900 23.408 1.00 91.75 725 ILE A CA 1
ATOM 5929 C C . ILE A 1 725 ? -13.084 -15.633 24.884 1.00 91.75 725 ILE A C 1
ATOM 5931 O O . ILE A 1 725 ? -13.483 -16.551 25.601 1.00 91.75 725 ILE A O 1
ATOM 5935 N N . LEU A 1 726 ? -12.969 -14.382 25.341 1.00 90.06 726 LEU A N 1
ATOM 5936 C CA . LEU A 1 726 ? -13.238 -14.016 26.735 1.00 90.06 726 LEU A CA 1
ATOM 5937 C C . LEU A 1 726 ? -14.733 -14.091 27.076 1.00 90.06 726 LEU A C 1
ATOM 5939 O O . LEU A 1 726 ? -15.094 -14.641 28.115 1.00 90.06 726 LEU A O 1
ATOM 5943 N N . ASN A 1 727 ? -15.600 -13.606 26.181 1.00 87.56 727 ASN A N 1
ATOM 5944 C CA . ASN A 1 727 ? -17.048 -13.540 26.407 1.00 87.56 727 ASN A CA 1
ATOM 5945 C C . ASN A 1 727 ? -17.799 -14.811 25.944 1.00 87.56 727 ASN A C 1
ATOM 5947 O O . ASN A 1 727 ? -19.011 -14.915 26.131 1.00 87.56 727 ASN A O 1
ATOM 5951 N N . ALA A 1 728 ? -17.106 -15.800 25.359 1.00 75.31 728 ALA A N 1
ATOM 5952 C CA . ALA A 1 728 ? -17.704 -17.038 24.842 1.00 75.31 728 ALA A CA 1
ATOM 5953 C C . ALA A 1 728 ? -18.479 -17.854 25.894 1.00 75.31 728 ALA A C 1
ATOM 5955 O O . ALA A 1 728 ? -19.433 -18.548 25.547 1.00 75.31 728 ALA A O 1
ATOM 5956 N N . ASN A 1 729 ? -18.072 -17.767 27.165 1.00 66.00 729 ASN A N 1
ATOM 5957 C CA . ASN A 1 729 ? -18.597 -18.587 28.261 1.00 66.00 729 ASN A CA 1
ATOM 5958 C C . ASN A 1 729 ? -19.601 -17.852 29.169 1.00 66.00 729 ASN A C 1
ATOM 5960 O O . ASN A 1 729 ? -20.097 -18.437 30.133 1.00 66.00 729 ASN A O 1
ATOM 5964 N N . GLU A 1 730 ? -19.924 -16.586 28.886 1.00 58.19 730 GLU A N 1
ATOM 5965 C CA . GLU A 1 730 ? -20.864 -15.822 29.708 1.00 58.19 730 GLU A CA 1
ATOM 5966 C C . GLU A 1 730 ? -22.319 -16.231 29.438 1.00 58.19 730 GLU A C 1
ATOM 5968 O O . GLU A 1 730 ? -23.006 -15.700 28.550 1.00 58.19 730 GLU A O 1
ATOM 5973 N N . LYS A 1 731 ? -22.821 -17.154 30.269 1.00 37.50 731 LYS A N 1
ATOM 5974 C CA . LYS A 1 731 ? -24.264 -17.351 30.468 1.00 37.50 731 LYS A CA 1
ATOM 5975 C C . LYS A 1 731 ? -24.930 -15.999 30.798 1.00 37.50 731 LYS A C 1
ATOM 5977 O O . LYS A 1 731 ? -24.292 -15.136 31.397 1.00 37.50 731 LYS A O 1
ATOM 5982 N N . PRO A 1 732 ? -26.184 -15.758 30.378 1.00 37.16 732 PRO A N 1
ATOM 5983 C CA . PRO A 1 732 ? -26.878 -14.516 30.704 1.00 37.16 732 PRO A CA 1
ATOM 5984 C C . PRO A 1 732 ? -27.156 -14.438 32.214 1.00 37.16 732 PRO A C 1
ATOM 5986 O O . PRO A 1 732 ? -28.039 -15.125 32.720 1.00 37.16 732 PRO A O 1
ATOM 5989 N N . ASN A 1 733 ? -26.406 -13.598 32.929 1.00 32.94 733 ASN A N 1
ATOM 5990 C CA . ASN A 1 733 ? -26.701 -13.269 34.321 1.00 32.94 733 ASN A CA 1
ATOM 5991 C C . ASN A 1 733 ? -27.946 -12.372 34.380 1.00 32.94 733 ASN A C 1
ATOM 5993 O O . ASN A 1 733 ? -27.906 -11.224 33.948 1.00 32.94 733 ASN A O 1
ATOM 5997 N N . HIS A 1 734 ? -29.036 -12.880 34.956 1.00 35.28 734 HIS A N 1
ATOM 5998 C CA . HIS A 1 734 ? -30.278 -12.127 35.202 1.00 35.28 734 HIS A CA 1
ATOM 5999 C C . HIS A 1 734 ? -30.209 -11.222 36.455 1.00 35.28 734 HIS A C 1
ATOM 6001 O O . HIS A 1 734 ? -31.231 -10.786 36.972 1.00 35.28 734 HIS A O 1
ATOM 6007 N N . SER A 1 735 ? -29.012 -10.970 36.995 1.00 29.83 735 SER A N 1
ATOM 6008 C CA . SER A 1 735 ? -28.818 -10.415 38.343 1.00 29.83 735 SER A CA 1
ATOM 6009 C C . SER A 1 735 ? -28.747 -8.887 38.437 1.00 29.83 735 SER A C 1
ATOM 6011 O O . SER A 1 735 ? -28.857 -8.367 39.542 1.00 29.83 735 SER A O 1
ATOM 6013 N N . ASP A 1 736 ? -28.555 -8.167 37.327 1.00 35.00 736 ASP A N 1
ATOM 6014 C CA . ASP A 1 736 ? -28.293 -6.714 37.361 1.00 35.00 736 ASP A CA 1
ATOM 6015 C C . ASP A 1 736 ? -29.546 -5.833 37.181 1.00 35.00 736 ASP A C 1
ATOM 6017 O O . ASP A 1 736 ? -29.495 -4.628 37.435 1.00 35.00 736 ASP A O 1
ATOM 6021 N N . GLU A 1 737 ? -30.700 -6.409 36.816 1.00 33.50 737 GLU A N 1
ATOM 6022 C CA . GLU A 1 737 ? -31.961 -5.660 36.636 1.00 33.50 737 GLU A CA 1
ATOM 6023 C C . GLU A 1 737 ? -32.458 -4.996 37.939 1.00 33.50 737 GLU A C 1
ATOM 6025 O O . GLU A 1 737 ? -33.194 -4.010 37.896 1.00 33.50 737 GLU A O 1
ATOM 6030 N N . THR A 1 738 ? -32.005 -5.469 39.104 1.00 29.12 738 THR A N 1
ATOM 6031 C CA . THR A 1 738 ? -32.337 -4.896 40.420 1.00 29.12 738 THR A CA 1
ATOM 6032 C C . THR A 1 738 ? -31.467 -3.705 40.833 1.00 29.12 738 THR A C 1
ATOM 6034 O O . THR A 1 738 ? -31.865 -2.985 41.746 1.00 29.12 738 THR A O 1
ATOM 6037 N N . LYS A 1 739 ? -30.327 -3.444 40.172 1.00 29.00 739 LYS A N 1
ATOM 6038 C CA . LYS A 1 739 ? -29.467 -2.274 40.465 1.00 29.00 739 LYS A CA 1
ATOM 6039 C C . LYS A 1 739 ? -29.724 -1.0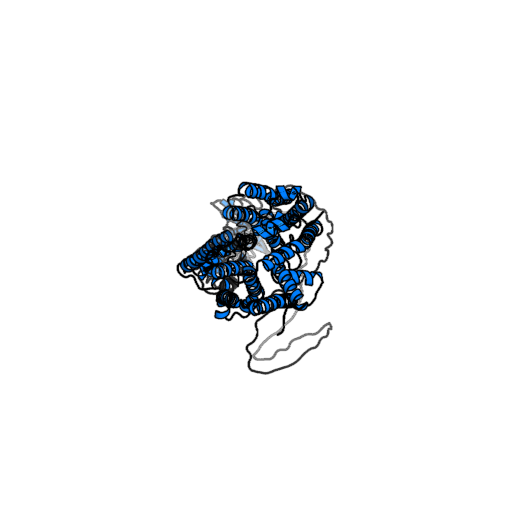68 39.565 1.00 29.00 739 LYS A C 1
ATOM 6041 O O . LYS A 1 739 ? -29.586 0.062 40.012 1.00 29.00 739 LYS A O 1
ATOM 6046 N N . VAL A 1 740 ? -30.155 -1.268 38.320 1.00 34.62 740 VAL A N 1
ATOM 6047 C CA . VAL A 1 740 ? -30.412 -0.135 37.404 1.00 34.62 740 VAL A CA 1
ATOM 6048 C C . VAL A 1 740 ? -31.507 0.805 37.949 1.00 34.62 740 VAL A C 1
ATOM 6050 O O . VAL A 1 740 ? -31.419 2.018 37.783 1.00 34.62 740 VAL A O 1
ATOM 6053 N N . ASN A 1 741 ? -32.488 0.263 38.681 1.00 30.75 741 ASN A N 1
ATOM 6054 C CA . ASN A 1 741 ? -33.593 1.026 39.275 1.00 30.75 741 ASN A CA 1
ATOM 6055 C C . ASN A 1 741 ? -33.227 1.888 40.507 1.00 30.75 741 ASN A C 1
ATOM 6057 O O . ASN A 1 741 ? -34.047 2.723 40.896 1.00 30.75 741 ASN A O 1
ATOM 6061 N N . SER A 1 742 ? -32.056 1.720 41.140 1.00 28.88 742 SER A N 1
ATOM 6062 C CA . SER A 1 742 ? -31.610 2.644 42.203 1.00 28.88 742 SER A CA 1
ATOM 6063 C C . SER A 1 742 ? -30.942 3.889 41.625 1.00 28.88 742 SER A C 1
ATOM 6065 O O . SER A 1 742 ? -31.229 5.009 42.049 1.00 28.88 742 SER A O 1
ATOM 6067 N N . ASP A 1 743 ? -30.088 3.693 40.625 1.00 32.31 743 ASP A N 1
ATOM 6068 C CA . ASP A 1 743 ? -29.123 4.706 40.193 1.00 32.31 743 ASP A CA 1
ATOM 6069 C C . ASP A 1 743 ? -29.753 5.736 39.232 1.00 32.31 743 ASP A C 1
ATOM 6071 O O . ASP A 1 743 ? -29.318 6.885 39.159 1.00 32.31 743 ASP A O 1
ATOM 6075 N N . GLU A 1 744 ? -30.843 5.373 38.545 1.00 33.19 744 GLU A N 1
ATOM 6076 C CA . GLU A 1 744 ? -31.598 6.297 37.681 1.00 33.19 744 GLU A CA 1
ATOM 6077 C C . GLU A 1 744 ? -32.428 7.330 38.485 1.00 33.19 744 GLU A C 1
ATOM 6079 O O . GLU A 1 744 ? -32.833 8.366 37.949 1.00 33.19 744 GLU A O 1
ATOM 6084 N N . LYS A 1 745 ? -32.629 7.112 39.798 1.00 30.91 745 LYS A N 1
ATOM 6085 C CA . LYS A 1 745 ? -33.293 8.079 40.696 1.00 30.91 745 LYS A CA 1
ATOM 6086 C C . LYS A 1 745 ? -32.360 9.137 41.284 1.00 30.91 745 LYS A C 1
ATOM 6088 O O . LYS A 1 745 ? -32.820 10.248 41.535 1.00 30.91 745 LYS A O 1
ATOM 6093 N N . THR A 1 746 ? -31.081 8.835 41.500 1.00 28.59 746 THR A N 1
ATOM 6094 C CA . THR A 1 746 ? -30.124 9.787 42.095 1.00 28.59 746 THR A CA 1
ATOM 6095 C C . THR A 1 746 ? -29.537 10.767 41.077 1.00 28.59 746 THR A C 1
ATOM 6097 O O . THR A 1 746 ? -29.153 11.869 41.452 1.00 28.59 746 THR A O 1
ATOM 6100 N N . PHE A 1 747 ? -29.541 10.440 39.780 1.00 29.11 747 PHE A N 1
ATOM 6101 C CA . PHE A 1 747 ? -28.938 11.283 38.734 1.00 29.11 747 PHE A CA 1
ATOM 6102 C C . PHE A 1 747 ? -29.775 12.508 38.290 1.00 29.11 747 PHE A C 1
ATOM 6104 O O . PHE A 1 747 ? -29.412 13.182 37.329 1.00 29.11 747 PHE A O 1
ATOM 6111 N N . ASN A 1 748 ? -30.899 12.803 38.958 1.00 29.66 748 ASN A N 1
ATOM 6112 C CA . ASN A 1 748 ? -31.807 13.914 38.619 1.00 29.66 748 ASN A CA 1
ATOM 6113 C C . ASN A 1 748 ? -31.837 15.053 39.664 1.00 29.66 748 ASN A C 1
ATOM 6115 O O . ASN A 1 748 ? -32.644 15.970 39.529 1.00 29.66 748 ASN A O 1
ATOM 6119 N N . LEU A 1 749 ? -30.989 15.008 40.701 1.00 32.22 749 LEU A N 1
ATOM 6120 C CA . LEU A 1 749 ? -30.979 15.985 41.801 1.00 32.22 749 LEU A CA 1
ATOM 6121 C C . LEU A 1 749 ? -29.563 16.454 42.181 1.00 32.22 749 LEU A C 1
ATOM 6123 O O . LEU A 1 749 ? -29.188 16.400 43.343 1.00 32.22 749 LEU A O 1
ATOM 6127 N N . GLU A 1 750 ? -28.791 16.953 41.210 1.00 31.94 750 GLU A N 1
ATOM 6128 C CA . GLU A 1 750 ? -27.703 17.917 41.462 1.00 31.94 750 GLU A CA 1
ATOM 6129 C C . GLU A 1 750 ? -27.257 18.599 40.149 1.00 31.94 750 GLU A C 1
ATOM 6131 O O . GLU A 1 750 ? -27.038 17.912 39.150 1.00 31.94 750 GLU A O 1
ATOM 6136 N N . ASN A 1 751 ? -27.101 19.934 40.191 1.00 30.73 751 ASN A N 1
ATOM 6137 C CA . ASN A 1 751 ? -26.816 20.937 39.132 1.00 30.73 751 ASN A CA 1
ATOM 6138 C C . ASN A 1 751 ? -28.003 21.871 38.815 1.00 30.73 751 ASN A C 1
ATOM 6140 O O . ASN A 1 751 ? -28.689 21.715 37.802 1.00 30.73 751 ASN A O 1
ATOM 6144 N N . GLY A 1 752 ? -28.183 22.866 39.689 1.00 31.42 752 GLY A N 1
ATOM 6145 C CA . GLY A 1 752 ? -28.788 24.166 39.374 1.00 31.42 752 GLY A CA 1
ATOM 6146 C C . GLY A 1 752 ? -27.705 25.240 39.321 1.00 31.42 752 GLY A C 1
ATOM 6147 O O . GLY A 1 752 ? -26.658 25.013 39.970 1.00 31.42 752 GLY A O 1
#

pLDDT: mean 79.28, std 25.49, range [20.06, 98.38]